Protein AF-D5EQY0-F1 (afdb_monomer_lite)

Structure (mmCIF, N/CA/C/O backbone):
data_AF-D5EQY0-F1
#
_entry.id   AF-D5EQY0-F1
#
loop_
_atom_site.group_PDB
_atom_site.id
_atom_site.type_symbol
_atom_site.label_atom_id
_atom_site.label_alt_id
_atom_site.label_comp_id
_atom_site.label_asym_id
_atom_site.label_entity_id
_atom_site.label_seq_id
_atom_site.pdbx_PDB_ins_code
_atom_site.Cartn_x
_atom_site.Cartn_y
_atom_site.Cartn_z
_atom_site.occupancy
_atom_site.B_iso_or_equiv
_atom_site.auth_seq_id
_atom_site.auth_comp_id
_atom_site.auth_asym_id
_atom_site.auth_atom_id
_atom_site.pdbx_PDB_model_num
ATOM 1 N N . MET A 1 1 ? 18.074 53.013 -49.176 1.00 40.59 1 MET A N 1
ATOM 2 C CA . MET A 1 1 ? 19.313 53.495 -48.526 1.00 40.59 1 MET A CA 1
ATOM 3 C C . MET A 1 1 ? 18.884 53.989 -47.156 1.00 40.59 1 MET A C 1
ATOM 5 O O . MET A 1 1 ? 18.117 54.931 -47.125 1.00 40.59 1 MET A O 1
ATOM 9 N N . SER A 1 2 ? 19.119 53.308 -46.041 1.00 28.89 2 SER A N 1
ATOM 10 C CA . SER A 1 2 ? 20.381 52.785 -45.508 1.00 28.89 2 SER A CA 1
ATOM 11 C C . SER A 1 2 ? 20.142 51.544 -44.627 1.00 28.89 2 SER A C 1
ATOM 13 O O . SER A 1 2 ? 19.093 51.401 -44.005 1.00 28.89 2 SER A O 1
ATOM 15 N N . CYS A 1 3 ? 21.124 50.639 -44.616 1.00 28.66 3 CYS A N 1
ATOM 16 C CA . CYS A 1 3 ? 21.174 49.418 -43.814 1.00 28.66 3 CYS A CA 1
ATOM 17 C C . CYS A 1 3 ? 21.201 49.708 -42.303 1.00 28.66 3 CYS A C 1
ATOM 19 O O . CYS A 1 3 ? 21.992 50.536 -41.858 1.00 28.66 3 CYS A O 1
ATOM 21 N N . LEU A 1 4 ? 20.426 48.950 -41.522 1.00 32.19 4 LEU A N 1
ATOM 22 C CA . LEU A 1 4 ? 20.643 48.755 -40.087 1.00 32.19 4 LEU A CA 1
ATOM 23 C C . LEU A 1 4 ? 21.190 47.336 -39.892 1.00 32.19 4 LEU A C 1
ATOM 25 O O . LEU A 1 4 ? 20.524 46.354 -40.213 1.00 32.19 4 LEU A O 1
ATOM 29 N N . LEU A 1 5 ? 22.446 47.266 -39.454 1.00 32.88 5 LEU A N 1
ATOM 30 C CA . LEU A 1 5 ? 23.193 46.046 -39.154 1.00 32.88 5 LEU A CA 1
ATOM 31 C C . LEU A 1 5 ? 22.580 45.315 -37.950 1.00 32.88 5 LEU A C 1
ATOM 33 O O . LEU A 1 5 ? 22.205 45.941 -36.959 1.00 32.88 5 LEU A O 1
ATOM 37 N N . ALA A 1 6 ? 22.497 43.989 -38.056 1.00 31.66 6 ALA A N 1
ATOM 38 C CA . ALA A 1 6 ? 22.135 43.087 -36.968 1.00 31.66 6 ALA A CA 1
ATOM 39 C C . ALA A 1 6 ? 23.234 43.056 -35.881 1.00 31.66 6 ALA A C 1
ATOM 41 O O . ALA A 1 6 ? 24.409 43.208 -36.220 1.00 31.66 6 ALA A O 1
ATOM 42 N N . PRO A 1 7 ? 22.888 42.845 -34.597 1.00 32.16 7 PRO A N 1
ATOM 43 C CA . PRO A 1 7 ? 23.879 42.693 -33.534 1.00 32.16 7 PRO A CA 1
ATOM 44 C C . PRO A 1 7 ? 24.601 41.337 -33.632 1.00 32.16 7 PRO A C 1
ATOM 46 O O . PRO A 1 7 ? 23.980 40.312 -33.916 1.00 32.16 7 PRO A O 1
ATOM 49 N N . GLU A 1 8 ? 25.917 41.346 -33.400 1.00 31.38 8 GLU A N 1
ATOM 50 C CA . GLU A 1 8 ? 26.787 40.163 -33.398 1.00 31.38 8 GLU A CA 1
ATOM 51 C C . GLU A 1 8 ? 26.448 39.165 -32.268 1.00 31.38 8 GLU A C 1
ATOM 53 O O . GLU A 1 8 ? 25.988 39.570 -31.195 1.00 31.38 8 GLU A O 1
ATOM 58 N N . PRO A 1 9 ? 26.697 37.856 -32.475 1.00 32.41 9 PRO A N 1
ATOM 59 C CA . PRO A 1 9 ? 26.474 36.833 -31.462 1.00 32.41 9 PRO A CA 1
ATOM 60 C C . PRO A 1 9 ? 27.502 36.945 -30.328 1.00 32.41 9 PRO A C 1
ATOM 62 O O . PRO A 1 9 ? 28.711 36.875 -30.541 1.00 32.41 9 PRO A O 1
ATOM 65 N N . VAL A 1 10 ? 27.006 37.073 -29.097 1.00 32.28 10 VAL A N 1
ATOM 66 C CA . VAL A 1 10 ? 27.815 37.028 -27.875 1.00 32.28 10 VAL A CA 1
ATOM 67 C C . VAL A 1 10 ? 28.421 35.631 -27.733 1.00 32.28 10 VAL A C 1
ATOM 69 O O . VAL A 1 10 ? 27.701 34.645 -27.578 1.00 32.28 10 VAL A O 1
ATOM 72 N N . ALA A 1 11 ? 29.750 35.545 -27.776 1.00 31.23 11 ALA A N 1
ATOM 73 C CA . ALA A 1 11 ? 30.480 34.329 -27.452 1.00 31.23 11 ALA A CA 1
ATOM 74 C C . ALA A 1 11 ? 30.251 33.975 -25.971 1.00 31.23 11 ALA A C 1
ATOM 76 O O . ALA A 1 11 ? 30.714 34.678 -25.073 1.00 31.23 11 ALA A O 1
ATOM 77 N N . LEU A 1 12 ? 29.522 32.885 -25.717 1.00 33.34 12 LEU A N 1
ATOM 78 C CA . LEU A 1 12 ? 29.434 32.251 -24.403 1.00 33.34 12 LEU A CA 1
ATOM 79 C C . LEU A 1 12 ? 30.827 31.732 -24.031 1.00 33.34 12 LEU A C 1
ATOM 81 O O . LEU A 1 12 ? 31.261 30.688 -24.515 1.00 33.34 12 LEU A O 1
ATOM 85 N N . ALA A 1 13 ? 31.538 32.478 -23.187 1.00 33.16 13 ALA A N 1
ATOM 86 C CA . ALA A 1 13 ? 32.728 31.978 -22.520 1.00 33.16 13 ALA A CA 1
ATOM 87 C C . ALA A 1 13 ? 32.331 30.741 -21.701 1.00 33.16 13 ALA A C 1
ATOM 89 O O . ALA A 1 13 ? 31.482 30.819 -20.812 1.00 33.16 13 ALA A O 1
ATOM 90 N N . SER A 1 14 ? 32.915 29.593 -22.038 1.00 37.41 14 SER A N 1
ATOM 91 C CA . SER A 1 14 ? 32.752 28.346 -21.300 1.00 37.41 14 SER A CA 1
ATOM 92 C C . SER A 1 14 ? 33.194 28.558 -19.853 1.00 37.41 14 SER A C 1
ATOM 94 O O . SER A 1 14 ? 34.383 28.758 -19.591 1.00 37.41 14 SER A O 1
ATOM 96 N N . LEU A 1 15 ? 32.238 28.522 -18.924 1.00 33.50 15 LEU A N 1
ATOM 97 C CA . LEU A 1 15 ? 32.527 28.382 -17.501 1.00 33.50 15 LEU A CA 1
ATOM 98 C C . LEU A 1 15 ? 33.394 27.124 -17.305 1.00 33.50 15 LEU A C 1
ATOM 100 O O . LEU A 1 15 ? 33.148 26.116 -17.977 1.00 33.50 15 LEU A O 1
ATOM 104 N N . PRO A 1 16 ? 34.418 27.163 -16.434 1.00 34.62 16 PRO A N 1
ATOM 105 C CA . PRO A 1 16 ? 35.178 25.964 -16.109 1.00 34.62 16 PRO A CA 1
ATOM 106 C C . PRO A 1 16 ? 34.216 24.895 -15.564 1.00 34.62 16 PRO A C 1
ATOM 108 O O . PRO A 1 16 ? 33.269 25.253 -14.859 1.00 34.62 16 PRO A O 1
ATOM 111 N N . PRO A 1 17 ? 34.416 23.604 -15.888 1.00 38.09 17 PRO A N 1
ATOM 112 C CA . PRO A 1 17 ? 33.574 22.549 -15.345 1.00 38.09 17 PRO A CA 1
ATOM 113 C C . PRO A 1 17 ? 33.668 22.594 -13.819 1.00 38.09 17 PRO A C 1
ATOM 115 O O . PRO A 1 17 ? 34.770 22.544 -13.266 1.00 38.09 17 PRO A O 1
ATOM 118 N N . GLU A 1 18 ? 32.523 22.724 -13.143 1.00 38.41 18 GLU A N 1
ATOM 119 C CA . GLU A 1 18 ? 32.460 22.515 -11.699 1.00 38.41 18 GLU A CA 1
ATOM 120 C C . GLU A 1 18 ? 33.086 21.147 -11.378 1.00 38.41 18 GLU A C 1
ATOM 122 O O . GLU A 1 18 ? 32.876 20.186 -12.131 1.00 38.41 18 GLU A O 1
ATOM 127 N N . PRO A 1 19 ? 33.896 21.033 -10.310 1.00 38.66 19 PRO A N 1
ATOM 128 C CA . PRO A 1 19 ? 34.456 19.749 -9.918 1.00 38.66 19 PRO A CA 1
ATOM 129 C C . PRO A 1 19 ? 33.297 18.781 -9.688 1.00 38.66 19 PRO A C 1
ATOM 131 O O . PRO A 1 19 ? 32.425 19.062 -8.871 1.00 38.66 19 PRO A O 1
ATOM 134 N N . ALA A 1 20 ? 33.270 17.674 -10.438 1.00 41.41 20 ALA A N 1
ATOM 135 C CA . ALA A 1 20 ? 32.198 16.689 -10.377 1.00 41.41 20 ALA A CA 1
ATOM 136 C C . ALA A 1 20 ? 31.990 16.245 -8.923 1.00 41.41 20 ALA A C 1
ATOM 138 O O . ALA A 1 20 ? 32.801 15.503 -8.363 1.00 41.41 20 ALA A O 1
ATOM 139 N N . THR A 1 21 ? 30.925 16.738 -8.295 1.00 55.56 21 THR A N 1
ATOM 140 C CA . THR A 1 21 ? 30.522 16.323 -6.959 1.00 55.56 21 THR A CA 1
ATOM 141 C C . THR A 1 21 ? 30.200 14.836 -7.035 1.00 55.56 21 THR A C 1
ATOM 143 O O . THR A 1 21 ? 29.352 14.396 -7.811 1.00 55.56 21 THR A O 1
ATOM 146 N N . ARG A 1 22 ? 30.953 14.023 -6.286 1.00 77.44 22 ARG A N 1
ATOM 147 C CA . ARG A 1 22 ? 30.711 12.582 -6.179 1.00 77.44 22 ARG A CA 1
ATOM 148 C C . ARG A 1 22 ? 29.250 12.376 -5.765 1.00 77.44 22 ARG A C 1
ATOM 150 O O . ARG A 1 22 ? 28.858 12.806 -4.686 1.00 77.44 22 ARG A O 1
ATOM 157 N N . THR A 1 23 ? 28.466 11.711 -6.611 1.00 85.69 23 THR A N 1
ATOM 158 C CA . THR A 1 23 ? 27.084 11.318 -6.308 1.00 85.69 23 THR A CA 1
ATOM 159 C C . THR A 1 23 ? 27.061 10.451 -5.052 1.00 85.69 23 THR A C 1
ATOM 161 O O . THR A 1 23 ? 27.621 9.351 -5.063 1.00 85.69 23 THR A O 1
ATOM 164 N N . LEU A 1 24 ? 26.404 10.932 -3.995 1.00 91.88 24 LEU A N 1
ATOM 165 C CA . LEU A 1 24 ? 26.219 10.167 -2.764 1.00 91.88 24 LEU A CA 1
ATOM 166 C C . LEU A 1 24 ? 25.312 8.960 -3.017 1.00 91.88 24 LEU A C 1
ATOM 168 O O . LEU A 1 24 ? 24.260 9.078 -3.651 1.00 91.88 24 LEU A O 1
ATOM 172 N N . ARG A 1 25 ? 25.712 7.799 -2.505 1.00 92.25 25 ARG A N 1
ATOM 173 C CA . ARG A 1 25 ? 24.954 6.548 -2.550 1.00 92.25 25 ARG A CA 1
ATOM 174 C C . ARG A 1 25 ? 24.531 6.169 -1.145 1.00 92.25 25 ARG A C 1
ATOM 176 O O . ARG A 1 25 ? 25.361 5.829 -0.310 1.00 92.25 25 ARG A O 1
ATOM 183 N N . LEU A 1 26 ? 23.233 6.195 -0.898 1.00 94.44 26 LEU A N 1
ATOM 184 C CA . LEU A 1 26 ? 22.644 5.957 0.410 1.00 94.44 26 LEU A CA 1
ATOM 185 C C . LEU A 1 26 ? 21.807 4.681 0.373 1.00 94.44 26 LEU A C 1
ATOM 187 O O . LEU A 1 26 ? 21.080 4.439 -0.591 1.00 94.44 26 LEU A O 1
ATOM 191 N N . GLY A 1 27 ? 21.893 3.866 1.420 1.00 92.56 27 GLY A N 1
ATOM 192 C CA . GLY A 1 27 ? 21.051 2.681 1.585 1.00 92.56 27 GLY A CA 1
ATOM 193 C C . GLY A 1 27 ? 19.903 2.933 2.559 1.00 92.56 27 GLY A C 1
ATOM 194 O O . GLY A 1 27 ? 20.075 3.629 3.558 1.00 92.56 27 GLY A O 1
ATOM 195 N N . ILE A 1 28 ? 18.737 2.337 2.314 1.00 91.94 28 ILE A N 1
ATOM 196 C CA . ILE A 1 28 ? 17.632 2.288 3.278 1.00 91.94 28 ILE A CA 1
ATOM 197 C C . ILE A 1 28 ? 17.135 0.859 3.476 1.00 91.94 28 ILE A C 1
ATOM 199 O O . ILE A 1 28 ? 16.751 0.183 2.524 1.00 91.94 28 ILE A O 1
ATOM 203 N N . ILE A 1 29 ? 17.096 0.410 4.731 1.00 89.50 29 ILE A N 1
ATOM 204 C CA . ILE A 1 29 ? 16.480 -0.860 5.132 1.00 89.50 29 ILE A CA 1
ATOM 205 C C . ILE A 1 29 ? 15.148 -0.530 5.795 1.00 89.50 29 ILE A C 1
ATOM 207 O O . ILE A 1 29 ? 15.117 0.003 6.900 1.00 89.50 29 ILE A O 1
ATOM 211 N N . ALA A 1 30 ? 14.033 -0.834 5.142 1.00 87.12 30 ALA A N 1
ATOM 212 C CA . ALA A 1 30 ? 12.701 -0.677 5.718 1.00 87.12 30 ALA A CA 1
ATOM 213 C C . ALA A 1 30 ? 11.754 -1.698 5.098 1.00 87.12 30 ALA A C 1
ATOM 215 O O . ALA A 1 30 ? 11.880 -2.013 3.920 1.00 87.12 30 ALA A O 1
ATOM 216 N N . ASN A 1 31 ? 10.790 -2.205 5.869 1.00 83.44 31 ASN A N 1
ATOM 217 C CA . ASN A 1 31 ? 9.829 -3.182 5.363 1.00 83.44 31 ASN A CA 1
ATOM 218 C C . ASN A 1 31 ? 8.755 -2.493 4.494 1.00 83.44 31 ASN A C 1
ATOM 220 O O . ASN A 1 31 ? 7.849 -1.865 5.056 1.00 83.44 31 ASN A O 1
ATOM 224 N N . PRO A 1 32 ? 8.777 -2.633 3.152 1.00 83.19 32 PRO A N 1
ATOM 225 C CA . PRO A 1 32 ? 7.819 -1.954 2.285 1.00 83.19 32 PRO A CA 1
ATOM 226 C C . PRO A 1 32 ? 6.428 -2.603 2.319 1.00 83.19 32 PRO A C 1
ATOM 228 O O . PRO A 1 32 ? 5.498 -2.076 1.717 1.00 83.19 32 PRO A O 1
ATOM 231 N N . GLN A 1 33 ? 6.262 -3.735 3.009 1.00 75.81 33 GLN A N 1
ATOM 232 C CA . GLN A 1 33 ? 4.962 -4.387 3.164 1.00 75.81 33 GLN A CA 1
ATOM 233 C C . GLN A 1 33 ? 4.114 -3.695 4.241 1.00 75.81 33 GLN A C 1
ATOM 235 O O . GLN A 1 33 ? 2.893 -3.644 4.148 1.00 75.81 33 GLN A O 1
ATOM 240 N N . LEU A 1 34 ? 4.745 -3.077 5.242 1.00 73.19 34 LEU A N 1
ATOM 241 C CA . LEU A 1 34 ? 4.036 -2.407 6.332 1.00 73.19 34 LEU A CA 1
ATOM 242 C C . LEU A 1 34 ? 3.856 -0.913 6.054 1.00 73.19 34 LEU A C 1
ATOM 244 O O . LEU A 1 34 ? 4.780 -0.245 5.592 1.00 73.19 34 LEU A O 1
ATOM 248 N N . ALA A 1 35 ? 2.696 -0.357 6.424 1.00 70.19 35 ALA A N 1
ATOM 249 C CA . ALA A 1 35 ? 2.397 1.071 6.269 1.00 70.19 35 ALA A CA 1
ATOM 250 C C . ALA A 1 35 ? 3.477 1.967 6.901 1.00 70.19 35 ALA A C 1
ATOM 252 O O . ALA A 1 35 ? 3.934 2.922 6.278 1.00 70.19 35 ALA A O 1
ATOM 253 N N . HIS A 1 36 ? 3.945 1.606 8.100 1.00 76.12 36 HIS A N 1
ATOM 254 C CA . HIS A 1 36 ? 5.040 2.300 8.771 1.00 76.12 36 HIS A CA 1
ATOM 255 C C . HIS A 1 36 ? 6.316 2.336 7.915 1.00 76.12 36 HIS A C 1
ATOM 257 O O . HIS A 1 36 ? 6.833 3.418 7.657 1.00 76.12 36 HIS A O 1
ATOM 263 N N . GLY A 1 37 ? 6.787 1.190 7.409 1.00 80.75 37 GLY A N 1
ATOM 264 C CA . GLY A 1 37 ? 8.001 1.131 6.587 1.00 80.75 37 GLY A CA 1
ATOM 265 C C . GLY A 1 37 ? 7.863 1.880 5.259 1.00 80.75 37 GLY A C 1
ATOM 266 O O . GLY A 1 37 ? 8.793 2.568 4.847 1.00 80.75 37 GLY A O 1
ATOM 267 N N . ARG A 1 38 ? 6.679 1.854 4.634 1.00 84.06 38 ARG A N 1
ATOM 268 C CA . ARG A 1 38 ? 6.392 2.662 3.434 1.00 84.06 38 ARG A CA 1
ATOM 269 C C . ARG A 1 38 ? 6.427 4.164 3.703 1.00 84.06 38 ARG A C 1
ATOM 271 O O . ARG A 1 38 ? 6.943 4.909 2.877 1.00 84.06 38 ARG A O 1
ATOM 278 N N . ASN A 1 39 ? 5.903 4.606 4.845 1.00 83.19 39 ASN A N 1
ATOM 279 C CA . ASN A 1 39 ? 5.957 6.011 5.246 1.00 83.19 39 ASN A CA 1
ATOM 280 C C . ASN A 1 39 ? 7.405 6.451 5.527 1.00 83.19 39 ASN A C 1
ATOM 282 O O . ASN A 1 39 ? 7.799 7.538 5.116 1.00 83.19 39 ASN A O 1
ATOM 286 N N . LEU A 1 40 ? 8.228 5.597 6.147 1.00 85.94 40 LEU A N 1
ATOM 287 C CA . LEU A 1 40 ? 9.656 5.889 6.327 1.00 85.94 40 LEU A CA 1
ATOM 288 C C . LEU A 1 40 ? 10.378 6.036 4.978 1.00 85.94 40 LEU A C 1
ATOM 290 O O . LEU A 1 40 ? 11.081 7.022 4.766 1.00 85.94 40 LEU A O 1
ATOM 294 N N . LEU A 1 41 ? 10.144 5.107 4.043 1.00 89.62 41 LEU A N 1
ATOM 295 C CA . LEU A 1 41 ? 10.703 5.174 2.688 1.00 89.62 41 LEU A CA 1
ATOM 296 C C . LEU A 1 41 ? 10.294 6.460 1.963 1.00 89.62 41 LEU A C 1
ATOM 298 O O . LEU A 1 41 ? 11.149 7.122 1.381 1.00 89.62 41 LEU A O 1
ATOM 302 N N . ARG A 1 42 ? 9.012 6.842 2.038 1.00 90.12 42 ARG A N 1
ATOM 303 C CA . ARG A 1 42 ? 8.507 8.086 1.439 1.00 90.12 42 ARG A CA 1
ATOM 304 C C . ARG A 1 42 ? 9.168 9.318 2.053 1.00 90.12 42 ARG A C 1
ATOM 306 O O . ARG A 1 42 ? 9.616 10.189 1.320 1.00 90.12 42 ARG A O 1
ATOM 313 N N . GLY A 1 43 ? 9.265 9.375 3.381 1.00 90.75 43 GLY A N 1
ATOM 314 C CA . GLY A 1 43 ? 9.900 10.490 4.086 1.00 90.75 43 GLY A CA 1
ATOM 315 C C . GLY A 1 43 ? 11.366 10.679 3.696 1.00 90.75 43 GLY A C 1
ATOM 316 O O . GLY A 1 43 ? 11.774 11.786 3.349 1.00 90.75 43 GLY A O 1
ATOM 317 N N . ALA A 1 44 ? 12.134 9.587 3.678 1.00 91.50 44 ALA A N 1
ATOM 318 C CA . ALA A 1 44 ? 13.535 9.591 3.264 1.00 91.50 44 ALA A CA 1
ATOM 319 C C . ALA A 1 44 ? 13.709 9.984 1.785 1.00 91.50 44 ALA A C 1
ATOM 321 O O . ALA A 1 44 ? 14.515 10.857 1.465 1.00 91.50 44 ALA A O 1
ATOM 322 N N . ALA A 1 45 ? 12.929 9.377 0.884 1.00 90.75 45 ALA A N 1
ATOM 323 C CA . ALA A 1 45 ? 12.998 9.652 -0.549 1.00 90.75 45 ALA A CA 1
ATOM 324 C C . ALA A 1 45 ? 12.629 11.102 -0.876 1.00 90.75 45 ALA A C 1
ATOM 326 O O . ALA A 1 45 ? 13.333 11.762 -1.638 1.00 90.75 45 ALA A O 1
ATOM 327 N N . ARG A 1 46 ? 11.549 11.608 -0.274 1.00 90.69 46 ARG A N 1
ATOM 328 C CA . ARG A 1 46 ? 11.080 12.979 -0.471 1.00 90.69 46 ARG A CA 1
ATOM 329 C C . ARG A 1 46 ? 12.092 14.002 0.034 1.00 90.69 46 ARG A C 1
ATOM 331 O O . ARG A 1 46 ? 12.361 14.969 -0.668 1.00 90.69 46 ARG A O 1
ATOM 338 N N . TYR A 1 47 ? 12.686 13.765 1.204 1.00 92.94 47 TYR A N 1
ATOM 339 C CA . TYR A 1 47 ? 13.725 14.642 1.738 1.00 92.94 47 TYR A CA 1
ATOM 340 C C . TYR A 1 47 ? 14.906 14.779 0.766 1.00 92.94 47 TYR A C 1
ATOM 342 O O . TYR A 1 47 ? 15.328 15.897 0.477 1.00 92.94 47 TYR A O 1
ATOM 350 N N . LEU A 1 48 ? 15.401 13.663 0.216 1.00 91.75 48 LEU A N 1
ATOM 351 C CA . LEU A 1 48 ? 16.478 13.699 -0.778 1.00 91.75 48 LEU A CA 1
ATOM 352 C C . LEU A 1 48 ? 16.039 14.387 -2.069 1.00 91.75 48 LEU A C 1
ATOM 354 O O . LEU A 1 48 ? 16.768 15.219 -2.580 1.00 91.75 48 LEU A O 1
ATOM 358 N N . GLN A 1 49 ? 14.838 14.117 -2.575 1.00 87.88 49 GLN A N 1
ATOM 359 C CA . GLN A 1 49 ? 14.347 14.796 -3.780 1.00 87.88 49 GLN A CA 1
ATOM 360 C C . GLN A 1 49 ? 14.264 16.321 -3.617 1.00 87.88 49 GLN A C 1
ATOM 362 O O . GLN A 1 49 ? 14.524 17.043 -4.576 1.00 87.88 49 GLN A O 1
ATOM 367 N N . GLU A 1 50 ? 13.895 16.802 -2.428 1.00 90.25 50 GLU A N 1
ATOM 368 C CA . GLU A 1 50 ? 13.742 18.231 -2.141 1.00 90.25 50 GLU A CA 1
ATOM 369 C C . GLU A 1 50 ? 15.081 18.932 -1.840 1.00 90.25 50 GLU A C 1
ATOM 371 O O . GLU A 1 50 ? 15.228 20.102 -2.188 1.00 90.25 50 GLU A O 1
ATOM 376 N N . ASN A 1 51 ? 16.049 18.246 -1.217 1.00 91.31 51 ASN A N 1
ATOM 377 C CA . ASN A 1 51 ? 17.278 18.874 -0.699 1.00 91.31 51 ASN A CA 1
ATOM 378 C C . ASN A 1 51 ? 18.574 18.403 -1.388 1.00 91.31 51 ASN A C 1
ATOM 380 O O . ASN A 1 51 ? 19.532 19.166 -1.444 1.00 91.31 51 ASN A O 1
ATOM 384 N N . HIS A 1 52 ? 18.602 17.170 -1.900 1.00 90.38 52 HIS A N 1
ATOM 385 C CA . HIS A 1 52 ? 19.770 16.493 -2.486 1.00 90.38 52 HIS A CA 1
ATOM 386 C C . HIS A 1 52 ? 19.376 15.639 -3.710 1.00 90.38 52 HIS A C 1
ATOM 388 O O . HIS A 1 52 ? 19.522 14.409 -3.686 1.00 90.38 52 HIS A O 1
ATOM 394 N N . PRO A 1 53 ? 18.807 16.241 -4.775 1.00 86.94 53 PRO A N 1
ATOM 395 C CA . PRO A 1 53 ? 18.305 15.507 -5.941 1.00 86.94 53 PRO A CA 1
ATOM 396 C C . PRO A 1 53 ? 19.389 14.714 -6.692 1.00 86.94 53 PRO A C 1
ATOM 398 O O . PRO A 1 53 ? 19.064 13.813 -7.467 1.00 86.94 53 PRO A O 1
ATOM 401 N N . GLU A 1 54 ? 20.660 15.046 -6.472 1.00 87.62 54 GLU A N 1
ATOM 402 C CA . GLU A 1 54 ? 21.839 14.352 -6.982 1.00 87.62 54 GLU A CA 1
ATOM 403 C C . GLU A 1 54 ? 22.163 13.044 -6.244 1.00 87.62 54 GLU A C 1
ATOM 405 O O . GLU A 1 54 ? 22.885 12.214 -6.793 1.00 87.62 54 GLU A O 1
ATOM 410 N N . ALA A 1 55 ? 21.657 12.840 -5.024 1.00 91.06 55 ALA A N 1
ATOM 411 C CA . ALA A 1 55 ? 21.912 11.634 -4.242 1.00 91.06 55 ALA A CA 1
ATOM 412 C C . ALA A 1 55 ? 21.036 10.455 -4.701 1.00 91.06 55 ALA A C 1
ATOM 414 O O . ALA A 1 55 ? 19.880 10.609 -5.104 1.00 91.06 55 ALA A O 1
ATOM 415 N N . LEU A 1 56 ? 21.576 9.240 -4.601 1.00 89.88 56 LEU A N 1
ATOM 416 C CA . LEU A 1 56 ? 20.861 7.997 -4.887 1.00 89.88 56 LEU A CA 1
ATOM 417 C C . LEU A 1 56 ? 20.461 7.303 -3.588 1.00 89.88 56 LEU A C 1
ATOM 419 O O . LEU A 1 56 ? 21.295 7.115 -2.708 1.00 89.88 56 LEU A O 1
ATOM 423 N N . LEU A 1 57 ? 19.200 6.876 -3.503 1.00 92.38 57 LEU A N 1
ATOM 424 C CA . LEU A 1 57 ? 18.670 6.096 -2.388 1.00 92.38 57 LEU A CA 1
ATOM 425 C C . LEU A 1 57 ? 18.297 4.690 -2.856 1.00 92.38 57 LEU A C 1
ATOM 427 O O . LEU A 1 57 ? 17.360 4.522 -3.636 1.00 92.38 57 LEU A O 1
ATOM 431 N N . ASP A 1 58 ? 18.997 3.687 -2.342 1.00 91.94 58 ASP A N 1
ATOM 432 C CA . ASP A 1 58 ? 18.763 2.286 -2.665 1.00 91.94 58 ASP A CA 1
ATOM 433 C C . ASP A 1 58 ? 17.981 1.578 -1.561 1.00 91.94 58 ASP A C 1
ATOM 435 O O . ASP A 1 58 ? 18.371 1.573 -0.393 1.00 91.94 58 ASP A O 1
ATOM 439 N N . LEU A 1 59 ? 16.889 0.919 -1.952 1.00 92.00 59 LEU A N 1
ATOM 440 C CA . LEU A 1 59 ? 16.147 0.026 -1.072 1.00 92.00 59 LEU A CA 1
ATOM 441 C C . LEU A 1 59 ? 16.906 -1.292 -0.893 1.00 92.00 59 LEU A C 1
ATOM 443 O O . LEU A 1 59 ? 16.984 -2.112 -1.810 1.00 92.00 59 LEU A O 1
ATOM 447 N N . LEU A 1 60 ? 17.393 -1.518 0.319 1.00 89.88 60 LEU A N 1
ATOM 448 C CA . LEU A 1 60 ? 17.975 -2.780 0.744 1.00 89.88 60 LEU A CA 1
ATOM 449 C C . LEU A 1 60 ? 16.862 -3.761 1.148 1.00 89.88 60 LEU A C 1
ATOM 451 O O . LEU A 1 60 ? 15.796 -3.378 1.635 1.00 89.88 60 LEU A O 1
ATOM 455 N N . ASP A 1 61 ? 17.093 -5.050 0.908 1.00 88.06 61 ASP A N 1
ATOM 456 C CA . ASP A 1 61 ? 16.102 -6.094 1.168 1.00 88.06 61 ASP A CA 1
ATOM 457 C C . ASP A 1 61 ? 15.957 -6.335 2.671 1.00 88.06 61 ASP A C 1
ATOM 459 O O . ASP A 1 61 ? 16.879 -6.820 3.327 1.00 88.06 61 ASP A O 1
ATOM 463 N N . PHE A 1 62 ? 14.778 -6.015 3.201 1.00 85.25 62 PHE A N 1
ATOM 464 C CA . PHE A 1 62 ? 14.440 -6.173 4.610 1.00 85.25 62 PHE A CA 1
ATOM 465 C C . PHE A 1 62 ? 14.478 -7.634 5.088 1.00 85.25 62 PHE A C 1
ATOM 467 O O . PHE A 1 62 ? 14.518 -7.872 6.287 1.00 85.25 62 PHE A O 1
ATOM 474 N N . ALA A 1 63 ? 14.424 -8.634 4.206 1.00 79.81 63 ALA A N 1
ATOM 475 C CA . ALA A 1 63 ? 14.463 -10.037 4.624 1.00 79.81 63 ALA A CA 1
ATOM 476 C C . ALA A 1 63 ? 15.886 -10.560 4.903 1.00 79.81 63 ALA A C 1
ATOM 478 O O . ALA A 1 63 ? 16.033 -11.659 5.442 1.00 79.81 63 ALA A O 1
ATOM 479 N N . LEU A 1 64 ? 16.926 -9.806 4.533 1.00 81.56 64 LEU A N 1
ATOM 480 C CA . LEU A 1 64 ? 18.318 -10.247 4.611 1.00 81.56 64 LEU A CA 1
ATOM 481 C C . LEU A 1 64 ? 19.052 -9.642 5.817 1.00 8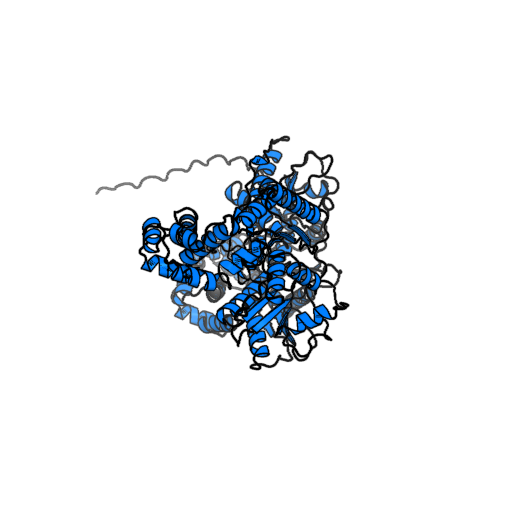1.56 64 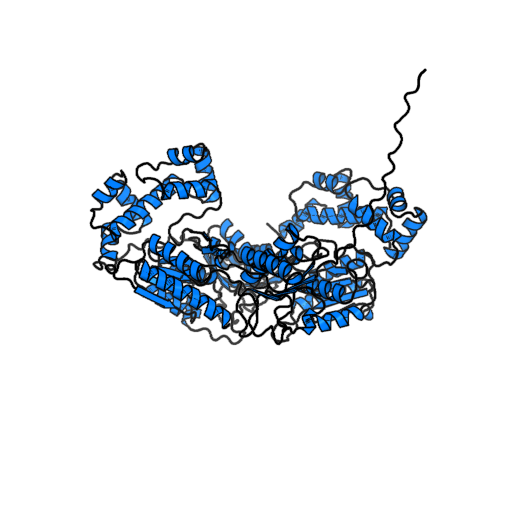LEU A C 1
ATOM 483 O O . LEU A 1 64 ? 18.748 -8.524 6.231 1.00 81.56 64 LEU A O 1
ATOM 487 N N . PRO A 1 65 ? 20.041 -10.358 6.379 1.00 84.25 65 PRO A N 1
ATOM 488 C CA . PRO A 1 65 ? 20.980 -9.777 7.325 1.00 84.25 65 PRO A CA 1
ATOM 489 C C . PRO A 1 65 ? 22.091 -8.995 6.604 1.00 84.25 65 PRO A C 1
ATOM 491 O O . PRO A 1 65 ? 22.520 -9.396 5.524 1.00 84.25 65 PRO A O 1
ATOM 494 N N . TYR A 1 66 ? 22.614 -7.959 7.261 1.00 84.38 66 TYR A N 1
ATOM 495 C CA . TYR A 1 66 ? 23.693 -7.092 6.786 1.00 84.38 66 TYR A CA 1
ATOM 496 C C . TYR A 1 66 ? 24.824 -6.970 7.822 1.00 84.38 66 TYR A C 1
ATOM 498 O O . TYR A 1 66 ? 24.586 -6.925 9.037 1.00 84.38 66 TYR A O 1
ATOM 506 N N . GLY A 1 67 ? 26.060 -6.905 7.332 1.00 83.88 67 GLY A N 1
ATOM 507 C CA . GLY A 1 67 ? 27.261 -6.484 8.061 1.00 83.88 67 GLY A CA 1
ATOM 508 C C . GLY A 1 67 ? 27.963 -5.310 7.365 1.00 83.88 67 GLY A C 1
ATOM 509 O O . GLY A 1 67 ? 27.542 -4.886 6.292 1.00 83.88 67 GLY A O 1
ATOM 510 N N . THR A 1 68 ? 29.057 -4.802 7.946 1.00 82.69 68 THR A N 1
ATOM 511 C CA . THR A 1 68 ? 29.828 -3.675 7.373 1.00 82.69 68 THR A CA 1
ATOM 512 C C . THR A 1 68 ? 30.214 -3.893 5.908 1.00 82.69 68 THR A C 1
ATOM 514 O O . THR A 1 68 ? 30.084 -2.985 5.091 1.00 82.69 68 THR A O 1
ATOM 517 N N . ASP A 1 69 ? 30.639 -5.107 5.547 1.00 84.25 69 ASP A N 1
ATOM 518 C CA . ASP A 1 69 ? 31.069 -5.432 4.180 1.00 84.25 69 ASP A CA 1
ATOM 519 C C . ASP A 1 69 ? 29.947 -5.295 3.142 1.00 84.25 69 ASP A C 1
ATOM 521 O O . ASP A 1 69 ? 30.222 -5.018 1.971 1.00 84.25 69 ASP A O 1
ATOM 525 N N . ASP A 1 70 ? 28.688 -5.468 3.555 1.00 84.50 70 ASP A N 1
ATOM 526 C CA . ASP A 1 70 ? 27.526 -5.294 2.680 1.00 84.50 70 ASP A CA 1
ATOM 527 C C . ASP A 1 70 ? 27.242 -3.807 2.400 1.00 84.50 70 ASP A C 1
ATOM 529 O O . ASP A 1 70 ? 26.553 -3.479 1.434 1.00 84.50 70 ASP A O 1
ATOM 533 N N . PHE A 1 71 ? 27.794 -2.900 3.216 1.00 88.19 71 PHE A N 1
ATOM 534 C CA . PHE A 1 71 ? 27.600 -1.453 3.111 1.00 88.19 71 PHE A CA 1
ATOM 535 C C . PHE A 1 71 ? 28.748 -0.707 2.422 1.00 88.19 71 PHE A C 1
ATOM 537 O O . PHE A 1 71 ? 28.655 0.499 2.219 1.00 88.19 71 PHE A O 1
ATOM 544 N N . LYS A 1 72 ? 29.806 -1.405 2.000 1.00 86.44 72 LYS A N 1
ATOM 545 C CA . LYS A 1 72 ? 31.011 -0.800 1.395 1.00 86.44 72 LYS A CA 1
ATOM 546 C C . LYS A 1 72 ? 30.753 0.083 0.163 1.00 86.44 72 LYS A C 1
ATOM 548 O O . LYS A 1 72 ? 31.559 0.955 -0.144 1.00 86.44 72 LYS A O 1
ATOM 553 N N . ASP A 1 73 ? 29.660 -0.171 -0.557 1.00 85.75 73 ASP A N 1
ATOM 554 C CA . ASP A 1 73 ? 29.282 0.554 -1.777 1.00 85.75 73 ASP A CA 1
ATOM 555 C C . ASP A 1 73 ? 28.374 1.769 -1.487 1.00 85.75 73 ASP A C 1
ATOM 557 O O . ASP A 1 73 ? 27.955 2.467 -2.418 1.00 85.75 73 ASP A O 1
ATOM 561 N N . TYR A 1 74 ? 28.079 2.018 -0.207 1.00 91.81 74 TYR A N 1
ATOM 562 C CA . TYR A 1 74 ? 27.223 3.088 0.293 1.00 91.81 74 TYR A CA 1
ATOM 563 C C . TYR A 1 74 ? 28.024 4.057 1.163 1.00 91.81 74 TYR A C 1
ATOM 565 O O . TYR A 1 74 ? 28.809 3.643 2.015 1.00 91.81 74 TYR A O 1
ATOM 573 N N . ASP A 1 75 ? 27.786 5.353 0.979 1.00 93.00 75 ASP A N 1
ATOM 574 C CA . ASP A 1 75 ? 28.364 6.413 1.810 1.00 93.00 75 ASP A CA 1
ATOM 575 C C . ASP A 1 75 ? 27.687 6.473 3.190 1.00 93.00 75 ASP A C 1
ATOM 577 O O . ASP A 1 75 ? 28.294 6.906 4.164 1.00 93.00 75 ASP A O 1
ATOM 581 N N . GLY A 1 76 ? 26.441 6.004 3.290 1.00 92.00 76 GLY A N 1
ATOM 582 C CA . GLY A 1 76 ? 25.732 5.872 4.554 1.00 92.00 76 GLY A CA 1
ATOM 583 C C . GLY A 1 76 ? 24.421 5.104 4.422 1.00 92.00 76 GLY A C 1
ATOM 584 O O . GLY A 1 76 ? 23.851 4.987 3.333 1.00 92.00 76 GLY A O 1
ATOM 585 N N . VAL A 1 77 ? 23.926 4.576 5.540 1.00 90.75 77 VAL A N 1
ATOM 586 C CA . VAL A 1 77 ? 22.708 3.758 5.578 1.00 90.75 77 VAL A CA 1
ATOM 587 C C . VAL A 1 77 ? 21.748 4.257 6.649 1.00 90.75 77 VAL A C 1
ATOM 589 O O . VAL A 1 77 ? 22.142 4.618 7.757 1.00 90.75 77 VAL A O 1
ATOM 592 N N . ILE A 1 78 ? 20.457 4.225 6.331 1.00 88.94 78 ILE A N 1
ATOM 593 C CA . ILE A 1 78 ? 19.380 4.368 7.303 1.00 88.94 78 ILE A CA 1
ATOM 594 C C . ILE A 1 78 ? 18.654 3.030 7.474 1.00 88.94 78 ILE A C 1
ATOM 596 O O . ILE A 1 78 ? 18.168 2.431 6.515 1.00 88.94 78 ILE A O 1
ATOM 600 N N . ALA A 1 79 ? 18.592 2.526 8.701 1.00 85.25 79 ALA A N 1
ATOM 601 C CA . ALA A 1 79 ? 18.059 1.203 8.993 1.00 85.25 79 ALA A CA 1
ATOM 602 C C . ALA A 1 79 ? 16.858 1.280 9.937 1.00 85.25 79 ALA A C 1
ATOM 604 O O . ALA A 1 79 ? 16.956 1.708 11.082 1.00 85.25 79 ALA A O 1
ATOM 605 N N . CYS A 1 80 ? 15.711 0.818 9.455 1.00 78.75 80 CYS A N 1
ATOM 606 C CA . CYS A 1 80 ? 14.441 0.767 10.168 1.00 78.75 80 CYS A CA 1
ATOM 607 C C . CYS A 1 80 ? 14.145 -0.692 10.529 1.00 78.75 80 CYS A C 1
ATOM 609 O O . CYS A 1 80 ? 13.233 -1.308 9.974 1.00 78.75 80 CYS A O 1
ATOM 611 N N . THR A 1 81 ? 14.984 -1.277 11.383 1.00 65.81 81 THR A N 1
ATOM 612 C CA . THR A 1 81 ? 15.074 -2.731 11.555 1.00 65.81 81 THR A CA 1
ATOM 613 C C . THR A 1 81 ? 14.992 -3.184 13.011 1.00 65.81 81 THR A C 1
ATOM 615 O O . THR A 1 81 ? 15.227 -2.426 13.949 1.00 65.81 81 THR A O 1
ATOM 618 N N . ASN A 1 82 ? 14.683 -4.467 13.173 1.00 59.81 82 ASN A N 1
ATOM 619 C CA . ASN A 1 82 ? 14.934 -5.252 14.370 1.00 59.81 82 ASN A CA 1
ATOM 620 C C . ASN A 1 82 ? 16.451 -5.485 14.507 1.00 59.81 82 ASN A C 1
ATOM 622 O O . ASN A 1 82 ? 17.152 -5.640 13.501 1.00 59.81 82 ASN A O 1
ATOM 626 N N . SER A 1 83 ? 16.970 -5.574 15.732 1.00 53.44 83 SER A N 1
ATOM 627 C CA . SER A 1 83 ? 18.410 -5.752 16.002 1.00 53.44 83 SER A CA 1
ATOM 628 C C . SER A 1 83 ? 19.013 -7.032 15.397 1.00 53.44 83 SER A C 1
ATOM 630 O O . SER A 1 83 ? 20.224 -7.174 15.361 1.00 53.44 83 SER A O 1
ATOM 632 N N . ALA A 1 84 ? 18.187 -7.966 14.911 1.00 50.47 84 ALA A N 1
ATOM 633 C CA . ALA A 1 84 ? 18.622 -9.224 14.304 1.00 50.47 84 ALA A CA 1
ATOM 634 C C . ALA A 1 84 ? 19.111 -9.109 12.843 1.00 50.47 84 ALA A C 1
ATOM 636 O O . ALA A 1 84 ? 19.770 -10.031 12.363 1.00 50.47 84 ALA A O 1
ATOM 637 N N . GLN A 1 85 ? 18.789 -8.026 12.119 1.00 67.06 85 GLN A N 1
ATOM 638 C CA . GLN A 1 85 ? 19.231 -7.863 10.720 1.00 67.06 85 GLN A CA 1
ATOM 639 C C . GLN A 1 85 ? 20.608 -7.211 10.611 1.00 67.06 85 GLN A C 1
ATOM 641 O O . GLN A 1 85 ? 21.302 -7.448 9.633 1.00 67.06 85 GLN A O 1
ATOM 646 N N . LEU A 1 86 ? 21.019 -6.420 11.602 1.00 74.69 86 LEU A N 1
ATOM 647 C CA . LEU A 1 86 ? 22.346 -5.810 11.645 1.00 74.69 86 LEU A CA 1
ATOM 648 C C . LEU A 1 86 ? 23.224 -6.646 12.568 1.00 74.69 86 LEU A C 1
ATOM 650 O O . LEU A 1 86 ? 22.914 -6.793 13.746 1.00 74.69 86 LEU A O 1
ATOM 654 N N . LYS A 1 87 ? 24.288 -7.235 12.022 1.00 73.62 87 LYS A N 1
ATOM 655 C CA . LYS A 1 87 ? 25.209 -8.079 12.792 1.00 73.62 87 LYS A CA 1
ATOM 656 C C . LYS A 1 87 ? 26.314 -7.230 13.424 1.00 73.62 87 LYS A C 1
ATOM 658 O O . LYS A 1 87 ? 26.139 -6.679 14.502 1.00 73.62 87 LYS A O 1
ATOM 663 N N . SER A 1 88 ? 27.450 -7.130 12.739 1.00 76.31 88 SER A N 1
ATOM 664 C CA . SER A 1 88 ? 28.619 -6.342 13.121 1.00 76.31 88 SER A CA 1
ATOM 665 C C . SER A 1 88 ? 28.745 -5.177 12.149 1.00 76.31 88 SER A C 1
ATOM 667 O O . SER A 1 88 ? 29.154 -5.385 11.002 1.00 76.31 88 SER A O 1
ATOM 669 N N . ILE A 1 89 ? 28.340 -3.989 12.592 1.00 78.75 89 ILE A N 1
ATOM 670 C CA . ILE A 1 89 ? 28.564 -2.739 11.868 1.00 78.75 89 ILE A CA 1
ATOM 671 C C . ILE A 1 89 ? 29.724 -2.011 12.541 1.00 78.75 89 ILE A C 1
ATOM 673 O O . ILE A 1 89 ? 29.815 -2.001 13.768 1.00 78.75 89 ILE A O 1
ATOM 677 N N . ASP A 1 90 ? 30.622 -1.450 11.738 1.00 80.81 90 ASP A N 1
ATOM 678 C CA . ASP A 1 90 ? 31.687 -0.575 12.219 1.00 80.81 90 ASP A CA 1
ATOM 679 C C . ASP A 1 90 ? 31.054 0.658 12.901 1.00 80.81 90 ASP A C 1
ATOM 681 O O . ASP A 1 90 ? 30.255 1.338 12.249 1.00 80.81 90 ASP A O 1
ATOM 685 N N . PRO A 1 91 ? 31.362 0.952 14.181 1.00 76.56 91 PRO A N 1
ATOM 686 C CA . PRO A 1 91 ? 30.804 2.102 14.898 1.00 76.56 91 PRO A CA 1
ATOM 687 C C . PRO A 1 91 ? 31.021 3.450 14.194 1.00 76.56 91 PRO A C 1
ATOM 689 O O . PRO A 1 91 ? 30.214 4.372 14.361 1.00 76.56 91 PRO A O 1
ATOM 692 N N . ASP A 1 92 ? 32.084 3.563 13.392 1.00 79.69 92 ASP A N 1
ATOM 693 C CA . ASP A 1 92 ? 32.422 4.784 12.658 1.00 79.69 92 ASP A CA 1
ATOM 694 C C . ASP A 1 92 ? 31.676 4.901 11.319 1.00 79.69 92 ASP A C 1
ATOM 696 O O . ASP A 1 92 ? 31.626 5.982 10.725 1.00 79.69 92 ASP A O 1
ATOM 700 N N . TYR A 1 93 ? 31.037 3.824 10.845 1.00 85.75 93 TYR A N 1
ATOM 701 C CA . TYR A 1 93 ? 30.253 3.863 9.614 1.00 85.75 93 TYR A CA 1
ATOM 702 C C . TYR A 1 93 ? 29.041 4.807 9.769 1.00 85.75 93 TYR A C 1
ATOM 704 O O . TYR A 1 93 ? 28.338 4.741 10.786 1.00 85.75 93 TYR A O 1
ATOM 712 N N . PRO A 1 94 ? 28.732 5.669 8.776 1.00 88.12 94 PRO A N 1
ATOM 713 C CA . PRO A 1 94 ? 27.546 6.524 8.808 1.00 88.12 94 PRO A CA 1
ATOM 714 C C . PRO A 1 94 ? 26.245 5.705 8.762 1.00 88.12 94 PRO A C 1
ATOM 716 O O . PRO A 1 94 ? 25.662 5.454 7.709 1.00 88.12 94 PRO A O 1
ATOM 719 N N . LEU A 1 95 ? 25.779 5.276 9.935 1.00 85.50 95 LEU A N 1
ATOM 720 C CA . LEU A 1 95 ? 24.536 4.536 10.131 1.00 85.50 95 LEU A CA 1
ATOM 721 C C . LEU A 1 95 ? 23.575 5.341 11.008 1.00 85.50 95 LEU A C 1
ATOM 723 O O . LEU A 1 95 ? 23.923 5.785 12.105 1.00 85.50 95 LEU A O 1
ATOM 727 N N . ILE A 1 96 ? 22.334 5.477 10.553 1.00 84.56 96 ILE A N 1
ATOM 728 C CA . ILE A 1 96 ? 21.226 5.982 11.364 1.00 84.56 96 ILE A CA 1
ATOM 729 C C . ILE A 1 96 ? 20.220 4.854 11.570 1.00 84.56 96 ILE A C 1
ATOM 731 O O . ILE A 1 96 ? 19.753 4.249 10.608 1.00 84.56 96 ILE A O 1
ATOM 735 N N . ILE A 1 97 ? 19.859 4.578 12.822 1.00 80.31 97 ILE A N 1
ATOM 736 C CA . ILE A 1 97 ? 18.851 3.571 13.153 1.00 80.31 97 ILE A CA 1
ATOM 737 C C . ILE A 1 97 ? 17.537 4.287 13.479 1.00 80.31 97 ILE A C 1
ATOM 739 O O . ILE A 1 97 ? 17.464 5.119 14.380 1.00 80.31 97 ILE A O 1
ATOM 743 N N . LEU A 1 98 ? 16.479 3.974 12.731 1.00 78.31 98 LEU A N 1
ATOM 744 C CA . LEU A 1 98 ? 15.124 4.435 13.026 1.00 78.31 98 LEU A CA 1
ATOM 745 C C . LEU A 1 98 ? 14.385 3.333 13.784 1.00 78.31 98 LEU A C 1
ATOM 747 O O . LEU A 1 98 ? 13.880 2.375 13.193 1.00 78.31 98 LEU A O 1
ATOM 751 N N . GLY A 1 99 ? 14.333 3.439 15.106 1.00 72.38 99 GLY A N 1
ATOM 752 C CA . GLY A 1 99 ? 13.877 2.350 15.968 1.00 72.38 99 GLY A CA 1
ATOM 753 C C . GLY A 1 99 ? 14.917 2.024 17.026 1.00 72.38 99 GLY A C 1
ATOM 754 O O . GLY A 1 99 ? 15.657 2.899 17.433 1.00 72.38 99 GLY A O 1
ATOM 755 N N . ARG A 1 100 ? 14.957 0.779 17.508 1.00 63.22 100 ARG A N 1
ATOM 756 C CA . ARG A 1 100 ? 15.723 0.406 18.707 1.00 63.22 100 ARG A CA 1
ATOM 757 C C . ARG A 1 100 ? 17.234 0.660 18.560 1.00 63.22 100 ARG A C 1
ATOM 759 O O . ARG A 1 100 ? 17.871 0.081 17.687 1.00 63.22 100 ARG A O 1
ATOM 766 N N . LYS A 1 101 ? 17.805 1.395 19.520 1.00 57.94 101 LYS A N 1
ATOM 767 C CA . LYS A 1 101 ? 19.253 1.516 19.757 1.00 57.94 101 LYS A CA 1
ATOM 768 C C . LYS A 1 101 ? 19.915 0.152 20.016 1.00 57.94 101 LYS A C 1
ATOM 770 O O . LYS A 1 101 ? 19.434 -0.612 20.858 1.00 57.94 101 LYS A O 1
ATOM 775 N N . ILE A 1 102 ? 21.022 -0.140 19.334 1.00 56.97 102 ILE A N 1
ATOM 776 C CA . ILE A 1 102 ? 21.862 -1.313 19.621 1.00 56.97 102 ILE A CA 1
ATOM 777 C C . ILE A 1 102 ? 22.704 -0.994 20.869 1.00 56.97 102 ILE A C 1
ATOM 779 O O . ILE A 1 102 ? 23.303 0.078 20.963 1.00 56.97 102 ILE A O 1
ATOM 783 N N . GLU A 1 103 ? 22.710 -1.879 21.871 1.00 49.62 103 GLU A N 1
ATOM 784 C CA . GLU A 1 103 ? 23.522 -1.683 23.081 1.00 49.62 103 GLU A CA 1
ATOM 785 C C . GLU A 1 103 ? 25.018 -1.658 22.733 1.00 49.62 103 GLU A C 1
ATOM 787 O O . GLU A 1 103 ? 25.511 -2.550 22.050 1.00 49.62 103 GLU A O 1
ATOM 792 N N . GLY A 1 104 ? 25.739 -0.641 23.222 1.00 45.97 104 GLY A N 1
ATOM 793 C CA . GLY A 1 104 ? 27.187 -0.495 23.025 1.00 45.97 104 GLY A CA 1
ATOM 794 C C . GLY A 1 104 ? 27.623 0.291 21.783 1.00 45.97 104 GLY A C 1
ATOM 795 O O . GLY A 1 104 ? 28.820 0.486 21.608 1.00 45.97 104 GLY A O 1
ATOM 796 N N . ASP A 1 105 ? 26.688 0.781 20.964 1.00 47.94 105 ASP A N 1
ATOM 797 C CA . ASP A 1 105 ? 26.980 1.529 19.734 1.00 47.94 105 ASP A CA 1
ATOM 798 C C . ASP A 1 105 ? 26.578 3.020 19.838 1.00 47.94 105 ASP A C 1
ATOM 800 O O . ASP A 1 105 ? 25.638 3.395 20.552 1.00 47.94 105 ASP A O 1
ATOM 804 N N . ALA A 1 106 ? 27.287 3.884 19.104 1.00 48.09 106 ALA A N 1
ATOM 805 C CA . ALA A 1 106 ? 27.047 5.325 18.978 1.00 48.09 106 ALA A CA 1
ATOM 806 C C . ALA A 1 106 ? 25.846 5.651 18.058 1.00 48.09 106 ALA A C 1
ATOM 808 O O . ALA A 1 106 ? 25.738 6.751 17.515 1.00 48.09 106 ALA A O 1
ATOM 809 N N . SER A 1 107 ? 24.933 4.698 17.857 1.00 52.09 107 SER A N 1
ATOM 810 C CA . SER A 1 107 ? 23.766 4.859 16.995 1.00 52.09 107 SER A CA 1
ATOM 811 C C . SER A 1 107 ? 22.696 5.775 17.607 1.00 52.09 107 SER A C 1
ATOM 813 O O . SER A 1 107 ? 22.407 5.766 18.810 1.00 52.09 107 SER A O 1
ATOM 815 N N . TYR A 1 108 ? 22.107 6.590 16.730 1.00 58.06 108 TYR A N 1
ATOM 816 C CA . TYR A 1 108 ? 21.011 7.514 17.006 1.00 58.06 108 TYR A CA 1
ATOM 817 C C . TYR A 1 108 ? 19.705 6.725 17.187 1.00 58.06 108 TYR A C 1
ATOM 819 O O . TYR A 1 108 ? 19.413 5.855 16.375 1.00 58.06 108 TYR A O 1
ATOM 827 N N . ASP A 1 109 ? 18.923 7.018 18.234 1.00 61.34 109 ASP A N 1
ATOM 828 C CA . ASP A 1 109 ? 17.644 6.352 18.545 1.00 61.34 109 ASP A CA 1
ATOM 829 C C . ASP A 1 109 ? 16.475 7.231 18.069 1.00 61.34 109 ASP A C 1
ATOM 831 O O . ASP A 1 109 ? 15.713 7.794 18.861 1.00 61.34 109 ASP A O 1
ATOM 835 N N . LEU A 1 110 ? 16.376 7.440 16.752 1.00 70.50 110 LEU A N 1
ATOM 836 C CA . LEU A 1 110 ? 15.321 8.266 16.164 1.00 70.50 110 LEU A CA 1
ATOM 837 C C . LEU A 1 110 ? 14.026 7.461 16.096 1.00 70.50 110 LEU A C 1
ATOM 839 O O . LEU A 1 110 ? 13.777 6.696 15.162 1.00 70.50 110 LEU A O 1
ATOM 843 N N . GLN A 1 111 ? 13.181 7.641 17.105 1.00 74.19 111 GLN A N 1
ATOM 844 C CA . GLN A 1 111 ? 11.876 6.997 17.168 1.00 74.19 111 GLN A CA 1
ATOM 845 C C . GLN A 1 111 ? 10.750 8.010 17.070 1.00 74.19 111 GLN A C 1
ATOM 847 O O . GLN A 1 111 ? 10.832 9.145 17.538 1.00 74.19 111 GLN A O 1
ATOM 852 N N . VAL A 1 112 ? 9.625 7.537 16.544 1.00 79.12 112 VAL A N 1
ATOM 853 C CA . VAL A 1 112 ? 8.341 8.186 16.786 1.00 79.12 112 VAL A CA 1
ATOM 854 C C . VAL A 1 112 ? 8.161 8.373 18.297 1.00 79.12 112 VAL A C 1
ATOM 856 O O . VAL A 1 112 ? 8.437 7.465 19.084 1.00 79.12 112 VAL A O 1
ATOM 859 N N . ARG A 1 113 ? 7.645 9.534 18.713 1.00 85.69 113 ARG A N 1
ATOM 860 C CA . ARG A 1 113 ? 7.440 9.879 20.128 1.00 85.69 113 ARG A CA 1
ATOM 861 C C . ARG A 1 113 ? 6.285 9.080 20.753 1.00 85.69 113 ARG A C 1
ATOM 863 O O . ARG A 1 113 ? 5.229 9.624 21.058 1.00 85.69 113 ARG A O 1
ATOM 870 N N . HIS A 1 114 ? 6.484 7.778 20.973 1.00 86.69 114 HIS A N 1
ATOM 871 C CA . HIS A 1 114 ? 5.480 6.844 21.502 1.00 86.69 114 HIS A CA 1
ATOM 872 C C . HIS A 1 114 ? 4.880 7.279 22.844 1.00 86.69 114 HIS A C 1
ATOM 874 O O . HIS A 1 114 ? 3.682 7.097 23.054 1.00 86.69 114 HIS A O 1
ATOM 880 N N . LYS A 1 115 ? 5.677 7.927 23.705 1.00 88.62 115 LYS A N 1
ATOM 881 C CA . LYS A 1 115 ? 5.186 8.528 24.951 1.00 88.62 115 LYS A CA 1
ATOM 882 C C . LYS A 1 115 ? 4.092 9.567 24.678 1.00 88.62 115 LYS A C 1
ATOM 884 O O . LYS A 1 115 ? 3.023 9.477 25.278 1.00 88.62 115 LYS A O 1
ATOM 889 N N . LEU A 1 116 ? 4.339 10.486 23.737 1.00 90.38 116 LEU A N 1
ATOM 890 C CA . LEU A 1 116 ? 3.372 11.512 23.340 1.00 90.38 116 LEU A CA 1
ATOM 891 C C . LEU A 1 116 ? 2.131 10.912 22.670 1.00 90.38 116 LEU A C 1
ATOM 893 O O . LEU A 1 116 ? 1.051 11.460 22.826 1.00 90.38 116 LEU A O 1
ATOM 897 N N . ILE A 1 117 ? 2.257 9.785 21.958 1.00 93.00 117 ILE A N 1
ATOM 898 C CA . ILE A 1 117 ? 1.095 9.082 21.386 1.00 93.00 117 ILE A CA 1
ATOM 899 C C . ILE A 1 117 ? 0.161 8.610 22.503 1.00 93.00 117 ILE A C 1
ATOM 901 O O . ILE A 1 117 ? -1.030 8.898 22.450 1.00 93.00 117 ILE A O 1
ATOM 905 N N . GLY A 1 118 ? 0.688 7.918 23.522 1.00 93.81 118 GLY A N 1
ATOM 906 C CA . GLY A 1 118 ? -0.136 7.467 24.648 1.00 93.81 118 GLY A CA 1
ATOM 907 C C . GLY A 1 118 ? -0.744 8.632 25.435 1.00 93.81 118 GLY A C 1
ATOM 908 O O . GLY A 1 118 ? -1.914 8.575 25.797 1.00 93.81 118 GLY A O 1
ATOM 909 N N . GLN A 1 119 ? 0.000 9.729 25.619 1.00 93.56 119 GLN A N 1
ATOM 910 C CA . GLN A 1 119 ? -0.526 10.943 26.257 1.00 93.56 119 GLN A CA 1
ATOM 911 C C . GLN A 1 119 ? -1.656 11.582 25.438 1.00 93.56 119 GLN A C 1
ATOM 913 O O . GLN A 1 119 ? -2.710 11.875 25.987 1.00 93.56 119 GLN A O 1
ATOM 918 N N . ALA A 1 120 ? -1.480 11.719 24.123 1.00 92.19 120 ALA A N 1
ATOM 919 C CA . ALA A 1 120 ? -2.495 12.285 23.240 1.00 92.19 120 ALA A CA 1
ATOM 920 C C . ALA A 1 120 ? -3.763 11.410 23.167 1.00 92.19 120 ALA A C 1
ATOM 922 O O . ALA A 1 120 ? -4.869 11.942 23.094 1.00 92.19 120 ALA A O 1
ATOM 923 N N . ALA A 1 121 ? -3.625 10.078 23.223 1.00 95.69 121 ALA A N 1
ATOM 924 C CA . ALA A 1 121 ? -4.765 9.164 23.322 1.00 95.69 121 ALA A CA 1
ATOM 925 C C . ALA A 1 121 ? -5.536 9.351 24.638 1.00 95.69 121 ALA A C 1
ATOM 927 O O . ALA A 1 121 ? -6.766 9.377 24.627 1.00 95.69 121 ALA A O 1
ATOM 928 N N . ALA A 1 122 ? -4.816 9.494 25.757 1.00 92.25 122 ALA A N 1
ATOM 929 C CA . ALA A 1 122 ? -5.407 9.750 27.068 1.00 92.25 122 ALA A CA 1
ATOM 930 C C . ALA A 1 122 ? -6.155 11.081 27.081 1.00 92.25 122 ALA A C 1
ATOM 932 O O . ALA A 1 122 ? -7.333 11.093 27.424 1.00 92.25 122 ALA A O 1
ATOM 933 N N . ASP A 1 123 ? -5.508 12.161 26.638 1.00 85.88 123 ASP A N 1
ATOM 934 C CA . ASP A 1 123 ? -6.107 13.497 26.572 1.00 85.88 123 ASP A CA 1
ATOM 935 C C . ASP A 1 123 ? -7.417 13.467 25.765 1.00 85.88 123 ASP A C 1
ATOM 937 O O . ASP A 1 123 ? -8.467 13.864 26.270 1.00 85.88 123 ASP A O 1
ATOM 941 N N . LEU A 1 124 ? -7.395 12.876 24.562 1.00 86.50 124 LEU A N 1
ATOM 942 C CA . LEU A 1 124 ? -8.588 12.758 23.720 1.00 86.50 124 LEU A CA 1
ATOM 943 C C . LEU A 1 124 ? -9.705 11.945 24.392 1.00 86.50 124 LEU A C 1
ATOM 945 O O . LEU A 1 124 ? -10.864 12.354 24.360 1.00 86.50 124 LEU A O 1
ATOM 949 N N . LEU A 1 125 ? -9.394 10.789 24.988 1.00 86.75 125 LEU A N 1
ATOM 950 C CA . LEU A 1 125 ? -10.410 9.947 25.627 1.00 86.75 125 LEU A CA 1
ATOM 951 C C . LEU A 1 125 ? -10.983 10.606 26.890 1.00 86.75 125 LEU A C 1
ATOM 953 O O . LEU A 1 125 ? -12.199 10.581 27.081 1.00 86.75 125 LEU A O 1
ATOM 957 N N . ILE A 1 126 ? -10.166 11.273 27.704 1.00 76.75 126 ILE A N 1
ATOM 958 C CA . ILE A 1 126 ? -10.633 12.038 28.871 1.00 76.75 126 ILE A CA 1
ATOM 959 C C . ILE A 1 126 ? -11.616 13.138 28.435 1.00 76.75 126 ILE A C 1
ATOM 961 O O . ILE A 1 126 ? -12.682 13.290 29.043 1.00 76.75 126 ILE A O 1
ATOM 965 N N . GLU A 1 127 ? -11.322 13.840 27.335 1.00 73.19 127 GLU A N 1
ATOM 966 C CA . GLU A 1 127 ? -12.205 14.854 26.737 1.00 73.19 127 GLU A CA 1
ATOM 967 C C . GLU A 1 127 ? -13.534 14.293 26.198 1.00 73.19 127 GLU A C 1
ATOM 969 O O . GLU A 1 127 ? -14.515 15.037 26.082 1.00 73.19 127 GLU A O 1
ATOM 974 N N . THR A 1 128 ? -13.603 13.004 25.838 1.00 70.12 128 THR A N 1
ATOM 975 C CA . THR A 1 128 ? -14.882 12.365 25.448 1.00 70.12 128 THR A CA 1
ATOM 976 C C . THR A 1 128 ? -15.793 12.110 26.640 1.00 70.12 128 THR A C 1
ATOM 978 O O . THR A 1 128 ? -17.016 12.074 26.510 1.00 70.12 128 THR A O 1
ATOM 981 N N . GLY A 1 129 ? -15.190 11.979 27.814 1.00 63.09 129 GLY A N 1
ATOM 982 C CA . GLY A 1 129 ? -15.891 11.861 29.066 1.00 63.09 129 GLY A CA 1
ATOM 983 C C . GLY A 1 129 ? -16.147 10.439 29.569 1.00 63.09 129 GLY A C 1
ATOM 984 O O . GLY A 1 129 ? -17.045 10.219 30.387 1.00 63.09 129 GLY A O 1
ATOM 985 N N . VAL A 1 130 ? -15.347 9.484 29.108 1.00 74.38 130 VAL A N 1
ATOM 986 C CA . VAL A 1 130 ? -15.350 8.105 29.607 1.00 74.38 130 VAL A CA 1
ATOM 987 C C . VAL A 1 130 ? -14.809 8.027 31.039 1.00 74.38 130 VAL A C 1
ATOM 989 O O . VAL A 1 130 ? -14.082 8.916 31.488 1.00 74.38 130 VAL A O 1
ATOM 992 N N . ILE A 1 131 ? -15.177 6.967 31.757 1.00 67.38 131 ILE A N 1
ATOM 993 C CA . ILE A 1 131 ? -14.716 6.689 33.134 1.00 67.38 131 ILE A CA 1
ATOM 994 C C . ILE A 1 131 ? -14.003 5.338 33.248 1.00 67.38 131 ILE A C 1
ATOM 996 O O . ILE A 1 131 ? -13.411 5.020 34.270 1.00 67.38 131 ILE A O 1
ATOM 1000 N N . SER A 1 132 ? -14.051 4.531 32.193 1.00 84.19 132 SER A N 1
ATOM 1001 C CA . SER A 1 132 ? -13.303 3.283 32.094 1.00 84.19 132 SER A CA 1
ATOM 1002 C C . SER A 1 132 ? -12.410 3.325 30.870 1.00 84.19 132 SER A C 1
ATOM 1004 O O . SER A 1 132 ? -12.805 3.834 29.821 1.00 84.19 132 SER A O 1
ATOM 1006 N N . PHE A 1 133 ? -11.202 2.798 30.995 1.00 93.12 133 PHE A N 1
ATOM 1007 C CA . PHE A 1 133 ? -10.190 2.877 29.954 1.00 93.12 133 PHE A CA 1
ATOM 1008 C C . PHE A 1 133 ? -9.709 1.477 29.598 1.00 93.12 133 PHE A C 1
ATOM 1010 O O . PHE A 1 133 ? -9.369 0.674 30.464 1.00 93.12 133 PHE A O 1
ATOM 1017 N N . GLY A 1 134 ? -9.695 1.184 28.305 1.00 95.06 134 GLY A N 1
ATOM 1018 C CA . GLY A 1 134 ? -9.184 -0.059 27.756 1.00 95.06 134 GLY A CA 1
ATOM 1019 C C . GLY A 1 134 ? -7.983 0.207 26.862 1.00 95.06 134 GLY A C 1
ATOM 1020 O O . GLY A 1 134 ? -8.017 1.124 26.044 1.00 95.06 134 GLY A O 1
ATOM 1021 N N . TYR A 1 135 ? -6.944 -0.613 26.970 1.00 95.50 135 TYR A N 1
ATOM 1022 C CA . TYR A 1 135 ? -5.893 -0.681 25.957 1.00 95.50 135 TYR A CA 1
ATOM 1023 C C . TYR A 1 135 ? -5.983 -2.005 25.201 1.00 95.50 135 TYR A C 1
ATOM 1025 O O . TYR A 1 135 ? -5.882 -3.075 25.806 1.00 95.50 135 TYR A O 1
ATOM 1033 N N . TYR A 1 136 ? -6.177 -1.931 23.885 1.00 92.12 136 TYR A N 1
ATOM 1034 C CA . TYR A 1 136 ? -6.208 -3.099 23.010 1.00 92.12 136 TYR A CA 1
ATOM 1035 C C . TYR A 1 136 ? -4.905 -3.186 22.218 1.00 92.12 136 TYR A C 1
ATOM 1037 O O . TYR A 1 136 ? -4.673 -2.395 21.301 1.00 92.12 136 TYR A O 1
ATOM 1045 N N . ASP A 1 137 ? -4.060 -4.154 22.568 1.00 80.12 137 ASP A N 1
ATOM 1046 C CA . ASP A 1 137 ? -2.750 -4.314 21.934 1.00 80.12 137 ASP A CA 1
ATOM 1047 C C . ASP A 1 137 ? -2.905 -4.739 20.468 1.00 80.12 137 ASP A C 1
ATOM 1049 O O . ASP A 1 137 ? -2.227 -4.217 19.602 1.00 80.12 137 ASP A O 1
ATOM 1053 N N . GLY A 1 138 ? -3.869 -5.603 20.125 1.00 67.25 138 GLY A N 1
ATOM 1054 C CA . GLY A 1 138 ? -4.253 -5.890 18.729 1.00 67.25 138 GLY A CA 1
ATOM 1055 C C . GLY A 1 138 ? -3.128 -6.350 17.778 1.00 67.25 138 GLY A C 1
ATOM 1056 O O . GLY A 1 138 ? -3.365 -6.520 16.578 1.00 67.25 138 GLY A O 1
ATOM 1057 N N . THR A 1 139 ? -1.908 -6.553 18.274 1.00 60.47 139 THR A N 1
ATOM 1058 C CA . THR A 1 139 ? -0.707 -6.869 17.510 1.00 60.47 139 THR A CA 1
ATOM 1059 C C . THR A 1 139 ? -0.668 -8.359 17.178 1.00 60.47 139 THR A C 1
ATOM 1061 O O . THR A 1 139 ? -0.511 -9.225 18.023 1.00 60.47 139 THR A O 1
ATOM 1064 N N . ARG A 1 140 ? -0.788 -8.694 15.889 1.00 51.75 140 ARG A N 1
ATOM 1065 C CA . ARG A 1 140 ? -0.610 -10.078 15.391 1.00 51.75 140 ARG A CA 1
ATOM 1066 C C . ARG A 1 140 ? 0.850 -10.470 15.161 1.00 51.75 140 ARG A C 1
ATOM 1068 O O . ARG A 1 140 ? 1.115 -11.561 14.663 1.00 51.75 140 ARG A O 1
ATOM 1075 N N . SER A 1 141 ? 1.779 -9.542 15.378 1.00 53.38 141 SER A N 1
ATOM 1076 C CA . SER A 1 141 ? 3.190 -9.705 15.035 1.00 53.38 141 SER A CA 1
ATOM 1077 C C . SER A 1 141 ? 3.990 -9.916 16.319 1.00 53.38 141 SER A C 1
ATOM 1079 O O . SER A 1 141 ? 4.229 -8.927 17.008 1.00 53.38 141 SER A O 1
ATOM 1081 N N . PRO A 1 142 ? 4.427 -11.151 16.628 1.00 53.66 142 PRO A N 1
ATOM 1082 C CA . PRO A 1 142 ? 5.181 -11.463 17.839 1.00 53.66 142 PRO A CA 1
ATOM 1083 C C . PRO A 1 142 ? 6.650 -11.059 17.653 1.00 53.66 142 PRO A C 1
ATOM 1085 O O . PRO A 1 142 ? 7.541 -11.905 17.584 1.00 53.66 142 PRO A O 1
ATOM 1088 N N . SER A 1 143 ? 6.903 -9.764 17.453 1.00 60.62 143 SER A N 1
ATOM 1089 C CA . SER A 1 143 ? 8.260 -9.223 17.398 1.00 60.62 143 SER A CA 1
ATOM 1090 C C . SER A 1 143 ? 8.526 -8.435 18.684 1.00 60.62 143 SER A C 1
ATOM 1092 O O . SER A 1 143 ? 7.706 -7.577 19.023 1.00 60.62 143 SER A O 1
ATOM 1094 N N . PRO A 1 144 ? 9.670 -8.646 19.366 1.00 62.62 144 PRO A N 1
ATOM 1095 C CA . PRO A 1 144 ? 10.002 -7.932 20.604 1.00 62.62 144 PRO A CA 1
ATOM 1096 C C . PRO A 1 144 ? 9.908 -6.401 20.488 1.00 62.62 144 PRO A C 1
ATOM 1098 O O . PRO A 1 144 ? 9.614 -5.693 21.444 1.00 62.62 144 PRO A O 1
ATOM 1101 N N . GLU A 1 145 ? 10.154 -5.853 19.301 1.00 63.69 145 GLU A N 1
ATOM 1102 C CA . GLU A 1 145 ? 10.083 -4.420 19.015 1.00 63.69 145 GLU A CA 1
ATOM 1103 C C . GLU A 1 145 ? 8.647 -3.898 19.003 1.00 63.69 145 GLU A C 1
ATOM 1105 O O . GLU A 1 145 ? 8.399 -2.758 19.398 1.00 63.69 145 GLU A O 1
ATOM 1110 N N . THR A 1 146 ? 7.704 -4.713 18.533 1.00 68.94 146 THR A N 1
ATOM 1111 C CA . THR A 1 146 ? 6.279 -4.378 18.545 1.00 68.94 146 THR A CA 1
ATOM 1112 C C . THR A 1 146 ? 5.777 -4.324 19.988 1.00 68.94 146 THR A C 1
ATOM 1114 O O . THR A 1 146 ? 5.137 -3.336 20.358 1.00 68.94 146 THR A O 1
ATOM 1117 N N . ASP A 1 147 ? 6.196 -5.283 20.816 1.00 71.62 147 ASP A N 1
ATOM 1118 C CA . ASP A 1 147 ? 5.873 -5.343 22.245 1.00 71.62 147 ASP A CA 1
ATOM 1119 C C . ASP A 1 147 ? 6.394 -4.105 22.986 1.00 71.62 147 ASP A C 1
ATOM 1121 O O . ASP A 1 147 ? 5.644 -3.436 23.692 1.00 71.62 147 ASP A O 1
ATOM 1125 N N . ILE A 1 148 ? 7.648 -3.703 22.742 1.00 74.81 148 ILE A N 1
ATOM 1126 C CA . ILE A 1 148 ? 8.237 -2.501 23.359 1.00 74.81 148 ILE A CA 1
ATOM 1127 C C . ILE A 1 148 ? 7.473 -1.229 22.957 1.00 74.81 148 ILE A C 1
ATOM 1129 O O . ILE A 1 148 ? 7.245 -0.342 23.787 1.00 74.81 148 ILE A O 1
ATOM 1133 N N . ARG A 1 149 ? 7.087 -1.094 21.679 1.00 80.81 149 ARG A N 1
ATOM 1134 C CA . ARG A 1 149 ? 6.296 0.060 21.209 1.00 80.81 149 ARG A CA 1
ATOM 1135 C C . ARG A 1 149 ? 4.941 0.105 21.902 1.00 80.81 149 ARG A C 1
ATOM 1137 O O . ARG A 1 149 ? 4.515 1.188 22.307 1.00 80.81 149 ARG A O 1
ATOM 1144 N N . SER A 1 150 ? 4.288 -1.050 22.018 1.00 84.50 150 SER A N 1
ATOM 1145 C CA . SER A 1 150 ? 3.002 -1.195 22.692 1.00 84.50 150 SER A CA 1
ATOM 1146 C C . SER A 1 150 ? 3.120 -0.830 24.170 1.00 84.50 150 SER A C 1
ATOM 1148 O O . SER A 1 150 ? 2.414 0.057 24.647 1.00 84.50 150 SER A O 1
ATOM 1150 N N . GLU A 1 151 ? 4.112 -1.386 24.866 1.00 85.88 151 GLU A N 1
ATOM 1151 C CA . GLU A 1 151 ? 4.361 -1.130 26.281 1.00 85.88 151 GLU A CA 1
ATOM 1152 C C . GLU A 1 151 ? 4.621 0.358 26.562 1.00 85.88 151 GLU A C 1
ATOM 1154 O O . GLU A 1 151 ? 4.059 0.927 27.499 1.00 85.88 151 GLU A O 1
ATOM 1159 N N . ARG A 1 152 ? 5.425 1.032 25.724 1.00 87.06 152 ARG A N 1
ATOM 1160 C CA . ARG A 1 152 ? 5.701 2.474 25.860 1.00 87.06 152 ARG A CA 1
ATOM 1161 C C . ARG A 1 152 ? 4.430 3.319 25.738 1.00 87.06 152 ARG A C 1
ATOM 1163 O O . ARG A 1 152 ? 4.270 4.267 26.507 1.00 87.06 152 ARG A O 1
ATOM 1170 N N . ARG A 1 153 ? 3.551 2.990 24.783 1.00 91.81 153 ARG A N 1
ATOM 1171 C CA . ARG A 1 153 ? 2.267 3.682 24.565 1.00 91.81 153 ARG A CA 1
ATOM 1172 C C . ARG A 1 153 ? 1.296 3.412 25.711 1.00 91.81 153 ARG A C 1
ATOM 1174 O O . ARG A 1 153 ? 0.720 4.356 26.240 1.00 91.81 153 ARG A O 1
ATOM 1181 N N . LEU A 1 154 ? 1.159 2.150 26.116 1.00 92.88 154 LEU A N 1
ATOM 1182 C CA . LEU A 1 154 ? 0.324 1.718 27.234 1.00 92.88 154 LEU A CA 1
ATOM 1183 C C . LEU A 1 154 ? 0.723 2.423 28.534 1.00 92.88 154 LEU A C 1
ATOM 1185 O O . LEU A 1 154 ? -0.125 2.986 29.224 1.00 92.88 154 LEU A O 1
ATOM 1189 N N . ARG A 1 155 ? 2.021 2.423 28.858 1.00 93.25 155 ARG A N 1
ATOM 1190 C CA . ARG A 1 155 ? 2.533 3.020 30.093 1.00 93.25 155 ARG A CA 1
ATOM 1191 C C . ARG A 1 155 ? 2.249 4.518 30.150 1.00 93.25 155 ARG A C 1
ATOM 1193 O O . ARG A 1 155 ? 1.755 4.992 31.167 1.00 93.25 155 ARG A O 1
ATOM 1200 N N . SER A 1 156 ? 2.526 5.258 29.072 1.00 93.75 156 SER A N 1
ATOM 1201 C CA . SER A 1 156 ? 2.280 6.705 29.054 1.00 93.75 156 SER A CA 1
ATOM 1202 C C . SER A 1 156 ? 0.796 7.062 28.983 1.00 93.75 156 SER A C 1
ATOM 1204 O O . SER A 1 156 ? 0.403 8.073 29.555 1.00 93.75 156 SER A O 1
ATOM 1206 N N . PHE A 1 157 ? -0.024 6.230 28.336 1.00 96.25 157 PHE A N 1
ATOM 1207 C CA . PHE A 1 157 ? -1.481 6.346 28.339 1.00 96.25 157 PHE A CA 1
ATOM 1208 C C . PHE A 1 157 ? -2.042 6.218 29.758 1.00 96.25 157 PHE A C 1
ATOM 1210 O O . PHE A 1 157 ? -2.721 7.125 30.233 1.00 96.25 157 PHE A O 1
ATOM 1217 N N . LYS A 1 158 ? -1.685 5.142 30.471 1.00 94.50 158 LYS A N 1
ATOM 1218 C CA . LYS A 1 158 ? -2.126 4.912 31.851 1.00 94.50 158 LYS A CA 1
ATOM 1219 C C . LYS A 1 158 ? -1.640 6.008 32.803 1.00 94.50 158 LYS A C 1
ATOM 1221 O O . LYS A 1 158 ? -2.448 6.574 33.529 1.00 94.50 158 LYS A O 1
ATOM 1226 N N . GLN A 1 159 ? -0.353 6.358 32.738 1.00 94.25 159 GLN A N 1
ATOM 1227 C CA . GLN A 1 159 ? 0.221 7.422 33.566 1.00 94.25 159 GLN A CA 1
ATOM 1228 C C . GLN A 1 159 ? -0.509 8.758 33.357 1.00 94.25 159 GLN A C 1
ATOM 1230 O O . GLN A 1 159 ? -0.833 9.451 34.315 1.00 94.25 159 GLN A O 1
ATOM 1235 N N . ARG A 1 160 ? -0.802 9.125 32.103 1.00 93.69 160 ARG A N 1
ATOM 1236 C CA . ARG A 1 160 ? -1.488 10.384 31.801 1.00 93.69 160 ARG A CA 1
ATOM 1237 C C . ARG A 1 160 ? -2.919 10.416 32.339 1.00 93.69 160 ARG A C 1
ATOM 1239 O O . ARG A 1 160 ? -3.368 11.474 32.773 1.00 93.69 160 ARG A O 1
ATOM 1246 N N . ILE A 1 161 ? -3.616 9.279 32.329 1.00 87.56 161 ILE A N 1
ATOM 1247 C CA . ILE A 1 161 ? -4.945 9.132 32.940 1.00 87.56 161 ILE A CA 1
ATOM 1248 C C . ILE A 1 161 ? -4.862 9.353 34.454 1.00 87.56 161 ILE A C 1
ATOM 1250 O O . ILE A 1 161 ? -5.606 10.175 34.983 1.00 87.56 161 ILE A O 1
ATOM 1254 N N . GLU A 1 162 ? -3.921 8.685 35.125 1.00 88.94 162 GLU A N 1
ATOM 1255 C CA . GLU A 1 162 ? -3.686 8.813 36.572 1.00 88.94 162 GLU A CA 1
ATOM 1256 C C . GLU A 1 162 ? -3.356 10.256 36.990 1.00 88.94 162 GLU A C 1
ATOM 1258 O O . GLU A 1 162 ? -3.817 10.717 38.029 1.00 88.94 162 GLU A O 1
ATOM 1263 N N . GLU A 1 163 ? -2.593 10.985 36.170 1.00 87.44 163 GLU A N 1
ATOM 1264 C CA . GLU A 1 163 ? -2.230 12.388 36.418 1.00 87.44 163 GLU A CA 1
ATOM 1265 C C . GLU A 1 163 ? -3.392 13.373 36.198 1.00 87.44 163 GLU A C 1
ATOM 1267 O O . GLU A 1 163 ? -3.383 14.465 36.766 1.00 87.44 163 GLU A O 1
ATOM 1272 N N . SER A 1 164 ? -4.367 13.022 35.352 1.00 75.50 164 SER A N 1
ATOM 1273 C CA . SER A 1 164 ? -5.381 13.965 34.853 1.00 75.50 164 SER A CA 1
ATOM 1274 C C . SER A 1 164 ? -6.772 13.757 35.454 1.00 75.50 164 SER A C 1
ATOM 1276 O O . SER A 1 164 ? -7.561 14.702 35.510 1.00 75.50 164 SER A O 1
ATOM 1278 N N . ILE A 1 165 ? -7.111 12.535 35.874 1.00 68.31 165 ILE A N 1
ATOM 1279 C CA . ILE A 1 165 ? -8.415 12.229 36.471 1.00 68.31 165 ILE A CA 1
ATOM 1280 C C . ILE A 1 165 ? -8.409 12.580 37.958 1.00 68.31 165 ILE A C 1
ATOM 1282 O O . ILE A 1 165 ? -7.486 12.249 38.697 1.00 68.31 165 ILE A O 1
ATOM 1286 N N . SER A 1 166 ? -9.476 13.247 38.408 1.00 55.22 166 SER A N 1
ATOM 1287 C CA . SER A 1 166 ? -9.666 13.566 39.823 1.00 55.22 166 SER A CA 1
ATOM 1288 C C . SER A 1 166 ? -9.674 12.288 40.677 1.00 55.22 166 SER A C 1
ATOM 1290 O O . SER A 1 166 ? -10.422 11.367 40.345 1.00 55.22 166 SER A O 1
ATOM 1292 N N . PRO A 1 167 ? -8.971 12.251 41.827 1.00 60.66 167 PRO A N 1
ATOM 1293 C CA . PRO A 1 167 ? -9.012 11.122 42.765 1.00 60.66 167 PRO A CA 1
ATOM 1294 C C . PRO A 1 167 ? -10.414 10.788 43.302 1.00 60.66 167 PRO A C 1
ATOM 1296 O O . PRO A 1 167 ? -10.602 9.749 43.924 1.00 60.66 167 PRO A O 1
ATOM 1299 N N . LEU A 1 168 ? -11.386 11.687 43.110 1.00 44.44 168 LEU A N 1
ATOM 1300 C CA . LEU A 1 168 ? -12.780 11.517 43.525 1.00 44.44 168 LEU A CA 1
ATOM 1301 C C . LEU A 1 168 ? -13.635 10.747 42.502 1.00 44.44 168 LEU A C 1
ATOM 1303 O O . LEU A 1 168 ? -14.774 10.406 42.811 1.00 44.44 168 LEU A O 1
ATOM 1307 N N . ILE A 1 169 ? -13.129 10.520 41.286 1.00 54.97 169 ILE A N 1
ATOM 1308 C CA . ILE A 1 169 ? -13.822 9.760 40.241 1.00 54.97 169 ILE A CA 1
ATOM 1309 C C . ILE A 1 169 ? -13.371 8.306 40.349 1.00 54.97 169 ILE A C 1
ATOM 1311 O O . ILE A 1 169 ? -12.187 8.020 40.187 1.00 54.97 169 ILE A O 1
ATOM 1315 N N . ASP A 1 170 ? -14.309 7.393 40.593 1.00 64.75 170 ASP A N 1
ATOM 1316 C CA . ASP A 1 170 ? -14.036 5.957 40.525 1.00 64.75 170 ASP A CA 1
ATOM 1317 C C . ASP A 1 170 ? -13.900 5.549 39.051 1.00 64.75 170 ASP A C 1
ATOM 1319 O O . ASP A 1 170 ? -14.862 5.617 38.280 1.00 64.75 170 ASP A O 1
ATOM 1323 N N . TRP A 1 171 ? -12.678 5.217 38.633 1.00 77.62 171 TRP A N 1
ATOM 1324 C CA . TRP A 1 171 ? -12.341 4.885 37.250 1.00 77.62 171 TRP A CA 1
ATOM 1325 C C . TRP A 1 171 ? -11.676 3.513 37.171 1.00 77.62 171 TRP A C 1
ATOM 1327 O O . TRP A 1 171 ? -11.013 3.065 38.105 1.00 77.62 171 TRP A O 1
ATOM 1337 N N . SER A 1 172 ? -11.837 2.837 36.031 1.00 84.69 172 SER A N 1
ATOM 1338 C CA . SER A 1 172 ? -11.268 1.503 35.811 1.00 84.69 172 SER A CA 1
ATOM 1339 C C . SER A 1 172 ? -10.306 1.468 34.626 1.00 84.69 172 SER A C 1
ATOM 1341 O O . SER A 1 172 ? -10.424 2.253 33.680 1.00 84.69 172 SER A O 1
ATOM 1343 N N . PHE A 1 173 ? -9.350 0.539 34.670 1.00 91.00 173 PHE A N 1
ATOM 1344 C CA . PHE A 1 173 ? -8.396 0.300 33.591 1.00 91.00 173 PHE A CA 1
ATOM 1345 C C . PHE A 1 173 ? -8.288 -1.189 33.286 1.00 91.00 173 PHE A C 1
ATOM 1347 O O . PHE A 1 173 ? -8.068 -1.989 34.195 1.00 91.00 173 PHE A O 1
ATOM 1354 N N . ALA A 1 174 ? -8.358 -1.554 32.010 1.00 92.38 174 ALA A N 1
ATOM 1355 C CA . ALA A 1 174 ? -8.131 -2.920 31.561 1.00 92.38 174 ALA A CA 1
ATOM 1356 C C . ALA A 1 174 ? -7.251 -2.964 30.309 1.00 92.38 174 ALA A C 1
ATOM 1358 O O . ALA A 1 174 ? -7.222 -2.039 29.497 1.00 92.38 174 ALA A O 1
ATOM 1359 N N . THR A 1 175 ? -6.553 -4.077 30.126 1.00 90.31 175 THR A N 1
ATOM 1360 C CA . THR A 1 175 ? -5.770 -4.369 28.921 1.00 90.31 175 THR A CA 1
ATOM 1361 C C . THR A 1 175 ? -6.261 -5.661 28.302 1.00 90.31 175 THR A C 1
ATOM 1363 O O . THR A 1 175 ? -6.555 -6.602 29.037 1.00 90.31 175 THR A O 1
ATOM 1366 N N . HIS A 1 176 ? -6.281 -5.737 26.976 1.00 86.19 176 HIS A N 1
ATOM 1367 C CA . HIS A 1 176 ? -6.633 -6.958 26.262 1.00 86.19 176 HIS A CA 1
ATOM 1368 C C . HIS A 1 176 ? -5.614 -7.251 25.162 1.00 86.19 176 HIS A C 1
ATOM 1370 O O . HIS A 1 176 ? -5.298 -6.386 24.338 1.00 86.19 176 HIS A O 1
ATOM 1376 N N . GLN A 1 177 ? -5.115 -8.485 25.155 1.00 78.06 177 GLN A N 1
ATOM 1377 C CA . GLN A 1 177 ? -4.179 -9.006 24.161 1.00 78.06 177 GLN A CA 1
ATOM 1378 C C . GLN A 1 177 ? -4.942 -9.764 23.063 1.00 78.06 177 GLN A C 1
ATOM 1380 O O . GLN A 1 177 ? -6.065 -10.206 23.290 1.00 78.06 177 GLN A O 1
ATOM 1385 N N . PRO A 1 178 ? -4.419 -9.862 21.835 1.00 66.19 178 PRO A N 1
ATOM 1386 C CA . PRO A 1 178 ? -5.129 -10.513 20.742 1.00 66.19 178 PRO A CA 1
ATOM 1387 C C . PRO A 1 178 ? -5.068 -12.047 20.863 1.00 66.19 178 PRO A C 1
ATOM 1389 O O . PRO A 1 178 ? -4.244 -12.672 20.202 1.00 66.19 178 PRO A O 1
ATOM 1392 N N . ASP A 1 179 ? -5.965 -12.638 21.657 1.00 62.47 179 ASP A N 1
ATOM 1393 C CA . ASP A 1 179 ? -6.157 -14.096 21.725 1.00 62.47 179 ASP A CA 1
ATOM 1394 C C . ASP A 1 179 ? -7.158 -14.564 20.659 1.00 62.47 179 ASP A C 1
ATOM 1396 O O . ASP A 1 179 ? -6.759 -14.990 19.571 1.00 62.47 179 ASP A O 1
ATOM 1400 N N . ASP A 1 180 ? -8.461 -14.420 20.906 1.00 68.19 180 ASP A N 1
ATOM 1401 C CA . ASP A 1 180 ? -9.489 -14.636 19.893 1.00 68.19 180 ASP A CA 1
ATOM 1402 C C . ASP A 1 180 ? -10.520 -13.492 19.827 1.00 68.19 180 ASP A C 1
ATOM 1404 O O . ASP A 1 180 ? -10.536 -12.557 20.634 1.00 68.19 180 ASP A O 1
ATOM 1408 N N . PHE A 1 181 ? -11.335 -13.488 18.768 1.00 73.44 181 PHE A N 1
ATOM 1409 C CA . PHE A 1 181 ? -12.327 -12.428 18.571 1.00 73.44 181 PHE A CA 1
ATOM 1410 C C . PHE A 1 181 ? -13.502 -12.540 19.558 1.00 73.44 181 PHE A C 1
ATOM 1412 O O . PHE A 1 181 ? -14.145 -11.533 19.838 1.00 73.44 181 PHE A O 1
ATOM 1419 N N . GLU A 1 182 ? -13.786 -13.733 20.090 1.00 73.19 182 GLU A N 1
ATOM 1420 C CA . GLU A 1 182 ? -14.828 -13.946 21.101 1.00 73.19 182 GLU A CA 1
ATOM 1421 C C . GLU A 1 182 ? -14.431 -13.326 22.441 1.00 73.19 182 GLU A C 1
ATOM 1423 O O . GLU A 1 182 ? -15.242 -12.662 23.089 1.00 73.19 182 GLU A O 1
ATOM 1428 N N . ASP A 1 183 ? -13.167 -13.491 22.816 1.00 79.12 183 ASP A N 1
ATOM 1429 C CA . ASP A 1 183 ? -12.565 -12.912 24.007 1.00 79.12 183 ASP A CA 1
ATOM 1430 C C . ASP A 1 183 ? -12.612 -11.383 23.926 1.00 79.12 183 ASP A C 1
ATOM 1432 O O . ASP A 1 183 ? -13.054 -10.730 24.871 1.00 79.12 183 ASP A O 1
ATOM 1436 N N . LEU A 1 184 ? -12.306 -10.807 22.753 1.00 84.50 184 LEU A N 1
ATOM 1437 C CA . LEU A 1 184 ? -12.454 -9.366 22.518 1.00 84.50 184 LEU A CA 1
ATOM 1438 C C . LEU A 1 184 ? -13.905 -8.896 22.719 1.00 84.50 184 LEU A C 1
ATOM 1440 O O . LEU A 1 184 ? -14.130 -7.858 23.344 1.00 84.50 184 LEU A O 1
ATOM 1444 N N . ARG A 1 185 ? -14.897 -9.638 22.206 1.00 83.94 185 ARG A N 1
ATOM 1445 C CA . ARG A 1 185 ? -16.322 -9.314 22.408 1.00 83.94 185 ARG A CA 1
ATOM 1446 C C . ARG A 1 185 ? -16.710 -9.374 23.881 1.00 83.94 185 ARG A C 1
ATOM 1448 O O . ARG A 1 185 ? -17.337 -8.444 24.383 1.00 83.94 185 ARG A O 1
ATOM 1455 N N . THR A 1 186 ? -16.300 -10.435 24.571 1.00 84.56 186 THR A N 1
ATOM 1456 C CA . THR A 1 186 ? -16.582 -10.646 25.996 1.00 84.56 186 THR A CA 1
ATOM 1457 C C . THR A 1 186 ? -15.958 -9.538 26.839 1.00 84.56 186 THR A C 1
ATOM 1459 O O . THR A 1 186 ? -16.649 -8.894 27.623 1.00 84.56 186 THR A O 1
ATOM 1462 N N . TRP A 1 187 ? -14.689 -9.212 26.592 1.00 90.06 187 TRP A N 1
ATOM 1463 C CA . TRP A 1 187 ? -14.004 -8.109 27.257 1.00 90.06 187 TRP A CA 1
ATOM 1464 C C . TRP A 1 187 ? -14.704 -6.766 27.035 1.00 90.06 187 TRP A C 1
ATOM 1466 O O . TRP A 1 187 ? -14.892 -6.001 27.980 1.00 90.06 187 TRP A O 1
ATOM 1476 N N . LEU A 1 188 ? -15.139 -6.474 25.805 1.00 89.69 188 LEU A N 1
ATOM 1477 C CA . LEU A 1 188 ? -15.869 -5.239 25.516 1.00 89.69 188 LEU A CA 1
ATOM 1478 C C . LEU A 1 188 ? -17.249 -5.204 26.172 1.00 89.69 188 LEU A C 1
ATOM 1480 O O . LEU A 1 188 ? -17.669 -4.118 26.572 1.00 89.69 188 LEU A O 1
ATOM 1484 N N . ARG A 1 189 ? -17.940 -6.340 26.293 1.00 86.38 189 ARG A N 1
ATOM 1485 C CA . ARG A 1 189 ? -19.225 -6.448 26.995 1.00 86.38 189 ARG A CA 1
ATOM 1486 C C . ARG A 1 189 ? -19.067 -6.179 28.493 1.00 86.38 189 ARG A C 1
ATOM 1488 O O . ARG A 1 189 ? -19.859 -5.429 29.058 1.00 86.38 189 ARG A O 1
ATOM 1495 N N . ASP A 1 190 ? -18.029 -6.745 29.103 1.00 86.88 190 ASP A N 1
ATOM 1496 C CA . ASP A 1 190 ? -17.816 -6.708 30.553 1.00 86.88 190 ASP A CA 1
ATOM 1497 C C . ASP A 1 190 ? -17.135 -5.417 31.035 1.00 86.88 190 ASP A C 1
ATOM 1499 O O . ASP A 1 190 ? -17.253 -5.043 32.204 1.00 86.88 190 ASP A O 1
ATOM 1503 N N . LEU A 1 191 ? -16.433 -4.705 30.147 1.00 85.12 191 LEU A N 1
ATOM 1504 C CA . LEU A 1 191 ? -15.777 -3.444 30.484 1.00 85.12 191 LEU A CA 1
ATOM 1505 C C . LEU A 1 191 ? -16.819 -2.368 30.855 1.00 85.12 191 LEU A C 1
ATOM 1507 O O . LEU A 1 191 ? -17.660 -2.051 30.002 1.00 85.12 191 LEU A O 1
ATOM 1511 N N . PRO A 1 192 ? -16.744 -1.737 32.049 1.00 80.31 192 PRO A N 1
ATOM 1512 C CA . PRO A 1 192 ? -17.766 -0.797 32.505 1.00 80.31 192 PRO A CA 1
ATOM 1513 C C . PRO A 1 192 ? -17.938 0.382 31.543 1.00 80.31 192 PRO A C 1
ATOM 1515 O O . PRO A 1 192 ? -16.965 0.909 31.004 1.00 80.31 192 PRO A O 1
ATOM 1518 N N . LYS A 1 193 ? -19.187 0.791 31.298 1.00 75.06 193 LYS A N 1
ATOM 1519 C CA . LYS A 1 193 ? -19.519 1.856 30.340 1.00 75.06 193 LYS A CA 1
ATOM 1520 C C . LYS A 1 193 ? -19.851 3.175 31.048 1.00 75.06 193 LYS A C 1
ATOM 1522 O O . LYS A 1 193 ? -20.425 3.135 32.133 1.00 75.06 193 LYS A O 1
ATOM 1527 N N . PRO A 1 194 ? -19.541 4.329 30.424 1.00 75.75 194 PRO A N 1
ATOM 1528 C CA . PRO A 1 194 ? -18.864 4.466 29.131 1.00 75.75 194 PRO A CA 1
ATOM 1529 C C . PRO A 1 194 ? -17.354 4.213 29.215 1.00 75.75 194 PRO A C 1
ATOM 1531 O O . PRO A 1 194 ? -16.684 4.637 30.165 1.00 75.75 194 PRO A O 1
ATOM 1534 N N . ALA A 1 195 ? -16.821 3.561 28.182 1.00 86.25 195 ALA A N 1
ATOM 1535 C CA . ALA A 1 195 ? -15.411 3.206 28.094 1.00 86.25 195 ALA A CA 1
ATOM 1536 C C . ALA A 1 195 ? -14.702 3.889 26.920 1.00 86.25 195 ALA A C 1
ATOM 1538 O O . ALA A 1 195 ? -15.278 4.068 25.851 1.00 86.25 195 ALA A O 1
ATOM 1539 N N . GLY A 1 196 ? -13.429 4.229 27.098 1.00 93.50 196 GLY A N 1
ATOM 1540 C CA . GLY A 1 196 ? -12.538 4.667 26.027 1.00 93.50 196 GLY A CA 1
ATOM 1541 C C . GLY A 1 196 ? -11.510 3.592 25.721 1.00 93.50 196 GLY A C 1
ATOM 1542 O O . GLY A 1 196 ? -10.766 3.191 26.612 1.00 93.50 196 GLY A O 1
ATOM 1543 N N . ILE A 1 197 ? -11.452 3.136 24.475 1.00 97.31 197 ILE A N 1
ATOM 1544 C CA . ILE A 1 197 ? -10.498 2.129 24.019 1.00 97.31 197 ILE A CA 1
ATOM 1545 C C . ILE A 1 197 ? -9.408 2.802 23.197 1.00 97.31 197 ILE A C 1
ATOM 1547 O O . ILE A 1 197 ? -9.670 3.378 22.139 1.00 97.31 197 ILE A O 1
ATOM 1551 N N . PHE A 1 198 ? -8.172 2.683 23.668 1.00 97.44 198 PHE A N 1
ATOM 1552 C CA . PHE A 1 198 ? -6.984 3.005 22.900 1.00 97.44 198 PHE A CA 1
ATOM 1553 C C . PHE A 1 198 ? -6.430 1.723 22.275 1.00 97.44 198 PHE A C 1
ATOM 1555 O O . PHE A 1 198 ? -5.958 0.829 22.976 1.00 97.44 198 PHE A O 1
ATOM 1562 N N . ALA A 1 199 ? -6.516 1.611 20.953 1.00 93.62 199 ALA A N 1
ATOM 1563 C CA . ALA A 1 199 ? -5.963 0.489 20.213 1.00 93.62 199 ALA A CA 1
ATOM 1564 C C . ALA A 1 199 ? -4.546 0.803 19.720 1.00 93.62 199 ALA A C 1
ATOM 1566 O O . ALA A 1 199 ? -4.255 1.926 19.307 1.00 93.62 199 ALA A O 1
ATOM 1567 N N . PHE A 1 200 ? -3.676 -0.208 19.693 1.00 88.94 200 PHE A N 1
ATOM 1568 C CA . PHE A 1 200 ? -2.289 -0.062 19.247 1.00 88.94 200 PHE A CA 1
ATOM 1569 C C . PHE A 1 200 ? -2.154 0.537 17.843 1.00 88.94 200 PHE A C 1
ATOM 1571 O O . PHE A 1 200 ? -1.204 1.271 17.589 1.00 88.94 200 PHE A O 1
ATOM 1578 N N . ASN A 1 201 ? -3.061 0.222 16.918 1.00 85.44 201 ASN A N 1
ATOM 1579 C CA . ASN A 1 201 ? -3.102 0.789 15.572 1.00 85.44 201 ASN A CA 1
ATOM 1580 C C . ASN A 1 201 ? -4.539 0.838 15.031 1.00 85.44 201 ASN A C 1
ATOM 1582 O O . ASN A 1 201 ? -5.472 0.322 15.650 1.00 85.44 201 ASN A O 1
ATOM 1586 N N . ASP A 1 202 ? -4.723 1.449 13.860 1.00 87.19 202 ASP A N 1
ATOM 1587 C CA . ASP A 1 202 ? -6.044 1.597 13.231 1.00 87.19 202 ASP A CA 1
ATOM 1588 C C . ASP A 1 202 ? -6.706 0.264 12.862 1.00 87.19 202 ASP A C 1
ATOM 1590 O O . ASP A 1 202 ? -7.931 0.152 12.880 1.00 87.19 202 ASP A O 1
ATOM 1594 N N . PHE A 1 203 ? -5.914 -0.773 12.574 1.00 82.06 203 PHE A N 1
ATOM 1595 C CA . PHE A 1 203 ? -6.446 -2.116 12.346 1.00 82.06 203 PHE A CA 1
ATOM 1596 C C . PHE A 1 203 ? -7.037 -2.711 13.632 1.00 82.06 203 PHE A C 1
ATOM 1598 O O . PHE A 1 203 ? -8.135 -3.262 13.613 1.00 82.06 203 PHE A O 1
ATOM 1605 N N . GLY A 1 204 ? -6.349 -2.555 14.765 1.00 84.44 204 GLY A N 1
ATOM 1606 C CA . GLY A 1 204 ? -6.864 -2.952 16.071 1.00 84.44 204 GLY A CA 1
ATOM 1607 C C . GLY A 1 204 ? -8.116 -2.164 16.457 1.00 84.44 204 GLY A C 1
ATOM 1608 O O . GLY A 1 204 ? -9.093 -2.756 16.906 1.00 84.44 204 GLY A O 1
ATOM 1609 N N . ALA A 1 205 ? -8.136 -0.852 16.201 1.00 89.75 205 ALA A N 1
ATOM 1610 C CA . ALA A 1 205 ? -9.312 -0.010 16.427 1.00 89.75 205 ALA A CA 1
ATOM 1611 C C . ALA A 1 205 ? -10.525 -0.478 15.606 1.00 89.75 205 ALA A C 1
ATOM 1613 O O . ALA A 1 205 ? -11.656 -0.478 16.092 1.00 89.75 205 ALA A O 1
ATOM 1614 N N . LEU A 1 206 ? -10.291 -0.939 14.377 1.00 84.25 206 LEU A N 1
ATOM 1615 C CA . LEU A 1 206 ? -11.333 -1.511 13.538 1.00 84.25 206 LEU A CA 1
ATOM 1616 C C . LEU A 1 206 ? -11.861 -2.853 14.071 1.00 84.25 206 LEU A C 1
ATOM 1618 O O . LEU A 1 206 ? -13.070 -3.087 14.033 1.00 84.25 206 LEU A O 1
ATOM 1622 N N . LEU A 1 207 ? -10.987 -3.729 14.584 1.00 82.06 207 LEU A N 1
ATOM 1623 C CA . LEU A 1 207 ? -11.413 -4.978 15.228 1.00 82.06 207 LEU A CA 1
ATOM 1624 C C . LEU A 1 207 ? -12.285 -4.696 16.455 1.00 82.06 207 LEU A C 1
ATOM 1626 O O . LEU A 1 207 ? -13.343 -5.307 16.593 1.00 82.06 207 LEU A O 1
ATOM 1630 N N . VAL A 1 208 ? -11.890 -3.724 17.287 1.00 88.50 208 VAL A N 1
ATOM 1631 C CA . VAL A 1 208 ? -12.696 -3.246 18.422 1.00 88.50 208 VAL A CA 1
ATOM 1632 C C . VAL A 1 208 ? -14.055 -2.750 17.934 1.00 88.50 208 VAL A C 1
ATOM 1634 O O . VAL A 1 208 ? -15.080 -3.172 18.460 1.00 88.50 208 VAL A O 1
ATOM 1637 N N . SER A 1 209 ? -14.093 -1.924 16.883 1.00 86.88 209 SER A N 1
ATOM 1638 C CA . SER A 1 209 ? -15.366 -1.432 16.354 1.00 86.88 209 SER A CA 1
ATOM 1639 C C . SER A 1 209 ? -16.258 -2.545 15.808 1.00 86.88 209 SER A C 1
ATOM 1641 O O . SER A 1 209 ? -17.476 -2.492 15.977 1.00 86.88 209 SER A O 1
ATOM 1643 N N . THR A 1 210 ? -15.671 -3.542 15.148 1.00 80.00 210 THR A N 1
ATOM 1644 C CA . THR A 1 210 ? -16.413 -4.693 14.624 1.00 80.00 210 THR A CA 1
ATOM 1645 C C . THR A 1 210 ? -17.009 -5.495 15.780 1.00 80.00 210 THR A C 1
ATOM 1647 O O . THR A 1 210 ? -18.182 -5.856 15.736 1.00 80.00 210 THR A O 1
ATOM 1650 N N . ALA A 1 211 ? -16.234 -5.728 16.843 1.00 80.94 211 ALA A N 1
ATOM 1651 C CA . ALA A 1 211 ? -16.693 -6.428 18.037 1.00 80.94 211 ALA A CA 1
ATOM 1652 C C . ALA A 1 211 ? -17.815 -5.663 18.762 1.00 80.94 211 ALA A C 1
ATOM 1654 O O . ALA A 1 211 ? -18.822 -6.271 19.117 1.00 80.94 211 ALA A O 1
ATOM 1655 N N . CYS A 1 212 ? -17.711 -4.334 18.884 1.00 83.00 212 CYS A N 1
ATOM 1656 C CA . CYS A 1 212 ? -18.799 -3.496 19.394 1.00 83.00 212 CYS A CA 1
ATOM 1657 C C . CYS A 1 212 ? -20.093 -3.670 18.586 1.00 83.00 212 CYS A C 1
ATOM 1659 O O . CYS A 1 212 ? -21.155 -3.836 19.177 1.00 83.00 212 CYS A O 1
ATOM 1661 N N . GLY A 1 213 ? -20.007 -3.691 17.250 1.00 76.00 213 GLY A N 1
ATOM 1662 C CA . GLY A 1 213 ? -21.168 -3.898 16.381 1.00 76.00 213 GLY A CA 1
ATOM 1663 C C . GLY A 1 213 ? -21.867 -5.244 16.603 1.00 76.00 213 GLY A C 1
ATOM 1664 O O . GLY A 1 213 ? -23.094 -5.290 16.643 1.00 76.00 213 GLY A O 1
ATOM 1665 N N . HIS A 1 214 ? -21.103 -6.324 16.809 1.00 72.88 214 HIS A N 1
ATOM 1666 C CA . HIS A 1 214 ? -21.645 -7.657 17.128 1.00 72.88 214 HIS A CA 1
ATOM 1667 C C . HIS A 1 214 ? -22.338 -7.716 18.491 1.00 72.88 214 HIS A C 1
ATOM 1669 O O . HIS A 1 214 ? -23.322 -8.431 18.644 1.00 72.88 214 HIS A O 1
ATOM 1675 N N . GLU A 1 215 ? -21.842 -6.951 19.459 1.00 77.19 215 GLU A N 1
ATOM 1676 C CA . GLU A 1 215 ? -22.401 -6.872 20.813 1.00 77.19 215 GLU A CA 1
ATOM 1677 C C . GLU A 1 215 ? -23.498 -5.802 20.955 1.00 77.19 215 GLU A C 1
ATOM 1679 O O . GLU A 1 215 ? -24.039 -5.603 22.039 1.00 77.19 215 GLU A O 1
ATOM 1684 N N . GLY A 1 216 ? -23.826 -5.082 19.875 1.00 71.75 216 GLY A N 1
ATOM 1685 C CA . GLY A 1 216 ? -24.786 -3.976 19.908 1.00 71.75 216 GLY A CA 1
ATOM 1686 C C . GLY A 1 216 ? -24.316 -2.757 20.714 1.00 71.75 216 GLY A C 1
ATOM 1687 O O . GLY A 1 216 ? -25.133 -1.904 21.059 1.00 71.75 216 GLY A O 1
ATOM 1688 N N . ILE A 1 217 ? -23.015 -2.657 21.002 1.00 77.56 217 ILE A N 1
ATOM 1689 C CA . ILE A 1 217 ? -22.400 -1.561 21.757 1.00 77.56 217 ILE A CA 1
ATOM 1690 C C . ILE A 1 217 ? -22.286 -0.331 20.852 1.00 77.56 217 ILE A C 1
ATOM 1692 O O . ILE A 1 217 ? -21.647 -0.380 19.797 1.00 77.56 217 ILE A O 1
ATOM 1696 N N . ARG A 1 218 ? -22.867 0.799 21.271 1.00 73.00 218 ARG A N 1
ATOM 1697 C CA . ARG A 1 218 ? -22.832 2.041 20.486 1.00 73.00 218 ARG A CA 1
ATOM 1698 C C . ARG A 1 218 ? -21.483 2.746 20.566 1.00 73.00 218 ARG A C 1
ATOM 1700 O O . ARG A 1 218 ? -20.904 2.923 21.640 1.00 73.00 218 ARG A O 1
ATOM 1707 N N . ILE A 1 219 ? -21.040 3.228 19.412 1.00 80.19 219 ILE A N 1
ATOM 1708 C CA . ILE A 1 219 ? -19.851 4.058 19.254 1.00 80.19 219 ILE A CA 1
ATOM 1709 C C . ILE A 1 219 ? -20.318 5.421 18.729 1.00 80.19 219 ILE A C 1
ATOM 1711 O O . ILE A 1 219 ? -20.993 5.445 17.698 1.00 80.19 219 ILE A O 1
ATOM 1715 N N . PRO A 1 220 ? -19.931 6.543 19.357 1.00 75.94 220 PRO A N 1
ATOM 1716 C CA . PRO A 1 220 ? -19.044 6.679 20.520 1.00 75.94 220 PRO A CA 1
ATOM 1717 C C . PRO A 1 220 ? -19.753 6.600 21.887 1.00 75.94 220 PRO A C 1
ATOM 1719 O O . PRO A 1 220 ? -19.098 6.764 22.912 1.00 75.94 220 PRO A O 1
ATOM 1722 N N . GLU A 1 221 ? -21.083 6.446 21.935 1.00 68.88 221 GLU A N 1
ATOM 1723 C CA . GLU A 1 221 ? -21.879 6.708 23.149 1.00 68.88 221 GLU A CA 1
ATOM 1724 C C . GLU A 1 221 ? -21.548 5.799 24.332 1.00 68.88 221 GLU A C 1
ATOM 1726 O O . GLU A 1 221 ? -21.582 6.258 25.473 1.00 68.88 221 GLU A O 1
ATOM 1731 N N . GLU A 1 222 ? -21.288 4.521 24.071 1.00 74.25 222 GLU A N 1
ATOM 1732 C CA . GLU A 1 222 ? -20.934 3.539 25.098 1.00 74.25 222 GLU A CA 1
ATOM 1733 C C . GLU A 1 222 ? -19.440 3.244 25.064 1.00 74.25 222 GLU A C 1
ATOM 1735 O O . GLU A 1 222 ? -18.811 3.116 26.116 1.00 74.25 222 GLU A O 1
ATOM 1740 N N . VAL A 1 223 ? -18.868 3.159 23.862 1.00 88.19 223 VAL A N 1
ATOM 1741 C CA . VAL A 1 223 ? -17.438 2.953 23.661 1.00 88.19 223 VAL A CA 1
ATOM 1742 C C . VAL A 1 223 ? -16.879 3.976 22.681 1.00 88.19 223 VAL A C 1
ATOM 1744 O O . VAL A 1 223 ? -17.224 3.963 21.503 1.00 88.19 223 VAL A O 1
ATOM 1747 N N . ALA A 1 224 ? -15.965 4.820 23.156 1.00 91.06 224 ALA A N 1
ATOM 1748 C CA . ALA A 1 224 ? -15.138 5.668 22.307 1.00 91.06 224 ALA A CA 1
ATOM 1749 C C . ALA A 1 224 ? -13.874 4.905 21.876 1.00 91.06 224 ALA A C 1
ATOM 1751 O O . ALA A 1 224 ? -13.282 4.196 22.686 1.00 91.06 224 ALA A O 1
ATOM 1752 N N . ILE A 1 225 ? -13.440 5.043 20.621 1.00 95.88 225 ILE A N 1
ATOM 1753 C CA . ILE A 1 225 ? -12.309 4.276 20.064 1.00 95.88 225 ILE A CA 1
ATOM 1754 C C . ILE A 1 225 ? -11.279 5.217 19.444 1.00 95.88 225 ILE A C 1
ATOM 1756 O O . ILE A 1 225 ? -11.641 6.074 18.636 1.00 95.88 225 ILE A O 1
ATOM 1760 N N . VAL A 1 226 ? -10.000 5.015 19.766 1.00 96.44 226 VAL A N 1
ATOM 1761 C CA . VAL A 1 226 ? -8.856 5.715 19.162 1.00 96.44 226 VAL A CA 1
ATOM 1762 C C . VAL A 1 226 ? -7.833 4.699 18.651 1.00 96.44 226 VAL A C 1
ATOM 1764 O O . VAL A 1 226 ? -7.407 3.823 19.400 1.00 96.44 226 VAL A O 1
ATOM 1767 N N . GLY A 1 227 ? -7.434 4.822 17.386 1.00 93.88 227 GLY A N 1
ATOM 1768 C CA . GLY A 1 227 ? -6.339 4.074 16.762 1.00 93.88 227 GLY A CA 1
ATOM 1769 C C . GLY A 1 227 ? -5.043 4.883 16.628 1.00 93.88 227 GLY A C 1
ATOM 1770 O O . GLY A 1 227 ? -4.920 6.009 17.115 1.00 93.88 227 GLY A O 1
ATOM 1771 N N . VAL A 1 228 ? -4.061 4.311 15.933 1.00 90.06 228 VAL A N 1
ATOM 1772 C CA . VAL A 1 228 ? -2.755 4.927 15.644 1.00 90.06 228 VAL A CA 1
ATOM 1773 C C . VAL A 1 228 ? -2.382 4.641 14.196 1.00 90.06 228 VAL A C 1
ATOM 1775 O O . VAL A 1 228 ? -2.675 3.554 13.702 1.00 90.06 228 VAL A O 1
ATOM 1778 N N . ASP A 1 229 ? -1.658 5.590 13.598 1.00 85.44 229 ASP A N 1
ATOM 1779 C CA . ASP A 1 229 ? -1.083 5.633 12.243 1.00 85.44 229 ASP A CA 1
ATOM 1780 C C . ASP A 1 229 ? -1.873 6.471 11.229 1.00 85.44 229 ASP A C 1
ATOM 1782 O O . ASP A 1 229 ? -1.306 6.883 10.215 1.00 85.44 229 ASP A O 1
ATOM 1786 N N . ASN A 1 230 ? -3.118 6.839 11.538 1.00 85.94 230 ASN A N 1
ATOM 1787 C CA . ASN A 1 230 ? -4.006 7.614 10.672 1.00 85.94 230 ASN A CA 1
ATOM 1788 C C . ASN A 1 230 ? -4.129 7.028 9.252 1.00 85.94 230 ASN A C 1
ATOM 1790 O O . ASN A 1 230 ? -4.171 7.754 8.249 1.00 85.94 230 ASN A O 1
ATOM 1794 N N . ASP A 1 231 ? -4.200 5.703 9.168 1.00 81.38 231 ASP A N 1
ATOM 1795 C CA . ASP A 1 231 ? -4.470 4.951 7.957 1.00 81.38 231 ASP A CA 1
ATOM 1796 C C . ASP A 1 231 ? -5.831 5.378 7.393 1.00 81.38 231 ASP A C 1
ATOM 1798 O O . ASP A 1 231 ? -6.896 4.985 7.872 1.00 81.38 231 ASP A O 1
ATOM 1802 N N . GLN A 1 232 ? -5.791 6.219 6.357 1.00 78.62 232 GLN A N 1
ATOM 1803 C CA . GLN A 1 232 ? -6.981 6.824 5.762 1.00 78.62 232 GLN A CA 1
ATOM 1804 C C . GLN A 1 232 ? -7.979 5.793 5.242 1.00 78.62 232 GLN A C 1
ATOM 1806 O O . GLN A 1 232 ? -9.176 6.071 5.262 1.00 78.62 232 GLN A O 1
ATOM 1811 N N . LEU A 1 233 ? -7.504 4.638 4.765 1.00 78.38 233 LEU A N 1
ATOM 1812 C CA . LEU A 1 233 ? -8.375 3.574 4.287 1.00 78.38 233 LEU A CA 1
ATOM 1813 C C . LEU A 1 233 ? -9.112 2.967 5.482 1.00 78.38 233 LEU A C 1
ATOM 1815 O O . LEU A 1 233 ? -10.334 3.044 5.540 1.00 78.38 233 LEU A O 1
ATOM 1819 N N . LEU A 1 234 ? -8.377 2.449 6.469 1.00 79.94 234 LEU A N 1
ATOM 1820 C CA . LEU A 1 234 ? -8.965 1.783 7.639 1.00 79.94 234 LEU A CA 1
ATOM 1821 C C . LEU A 1 234 ? -9.865 2.718 8.453 1.00 79.94 234 LEU A C 1
ATOM 1823 O O . LEU A 1 234 ? -10.963 2.328 8.843 1.00 79.94 234 LEU A O 1
ATOM 1827 N N . CYS A 1 235 ? -9.454 3.975 8.632 1.00 84.25 235 CYS A N 1
ATOM 1828 C CA . CYS A 1 235 ? -10.226 4.945 9.402 1.00 84.25 235 CYS A CA 1
ATOM 1829 C C . CYS A 1 235 ? -11.559 5.327 8.741 1.00 84.25 235 CYS A C 1
ATOM 1831 O O . CYS A 1 235 ? -12.514 5.641 9.451 1.00 84.25 235 CYS A O 1
ATOM 1833 N N . LYS A 1 236 ? -11.623 5.342 7.401 1.00 79.31 236 LYS A N 1
ATOM 1834 C CA . LYS A 1 236 ? -12.820 5.743 6.636 1.00 79.31 236 LYS A CA 1
ATOM 1835 C C . LYS A 1 236 ? -13.714 4.570 6.237 1.00 79.31 236 LYS A C 1
ATOM 1837 O O . LYS A 1 236 ? -14.862 4.796 5.871 1.00 79.31 236 LYS A O 1
ATOM 1842 N N . LEU A 1 237 ? -13.193 3.343 6.276 1.00 71.69 237 LEU A N 1
ATOM 1843 C CA . LEU A 1 237 ? -13.960 2.126 5.999 1.00 71.69 237 LEU A CA 1
ATOM 1844 C C . LEU A 1 237 ? -15.060 1.884 7.033 1.00 71.69 237 LEU A C 1
ATOM 1846 O O . LEU A 1 237 ? -16.109 1.340 6.701 1.00 71.69 237 LEU A O 1
ATOM 1850 N N . ASN A 1 238 ? -14.805 2.272 8.279 1.00 70.38 238 ASN A N 1
ATOM 1851 C CA . ASN A 1 238 ? -15.715 2.015 9.377 1.00 70.38 238 ASN A CA 1
ATOM 1852 C C . ASN A 1 238 ? -16.840 3.052 9.447 1.00 70.38 238 ASN A C 1
ATOM 1854 O O . ASN A 1 238 ? -16.625 4.234 9.179 1.00 70.38 238 ASN A O 1
ATOM 1858 N N . GLN A 1 239 ? -18.016 2.611 9.882 1.00 70.62 239 GLN A N 1
ATOM 1859 C CA . GLN A 1 239 ? -19.092 3.494 10.317 1.00 70.62 239 GLN A CA 1
ATOM 1860 C C . GLN A 1 239 ? -19.436 3.151 11.769 1.00 70.62 239 GLN A C 1
ATOM 1862 O O . GLN A 1 239 ? -19.914 2.041 12.012 1.00 70.62 239 GLN A O 1
ATOM 1867 N N . PRO A 1 240 ? -19.187 4.058 12.732 1.00 76.25 240 PRO A N 1
ATOM 1868 C CA . PRO A 1 240 ? -18.610 5.407 12.584 1.00 76.25 240 PRO A CA 1
ATOM 1869 C C . PRO A 1 240 ? -17.116 5.418 12.203 1.00 76.25 240 PRO A C 1
ATOM 1871 O O . PRO A 1 240 ? -16.370 4.504 12.542 1.00 76.25 240 PRO A O 1
ATOM 1874 N N . THR A 1 241 ? -16.645 6.470 11.537 1.00 85.88 241 THR A N 1
ATOM 1875 C CA . THR A 1 241 ? -15.223 6.633 11.173 1.00 85.88 241 THR A CA 1
ATOM 1876 C C . THR A 1 241 ? -14.296 6.674 12.399 1.00 85.88 241 THR A C 1
ATOM 1878 O O . THR A 1 241 ? -14.627 7.269 13.424 1.00 85.88 241 THR A O 1
ATOM 1881 N N . ILE A 1 242 ? -13.108 6.059 12.301 1.00 89.94 242 ILE A N 1
ATOM 1882 C CA . ILE A 1 242 ? -12.200 5.835 13.446 1.00 89.94 242 ILE A CA 1
ATOM 1883 C C . ILE A 1 242 ? -11.258 7.021 13.691 1.00 89.94 242 ILE A C 1
ATOM 1885 O O . ILE A 1 242 ? -10.469 7.393 12.821 1.00 89.94 242 ILE A O 1
ATOM 1889 N N . SER A 1 243 ? -11.291 7.598 14.889 1.00 93.38 243 SER A N 1
ATOM 1890 C CA . SER A 1 243 ? -10.316 8.569 15.394 1.00 93.38 243 SER A CA 1
ATOM 1891 C C . SER A 1 243 ? -8.933 7.943 15.480 1.00 93.38 243 SER A C 1
ATOM 1893 O O . SER A 1 243 ? -8.803 6.807 15.922 1.00 93.38 243 SER A O 1
ATOM 1895 N N . SER A 1 244 ? -7.891 8.673 15.087 1.00 93.12 244 SER A N 1
ATOM 1896 C CA . SER A 1 244 ? -6.535 8.116 15.046 1.00 93.12 244 SER A CA 1
ATOM 1897 C C . SER A 1 244 ? -5.453 9.142 15.364 1.00 93.12 244 SER A C 1
ATOM 1899 O O . SER A 1 244 ? -5.665 10.347 15.230 1.00 93.12 244 SER A O 1
ATOM 1901 N N . ILE A 1 245 ? -4.280 8.662 15.772 1.00 93.19 245 ILE A N 1
ATOM 1902 C CA . ILE A 1 245 ? -3.090 9.474 16.036 1.00 93.19 245 ILE A CA 1
ATOM 1903 C C . ILE A 1 245 ? -2.086 9.296 14.898 1.00 93.19 245 ILE A C 1
ATOM 1905 O O . ILE A 1 245 ? -1.509 8.224 14.716 1.00 93.19 245 ILE A O 1
ATOM 1909 N N . GLU A 1 246 ? -1.830 10.365 14.148 1.00 89.25 246 GLU A N 1
ATOM 1910 C CA . GLU A 1 246 ? -0.788 10.395 13.129 1.00 89.25 246 GLU A CA 1
ATOM 1911 C C . GLU A 1 246 ? 0.592 10.473 13.792 1.00 89.25 246 GLU A C 1
ATOM 1913 O O . GLU A 1 246 ? 0.921 11.433 14.489 1.00 89.25 246 GLU A O 1
ATOM 1918 N N . THR A 1 247 ? 1.424 9.468 13.536 1.00 86.81 247 THR A N 1
ATOM 1919 C CA . THR A 1 247 ? 2.727 9.281 14.190 1.00 86.81 247 THR A CA 1
ATOM 1920 C C . THR A 1 247 ? 3.841 10.195 13.681 1.00 86.81 247 THR A C 1
ATOM 1922 O O . THR A 1 247 ? 4.897 10.252 14.304 1.00 86.81 247 THR A O 1
ATOM 1925 N N . LYS A 1 248 ? 3.638 10.882 12.548 1.00 87.38 248 LYS A N 1
ATOM 1926 C CA . LYS A 1 248 ? 4.672 11.654 11.828 1.00 87.38 248 LYS A CA 1
ATOM 1927 C C . LYS A 1 248 ? 5.908 10.834 11.430 1.00 87.38 248 LYS A C 1
ATOM 1929 O O . LYS A 1 248 ? 7.009 11.369 11.341 1.00 87.38 248 LYS A O 1
ATOM 1934 N N . ALA A 1 249 ? 5.719 9.548 11.121 1.00 85.06 249 ALA A N 1
ATOM 1935 C CA . ALA A 1 249 ? 6.800 8.655 10.695 1.00 85.06 249 ALA A CA 1
ATOM 1936 C C . ALA A 1 249 ? 7.601 9.190 9.488 1.00 85.06 249 ALA A C 1
ATOM 1938 O O . ALA A 1 249 ? 8.824 9.114 9.504 1.00 85.06 249 ALA A O 1
ATOM 1939 N N . GLU A 1 250 ? 6.946 9.784 8.480 1.00 88.38 250 GLU A N 1
ATOM 1940 C CA . GLU A 1 250 ? 7.647 10.364 7.317 1.00 88.38 250 GLU A CA 1
ATOM 1941 C C . GLU A 1 250 ? 8.624 11.470 7.734 1.00 88.38 250 GLU A C 1
ATOM 1943 O O . GLU A 1 250 ? 9.761 11.518 7.275 1.00 88.38 250 GLU A O 1
ATOM 1948 N N . SER A 1 251 ? 8.197 12.339 8.650 1.00 88.38 251 SER A N 1
ATOM 1949 C CA . SER A 1 251 ? 9.015 13.445 9.138 1.00 88.38 251 SER A CA 1
ATOM 1950 C C . SER A 1 251 ? 10.179 12.961 10.010 1.00 88.38 251 SER A C 1
ATOM 1952 O O . SER A 1 251 ? 11.259 13.537 9.945 1.00 88.38 251 SER A O 1
ATOM 1954 N N . VAL A 1 252 ? 9.997 11.877 10.776 1.00 87.31 252 VAL A N 1
ATOM 1955 C CA . VAL A 1 252 ? 11.099 11.216 11.501 1.00 87.31 252 VAL A CA 1
ATOM 1956 C C . VAL A 1 252 ? 12.130 10.645 10.522 1.00 87.31 252 VAL A C 1
ATOM 1958 O O . VAL A 1 252 ? 13.327 10.790 10.749 1.00 87.31 252 VAL A O 1
ATOM 1961 N N . ALA A 1 253 ? 11.691 10.039 9.414 1.00 88.81 253 ALA A N 1
ATOM 1962 C CA . ALA A 1 253 ? 12.606 9.529 8.394 1.00 88.81 253 ALA A CA 1
ATOM 1963 C C . ALA A 1 253 ? 13.351 10.637 7.642 1.00 88.81 253 ALA A C 1
ATOM 1965 O O . ALA A 1 253 ? 14.541 10.488 7.377 1.00 88.81 253 ALA A O 1
ATOM 1966 N N . ALA A 1 254 ? 12.680 11.751 7.340 1.00 90.38 254 ALA A N 1
ATOM 1967 C CA . ALA A 1 254 ? 13.314 12.928 6.751 1.00 90.38 254 ALA A CA 1
ATOM 1968 C C . ALA A 1 254 ? 14.415 13.491 7.666 1.00 90.38 254 ALA A C 1
ATOM 1970 O O . ALA A 1 254 ? 15.526 13.750 7.212 1.00 90.38 254 ALA A O 1
ATOM 1971 N N . GLU A 1 255 ? 14.142 13.596 8.968 1.00 88.81 255 GLU A N 1
ATOM 1972 C CA . GLU A 1 255 ? 15.139 14.033 9.949 1.00 88.81 255 GLU A CA 1
ATOM 1973 C C . GLU A 1 255 ? 16.295 13.032 10.088 1.00 88.81 255 GLU A C 1
ATOM 1975 O O . GLU A 1 255 ? 17.457 13.428 10.158 1.00 88.81 255 GLU A O 1
ATOM 1980 N N . GLY A 1 256 ? 16.006 11.727 10.057 1.00 88.56 256 GLY A N 1
ATOM 1981 C CA . GLY A 1 256 ? 17.045 10.698 10.020 1.00 88.56 256 GLY A CA 1
ATOM 1982 C C . GLY A 1 256 ? 17.932 10.782 8.783 1.00 88.56 256 GLY A C 1
ATOM 1983 O O . GLY A 1 256 ? 19.137 10.575 8.888 1.00 88.56 256 GLY A O 1
ATOM 1984 N N . MET A 1 257 ? 17.366 11.146 7.632 1.00 91.25 257 MET A N 1
ATOM 1985 C CA . MET A 1 257 ? 18.131 11.366 6.408 1.00 91.25 257 MET A CA 1
ATOM 1986 C C . MET A 1 257 ? 19.009 12.621 6.495 1.00 91.25 257 MET A C 1
ATOM 1988 O O . MET A 1 257 ? 20.182 12.567 6.133 1.00 91.25 257 MET A O 1
ATOM 1992 N N . ARG A 1 258 ? 18.485 13.726 7.042 1.00 91.06 258 ARG A N 1
ATOM 1993 C CA . ARG A 1 258 ? 19.272 14.938 7.321 1.00 91.06 258 ARG A CA 1
ATOM 1994 C C . ARG A 1 258 ? 20.484 14.623 8.205 1.00 91.06 258 ARG A C 1
ATOM 1996 O O . ARG A 1 258 ? 21.605 14.993 7.871 1.00 91.06 258 ARG A O 1
ATOM 2003 N N . LEU A 1 259 ? 20.260 13.904 9.307 1.00 87.94 259 LEU A N 1
ATOM 2004 C CA . LEU A 1 259 ? 21.315 13.507 10.246 1.00 87.94 259 LEU A CA 1
ATOM 2005 C C . LEU A 1 259 ? 22.334 12.557 9.612 1.00 87.94 259 LEU A C 1
ATOM 2007 O O . LEU A 1 259 ? 23.527 12.680 9.883 1.00 87.94 259 LEU A O 1
ATOM 2011 N N . LEU A 1 260 ? 21.886 11.635 8.753 1.00 89.75 260 LEU A N 1
ATOM 2012 C CA . LEU A 1 260 ? 22.780 10.750 8.010 1.00 89.75 260 LEU A CA 1
ATOM 2013 C C . LEU A 1 260 ? 23.745 11.553 7.131 1.00 89.75 260 LEU A C 1
ATOM 2015 O O . LEU A 1 260 ? 24.947 11.313 7.175 1.00 89.75 260 LEU A O 1
ATOM 2019 N N . LEU A 1 261 ? 23.233 12.526 6.375 1.00 90.38 261 LEU A N 1
ATOM 2020 C CA . LEU A 1 261 ? 24.049 13.366 5.495 1.00 90.38 261 LEU A CA 1
ATOM 2021 C C . LEU A 1 261 ? 25.061 14.218 6.267 1.00 90.38 261 LEU A C 1
ATOM 2023 O O . LEU A 1 261 ? 26.213 14.321 5.851 1.00 90.38 261 LEU A O 1
ATOM 2027 N N . GLU A 1 262 ? 24.674 14.774 7.417 1.00 87.81 262 GLU A N 1
ATOM 2028 C CA . GLU A 1 262 ? 25.617 15.481 8.294 1.00 87.81 262 GLU A CA 1
ATOM 2029 C C . GLU A 1 262 ? 26.695 14.534 8.841 1.00 87.81 262 GLU A C 1
ATOM 2031 O O . GLU A 1 262 ? 27.867 14.910 8.909 1.00 87.81 262 GLU A O 1
ATOM 2036 N N . ARG A 1 263 ? 26.326 13.285 9.166 1.00 85.75 263 ARG A N 1
ATOM 2037 C CA . ARG A 1 263 ? 27.256 12.271 9.684 1.00 85.75 263 ARG A CA 1
ATOM 2038 C C . ARG A 1 263 ? 28.277 11.811 8.641 1.00 85.75 263 ARG A C 1
ATOM 2040 O O . ARG A 1 263 ? 29.412 11.516 9.001 1.00 85.75 263 ARG A O 1
ATOM 2047 N N . ILE A 1 264 ? 27.911 11.799 7.357 1.00 88.19 264 ILE A N 1
ATOM 2048 C CA . ILE A 1 264 ? 28.838 11.490 6.252 1.00 88.19 264 ILE A CA 1
ATOM 2049 C C . ILE A 1 264 ? 29.990 12.514 6.186 1.00 88.19 264 ILE A C 1
ATOM 2051 O O . ILE A 1 264 ? 31.098 12.162 5.789 1.00 88.19 264 ILE A O 1
ATOM 2055 N N . GLY A 1 265 ? 29.763 13.763 6.615 1.00 76.06 265 GLY A N 1
ATOM 2056 C CA . GLY A 1 265 ? 30.797 14.806 6.690 1.00 76.06 265 GLY A CA 1
ATOM 2057 C C . GLY A 1 265 ? 31.456 14.977 8.066 1.00 76.06 265 GLY A C 1
ATOM 2058 O O . GLY A 1 265 ? 32.577 15.484 8.150 1.00 76.06 265 GLY A O 1
ATOM 2059 N N . HIS A 1 266 ? 30.784 14.573 9.150 1.00 76.19 266 HIS A N 1
ATOM 2060 C CA . HIS A 1 266 ? 31.203 14.843 10.527 1.00 76.19 266 HIS A CA 1
ATOM 2061 C C . HIS A 1 266 ? 30.918 13.661 11.467 1.00 76.19 266 HIS A C 1
ATOM 2063 O O . HIS A 1 266 ? 29.777 13.249 11.634 1.00 76.19 266 HIS A O 1
ATOM 2069 N N . ALA A 1 267 ? 31.941 13.173 12.178 1.00 65.19 267 ALA A N 1
ATOM 2070 C CA . ALA A 1 267 ? 31.822 11.990 13.043 1.00 65.19 267 ALA A CA 1
ATOM 2071 C C . ALA A 1 267 ? 30.841 12.148 14.227 1.00 65.19 267 ALA A C 1
ATOM 2073 O O . ALA A 1 267 ? 30.290 11.157 14.694 1.00 65.19 267 ALA A O 1
ATOM 2074 N N . ASN A 1 268 ? 30.599 13.376 14.706 1.00 66.81 268 ASN A N 1
ATOM 2075 C CA . ASN A 1 268 ? 29.679 13.658 15.811 1.00 66.81 268 ASN A CA 1
ATOM 2076 C C . ASN A 1 268 ? 28.697 14.767 15.434 1.00 66.81 268 ASN A C 1
ATOM 2078 O O . ASN A 1 268 ? 29.048 15.948 15.437 1.00 66.81 268 ASN A O 1
ATOM 2082 N N . VAL A 1 269 ? 27.449 14.384 15.173 1.00 68.69 269 VAL A N 1
ATOM 2083 C CA . VAL A 1 269 ? 26.349 15.319 14.915 1.00 68.69 269 VAL A CA 1
ATOM 2084 C C . VAL A 1 269 ? 25.432 15.335 16.141 1.00 68.69 269 VAL A C 1
ATOM 2086 O O . VAL A 1 269 ? 24.772 14.330 16.408 1.00 68.69 269 VAL A O 1
ATOM 2089 N N . PRO A 1 270 ? 25.380 16.409 16.946 1.00 66.19 270 PRO A N 1
ATOM 2090 C CA . PRO A 1 270 ? 24.420 16.485 18.039 1.00 66.19 270 PRO A CA 1
ATOM 2091 C C . PRO A 1 270 ? 22.996 16.533 17.474 1.00 66.19 270 PRO A C 1
ATOM 2093 O O . PRO A 1 270 ? 22.710 17.284 16.545 1.00 66.19 270 PRO A O 1
ATOM 2096 N N . TYR A 1 271 ? 22.087 15.760 18.064 1.00 68.56 271 TYR A N 1
ATOM 2097 C CA . TYR A 1 271 ? 20.667 15.792 17.721 1.00 68.56 271 TYR A CA 1
ATOM 2098 C C . TYR A 1 271 ? 19.823 15.930 18.984 1.00 68.56 271 TYR A C 1
ATOM 2100 O O . TYR A 1 271 ? 20.203 15.467 20.059 1.00 68.56 271 TYR A O 1
ATOM 21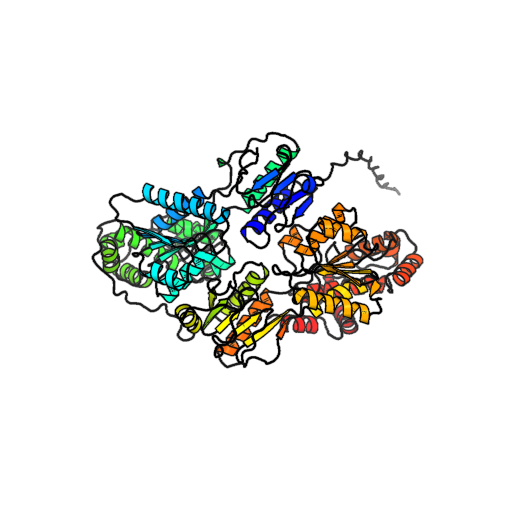08 N N . ASP A 1 272 ? 18.678 16.587 18.843 1.00 70.12 272 ASP A N 1
ATOM 2109 C CA . ASP A 1 272 ? 17.770 16.880 19.944 1.00 70.12 272 ASP A CA 1
ATOM 2110 C C . ASP A 1 272 ? 16.444 16.146 19.721 1.00 70.12 272 ASP A C 1
ATOM 2112 O O . ASP A 1 272 ? 15.687 16.469 18.803 1.00 70.12 272 ASP A O 1
ATOM 2116 N N . LEU A 1 273 ? 16.163 15.155 20.572 1.00 65.81 273 LEU A N 1
ATOM 2117 C CA . LEU A 1 273 ? 14.919 14.382 20.539 1.00 65.81 273 LEU A CA 1
ATOM 2118 C C . LEU A 1 273 ? 13.674 15.261 20.737 1.00 65.81 273 LEU A C 1
ATOM 2120 O O . LEU A 1 273 ? 12.599 14.899 20.255 1.00 65.81 273 LEU A O 1
ATOM 2124 N N . GLU A 1 274 ? 13.794 16.412 21.405 1.00 69.31 274 GLU A N 1
ATOM 2125 C CA . GLU A 1 274 ? 12.671 17.335 21.596 1.00 69.31 274 GLU A CA 1
ATOM 2126 C C . GLU A 1 274 ? 12.298 18.088 20.315 1.00 69.31 274 GLU A C 1
ATOM 2128 O O . GLU A 1 274 ? 11.158 18.540 20.185 1.00 69.31 274 GLU A O 1
ATOM 2133 N N . LYS A 1 275 ? 13.202 18.155 19.327 1.00 74.19 275 LYS A N 1
ATOM 2134 C CA . LYS A 1 275 ? 12.916 18.737 18.006 1.00 74.19 275 LYS A CA 1
ATOM 2135 C C . LYS A 1 275 ? 12.179 17.780 17.072 1.00 74.19 275 LYS A C 1
ATOM 2137 O O . LYS A 1 275 ? 11.745 18.206 16.001 1.00 74.19 275 LYS A O 1
ATOM 2142 N N . LEU A 1 276 ? 12.006 16.509 17.455 1.00 75.94 276 LEU A N 1
ATOM 2143 C CA . LEU A 1 276 ? 11.235 15.575 16.642 1.00 75.94 276 LEU A CA 1
ATOM 2144 C C . LEU A 1 276 ? 9.754 15.988 16.577 1.00 75.94 276 LEU A C 1
ATOM 2146 O O . LEU A 1 276 ? 9.169 16.363 17.600 1.00 75.94 276 LEU A O 1
ATOM 2150 N N . PRO A 1 277 ? 9.121 15.858 15.396 1.00 80.69 277 PRO A N 1
ATOM 2151 C CA . PRO A 1 277 ? 7.719 16.191 15.190 1.00 80.69 277 PRO A CA 1
ATOM 2152 C C . PRO A 1 277 ? 6.797 15.539 16.220 1.00 80.69 277 PRO A C 1
ATOM 2154 O O . PRO A 1 277 ? 6.913 14.352 16.541 1.00 80.69 277 PRO A O 1
ATOM 2157 N N . THR A 1 278 ? 5.844 16.320 16.718 1.00 86.62 278 THR A N 1
ATOM 2158 C CA . THR A 1 278 ? 4.833 15.825 17.647 1.00 86.62 278 THR A CA 1
ATOM 2159 C C . THR A 1 278 ? 3.741 15.050 16.897 1.00 86.62 278 THR A C 1
ATOM 2161 O O . THR A 1 278 ? 3.347 15.444 15.791 1.00 86.62 278 THR A O 1
ATOM 2164 N N . PRO A 1 279 ? 3.234 13.941 17.470 1.00 89.00 279 PRO A N 1
ATOM 2165 C CA . PRO A 1 279 ? 2.089 13.234 16.910 1.00 89.00 279 PRO A CA 1
ATOM 2166 C C . PRO A 1 279 ? 0.872 14.156 16.785 1.00 89.00 279 PRO A C 1
ATOM 2168 O O . PRO A 1 279 ? 0.668 15.037 17.619 1.00 89.00 279 PRO A O 1
ATOM 2171 N N . GLN A 1 280 ? 0.048 13.944 15.759 1.00 87.88 280 GLN A N 1
ATOM 2172 C CA . GLN A 1 280 ? -1.146 14.759 15.515 1.00 87.88 280 GLN A CA 1
ATOM 2173 C C . GLN A 1 280 ? -2.422 13.942 15.693 1.00 87.88 280 GLN A C 1
ATOM 2175 O O . GLN A 1 280 ? -2.601 12.904 15.058 1.00 87.88 280 GLN A O 1
ATOM 2180 N N . LEU A 1 281 ? -3.332 14.441 16.530 1.00 88.94 281 LEU A N 1
ATOM 2181 C CA . LEU A 1 281 ? -4.659 13.860 16.705 1.00 88.94 281 LEU A CA 1
ATOM 2182 C C . LEU A 1 281 ? -5.538 14.129 15.482 1.00 88.94 281 LEU A C 1
ATOM 2184 O O . LEU A 1 281 ? -5.615 15.250 14.979 1.00 88.94 281 LEU A O 1
ATOM 2188 N N . GLN A 1 282 ? -6.229 13.087 15.033 1.00 88.25 282 GLN A N 1
ATOM 2189 C CA . GLN A 1 282 ? -7.210 13.122 13.953 1.00 88.25 282 GLN A CA 1
ATOM 2190 C C . GLN A 1 282 ? -8.543 12.608 14.511 1.00 88.25 282 GLN A C 1
ATOM 2192 O O . GLN A 1 282 ? -8.882 11.437 14.311 1.00 88.25 282 GLN A O 1
ATOM 2197 N N . PRO A 1 283 ? -9.272 13.442 15.275 1.00 84.06 283 PRO A N 1
ATOM 2198 C CA . PRO A 1 283 ? -10.533 13.042 15.881 1.00 84.06 283 PRO A CA 1
ATOM 2199 C C . PRO A 1 283 ? -11.619 12.856 14.809 1.00 84.06 283 PRO A C 1
ATOM 2201 O O . PRO A 1 283 ? -11.703 13.610 13.837 1.00 84.06 283 PRO A O 1
ATOM 2204 N N . ARG A 1 284 ? -12.439 11.820 14.988 1.00 84.19 284 ARG A N 1
ATOM 2205 C CA . ARG A 1 284 ? -13.528 11.377 14.113 1.00 84.19 284 ARG A CA 1
ATOM 2206 C C . ARG A 1 284 ? -14.729 10.881 14.928 1.00 84.19 284 ARG A C 1
ATOM 2208 O O . ARG A 1 284 ? -14.793 11.060 16.149 1.00 84.19 284 ARG A O 1
ATOM 2215 N N . GLU A 1 285 ? -15.696 10.284 14.236 1.00 81.06 285 GLU A N 1
ATOM 2216 C CA . GLU A 1 285 ? -16.999 9.915 14.793 1.00 81.06 285 GLU A CA 1
ATOM 2217 C C . GLU A 1 285 ? -16.865 8.909 15.940 1.00 81.06 285 GLU A C 1
ATOM 2219 O O . GLU A 1 285 ? -17.627 8.984 16.901 1.00 81.06 285 GLU A O 1
ATOM 2224 N N . SER A 1 286 ? -15.844 8.043 15.923 1.00 88.81 286 SER A N 1
ATOM 2225 C CA . SER A 1 286 ? -15.601 7.079 17.000 1.00 88.81 286 SER A CA 1
ATOM 2226 C C . SER A 1 286 ? -15.224 7.694 18.350 1.00 88.81 286 SER A C 1
ATOM 2228 O O . SER A 1 286 ? -15.189 6.980 19.347 1.00 88.81 286 SER A O 1
ATOM 2230 N N . THR A 1 287 ? -14.963 9.001 18.413 1.00 85.88 287 THR A N 1
ATOM 2231 C CA . THR A 1 287 ? -14.820 9.769 19.665 1.00 85.88 287 THR A CA 1
ATOM 2232 C C . THR A 1 287 ? -15.809 10.936 19.738 1.00 85.88 287 THR A C 1
ATOM 2234 O O . THR A 1 287 ? -15.572 11.915 20.446 1.00 85.88 287 THR A O 1
ATOM 2237 N N . GLY A 1 288 ? -16.892 10.888 18.958 1.00 69.31 288 GLY A N 1
ATOM 2238 C CA . GLY A 1 288 ? -17.922 11.931 18.920 1.00 69.31 288 GLY A CA 1
ATOM 2239 C C . GLY A 1 288 ? -17.482 13.241 18.279 1.00 69.31 288 GLY A C 1
ATOM 2240 O O . GLY A 1 288 ? -18.113 14.272 18.507 1.00 69.31 288 GLY A O 1
ATOM 2241 N N . ALA A 1 289 ? -16.399 13.229 17.500 1.00 64.56 289 ALA A N 1
ATOM 2242 C CA . ALA A 1 289 ? -16.005 14.355 16.667 1.00 64.56 289 ALA A CA 1
ATOM 2243 C C . ALA A 1 289 ? -16.497 14.140 15.233 1.00 64.56 289 ALA A C 1
ATOM 2245 O O . ALA A 1 289 ? -16.575 13.021 14.747 1.00 64.56 289 ALA A O 1
ATOM 2246 N N . ASN A 1 290 ? -16.789 15.212 14.510 1.00 59.09 290 ASN A N 1
ATOM 2247 C CA . ASN A 1 290 ? -17.087 15.095 13.088 1.00 59.09 290 ASN A CA 1
ATOM 2248 C C . ASN A 1 290 ? -15.775 15.127 12.287 1.00 59.09 290 ASN A C 1
ATOM 2250 O O . ASN A 1 290 ? -14.941 16.011 12.485 1.00 59.09 290 ASN A O 1
ATOM 2254 N N . ALA A 1 291 ? -15.585 14.170 11.377 1.00 50.34 291 ALA A N 1
ATOM 2255 C CA . ALA A 1 291 ? -14.344 14.017 10.620 1.00 50.34 291 ALA A CA 1
ATOM 2256 C C . ALA A 1 291 ? -14.417 14.722 9.256 1.00 50.34 291 ALA A C 1
ATOM 2258 O O . ALA A 1 291 ? -15.141 14.284 8.367 1.00 50.34 291 ALA A O 1
ATOM 2259 N N . CYS A 1 292 ? -13.624 15.776 9.035 1.00 56.00 292 CYS A N 1
ATOM 2260 C CA . CYS A 1 292 ? -13.432 16.343 7.696 1.00 56.00 292 CYS A CA 1
ATOM 2261 C C . CYS A 1 292 ? -12.026 16.918 7.508 1.00 56.00 292 CYS A C 1
ATOM 2263 O O . CYS A 1 292 ? -11.531 17.645 8.366 1.00 56.00 292 CYS A O 1
ATOM 2265 N N . GLN A 1 293 ? -11.401 16.647 6.356 1.00 50.12 293 GLN A N 1
ATOM 2266 C CA . GLN A 1 293 ? -10.116 17.256 5.981 1.00 50.12 293 GLN A CA 1
ATOM 2267 C C . GLN A 1 293 ? -10.268 18.594 5.252 1.00 50.12 293 GLN A C 1
ATOM 2269 O O . GLN A 1 293 ? -9.276 19.293 5.051 1.00 50.12 293 GLN A O 1
ATOM 2274 N N . HIS A 1 294 ? -11.488 18.972 4.864 1.00 62.00 294 HIS A N 1
ATOM 2275 C CA . HIS A 1 294 ? -11.721 20.241 4.193 1.00 62.00 294 HIS A CA 1
ATOM 2276 C C . HIS A 1 294 ? -11.393 21.399 5.158 1.00 62.00 294 HIS A C 1
ATOM 2278 O O . HIS A 1 294 ? -12.063 21.516 6.190 1.00 62.00 294 HIS A O 1
ATOM 2284 N N . PRO A 1 295 ? -10.421 22.285 4.850 1.00 66.19 295 PRO A N 1
ATOM 2285 C CA . PRO A 1 295 ? -9.915 23.289 5.797 1.00 66.19 295 PRO A CA 1
ATOM 2286 C C . PRO A 1 295 ? -11.011 24.175 6.397 1.00 66.19 295 PRO A C 1
ATOM 2288 O O . PRO A 1 295 ? -11.010 24.452 7.592 1.00 66.19 295 PRO A O 1
ATOM 2291 N N . VAL A 1 296 ? -11.996 24.556 5.578 1.00 78.12 296 VAL A N 1
ATOM 2292 C CA . VAL A 1 296 ? -13.151 25.363 6.009 1.00 78.12 296 VAL A CA 1
ATOM 2293 C C . VAL A 1 296 ? -14.051 24.603 6.990 1.00 78.12 296 VAL A C 1
ATOM 2295 O O . VAL A 1 296 ? -14.505 25.174 7.975 1.00 78.12 296 VAL A O 1
ATOM 2298 N N . ILE A 1 297 ? -14.297 23.308 6.761 1.00 72.69 297 ILE A N 1
ATOM 2299 C CA . ILE A 1 297 ? -15.134 22.493 7.653 1.00 72.69 297 ILE A CA 1
ATOM 2300 C C . ILE A 1 297 ? -14.390 22.234 8.965 1.00 72.69 297 ILE A C 1
ATOM 2302 O O . ILE A 1 297 ? -14.975 22.370 10.036 1.00 72.69 297 ILE A O 1
ATOM 2306 N N . ARG A 1 298 ? -13.085 21.946 8.897 1.00 66.50 298 ARG A N 1
ATOM 2307 C CA . ARG A 1 298 ? -12.229 21.830 10.084 1.00 66.50 298 ARG A CA 1
ATOM 2308 C C . ARG A 1 298 ? -12.286 23.103 10.924 1.00 66.50 298 ARG A C 1
ATOM 2310 O O . ARG A 1 298 ? -12.531 23.028 12.123 1.00 66.50 298 ARG A O 1
ATOM 2317 N N . ARG A 1 299 ? -12.162 24.268 10.282 1.00 75.12 299 ARG A N 1
ATOM 2318 C CA . ARG A 1 299 ? -12.293 25.554 10.965 1.00 75.12 299 ARG A CA 1
ATOM 2319 C C . ARG A 1 299 ? -13.681 25.747 11.577 1.00 75.12 299 ARG A C 1
ATOM 2321 O O . ARG A 1 299 ? -13.783 26.264 12.682 1.00 75.12 299 ARG A O 1
ATOM 2328 N N . CYS A 1 300 ? -14.748 25.300 10.911 1.00 80.56 300 CYS A N 1
ATOM 2329 C CA . CYS A 1 300 ? -16.089 25.301 11.501 1.00 80.56 300 CYS A CA 1
ATOM 2330 C C . CYS A 1 300 ? -16.157 24.446 12.774 1.00 80.56 300 CYS A C 1
ATOM 2332 O O . CYS A 1 300 ? -16.737 24.899 13.753 1.00 80.56 300 CYS A O 1
ATOM 2334 N N . PHE A 1 301 ? -15.557 23.252 12.793 1.00 73.31 301 PHE A N 1
ATOM 2335 C CA . PHE A 1 301 ? -15.527 22.418 14.000 1.00 73.31 301 PHE A CA 1
ATOM 2336 C C . PHE A 1 301 ? -14.696 23.030 15.126 1.00 73.31 301 PHE A C 1
ATOM 2338 O O . PHE A 1 301 ? -15.151 23.024 16.265 1.00 73.31 301 PHE A O 1
ATOM 2345 N N . GLU A 1 302 ? -13.546 23.631 14.815 1.00 70.44 302 GLU A N 1
ATOM 2346 C CA . GLU A 1 302 ? -12.756 24.388 15.797 1.00 70.44 302 GLU A CA 1
ATOM 2347 C C . GLU A 1 302 ? -13.587 25.513 16.424 1.00 70.44 302 GLU A C 1
ATOM 2349 O O . GLU A 1 302 ? -13.612 25.662 17.643 1.00 70.44 302 GLU A O 1
ATOM 2354 N N . LEU A 1 303 ? -14.325 26.269 15.603 1.00 80.75 303 LEU A N 1
ATOM 2355 C CA . LEU A 1 303 ? -15.201 27.330 16.094 1.00 80.75 303 LEU A CA 1
ATOM 2356 C C . LEU A 1 303 ? -16.345 26.770 16.951 1.00 80.75 303 LEU A C 1
ATOM 2358 O O . LEU A 1 303 ? -16.637 27.317 18.009 1.00 80.75 303 LEU A O 1
ATOM 2362 N N . ILE A 1 304 ? -16.966 25.663 16.535 1.00 81.69 304 ILE A N 1
ATOM 2363 C CA . ILE A 1 304 ? -18.021 24.990 17.309 1.00 81.69 304 ILE A CA 1
ATOM 2364 C C . ILE A 1 304 ? -17.505 24.546 18.688 1.00 81.69 304 ILE A C 1
ATOM 2366 O O . ILE A 1 304 ? -18.230 24.632 19.675 1.00 81.69 304 ILE A O 1
ATOM 2370 N N . GLN A 1 305 ? -16.256 24.097 18.783 1.00 72.56 305 GLN A N 1
ATOM 2371 C CA . GLN A 1 305 ? -15.669 23.638 20.044 1.00 72.56 305 GLN A CA 1
ATOM 2372 C C . GLN A 1 305 ? -15.215 24.793 20.945 1.00 72.56 305 GLN A C 1
ATOM 2374 O O . GLN A 1 305 ? -15.379 24.717 22.159 1.00 72.56 305 GLN A O 1
ATOM 2379 N N . GLN A 1 306 ? -14.665 25.866 20.371 1.00 77.75 306 GLN A N 1
ATOM 2380 C CA . GLN A 1 306 ? -14.029 26.948 21.134 1.00 77.75 306 GLN A CA 1
ATOM 2381 C C . GLN A 1 306 ? -14.977 28.092 21.509 1.00 77.75 306 GLN A C 1
ATOM 2383 O O . GLN A 1 306 ? -14.681 28.840 22.439 1.00 77.75 306 GLN A O 1
ATOM 2388 N N . HIS A 1 307 ? -16.104 28.251 20.811 1.00 85.00 307 HIS A N 1
ATOM 2389 C CA . HIS A 1 307 ? -17.040 29.341 21.089 1.00 85.00 307 HIS A CA 1
ATOM 2390 C C . HIS A 1 307 ? -18.095 28.990 22.156 1.00 85.00 307 HIS A C 1
ATOM 2392 O O . HIS A 1 307 ? -18.415 27.808 22.367 1.00 85.00 307 HIS A O 1
ATOM 2398 N N . PRO A 1 308 ? -18.670 30.013 22.820 1.00 85.38 308 PRO A N 1
ATOM 2399 C CA . PRO A 1 308 ? -19.858 29.860 23.656 1.00 85.38 308 PRO A CA 1
ATOM 2400 C C . PRO A 1 308 ? -21.011 29.210 22.875 1.00 85.38 308 PRO A C 1
ATOM 2402 O O . PRO A 1 308 ? -21.319 29.584 21.743 1.00 85.38 308 PRO A O 1
ATOM 2405 N N . ILE A 1 309 ? -21.621 28.172 23.452 1.00 84.12 309 ILE A N 1
ATOM 2406 C CA . ILE A 1 309 ? -22.590 27.301 22.757 1.00 84.12 309 ILE A CA 1
ATOM 2407 C C . ILE A 1 309 ? -23.940 27.978 22.480 1.00 84.12 309 ILE A C 1
ATOM 2409 O O . ILE A 1 309 ? -24.677 27.581 21.571 1.00 84.12 309 ILE A O 1
ATOM 2413 N N . ASP A 1 310 ? -24.251 28.997 23.268 1.00 82.56 310 ASP A N 1
ATOM 2414 C CA . ASP A 1 310 ? -25.409 29.875 23.181 1.00 82.56 310 ASP A CA 1
ATOM 2415 C C . ASP A 1 310 ? -25.314 30.870 22.013 1.00 82.56 310 ASP A C 1
ATOM 2417 O O . ASP A 1 310 ? -26.344 31.244 21.451 1.00 82.56 310 ASP A O 1
ATOM 2421 N N . GLU A 1 311 ? -24.100 31.218 21.578 1.00 85.12 311 GLU A N 1
ATOM 2422 C CA . GLU A 1 311 ? -23.849 32.095 20.424 1.00 85.12 311 GLU A CA 1
ATOM 2423 C C . GLU A 1 311 ? -23.735 31.329 19.091 1.00 85.12 311 GLU A C 1
ATOM 2425 O O . GLU A 1 311 ? -23.819 31.910 18.002 1.00 85.12 311 GLU A O 1
ATOM 2430 N N . LEU A 1 312 ? -23.566 30.004 19.146 1.00 89.06 312 LEU A N 1
ATOM 2431 C CA . LEU A 1 312 ? -23.359 29.181 17.957 1.00 89.06 312 LEU A CA 1
ATOM 2432 C C . LEU A 1 312 ? -24.632 29.044 17.112 1.00 89.06 312 LEU A C 1
ATOM 2434 O O . LEU A 1 312 ? -25.614 28.398 17.491 1.00 89.06 312 LEU A O 1
ATOM 2438 N N . THR A 1 313 ? -24.568 29.592 15.897 1.00 91.31 313 THR A N 1
ATOM 2439 C CA . THR A 1 313 ? -25.587 29.448 14.850 1.00 91.31 313 THR A CA 1
ATOM 2440 C C . THR A 1 313 ? -24.943 29.118 13.498 1.00 91.31 313 THR A C 1
ATOM 2442 O O . THR A 1 313 ? -23.784 29.474 13.262 1.00 91.31 313 THR A O 1
ATOM 2445 N N . PRO A 1 314 ? -25.674 28.488 12.556 1.00 92.31 314 PRO A N 1
ATOM 2446 C CA . PRO A 1 314 ? -25.163 28.279 11.200 1.00 92.31 314 PRO A CA 1
ATOM 2447 C C . PRO A 1 314 ? -24.752 29.589 10.510 1.00 92.31 314 PRO A C 1
ATOM 2449 O O . PRO A 1 314 ? -23.761 29.621 9.783 1.00 92.31 314 PRO A O 1
ATOM 2452 N N . GLY A 1 315 ? -25.480 30.683 10.774 1.00 92.56 315 GLY A N 1
ATOM 2453 C CA . GLY A 1 315 ? -25.168 32.015 10.250 1.00 92.56 315 GLY A CA 1
ATOM 2454 C C . GLY A 1 315 ? -23.838 32.564 10.770 1.00 92.56 315 GLY A C 1
ATOM 2455 O O . GLY A 1 315 ? -23.028 33.037 9.975 1.00 92.56 315 GLY A O 1
ATOM 2456 N N . PHE A 1 316 ? -23.577 32.424 12.074 1.00 93.19 316 PHE A N 1
ATOM 2457 C CA . PHE A 1 316 ? -22.295 32.791 12.679 1.00 93.19 316 PHE A CA 1
ATOM 2458 C C . PHE A 1 316 ? -21.126 32.036 12.030 1.00 93.19 316 PHE A C 1
ATOM 2460 O O . PHE A 1 316 ? -20.150 32.649 11.601 1.00 93.19 316 PHE A O 1
ATOM 2467 N N . LEU A 1 317 ? -21.247 30.712 11.883 1.00 92.12 317 LEU A N 1
ATOM 2468 C CA . LEU A 1 317 ? -20.196 29.887 11.278 1.00 92.12 317 LEU A CA 1
ATOM 2469 C C . LEU A 1 317 ? -19.948 30.256 9.810 1.00 92.12 317 LEU A C 1
ATOM 2471 O O . LEU A 1 317 ? -18.796 30.305 9.377 1.00 92.12 317 LEU A O 1
ATOM 2475 N N . ALA A 1 318 ? -21.007 30.564 9.057 1.00 93.62 318 ALA A N 1
ATOM 2476 C CA . ALA A 1 318 ? -20.898 31.046 7.683 1.00 93.62 318 ALA A CA 1
ATOM 2477 C C . ALA A 1 318 ? -20.126 32.372 7.606 1.00 93.62 318 ALA A C 1
ATOM 2479 O O . ALA A 1 318 ? -19.154 32.483 6.852 1.00 93.62 318 ALA A O 1
ATOM 2480 N N . GLN A 1 319 ? -20.488 33.340 8.451 1.00 92.69 319 GLN A N 1
ATOM 2481 C CA . GLN A 1 319 ? -19.832 34.644 8.513 1.00 92.69 319 GLN A CA 1
ATOM 2482 C C . GLN A 1 319 ? -18.357 34.533 8.929 1.00 92.69 319 GLN A C 1
ATOM 2484 O O . GLN A 1 319 ? -17.492 35.103 8.263 1.00 92.69 319 GLN A O 1
ATOM 2489 N N . ALA A 1 320 ? -18.053 33.757 9.973 1.00 89.81 320 ALA A N 1
ATOM 2490 C CA . ALA A 1 320 ? -16.696 33.569 10.491 1.00 89.81 320 ALA A CA 1
ATOM 2491 C C . ALA A 1 320 ? -15.745 32.921 9.469 1.00 89.81 320 ALA A C 1
ATOM 2493 O O . ALA A 1 320 ? -14.547 33.202 9.464 1.00 89.81 320 ALA A O 1
ATOM 2494 N N . ASN A 1 321 ? -16.278 32.091 8.568 1.00 89.56 321 ASN A N 1
ATOM 2495 C CA . ASN A 1 321 ? -15.507 31.445 7.507 1.00 89.56 321 ASN A CA 1
ATOM 2496 C C . ASN A 1 321 ? -15.517 32.216 6.179 1.00 89.56 321 ASN A C 1
ATOM 2498 O O . ASN A 1 321 ? -14.861 31.783 5.235 1.00 89.56 321 ASN A O 1
ATOM 2502 N N . LYS A 1 322 ? -16.218 33.358 6.095 1.00 94.00 322 LYS A N 1
ATOM 2503 C CA . LYS A 1 322 ? -16.404 34.155 4.867 1.00 94.00 322 LYS A CA 1
ATOM 2504 C C . LYS A 1 322 ? -17.121 33.391 3.739 1.00 94.00 322 LYS A C 1
ATOM 2506 O O . LYS A 1 322 ? -16.804 33.571 2.566 1.00 94.00 322 LYS A O 1
ATOM 2511 N N . TYR A 1 323 ? -18.102 32.556 4.088 1.00 94.75 323 TYR A N 1
ATOM 2512 C CA . TYR A 1 323 ? -18.984 31.857 3.145 1.00 94.75 323 TYR A CA 1
ATOM 2513 C C . TYR A 1 323 ? -20.428 32.342 3.296 1.00 94.75 323 TYR A C 1
ATOM 2515 O O . TYR A 1 323 ? -20.856 32.726 4.383 1.00 94.75 323 TYR A O 1
ATOM 2523 N N . SER A 1 324 ? -21.225 32.267 2.226 1.00 95.06 324 SER A N 1
ATOM 2524 C CA . SER A 1 324 ? -22.682 32.329 2.402 1.00 95.06 324 SER A CA 1
ATOM 2525 C C . SER A 1 324 ? -23.184 31.046 3.074 1.00 95.06 324 SER A C 1
ATOM 2527 O O . SER A 1 324 ? -22.638 29.964 2.837 1.00 95.06 324 SER A O 1
ATOM 2529 N N . LEU A 1 325 ? -24.261 31.139 3.863 1.00 94.25 325 LEU A N 1
ATOM 2530 C CA . LEU A 1 325 ? -24.848 29.973 4.536 1.00 94.25 325 LEU A CA 1
ATOM 2531 C C . LEU A 1 325 ? -25.175 28.848 3.542 1.00 94.25 325 LEU A C 1
ATOM 2533 O O . LEU A 1 325 ? -24.830 27.696 3.776 1.00 94.25 325 LEU A O 1
ATOM 2537 N N . ARG A 1 326 ? -25.745 29.192 2.380 1.00 93.62 326 ARG A N 1
ATOM 2538 C CA . ARG A 1 326 ? -26.086 28.225 1.327 1.00 93.62 326 ARG A CA 1
ATOM 2539 C C . ARG A 1 326 ? -24.860 27.485 0.782 1.00 93.62 326 ARG A C 1
ATOM 2541 O O . ARG A 1 326 ? -24.937 26.283 0.549 1.00 93.62 326 ARG A O 1
ATOM 2548 N N . GLN A 1 327 ? -23.746 28.185 0.558 1.00 91.81 327 GLN A N 1
ATOM 2549 C CA . GLN A 1 327 ? -22.509 27.557 0.079 1.00 91.81 327 GLN A CA 1
ATOM 2550 C C . GLN A 1 327 ? -21.902 26.648 1.145 1.00 91.81 327 GLN A C 1
ATOM 2552 O O . GLN A 1 327 ? -21.479 25.539 0.826 1.00 91.81 327 GLN A O 1
ATOM 2557 N N . LEU A 1 328 ? -21.885 27.098 2.401 1.00 89.31 328 LEU A N 1
ATOM 2558 C CA . LEU A 1 328 ? -21.318 26.318 3.494 1.00 89.31 328 LEU A CA 1
ATOM 2559 C C . LEU A 1 328 ? -22.168 25.075 3.798 1.00 89.31 328 LEU A C 1
ATOM 2561 O O . LEU A 1 328 ? -21.620 23.997 3.996 1.00 89.31 328 LEU A O 1
ATOM 2565 N N . GLU A 1 329 ? -23.498 25.175 3.734 1.00 89.31 329 GLU A N 1
ATOM 2566 C CA . GLU A 1 329 ? -24.393 24.019 3.856 1.00 89.31 329 GLU A CA 1
ATOM 2567 C C . GLU A 1 329 ? -24.248 23.030 2.697 1.00 89.31 329 GLU A C 1
ATOM 2569 O O . GLU A 1 329 ? -24.229 21.820 2.927 1.00 89.31 329 GLU A O 1
ATOM 2574 N N . ALA A 1 330 ? -24.123 23.515 1.457 1.00 82.00 330 ALA A N 1
ATOM 2575 C CA . ALA A 1 330 ? -23.867 22.651 0.307 1.00 82.00 330 ALA A CA 1
ATOM 2576 C C . ALA A 1 330 ? -22.531 21.908 0.454 1.00 82.00 330 ALA A C 1
ATOM 2578 O O . ALA A 1 330 ? -22.451 20.717 0.154 1.00 82.00 330 ALA A O 1
ATOM 2579 N N . LEU A 1 331 ? -21.506 22.593 0.969 1.00 80.38 331 LEU A N 1
ATOM 2580 C CA . LEU A 1 331 ? -20.199 22.012 1.249 1.00 80.38 331 LEU A CA 1
ATOM 2581 C C . LEU A 1 331 ? -20.270 20.948 2.356 1.00 80.38 331 LEU A C 1
ATOM 2583 O O . LEU A 1 331 ? -19.744 19.856 2.175 1.00 80.38 331 LEU A O 1
ATOM 2587 N N . PHE A 1 332 ? -20.978 21.215 3.458 1.00 78.62 332 PHE A N 1
ATOM 2588 C CA . PHE A 1 332 ? -21.202 20.236 4.531 1.00 78.62 332 PHE A CA 1
ATOM 2589 C C . PHE A 1 332 ? -21.933 18.985 4.024 1.00 78.62 332 PHE A C 1
ATOM 2591 O O . PHE A 1 332 ? -21.499 17.864 4.289 1.00 78.62 332 PHE A O 1
ATOM 2598 N N . ARG A 1 333 ? -22.995 19.151 3.225 1.00 76.81 333 ARG A N 1
ATOM 2599 C CA . ARG A 1 333 ? -23.719 18.007 2.645 1.00 76.81 333 ARG A CA 1
ATOM 2600 C C . ARG A 1 333 ? -22.840 17.184 1.710 1.00 76.81 333 ARG A C 1
ATOM 2602 O O . ARG A 1 333 ? -22.940 15.964 1.711 1.00 76.81 333 ARG A O 1
ATOM 2609 N N . LYS A 1 334 ? -21.997 17.846 0.917 1.00 68.69 334 LYS A N 1
ATOM 2610 C CA . LYS A 1 334 ? -21.121 17.187 -0.053 1.00 68.69 334 LYS A CA 1
ATOM 2611 C C . LYS A 1 334 ? -19.978 16.421 0.616 1.00 68.69 334 LYS A C 1
ATOM 2613 O O . LYS A 1 334 ? -19.689 15.306 0.206 1.00 68.69 334 LYS A O 1
ATOM 2618 N N . GLU A 1 335 ? -19.316 17.025 1.599 1.00 64.19 335 GLU A N 1
ATOM 2619 C CA . GLU A 1 335 ? -18.053 16.502 2.137 1.00 64.19 335 GLU A CA 1
ATOM 2620 C C . GLU A 1 335 ? -18.237 15.603 3.372 1.00 64.19 335 GLU A C 1
ATOM 2622 O O . GLU A 1 335 ? -17.389 14.751 3.621 1.00 64.19 335 GLU A O 1
ATOM 2627 N N . ILE A 1 336 ? -19.316 15.773 4.150 1.00 59.94 336 ILE A N 1
ATOM 2628 C CA . ILE A 1 336 ? -19.561 15.004 5.389 1.00 59.94 336 ILE A CA 1
ATOM 2629 C C . ILE A 1 336 ? -21.000 14.491 5.544 1.00 59.94 336 ILE A C 1
ATOM 2631 O O . ILE A 1 336 ? -21.375 14.044 6.623 1.00 59.94 336 ILE A O 1
ATOM 2635 N N . ALA A 1 337 ? -21.826 14.576 4.495 1.00 61.59 337 ALA A N 1
ATOM 2636 C CA . ALA A 1 337 ? -23.203 14.060 4.472 1.00 61.59 337 ALA A CA 1
ATOM 2637 C C . ALA A 1 337 ? -24.112 14.528 5.637 1.00 61.59 337 ALA A C 1
ATOM 2639 O O . ALA A 1 337 ? -25.117 13.890 5.944 1.00 61.59 337 ALA A O 1
ATOM 2640 N N . THR A 1 338 ? -23.804 15.669 6.263 1.00 72.56 338 THR A N 1
ATOM 2641 C CA . THR A 1 338 ? -24.588 16.255 7.366 1.00 72.56 338 THR A CA 1
ATOM 2642 C C . THR A 1 338 ? -24.829 17.755 7.150 1.00 72.56 338 THR A C 1
ATOM 2644 O O . THR A 1 338 ? -24.483 18.317 6.109 1.00 72.56 338 THR A O 1
ATOM 2647 N N . THR A 1 339 ? -25.479 18.422 8.106 1.00 81.88 339 THR A N 1
ATOM 2648 C CA . THR A 1 339 ? -25.752 19.868 8.079 1.00 81.88 339 THR A CA 1
ATOM 2649 C C . THR A 1 339 ? -24.982 20.602 9.179 1.00 81.88 339 THR A C 1
ATOM 2651 O O . THR A 1 339 ? -24.584 20.005 10.185 1.00 81.88 339 THR A O 1
ATOM 2654 N N . LEU A 1 340 ? -24.797 21.920 9.020 1.00 84.19 340 LEU A N 1
ATOM 2655 C CA . LEU A 1 340 ? -24.206 22.749 10.079 1.00 84.19 340 LEU A CA 1
ATOM 2656 C C . LEU A 1 340 ? -25.048 22.713 11.353 1.00 84.19 340 LEU A C 1
ATOM 2658 O O . LEU A 1 340 ? -24.509 22.598 12.449 1.00 84.19 340 LEU A O 1
ATOM 2662 N N . GLN A 1 341 ? -26.371 22.780 11.202 1.00 88.12 341 GLN A N 1
ATOM 2663 C CA . GLN A 1 341 ? -27.289 22.749 12.333 1.00 88.12 341 GLN A CA 1
ATOM 2664 C C . GLN A 1 341 ? -27.149 21.450 13.131 1.00 88.12 341 GLN A C 1
ATOM 2666 O O . GLN A 1 341 ? -27.107 21.483 14.358 1.00 88.12 341 GLN A O 1
ATOM 2671 N N . GLU A 1 342 ? -27.036 20.316 12.442 1.00 81.25 342 GLU A N 1
ATOM 2672 C CA . GLU A 1 342 ? -26.874 19.016 13.091 1.00 81.25 342 GLU A CA 1
ATOM 2673 C C . GLU A 1 342 ? -25.537 18.916 13.839 1.00 81.25 342 GLU A C 1
ATOM 2675 O O . GLU A 1 342 ? -25.499 18.446 14.973 1.00 81.25 342 GLU A O 1
ATOM 2680 N N . SER A 1 343 ? -24.461 19.464 13.267 1.00 78.38 343 SER A N 1
ATOM 2681 C CA . SER A 1 343 ? -23.153 19.562 13.934 1.00 78.38 343 SER A CA 1
ATOM 2682 C C . SER A 1 343 ? -23.201 20.372 15.236 1.00 78.38 343 SER A C 1
ATOM 2684 O O . SER A 1 343 ? -22.611 19.966 16.235 1.00 78.38 343 SER A O 1
ATOM 2686 N N . ILE A 1 344 ? -23.928 21.495 15.251 1.00 86.25 344 ILE A N 1
ATOM 2687 C CA . ILE A 1 344 ? -24.116 22.316 16.461 1.00 86.25 344 ILE A CA 1
ATOM 2688 C C . ILE A 1 344 ? -24.940 21.553 17.507 1.00 86.25 344 ILE A C 1
ATOM 2690 O O . ILE A 1 344 ? -24.640 21.611 18.698 1.00 86.25 344 ILE A O 1
ATOM 2694 N N . ILE A 1 345 ? -25.975 20.823 17.079 1.00 85.19 345 ILE A N 1
ATOM 2695 C CA . ILE A 1 345 ? -26.803 20.008 17.978 1.00 85.19 345 ILE A CA 1
ATOM 2696 C C . ILE A 1 345 ? -25.965 18.910 18.644 1.00 85.19 345 ILE A C 1
ATOM 2698 O O . ILE A 1 345 ? -26.090 18.708 19.851 1.00 85.19 345 ILE A O 1
ATOM 2702 N N . LEU A 1 346 ? -25.106 18.223 17.887 1.00 75.31 346 LEU A N 1
ATOM 2703 C CA . LEU A 1 346 ? -24.206 17.207 18.439 1.00 75.31 346 LEU A CA 1
ATOM 2704 C C . LEU A 1 346 ? -23.289 17.797 19.517 1.00 75.31 346 LEU A C 1
ATOM 2706 O O . LEU A 1 346 ? -23.171 17.218 20.596 1.00 75.31 346 LEU A O 1
ATOM 2710 N N . GLU A 1 347 ? -22.727 18.984 19.280 1.00 79.88 347 GLU A N 1
ATOM 2711 C CA . GLU A 1 347 ? -21.904 19.677 20.276 1.00 79.88 347 GLU A CA 1
ATOM 2712 C C . GLU A 1 347 ? -22.709 20.094 21.521 1.00 79.88 347 GLU A C 1
ATOM 2714 O O . GLU A 1 347 ? -22.248 19.912 22.648 1.00 79.88 347 GLU A O 1
ATOM 2719 N N . ARG A 1 348 ? -23.948 20.579 21.361 1.00 87.19 348 ARG A N 1
ATOM 2720 C CA . ARG A 1 348 ? -24.851 20.886 22.492 1.00 87.19 348 ARG A CA 1
ATOM 2721 C C . ARG A 1 348 ? -25.097 19.665 23.365 1.00 87.19 348 ARG A C 1
ATOM 2723 O O . ARG A 1 348 ? -24.957 19.720 24.589 1.00 87.19 348 ARG A O 1
ATOM 2730 N N . VAL A 1 349 ? -25.422 18.540 22.729 1.00 83.50 349 VAL A N 1
ATOM 2731 C CA . VAL A 1 349 ? -25.623 17.267 23.425 1.00 83.50 349 VAL A CA 1
ATOM 2732 C C . VAL A 1 349 ? -24.329 16.819 24.104 1.00 83.50 349 VAL A C 1
ATOM 2734 O O . VAL A 1 349 ? -24.382 16.407 25.261 1.00 83.50 349 VAL A O 1
ATOM 2737 N N . ARG A 1 350 ? -23.167 16.958 23.453 1.00 76.94 350 ARG A N 1
ATOM 2738 C CA . ARG A 1 350 ? -21.857 16.654 24.048 1.00 76.94 350 ARG A CA 1
ATOM 2739 C C . ARG A 1 350 ? -21.597 17.483 25.311 1.00 76.94 350 ARG A C 1
ATOM 2741 O O . ARG A 1 350 ? -21.282 16.911 26.352 1.00 76.94 350 ARG A O 1
ATOM 2748 N N . ARG A 1 351 ? -21.796 18.804 25.273 1.00 83.06 351 ARG A N 1
ATOM 2749 C CA . ARG A 1 351 ? -21.635 19.677 26.454 1.00 83.06 351 ARG A CA 1
ATOM 2750 C C . ARG A 1 351 ? -22.646 19.366 27.553 1.00 83.06 351 ARG A C 1
ATOM 2752 O O . ARG A 1 351 ? -22.283 19.346 28.726 1.00 83.06 351 ARG A O 1
ATOM 2759 N N . ALA A 1 352 ? -23.887 19.042 27.187 1.00 86.31 352 ALA A N 1
ATOM 2760 C CA . ALA A 1 352 ? -24.903 18.625 28.150 1.00 86.31 352 ALA A CA 1
ATOM 2761 C C . ALA A 1 352 ? -24.514 17.312 28.846 1.00 86.31 352 ALA A C 1
ATOM 2763 O O . ALA A 1 352 ? -24.641 17.209 30.060 1.00 86.31 352 ALA A O 1
ATOM 2764 N N . LYS A 1 353 ? -23.985 16.331 28.100 1.00 77.81 353 LYS A N 1
ATOM 2765 C CA . LYS A 1 353 ? -23.432 15.085 28.654 1.00 77.81 353 LYS A CA 1
ATOM 2766 C C . LYS A 1 353 ? -22.293 15.364 29.640 1.00 77.81 353 LYS A C 1
ATOM 2768 O O . LYS A 1 353 ? -22.271 14.770 30.714 1.00 77.81 353 LYS A O 1
ATOM 2773 N N . MET A 1 354 ? -21.378 16.280 29.307 1.00 71.44 354 MET A N 1
ATOM 2774 C CA . MET A 1 354 ? -20.278 16.661 30.203 1.00 71.44 354 MET A CA 1
ATOM 2775 C C . MET A 1 354 ? -20.781 17.275 31.511 1.00 71.44 354 MET A C 1
ATOM 2777 O O . MET A 1 354 ? -20.331 16.858 32.573 1.00 71.44 354 MET A O 1
ATOM 2781 N N . LEU A 1 355 ? -21.732 18.212 31.450 1.00 81.56 355 LEU A N 1
ATOM 2782 C CA . LEU A 1 355 ? -22.321 18.830 32.643 1.00 81.56 355 LEU A CA 1
ATOM 2783 C C . LEU A 1 355 ? -23.109 17.810 33.475 1.00 81.56 355 LEU A C 1
ATOM 2785 O O . LEU A 1 355 ? -22.922 17.729 34.681 1.00 81.56 355 LEU A O 1
ATOM 2789 N N . LEU A 1 356 ? -23.905 16.948 32.833 1.00 83.00 356 LEU A N 1
ATOM 2790 C CA . LEU A 1 356 ? -24.649 15.889 33.524 1.00 83.00 356 LEU A CA 1
ATOM 2791 C C . LEU A 1 356 ? -23.753 14.928 34.310 1.00 83.00 356 LEU A C 1
ATOM 2793 O O . LEU A 1 356 ? -24.200 14.394 35.325 1.00 83.00 356 LEU A O 1
ATOM 2797 N N . ARG A 1 357 ? -22.534 14.701 33.810 1.00 68.75 357 ARG A N 1
ATOM 2798 C CA . ARG A 1 357 ? -21.519 13.829 34.404 1.00 68.75 357 ARG A CA 1
ATOM 2799 C C . ARG A 1 357 ? -20.715 14.527 35.499 1.00 68.75 357 ARG A C 1
ATOM 2801 O O . ARG A 1 357 ? -20.428 13.915 36.519 1.00 68.75 357 ARG A O 1
ATOM 2808 N N . ASN A 1 358 ? -20.312 15.771 35.258 1.00 65.69 358 ASN A N 1
ATOM 2809 C CA . ASN A 1 358 ? -19.315 16.458 36.079 1.00 65.69 358 ASN A CA 1
ATOM 2810 C C . ASN A 1 358 ? -19.934 17.363 37.151 1.00 65.69 358 ASN A C 1
ATOM 2812 O O . ASN A 1 358 ? -19.205 17.869 38.001 1.00 65.69 358 ASN A O 1
ATOM 2816 N N . THR A 1 359 ? -21.244 17.616 37.093 1.00 78.88 359 THR A N 1
ATOM 2817 C CA . THR A 1 359 ? -21.941 18.511 38.019 1.00 78.88 359 THR A CA 1
ATOM 2818 C C . THR A 1 359 ? -23.292 17.935 38.448 1.00 78.88 359 THR A C 1
ATOM 2820 O O . THR A 1 359 ? -23.888 17.092 37.769 1.00 78.88 359 THR A O 1
ATOM 2823 N N . ASP A 1 360 ? -23.810 18.444 39.568 1.00 79.25 360 ASP A N 1
ATOM 2824 C CA . ASP A 1 360 ? -25.156 18.135 40.068 1.00 79.25 360 ASP A CA 1
ATOM 2825 C C . ASP A 1 360 ? -26.250 19.040 39.468 1.00 79.25 360 ASP A C 1
ATOM 2827 O O . ASP A 1 360 ? -27.418 18.931 39.842 1.00 79.25 360 ASP A O 1
ATOM 2831 N N . GLU A 1 361 ? -25.914 19.905 38.501 1.00 87.06 361 GLU A N 1
ATOM 2832 C CA . GLU A 1 361 ? -26.863 20.844 37.880 1.00 87.06 361 GLU A CA 1
ATOM 2833 C C . GLU A 1 361 ? -28.091 20.122 37.318 1.00 87.06 361 GLU A C 1
ATOM 2835 O O . GLU A 1 361 ? -27.967 19.082 36.674 1.00 87.06 361 GLU A O 1
ATOM 2840 N N . SER A 1 362 ? -29.297 20.648 37.518 1.00 90.38 362 SER A N 1
ATOM 2841 C CA . SER A 1 362 ? -30.491 20.069 36.901 1.00 90.38 362 SER A CA 1
ATOM 2842 C C . SER A 1 362 ? -30.429 20.185 35.375 1.00 90.38 362 SER A C 1
ATOM 2844 O O . SER A 1 362 ? -29.772 21.065 34.815 1.00 90.38 362 SER A O 1
ATOM 2846 N N . PHE A 1 363 ? -31.146 19.317 34.659 1.00 92.62 363 PHE A N 1
ATOM 2847 C CA . PHE A 1 363 ? -31.165 19.399 33.196 1.00 92.62 363 PHE A CA 1
ATOM 2848 C C . PHE A 1 363 ? -31.766 20.725 32.694 1.00 92.62 363 PHE A C 1
ATOM 2850 O O . PHE A 1 363 ? -31.426 21.196 31.613 1.00 92.62 363 PHE A O 1
ATOM 2857 N N . GLU A 1 364 ? -32.632 21.351 33.488 1.00 92.19 364 GLU A N 1
ATOM 2858 C CA . GLU A 1 364 ? -33.169 22.688 33.260 1.00 92.19 364 GLU A CA 1
ATOM 2859 C C . GLU A 1 364 ? -32.072 23.761 33.349 1.00 92.19 364 GLU A C 1
ATOM 2861 O O . GLU A 1 364 ? -32.023 24.639 32.488 1.00 92.19 364 GLU A O 1
ATOM 2866 N N . GLN A 1 365 ? -31.165 23.664 34.329 1.00 90.12 365 GLN A N 1
ATOM 2867 C CA . GLN A 1 365 ? -29.998 24.550 34.453 1.00 90.12 365 GLN A CA 1
ATOM 2868 C C . GLN A 1 365 ? -29.029 24.362 33.281 1.00 90.12 365 GLN A C 1
ATOM 2870 O O . GLN A 1 365 ? -28.603 25.341 32.671 1.00 90.12 365 GLN A O 1
ATOM 2875 N N . ILE A 1 366 ? -28.778 23.111 32.890 1.00 91.81 366 ILE A N 1
ATOM 2876 C CA . ILE A 1 366 ? -27.939 22.772 31.733 1.00 91.81 366 ILE A CA 1
ATOM 2877 C C . ILE A 1 366 ? -28.551 23.300 30.429 1.00 91.81 366 ILE A C 1
ATOM 2879 O O . ILE A 1 366 ? -27.847 23.806 29.562 1.00 91.81 366 ILE A O 1
ATOM 2883 N N . ALA A 1 367 ? -29.868 23.201 30.255 1.00 91.62 367 ALA A N 1
ATOM 2884 C CA . ALA A 1 367 ? -30.531 23.760 29.082 1.00 91.62 367 ALA A CA 1
ATOM 2885 C C . ALA A 1 367 ? -30.456 25.296 29.064 1.00 91.62 367 ALA A C 1
ATOM 2887 O O . ALA A 1 367 ? -30.211 25.880 28.006 1.00 91.62 367 ALA A O 1
ATOM 2888 N N . ALA A 1 368 ? -30.619 25.939 30.225 1.00 88.19 368 ALA A N 1
ATOM 2889 C CA . ALA A 1 368 ? -30.511 27.386 30.369 1.00 88.19 368 ALA A CA 1
ATOM 2890 C C . ALA A 1 368 ? -29.094 27.897 30.055 1.00 88.19 368 ALA A C 1
ATOM 2892 O O . ALA A 1 368 ? -28.963 28.881 29.331 1.00 88.19 368 ALA A O 1
ATOM 2893 N N . SER A 1 369 ? -28.043 27.199 30.502 1.00 87.69 369 SER A N 1
ATOM 2894 C CA . SER A 1 369 ? -26.646 27.569 30.213 1.00 87.69 369 SER A CA 1
ATOM 2895 C C . SER A 1 369 ? -26.271 27.443 28.732 1.00 87.69 369 SER A C 1
ATOM 2897 O O . SER A 1 369 ? -25.305 28.053 28.285 1.00 87.69 369 SER A O 1
ATOM 2899 N N . GLN A 1 370 ? -27.059 26.700 27.948 1.00 89.94 370 GLN A N 1
ATOM 2900 C CA . GLN A 1 370 ? -26.913 26.595 26.493 1.00 89.94 370 GLN A CA 1
ATOM 2901 C C . GLN A 1 370 ? -27.936 27.434 25.709 1.00 89.94 370 GLN A C 1
ATOM 2903 O O . GLN A 1 370 ? -28.080 27.263 24.491 1.00 89.94 370 GLN A O 1
ATOM 2908 N N . ASN A 1 371 ? -28.695 28.294 26.398 1.00 87.75 371 ASN A N 1
ATOM 2909 C CA . ASN A 1 371 ? -29.796 29.080 25.839 1.00 87.75 371 ASN A CA 1
ATOM 2910 C C . ASN A 1 371 ? -30.783 28.223 25.013 1.00 87.75 371 ASN A C 1
ATOM 2912 O O . ASN A 1 371 ? -31.214 28.592 23.918 1.00 87.75 371 ASN A O 1
ATOM 2916 N N . GLN A 1 372 ? -31.083 27.011 25.495 1.00 89.69 372 GLN A N 1
ATOM 2917 C CA . GLN A 1 372 ? -31.983 26.068 24.836 1.00 89.69 372 GLN A CA 1
ATOM 2918 C C . GLN A 1 372 ? -33.302 25.923 25.588 1.00 89.69 372 GLN A C 1
ATOM 2920 O O . GLN A 1 372 ? -33.355 25.817 26.811 1.00 89.69 372 GLN A O 1
ATOM 2925 N N . VAL A 1 373 ? -34.389 25.784 24.827 1.00 91.44 373 VAL A N 1
ATOM 2926 C CA . VAL A 1 373 ? -35.669 25.337 25.381 1.00 91.44 373 VAL A CA 1
ATOM 2927 C C . VAL A 1 373 ? -35.513 23.895 25.863 1.00 91.44 373 VAL A C 1
ATOM 2929 O O . VAL A 1 373 ? -35.213 23.004 25.062 1.00 91.44 373 VAL A O 1
ATOM 2932 N N . VAL A 1 374 ? -35.776 23.657 27.153 1.00 91.19 374 VAL A N 1
ATOM 2933 C CA . VAL A 1 374 ? -35.594 22.357 27.828 1.00 91.19 374 VAL A CA 1
ATOM 2934 C C . VAL A 1 374 ? -36.198 21.206 27.023 1.00 91.19 374 VAL A C 1
ATOM 2936 O O . VAL A 1 374 ? -35.533 20.204 26.777 1.00 91.19 374 VAL A O 1
ATOM 2939 N N . GLY A 1 375 ? -37.440 21.351 26.548 1.00 88.50 375 GLY A N 1
ATOM 2940 C CA . GLY A 1 375 ? -38.118 20.311 25.768 1.00 88.50 375 GLY A CA 1
ATOM 2941 C C . GLY A 1 375 ? -37.428 19.975 24.439 1.00 88.50 375 GLY A C 1
ATOM 2942 O O . GLY A 1 375 ? -37.437 18.816 24.021 1.00 88.50 375 GLY A O 1
ATOM 2943 N N . ASN A 1 376 ? -36.797 20.958 23.790 1.00 90.06 376 ASN A N 1
ATOM 2944 C CA . ASN A 1 376 ? -36.062 20.755 22.542 1.00 90.06 376 ASN A CA 1
ATOM 2945 C C . ASN A 1 376 ? -34.727 20.049 22.806 1.00 90.06 376 ASN A C 1
ATOM 2947 O O . ASN A 1 376 ? -34.463 19.008 22.206 1.00 90.06 376 ASN A O 1
ATOM 2951 N N . LEU A 1 377 ? -33.937 20.541 23.770 1.00 90.38 377 LEU A N 1
ATOM 2952 C CA . LEU A 1 377 ? -32.668 19.907 24.137 1.00 90.38 377 LEU A CA 1
ATOM 2953 C C . LEU A 1 377 ? -32.887 18.487 24.666 1.00 90.38 377 LEU A C 1
ATOM 2955 O O . LEU A 1 377 ? -32.140 17.588 24.309 1.00 90.38 377 LEU A O 1
ATOM 2959 N N . ARG A 1 378 ? -33.958 18.237 25.431 1.00 91.62 378 ARG A N 1
ATOM 2960 C CA . ARG A 1 378 ? -34.312 16.892 25.915 1.00 91.62 378 ARG A CA 1
ATOM 2961 C C . ARG A 1 378 ? -34.618 15.933 24.760 1.00 91.62 378 ARG A C 1
ATOM 2963 O O . ARG A 1 378 ? -34.204 14.777 24.796 1.00 91.62 378 ARG A O 1
ATOM 2970 N N . ARG A 1 379 ? -35.307 16.410 23.715 1.00 85.94 379 ARG A N 1
ATOM 2971 C CA . ARG A 1 379 ? -35.603 15.628 22.503 1.00 85.94 379 ARG A CA 1
ATOM 2972 C C . ARG A 1 379 ? -34.340 15.354 21.683 1.00 85.94 379 ARG A C 1
ATOM 2974 O O . ARG A 1 379 ? -34.141 14.222 21.255 1.00 85.94 379 ARG A O 1
ATOM 2981 N N . GLN A 1 380 ? -33.487 16.363 21.502 1.00 88.94 380 GLN A N 1
ATOM 2982 C CA . GLN A 1 380 ? -32.188 16.232 20.830 1.00 88.94 380 GLN A CA 1
ATOM 2983 C C . GLN A 1 380 ? -31.261 15.274 21.587 1.00 88.94 380 GLN A C 1
ATOM 2985 O O . GLN A 1 380 ? -30.669 14.388 20.979 1.00 88.94 380 GLN A O 1
ATOM 2990 N N . PHE A 1 381 ? -31.205 15.395 22.916 1.00 87.31 381 PHE A N 1
ATOM 2991 C CA . PHE A 1 381 ? -30.441 14.513 23.790 1.00 87.31 381 PHE A CA 1
ATOM 2992 C C . PHE A 1 381 ? -30.928 13.074 23.663 1.00 87.31 381 PHE A C 1
ATOM 2994 O O . PHE A 1 381 ? -30.122 12.198 23.389 1.00 87.31 381 PHE A O 1
ATOM 3001 N N . ARG A 1 382 ? -32.240 12.816 23.768 1.00 83.12 382 ARG A N 1
ATOM 3002 C CA . ARG A 1 382 ? -32.777 11.452 23.621 1.00 83.12 382 ARG A CA 1
ATOM 3003 C C . ARG A 1 382 ? -32.498 10.865 22.238 1.00 83.12 382 ARG A C 1
ATOM 3005 O O . ARG A 1 382 ? -32.156 9.693 22.144 1.00 83.12 382 ARG A O 1
ATOM 3012 N N . ARG A 1 383 ? -32.608 11.676 21.181 1.00 77.88 383 ARG A N 1
ATOM 3013 C CA . ARG A 1 383 ? -32.312 11.259 19.803 1.00 77.88 383 ARG A CA 1
ATOM 3014 C C . ARG A 1 383 ? -30.858 10.809 19.629 1.00 77.88 383 ARG A C 1
ATOM 3016 O O . ARG A 1 383 ? -30.630 9.830 18.935 1.00 77.88 383 ARG A O 1
ATOM 3023 N N . HIS A 1 384 ? -29.912 11.514 20.248 1.00 69.88 384 HIS A N 1
ATOM 3024 C CA . HIS A 1 384 ? -28.471 11.316 20.029 1.00 69.88 384 HIS A CA 1
ATOM 3025 C C . HIS A 1 384 ? -27.768 10.481 21.097 1.00 69.88 384 HIS A C 1
ATOM 3027 O O . HIS A 1 384 ? -26.768 9.839 20.823 1.00 69.88 384 HIS A O 1
ATOM 3033 N N . ALA A 1 385 ? -28.264 10.478 22.330 1.00 68.69 385 ALA A N 1
ATOM 3034 C CA . ALA A 1 385 ? -27.729 9.657 23.414 1.00 68.69 385 ALA A CA 1
ATOM 3035 C C . ALA A 1 385 ? -28.423 8.289 23.519 1.00 68.69 385 ALA A C 1
ATOM 3037 O O . ALA A 1 385 ? -27.930 7.416 24.229 1.00 68.69 385 ALA A O 1
ATOM 3038 N N . GLY A 1 386 ? -29.581 8.112 22.868 1.00 65.69 386 GLY A N 1
ATOM 3039 C CA . GLY A 1 386 ? -30.409 6.905 22.975 1.00 65.69 386 GLY A CA 1
ATOM 3040 C C . GLY A 1 386 ? -31.135 6.750 24.319 1.00 65.69 386 GLY A C 1
ATOM 3041 O O . GLY A 1 386 ? -31.834 5.770 24.532 1.00 65.69 386 GLY A O 1
ATOM 3042 N N . MET A 1 387 ? -31.000 7.713 25.234 1.00 76.06 387 MET A N 1
ATOM 3043 C CA . MET A 1 387 ? -31.571 7.666 26.583 1.00 76.06 387 MET A CA 1
ATOM 3044 C C . MET A 1 387 ? -31.951 9.062 27.078 1.00 76.06 387 MET A C 1
ATOM 3046 O O . MET A 1 387 ? -31.589 10.078 26.481 1.00 76.06 387 MET A O 1
ATOM 3050 N N . THR A 1 388 ? -32.706 9.135 28.171 1.00 84.62 388 THR A N 1
ATOM 3051 C CA . THR A 1 388 ? -33.039 10.417 28.803 1.00 84.62 388 THR A CA 1
ATOM 3052 C C . THR A 1 388 ? -31.838 10.998 29.563 1.00 84.62 388 THR A C 1
ATOM 3054 O O . THR A 1 388 ? -30.977 10.247 30.017 1.00 84.62 388 THR A O 1
ATOM 3057 N N . PRO A 1 389 ? -31.783 12.328 29.769 1.00 88.25 389 PRO A N 1
ATOM 3058 C CA . PRO A 1 389 ? -30.736 12.957 30.579 1.00 88.25 389 PRO A CA 1
ATOM 3059 C C . PRO A 1 389 ? -30.595 12.385 31.994 1.00 88.25 389 PRO A C 1
ATOM 3061 O O . PRO A 1 389 ? -29.482 12.265 32.492 1.00 88.25 389 PRO A O 1
ATOM 3064 N N . GLN A 1 390 ? -31.716 12.011 32.623 1.00 84.44 390 GLN A N 1
ATOM 3065 C CA . GLN A 1 390 ? -31.707 11.423 33.962 1.00 84.44 390 GLN A CA 1
ATOM 3066 C C . GLN A 1 390 ? -31.111 10.013 33.938 1.00 84.44 390 GLN A C 1
ATOM 3068 O O . GLN A 1 390 ? -30.195 9.749 34.700 1.00 84.44 390 GLN A O 1
ATOM 3073 N N . GLN A 1 391 ? -31.538 9.157 32.999 1.00 77.06 391 GLN A N 1
ATOM 3074 C CA . GLN A 1 391 ? -30.932 7.831 32.803 1.00 77.06 391 GLN A CA 1
ATOM 3075 C C . GLN A 1 391 ? -29.430 7.929 32.519 1.00 77.06 391 GLN A C 1
ATOM 3077 O O . GLN A 1 391 ? -28.654 7.138 33.045 1.00 77.06 391 GLN A O 1
ATOM 3082 N N . TYR A 1 392 ? -29.021 8.919 31.716 1.00 77.31 392 TYR A N 1
ATOM 3083 C CA . TYR A 1 392 ? -27.611 9.188 31.459 1.00 77.31 392 TYR A CA 1
ATOM 3084 C C . TYR A 1 392 ? -26.883 9.535 32.758 1.00 77.31 392 TYR A C 1
ATOM 3086 O O . TYR A 1 392 ? -25.890 8.899 33.062 1.00 77.31 392 TYR A O 1
ATOM 3094 N N . ARG A 1 393 ? -27.388 10.474 33.567 1.00 81.75 393 ARG A N 1
ATOM 3095 C CA . ARG A 1 393 ? -26.787 10.819 34.867 1.00 81.75 393 ARG A CA 1
ATOM 3096 C C . ARG A 1 393 ? -26.736 9.632 35.833 1.00 81.75 393 ARG A C 1
ATOM 3098 O O . ARG A 1 393 ? -25.709 9.416 36.468 1.00 81.75 393 ARG A O 1
ATOM 3105 N N . ASP A 1 394 ? -27.811 8.859 35.927 1.00 73.88 394 ASP A N 1
ATOM 3106 C CA . ASP A 1 394 ? -27.908 7.709 36.830 1.00 73.88 394 ASP A CA 1
ATOM 3107 C C . ASP A 1 394 ? -26.876 6.623 36.492 1.00 73.88 394 ASP A C 1
ATOM 3109 O O . ASP A 1 394 ? -26.380 5.953 37.401 1.00 73.88 394 ASP A O 1
ATOM 3113 N N . LEU A 1 395 ? -26.503 6.495 35.211 1.00 63.38 395 LEU A N 1
ATOM 3114 C CA . LEU A 1 395 ? -25.427 5.614 34.751 1.00 63.38 395 LEU A CA 1
ATOM 3115 C C . LEU A 1 395 ? -24.064 6.010 35.345 1.00 63.38 395 LEU A C 1
ATOM 3117 O O . LEU A 1 395 ? -23.324 5.136 35.783 1.00 63.38 395 LEU A O 1
ATOM 3121 N N . PHE A 1 396 ? -23.757 7.308 35.448 1.00 61.81 396 PHE A N 1
ATOM 3122 C CA . PHE A 1 396 ? -22.504 7.791 36.062 1.00 61.81 396 PHE A CA 1
ATOM 3123 C C . PHE A 1 396 ? -22.555 7.863 37.588 1.00 61.81 396 PHE A C 1
ATOM 3125 O O . PHE A 1 396 ? -21.512 7.887 38.229 1.00 61.81 396 PHE A O 1
ATOM 3132 N N . GLN A 1 397 ? -23.748 7.885 38.185 1.00 66.56 397 GLN A N 1
ATOM 3133 C CA . GLN A 1 397 ? -23.918 7.829 39.640 1.00 66.56 397 GLN A CA 1
ATOM 3134 C C . GLN A 1 397 ? -24.050 6.391 40.176 1.00 66.56 397 GLN A C 1
ATOM 3136 O O . GLN A 1 397 ? -24.327 6.210 41.360 1.00 66.56 397 GLN A O 1
ATOM 3141 N N . GLY A 1 398 ? -23.907 5.370 39.320 1.00 52.94 398 GLY A N 1
ATOM 3142 C CA . GLY A 1 398 ? -24.007 3.956 39.701 1.00 52.94 398 GLY A CA 1
ATOM 3143 C C . GLY A 1 398 ? -25.417 3.499 40.101 1.00 52.94 398 GLY A C 1
ATOM 3144 O O . GLY A 1 398 ? -25.572 2.451 40.725 1.00 52.94 398 GLY A O 1
ATOM 3145 N N . LYS A 1 399 ? -26.456 4.277 39.768 1.00 50.44 399 LYS A N 1
ATOM 3146 C CA . LYS A 1 399 ? -27.851 4.043 40.186 1.00 50.44 399 LYS A CA 1
ATOM 3147 C C . LYS A 1 399 ? -28.670 3.239 39.177 1.00 50.44 399 LYS A C 1
ATOM 3149 O O . LYS A 1 399 ? -29.730 2.732 39.534 1.00 50.44 399 LYS A O 1
ATOM 3154 N N . ALA A 1 400 ? -28.203 3.114 37.934 1.00 47.78 400 ALA A N 1
ATOM 3155 C CA . ALA A 1 400 ? -28.935 2.440 36.868 1.00 47.78 400 ALA A CA 1
ATOM 3156 C C . ALA A 1 400 ? -28.032 1.516 36.038 1.00 47.78 400 ALA A C 1
ATOM 3158 O O . ALA A 1 400 ? -27.007 1.942 35.511 1.00 47.78 400 ALA A O 1
ATOM 3159 N N . ARG A 1 401 ? -28.470 0.265 35.845 1.00 44.56 401 ARG A N 1
ATOM 3160 C CA . ARG A 1 401 ? -28.147 -0.507 34.637 1.00 44.56 401 ARG A CA 1
ATOM 3161 C C . ARG A 1 401 ? -29.243 -0.175 33.634 1.00 44.56 401 ARG A C 1
ATOM 3163 O O . ARG A 1 401 ? -30.394 -0.513 33.911 1.00 44.56 401 ARG A O 1
ATOM 3170 N N . PRO A 1 402 ? -28.966 0.541 32.541 1.00 46.69 402 PRO A N 1
ATOM 3171 C CA . PRO A 1 402 ? -30.045 0.894 31.644 1.00 46.69 402 PRO A CA 1
ATOM 3172 C C . PRO A 1 402 ? -30.514 -0.366 30.902 1.00 46.69 402 PRO A C 1
ATOM 3174 O O . PRO A 1 402 ? -29.728 -1.023 30.226 1.00 46.69 402 PRO A O 1
ATOM 3177 N N . GLU A 1 403 ? -31.816 -0.651 30.951 1.00 42.97 403 GLU A N 1
ATOM 3178 C CA . GLU A 1 403 ? -32.499 -1.070 29.728 1.00 42.97 403 GLU A CA 1
ATOM 3179 C C . GLU A 1 403 ? -32.449 0.150 28.814 1.00 42.97 403 GLU A C 1
ATOM 3181 O O . GLU A 1 403 ? -33.256 1.079 28.904 1.00 42.97 403 GLU A O 1
ATOM 3186 N N . ILE A 1 404 ? -31.388 0.225 28.018 1.00 42.75 404 ILE A N 1
ATOM 3187 C CA . ILE A 1 404 ? -31.358 1.172 26.919 1.00 42.75 404 ILE A CA 1
ATOM 3188 C C . ILE A 1 404 ? -32.490 0.713 26.011 1.00 42.75 404 ILE A C 1
ATOM 3190 O O . ILE A 1 404 ? -32.547 -0.471 25.678 1.00 42.75 404 ILE A O 1
ATOM 3194 N N . ASP A 1 405 ? -33.386 1.624 25.621 1.00 39.00 405 ASP A N 1
ATOM 3195 C CA . ASP A 1 405 ? -34.179 1.415 24.413 1.00 39.00 405 ASP A CA 1
ATOM 3196 C C . ASP A 1 405 ? -33.136 1.219 23.315 1.00 39.00 405 ASP A C 1
ATOM 3198 O O . ASP A 1 405 ? -32.595 2.186 22.766 1.00 39.00 405 ASP A O 1
ATOM 3202 N N . VAL A 1 406 ? -32.781 -0.040 23.060 1.00 37.88 406 VAL A N 1
ATOM 3203 C CA . VAL A 1 406 ? -32.038 -0.437 21.887 1.00 37.88 406 VAL A CA 1
ATOM 3204 C C . VAL A 1 406 ? -33.017 -0.111 20.779 1.00 37.88 406 VAL A C 1
ATOM 3206 O O . VAL A 1 406 ? -33.814 -0.938 20.351 1.00 37.88 406 VAL A O 1
ATOM 3209 N N . LEU A 1 407 ? -32.988 1.139 20.313 1.00 35.97 407 LEU A N 1
ATOM 3210 C CA . LEU A 1 407 ? -33.131 1.349 18.897 1.00 35.97 407 LEU A CA 1
ATOM 3211 C C . LEU A 1 407 ? -32.034 0.445 18.356 1.00 35.97 407 LEU A C 1
ATOM 3213 O O . LEU A 1 407 ? -30.862 0.765 18.597 1.00 35.97 407 LEU A O 1
ATOM 3217 N N . PRO A 1 408 ? -32.367 -0.713 17.746 1.00 33.66 408 PRO A N 1
ATOM 3218 C CA . PRO A 1 408 ? -31.343 -1.459 17.048 1.00 33.66 408 PRO A CA 1
ATOM 3219 C C . PRO A 1 408 ? -30.614 -0.415 16.220 1.00 33.66 408 PRO A C 1
ATOM 3221 O O . PRO A 1 408 ? -31.274 0.484 15.670 1.00 33.66 408 PRO A O 1
ATOM 3224 N N . ALA A 1 409 ? -29.276 -0.477 16.180 1.00 38.31 409 ALA A N 1
ATOM 3225 C CA . ALA A 1 409 ? -28.573 0.117 15.056 1.00 38.31 409 ALA A CA 1
ATOM 3226 C C . ALA A 1 409 ? -29.444 -0.265 13.867 1.00 38.31 409 ALA A C 1
ATOM 3228 O O . ALA A 1 409 ? -29.698 -1.459 13.681 1.00 38.31 409 ALA A O 1
ATOM 3229 N N . ARG A 1 410 ? -30.121 0.718 13.254 1.00 36.88 410 ARG A N 1
ATOM 3230 C CA . ARG A 1 410 ? -31.088 0.430 12.203 1.00 36.88 410 ARG A CA 1
ATOM 3231 C C . ARG A 1 410 ? -30.200 -0.002 11.060 1.00 36.88 410 ARG A C 1
ATOM 3233 O O . ARG A 1 410 ? -29.873 0.822 10.222 1.00 36.88 410 ARG A O 1
ATOM 3240 N N . ILE A 1 411 ? -29.774 -1.262 11.093 1.00 40.69 411 ILE A N 1
ATOM 3241 C CA . ILE A 1 411 ? -29.391 -2.045 9.949 1.00 40.69 411 ILE A CA 1
ATOM 3242 C C . ILE A 1 411 ? -30.628 -1.872 9.084 1.00 40.69 411 ILE A C 1
ATOM 3244 O O . ILE A 1 411 ? -31.716 -2.307 9.493 1.00 40.69 411 ILE A O 1
ATOM 3248 N N . PRO A 1 412 ? -30.550 -1.090 7.994 1.00 46.69 412 PRO A N 1
ATOM 3249 C CA . PRO A 1 412 ? -31.657 -1.008 7.068 1.00 46.69 412 PRO A CA 1
ATOM 3250 C C . PRO A 1 412 ? -32.128 -2.442 6.813 1.00 46.69 412 PRO A C 1
ATOM 3252 O O . PRO A 1 412 ? -31.275 -3.314 6.661 1.00 46.69 412 PRO A O 1
ATOM 3255 N N . PRO A 1 413 ? -33.435 -2.729 6.781 1.00 46.38 413 PRO A N 1
ATOM 3256 C CA . PRO A 1 413 ? -33.945 -4.101 6.685 1.00 46.38 413 PRO A CA 1
ATOM 3257 C C . PRO A 1 413 ? -33.420 -4.910 5.475 1.00 46.38 413 PRO A C 1
ATOM 3259 O O . PRO A 1 413 ? -33.650 -6.111 5.413 1.00 46.38 413 PRO A O 1
ATOM 3262 N N . ASN A 1 414 ? -32.670 -4.275 4.562 1.00 65.38 414 ASN A N 1
ATOM 3263 C CA . ASN A 1 414 ? -32.000 -4.862 3.402 1.00 65.38 414 ASN A CA 1
ATOM 3264 C C . ASN A 1 414 ? -30.453 -4.758 3.428 1.00 65.38 414 ASN A C 1
ATOM 3266 O O . ASN A 1 414 ? -29.833 -4.864 2.372 1.00 65.38 414 ASN A O 1
ATOM 3270 N N . GLN A 1 415 ? -29.807 -4.490 4.568 1.00 78.06 415 GLN A N 1
ATOM 3271 C CA . GLN A 1 415 ? -28.348 -4.329 4.609 1.00 78.06 415 GLN A CA 1
ATOM 3272 C C . GLN A 1 415 ? -27.629 -5.687 4.622 1.00 78.06 415 GLN A C 1
ATOM 3274 O O . GLN A 1 415 ? -27.865 -6.524 5.491 1.00 78.06 415 GLN A O 1
ATOM 3279 N N . LEU A 1 416 ? -26.728 -5.899 3.664 1.00 86.44 416 LEU A N 1
ATOM 3280 C CA . LEU A 1 416 ? -25.922 -7.108 3.529 1.00 86.44 416 LEU A CA 1
ATOM 3281 C C . LEU A 1 416 ? -24.616 -6.965 4.313 1.00 86.44 416 LEU A C 1
ATOM 3283 O O . LEU A 1 416 ? -23.839 -6.043 4.074 1.00 86.44 416 LEU A O 1
ATOM 3287 N N . SER A 1 417 ? -24.337 -7.912 5.204 1.00 86.31 417 SER A N 1
ATOM 3288 C CA . SER A 1 417 ? -23.052 -8.010 5.904 1.00 86.31 417 SER A CA 1
ATOM 3289 C C . SER A 1 417 ? -22.095 -8.944 5.157 1.00 86.31 417 SER A C 1
ATOM 3291 O O . SER A 1 417 ? -22.365 -10.134 4.983 1.00 86.31 417 SER A O 1
ATOM 3293 N N . VAL A 1 418 ? -20.957 -8.413 4.717 1.00 90.50 418 VAL A N 1
ATOM 3294 C CA . VAL A 1 418 ? -19.902 -9.166 4.027 1.00 90.50 418 VAL A CA 1
ATOM 3295 C C . VAL A 1 418 ? -18.641 -9.169 4.875 1.00 90.50 418 VAL A C 1
ATOM 3297 O O . VAL A 1 418 ? -18.227 -8.131 5.384 1.00 90.50 418 VAL A O 1
ATOM 3300 N N . CYS A 1 419 ? -17.994 -10.325 4.996 1.00 87.94 419 CYS A N 1
ATOM 3301 C CA . CYS A 1 419 ? -16.719 -10.439 5.693 1.00 87.94 419 CYS A CA 1
ATOM 3302 C C . CYS A 1 419 ? -15.548 -10.457 4.701 1.00 87.94 419 CYS A C 1
ATOM 3304 O O . CYS A 1 419 ? -15.503 -11.281 3.788 1.00 87.94 419 CYS A O 1
ATOM 3306 N N . PHE A 1 420 ? -14.586 -9.555 4.885 1.00 88.00 420 PHE A N 1
ATOM 3307 C CA . PHE A 1 420 ? -13.338 -9.517 4.130 1.00 88.00 420 PHE A CA 1
ATOM 3308 C C . PHE A 1 420 ? -12.215 -10.152 4.956 1.00 88.00 420 PHE A C 1
ATOM 3310 O O . PHE A 1 420 ? -11.818 -9.649 6.012 1.00 88.00 420 PHE A O 1
ATOM 3317 N N . LEU A 1 421 ? -11.704 -11.271 4.458 1.00 84.88 421 LEU A N 1
ATOM 3318 C CA . LEU A 1 421 ? -10.698 -12.108 5.094 1.00 84.88 421 LEU A CA 1
ATOM 3319 C C . LEU A 1 421 ? -9.334 -11.818 4.470 1.00 84.88 421 LEU A C 1
ATOM 3321 O O . LEU A 1 421 ? -9.033 -12.265 3.362 1.00 84.88 421 LEU A O 1
ATOM 3325 N N . SER A 1 422 ? -8.522 -11.044 5.187 1.00 81.50 422 SER A N 1
ATOM 3326 C CA . SER A 1 422 ? -7.123 -10.761 4.857 1.00 81.50 422 SER A CA 1
ATOM 3327 C C . SER A 1 422 ? -6.424 -10.118 6.050 1.00 81.50 422 SER A C 1
ATOM 3329 O O . SER A 1 422 ? -7.050 -9.414 6.844 1.00 81.50 422 SER A O 1
ATOM 3331 N N . GLY A 1 423 ? -5.110 -10.310 6.155 1.00 71.88 423 GLY A N 1
ATOM 3332 C CA . GLY A 1 423 ? -4.281 -9.574 7.105 1.00 71.88 423 GLY A CA 1
ATOM 3333 C C . GLY A 1 423 ? -3.933 -8.156 6.642 1.00 71.88 423 GLY A C 1
ATOM 3334 O O . GLY A 1 423 ? -3.283 -7.438 7.395 1.00 71.88 423 GLY A O 1
ATOM 3335 N N . LEU A 1 424 ? -4.305 -7.770 5.410 1.00 77.38 424 LEU A N 1
ATOM 3336 C CA . LEU A 1 424 ? -4.024 -6.461 4.795 1.00 77.38 424 LEU A CA 1
ATOM 3337 C C . LEU A 1 424 ? -2.541 -6.063 4.844 1.00 77.38 424 LEU A C 1
ATOM 3339 O O . LEU A 1 424 ? -2.193 -4.884 4.897 1.00 77.38 424 LEU A O 1
ATOM 3343 N N . ARG A 1 425 ? -1.659 -7.069 4.800 1.00 71.50 425 ARG A N 1
ATOM 3344 C CA . ARG A 1 425 ? -0.203 -6.917 4.942 1.00 71.50 425 ARG A CA 1
ATOM 3345 C C . ARG A 1 425 ? 0.489 -6.369 3.699 1.00 71.50 425 ARG A C 1
ATOM 3347 O O . ARG A 1 425 ? 1.671 -6.079 3.762 1.00 71.50 425 ARG A O 1
ATOM 3354 N N . HIS A 1 426 ? -0.211 -6.295 2.573 1.00 75.06 426 HIS A N 1
ATOM 3355 C CA . HIS A 1 426 ? 0.350 -5.907 1.283 1.00 75.06 426 HIS A CA 1
ATOM 3356 C C . HIS A 1 426 ? -0.494 -4.796 0.668 1.00 75.06 426 HIS A C 1
ATOM 3358 O O . HIS A 1 426 ? -1.715 -4.769 0.842 1.00 75.06 426 HIS A O 1
ATOM 3364 N N . GLN A 1 427 ? 0.135 -3.909 -0.103 1.00 78.06 427 GLN A N 1
ATOM 3365 C CA . GLN A 1 427 ? -0.584 -2.817 -0.760 1.00 78.06 427 GLN A CA 1
ATOM 3366 C C . GLN A 1 427 ? -1.687 -3.327 -1.697 1.00 78.06 427 GLN A C 1
ATOM 3368 O O . GLN A 1 427 ? -2.799 -2.813 -1.638 1.00 78.06 427 GLN A O 1
ATOM 3373 N N . ALA A 1 428 ? -1.422 -4.393 -2.458 1.00 83.19 428 ALA A N 1
ATOM 3374 C CA . ALA A 1 428 ? -2.417 -5.039 -3.313 1.00 83.19 428 ALA A CA 1
ATOM 3375 C C . ALA A 1 428 ? -3.691 -5.434 -2.541 1.00 83.19 428 ALA A C 1
ATOM 3377 O O . ALA A 1 428 ? -4.799 -5.159 -2.990 1.00 83.19 428 ALA A O 1
ATOM 3378 N N . ALA A 1 429 ? -3.551 -6.002 -1.336 1.00 84.94 429 ALA A N 1
ATOM 3379 C CA . ALA A 1 429 ? -4.690 -6.372 -0.492 1.00 84.94 429 ALA A CA 1
ATOM 3380 C C . ALA A 1 429 ? -5.521 -5.151 -0.062 1.00 84.94 429 ALA A C 1
ATOM 3382 O O . ALA A 1 429 ? -6.751 -5.200 -0.028 1.00 84.94 429 ALA A O 1
ATOM 3383 N N . ARG A 1 430 ? -4.845 -4.035 0.238 1.00 84.69 430 ARG A N 1
ATOM 3384 C CA . ARG A 1 430 ? -5.481 -2.762 0.605 1.00 84.69 430 ARG A CA 1
ATOM 3385 C C . ARG A 1 430 ? -6.189 -2.122 -0.591 1.00 84.69 430 ARG A C 1
ATOM 3387 O O . ARG A 1 430 ? -7.284 -1.595 -0.424 1.00 84.69 430 ARG A O 1
ATOM 3394 N N . ASP A 1 431 ? -5.613 -2.212 -1.787 1.00 87.50 431 ASP A N 1
ATOM 3395 C CA . ASP A 1 431 ? -6.239 -1.731 -3.023 1.00 87.50 431 ASP A CA 1
ATOM 3396 C C . ASP A 1 431 ? -7.472 -2.564 -3.408 1.00 87.50 431 ASP A C 1
ATOM 3398 O O . ASP A 1 431 ? -8.502 -1.990 -3.760 1.00 87.50 431 ASP A O 1
ATOM 3402 N N . VAL A 1 432 ? -7.427 -3.889 -3.228 1.00 91.62 432 VAL A N 1
ATOM 3403 C CA . VAL A 1 432 ? -8.608 -4.761 -3.351 1.00 91.62 432 VAL A CA 1
ATOM 3404 C C . VAL A 1 432 ? -9.710 -4.336 -2.379 1.00 91.62 432 VAL A C 1
ATOM 3406 O O . VAL A 1 432 ? -10.863 -4.174 -2.778 1.00 91.62 432 VAL A O 1
ATOM 3409 N N . LEU A 1 433 ? -9.381 -4.111 -1.106 1.00 90.31 433 LEU A N 1
ATOM 3410 C CA . LEU A 1 433 ? -10.365 -3.649 -0.128 1.00 90.31 433 LEU A CA 1
ATOM 3411 C C . LEU A 1 433 ? -10.944 -2.272 -0.493 1.00 90.31 433 LEU A C 1
ATOM 3413 O O . LEU A 1 433 ? -12.149 -2.064 -0.378 1.00 90.31 433 LEU A O 1
ATOM 3417 N N . PHE A 1 434 ? -10.111 -1.344 -0.971 1.00 88.31 434 PHE A N 1
ATOM 3418 C CA . PHE A 1 434 ? -10.567 -0.036 -1.446 1.00 88.31 434 PHE A CA 1
ATOM 3419 C C . PHE A 1 434 ? -11.576 -0.176 -2.594 1.00 88.31 434 PHE A C 1
ATOM 3421 O O . PHE A 1 434 ? -12.627 0.463 -2.575 1.00 88.31 434 PHE A O 1
ATOM 3428 N N . GLY A 1 435 ? -11.284 -1.041 -3.567 1.00 89.94 435 GLY A N 1
ATOM 3429 C CA . GLY A 1 435 ? -12.192 -1.362 -4.665 1.00 89.94 435 GLY A CA 1
ATOM 3430 C C . GLY A 1 435 ? -13.525 -1.941 -4.198 1.00 89.94 435 GLY A C 1
ATOM 3431 O O . GLY A 1 435 ? -14.592 -1.469 -4.592 1.00 89.94 435 GLY A O 1
ATOM 3432 N N . ALA A 1 436 ? -13.461 -2.926 -3.301 1.00 92.31 436 ALA A N 1
ATOM 3433 C CA . ALA A 1 436 ? -14.637 -3.553 -2.712 1.00 92.31 436 ALA A CA 1
ATOM 3434 C C . ALA A 1 436 ? -15.508 -2.535 -1.957 1.00 92.31 436 ALA A C 1
ATOM 3436 O O . ALA A 1 436 ? -16.731 -2.528 -2.105 1.00 92.31 436 ALA A O 1
ATOM 3437 N N . GLN A 1 437 ? -14.880 -1.629 -1.204 1.00 87.25 437 GLN A N 1
ATOM 3438 C CA . GLN A 1 437 ? -15.578 -0.552 -0.508 1.00 87.25 437 GLN A CA 1
ATOM 3439 C C . GLN A 1 437 ? -16.211 0.448 -1.472 1.00 87.25 437 GLN A C 1
ATOM 3441 O O . GLN A 1 437 ? -17.315 0.923 -1.216 1.00 87.25 437 GLN A O 1
ATOM 3446 N N . HIS A 1 438 ? -15.534 0.782 -2.571 1.00 85.44 438 HIS A N 1
ATOM 3447 C CA . HIS A 1 438 ? -16.077 1.698 -3.569 1.00 85.44 438 HIS A CA 1
ATOM 3448 C C . HIS A 1 438 ? -17.407 1.183 -4.139 1.00 85.44 438 HIS A C 1
ATOM 3450 O O . HIS A 1 438 ? -18.376 1.942 -4.238 1.00 85.44 438 HIS A O 1
ATOM 3456 N N . TYR A 1 439 ? -17.477 -0.120 -4.430 1.00 88.50 439 TYR A N 1
ATOM 3457 C CA . TYR A 1 439 ? -18.726 -0.777 -4.809 1.00 88.50 439 TYR A CA 1
ATOM 3458 C C . TYR A 1 439 ? -19.754 -0.732 -3.674 1.00 88.50 439 TYR A C 1
ATOM 3460 O O . TYR A 1 439 ? -20.862 -0.244 -3.878 1.00 88.50 439 TYR A O 1
ATOM 3468 N N . ALA A 1 440 ? -19.383 -1.191 -2.472 1.00 85.75 440 ALA A N 1
ATOM 3469 C CA . ALA A 1 440 ? -20.290 -1.258 -1.323 1.00 85.75 440 ALA A CA 1
ATOM 3470 C C . ALA A 1 440 ? -20.919 0.106 -0.986 1.00 85.75 440 ALA A C 1
ATOM 3472 O O . ALA A 1 440 ? -22.111 0.189 -0.694 1.00 85.75 440 ALA A O 1
ATOM 3473 N N . HIS A 1 441 ? -20.139 1.183 -1.096 1.00 80.19 441 HIS A N 1
ATOM 3474 C CA . HIS A 1 441 ? -20.606 2.548 -0.879 1.00 80.19 441 HIS A CA 1
ATOM 3475 C C . HIS A 1 441 ? -21.589 3.019 -1.958 1.00 80.19 441 HIS A C 1
ATOM 3477 O O . HIS A 1 441 ? -22.563 3.695 -1.643 1.00 80.19 441 HIS A O 1
ATOM 3483 N N . THR A 1 442 ? -21.342 2.656 -3.220 1.00 78.94 442 THR A N 1
ATOM 3484 C CA . THR A 1 442 ? -22.209 3.011 -4.354 1.00 78.94 442 THR A CA 1
ATOM 3485 C C . THR A 1 442 ? -23.526 2.236 -4.308 1.00 78.94 442 THR A C 1
ATOM 3487 O O . THR A 1 442 ? -24.579 2.782 -4.622 1.00 78.94 442 THR A O 1
ATOM 3490 N N . ASP A 1 443 ? -23.468 0.973 -3.893 1.00 85.19 443 ASP A N 1
ATOM 3491 C CA . ASP A 1 443 ? -24.634 0.123 -3.669 1.00 85.19 443 ASP A CA 1
ATOM 3492 C C . ASP A 1 443 ? -25.477 0.608 -2.473 1.00 85.19 443 ASP A C 1
ATOM 3494 O O . ASP A 1 443 ? -26.705 0.567 -2.510 1.00 85.19 443 ASP A O 1
ATOM 3498 N N . GLY A 1 444 ? -24.828 1.107 -1.415 1.00 78.50 444 GLY A N 1
ATOM 3499 C CA . GLY A 1 444 ? -25.481 1.715 -0.252 1.00 78.50 444 GLY A CA 1
ATOM 3500 C C . GLY A 1 444 ? -26.143 0.725 0.712 1.00 78.50 444 GLY A C 1
ATOM 3501 O O . GLY A 1 444 ? -26.588 1.137 1.783 1.00 78.50 444 GLY A O 1
ATOM 3502 N N . THR A 1 445 ? -26.192 -0.570 0.378 1.00 83.94 445 THR A N 1
ATOM 3503 C CA . THR A 1 445 ? -26.765 -1.619 1.242 1.00 83.94 445 THR A CA 1
ATOM 3504 C C . THR A 1 445 ? -25.726 -2.573 1.817 1.00 83.94 445 THR A C 1
ATOM 3506 O O . THR A 1 445 ? -26.059 -3.385 2.669 1.00 83.94 445 THR A O 1
ATOM 3509 N N . ILE A 1 446 ? -24.465 -2.506 1.394 1.00 86.94 446 ILE A N 1
ATOM 3510 C CA . ILE A 1 446 ? -23.440 -3.471 1.810 1.00 86.94 446 ILE A CA 1
ATOM 3511 C C . ILE A 1 446 ? -22.565 -2.874 2.911 1.00 86.94 446 ILE A C 1
ATOM 3513 O O . ILE A 1 446 ? -22.027 -1.778 2.771 1.00 86.94 446 ILE A O 1
ATOM 3517 N N . GLN A 1 447 ? -22.368 -3.634 3.986 1.00 83.88 447 GLN A N 1
ATOM 3518 C CA . GLN A 1 447 ? -21.395 -3.352 5.035 1.00 83.88 447 GLN A CA 1
ATOM 3519 C C . GLN A 1 447 ? -20.262 -4.378 4.983 1.00 83.88 447 GLN A C 1
ATOM 3521 O O . GLN A 1 447 ? -20.505 -5.586 5.007 1.00 83.88 447 GLN A O 1
ATOM 3526 N N . ILE A 1 448 ? -19.021 -3.892 4.941 1.00 85.19 448 ILE A N 1
ATOM 3527 C CA . ILE A 1 448 ? -17.824 -4.735 4.970 1.00 85.19 448 ILE A CA 1
ATOM 3528 C C . ILE A 1 448 ? -17.292 -4.800 6.401 1.00 85.19 448 ILE A C 1
ATOM 3530 O O . ILE A 1 448 ? -16.944 -3.777 6.984 1.00 85.19 448 ILE A O 1
ATOM 3534 N N . ALA A 1 449 ? -17.183 -6.007 6.948 1.00 79.38 449 ALA A N 1
ATOM 3535 C CA . ALA A 1 449 ? -16.467 -6.283 8.188 1.00 79.38 449 ALA A CA 1
ATOM 3536 C C . ALA A 1 449 ? -15.095 -6.884 7.867 1.00 79.38 449 ALA A C 1
ATOM 3538 O O . ALA A 1 449 ? -14.996 -7.818 7.066 1.00 79.38 449 ALA A O 1
ATOM 3539 N N . LEU A 1 450 ? -14.032 -6.379 8.495 1.00 77.38 450 LEU A N 1
ATOM 3540 C CA . LEU A 1 450 ? -12.694 -6.951 8.343 1.00 77.38 450 LEU A CA 1
ATOM 3541 C C . LEU A 1 450 ? -12.458 -8.019 9.401 1.00 77.38 450 LEU A C 1
ATOM 3543 O O . LEU A 1 450 ? -12.690 -7.806 10.588 1.00 77.38 450 LEU A O 1
ATOM 3547 N N . ASN A 1 451 ? -11.932 -9.158 8.972 1.00 71.62 451 ASN A N 1
ATOM 3548 C CA . ASN A 1 451 ? -11.527 -10.221 9.872 1.00 71.62 451 ASN A CA 1
ATOM 3549 C C . ASN A 1 451 ? -10.134 -10.712 9.473 1.00 71.62 451 ASN A C 1
ATOM 3551 O O . ASN A 1 451 ? -9.969 -11.705 8.768 1.00 71.62 451 ASN A O 1
ATOM 3555 N N . GLY A 1 452 ? -9.109 -9.985 9.927 1.00 56.62 452 GLY A N 1
ATOM 3556 C CA . GLY A 1 452 ? -7.731 -10.486 9.862 1.00 56.62 452 GLY A CA 1
ATOM 3557 C C . GLY A 1 452 ? -7.446 -11.528 10.940 1.00 56.62 452 GLY A C 1
ATOM 3558 O O . GLY A 1 452 ? -6.480 -12.266 10.790 1.00 56.62 452 GLY A O 1
ATOM 3559 N N . GLY A 1 453 ? -8.324 -11.572 11.956 1.00 52.09 453 GLY A N 1
ATOM 3560 C CA . GLY A 1 453 ? -8.504 -12.457 13.111 1.00 52.09 453 GLY A CA 1
ATOM 3561 C C . GLY A 1 453 ? -8.132 -13.929 12.957 1.00 52.09 453 GLY A C 1
ATOM 3562 O O . GLY A 1 453 ? -7.212 -14.466 13.578 1.00 52.09 453 GLY A O 1
ATOM 3563 N N . MET A 1 454 ? -8.930 -14.580 12.129 1.00 50.88 454 MET A N 1
ATOM 3564 C CA . MET A 1 454 ? -9.173 -16.013 12.263 1.00 50.88 454 MET A CA 1
ATOM 3565 C C . MET A 1 454 ? -8.471 -16.849 11.190 1.00 50.88 454 MET A C 1
ATOM 3567 O O . MET A 1 454 ? -8.634 -18.057 11.165 1.00 50.88 454 MET A O 1
ATOM 3571 N N . ALA A 1 455 ? -7.703 -16.243 10.278 1.00 46.31 455 ALA A N 1
ATOM 3572 C CA . ALA A 1 455 ? -7.267 -16.920 9.049 1.00 46.31 455 ALA A CA 1
ATOM 3573 C C . ALA A 1 455 ? -5.751 -16.880 8.775 1.00 46.31 455 ALA A C 1
ATOM 3575 O O . ALA A 1 455 ? -5.333 -17.087 7.640 1.00 46.31 455 ALA A O 1
ATOM 3576 N N . THR A 1 456 ? -4.903 -16.646 9.783 1.00 43.50 456 THR A N 1
ATOM 3577 C CA . THR A 1 456 ? -3.436 -16.583 9.589 1.00 43.50 456 THR A CA 1
ATOM 3578 C C . THR A 1 456 ? -2.686 -17.903 9.810 1.00 43.50 456 THR A C 1
ATOM 3580 O O . THR A 1 456 ? -1.462 -17.877 9.884 1.00 43.50 456 THR A O 1
ATOM 3583 N N . ALA A 1 457 ? -3.352 -19.062 9.886 1.00 41.56 457 ALA A N 1
ATOM 3584 C CA . ALA A 1 457 ? -2.668 -20.338 10.147 1.00 41.56 457 ALA A CA 1
ATOM 3585 C C . ALA A 1 457 ? -3.081 -21.486 9.204 1.00 41.56 457 ALA A C 1
ATOM 3587 O O . ALA A 1 457 ? -3.624 -22.500 9.623 1.00 41.56 457 ALA A O 1
ATOM 3588 N N . GLY A 1 458 ? -2.738 -21.349 7.919 1.00 42.59 458 GLY A N 1
ATOM 3589 C CA . GLY A 1 458 ? -2.525 -22.485 7.011 1.00 42.59 458 GLY A CA 1
ATOM 3590 C C . GLY A 1 458 ? -3.725 -23.415 6.718 1.00 42.59 458 GLY A C 1
ATOM 3591 O O . GLY A 1 458 ? -4.841 -23.212 7.184 1.00 42.59 458 GLY A O 1
ATOM 3592 N N . PRO A 1 459 ? -3.513 -24.458 5.893 1.00 40.53 459 PRO A N 1
ATOM 3593 C CA . PRO A 1 459 ? -4.568 -25.378 5.441 1.00 40.53 459 PRO A CA 1
ATOM 3594 C C . PRO A 1 459 ? -5.125 -26.319 6.531 1.00 40.53 459 PRO A C 1
ATOM 3596 O O . PRO A 1 459 ? -6.167 -26.933 6.314 1.00 40.53 459 PRO A O 1
ATOM 3599 N N . ASN A 1 460 ? -4.481 -26.406 7.702 1.00 44.84 460 ASN A N 1
ATOM 3600 C CA . ASN A 1 460 ? -4.862 -27.297 8.810 1.00 44.84 460 ASN A CA 1
ATOM 3601 C C . ASN A 1 460 ? -5.648 -26.592 9.931 1.00 44.84 460 ASN A C 1
ATOM 3603 O O . ASN A 1 460 ? -5.724 -27.102 11.047 1.00 44.84 460 ASN A O 1
ATOM 3607 N N . LEU A 1 461 ? -6.224 -25.421 9.653 1.00 56.28 461 LEU A N 1
ATOM 3608 C CA . LEU A 1 461 ? -6.929 -24.623 10.649 1.00 56.28 461 LEU A CA 1
ATOM 3609 C C . LEU A 1 461 ? -8.127 -25.389 11.254 1.00 56.28 461 LEU A C 1
ATOM 3611 O O . LEU A 1 461 ? -9.097 -25.720 10.560 1.00 56.28 461 LEU A O 1
ATOM 3615 N N . GLY A 1 462 ? -8.064 -25.666 12.557 1.00 55.56 462 GLY A N 1
ATOM 3616 C CA . GLY A 1 462 ? -9.216 -26.064 13.360 1.00 55.56 462 GLY A CA 1
ATOM 3617 C C . GLY A 1 462 ? -9.889 -24.814 13.910 1.00 55.56 462 GLY A C 1
ATOM 3618 O O . GLY A 1 462 ? -9.419 -24.273 14.903 1.00 55.56 462 GLY A O 1
ATOM 3619 N N . LEU A 1 463 ? -10.953 -24.346 13.253 1.00 63.38 463 LEU A N 1
ATOM 3620 C CA . LEU A 1 463 ? -11.759 -23.237 13.772 1.00 63.38 463 LEU A CA 1
ATOM 3621 C C . LEU A 1 463 ? -12.543 -23.702 15.005 1.00 63.38 463 LEU A C 1
ATOM 3623 O O . LEU A 1 463 ? -13.153 -24.778 14.977 1.00 63.38 463 LEU A O 1
ATOM 3627 N N . LYS A 1 464 ? -12.554 -22.889 16.065 1.00 64.81 464 LYS A N 1
ATOM 3628 C CA . LYS A 1 464 ? -13.420 -23.098 17.232 1.00 64.81 464 LYS A CA 1
ATOM 3629 C C . LYS A 1 464 ? -14.891 -22.948 16.815 1.00 64.81 464 LYS A C 1
ATOM 3631 O O . LYS A 1 464 ? -15.226 -22.246 15.860 1.00 64.81 464 LYS A O 1
ATOM 3636 N N . THR A 1 465 ? -15.804 -23.573 17.559 1.00 62.91 465 THR A N 1
ATOM 3637 C CA . THR A 1 465 ? -17.254 -23.494 17.291 1.00 62.91 465 THR A CA 1
ATOM 3638 C C . THR A 1 465 ? -17.780 -22.053 17.306 1.00 62.91 465 THR A C 1
ATOM 3640 O O . THR A 1 465 ? -18.625 -21.705 16.483 1.00 62.91 465 THR A O 1
ATOM 3643 N N . SER A 1 466 ? -17.255 -21.202 18.193 1.00 61.06 466 SER A N 1
ATOM 3644 C CA . SER A 1 466 ? -17.590 -19.773 18.273 1.00 61.06 466 SER A CA 1
ATOM 3645 C C . SER A 1 466 ? -17.181 -19.003 17.012 1.00 61.06 466 SER A C 1
ATOM 3647 O O . SER A 1 466 ? -17.978 -18.241 16.469 1.00 61.06 466 SER A O 1
ATOM 3649 N N . GLU A 1 467 ? -15.984 -19.261 16.481 1.00 69.69 467 GLU A N 1
ATOM 3650 C CA . GLU A 1 467 ? -15.491 -18.645 15.241 1.00 69.69 467 GLU A CA 1
ATOM 3651 C C . GLU A 1 467 ? -16.350 -19.045 14.036 1.00 69.69 467 GLU A C 1
ATOM 3653 O O . GLU A 1 467 ? -16.682 -18.210 13.196 1.00 69.69 467 GLU A O 1
ATOM 3658 N N . LEU A 1 468 ? -16.770 -20.312 13.968 1.00 70.69 468 LEU A N 1
ATOM 3659 C CA . LEU A 1 468 ? -17.673 -20.793 12.919 1.00 70.69 468 LEU A CA 1
ATOM 3660 C C . LEU A 1 468 ? -19.061 -20.163 13.009 1.00 70.69 468 LEU A C 1
ATOM 3662 O O . LEU A 1 468 ? -19.617 -19.789 11.977 1.00 70.69 468 LEU A O 1
ATOM 3666 N N . ALA A 1 469 ? -19.608 -20.027 14.218 1.00 69.50 469 ALA A N 1
ATOM 3667 C CA . ALA A 1 469 ? -20.894 -19.370 14.436 1.00 69.50 469 ALA A CA 1
ATOM 3668 C C . ALA A 1 469 ? -20.842 -17.895 14.007 1.00 69.50 469 ALA A C 1
ATOM 3670 O O . ALA A 1 469 ? -21.721 -17.422 13.286 1.00 69.50 469 ALA A O 1
ATOM 3671 N N . LEU A 1 470 ? -19.767 -17.194 14.375 1.00 71.56 470 LEU A N 1
ATOM 3672 C CA . LEU A 1 470 ? -19.530 -15.812 13.979 1.00 71.56 470 LEU A CA 1
ATOM 3673 C C . LEU A 1 470 ? -19.386 -15.668 12.465 1.00 71.56 470 LEU A C 1
ATOM 3675 O O . LEU A 1 470 ? -20.045 -14.818 11.869 1.00 71.56 470 LEU A O 1
ATOM 3679 N N . LEU A 1 471 ? -18.566 -16.499 11.819 1.00 78.50 471 LEU A N 1
ATOM 3680 C CA . LEU A 1 471 ? -18.457 -16.479 10.364 1.00 78.50 471 LEU A CA 1
ATOM 3681 C C . LEU A 1 471 ? -19.826 -16.765 9.723 1.00 78.50 471 LEU A C 1
ATOM 3683 O O . LEU A 1 471 ? -20.247 -16.033 8.835 1.00 78.50 471 LEU A O 1
ATOM 3687 N N . GLY A 1 472 ? -20.581 -17.741 10.232 1.00 79.38 472 GLY A N 1
ATOM 3688 C CA . GLY A 1 472 ? -21.921 -18.081 9.743 1.00 79.38 472 GLY A CA 1
ATOM 3689 C C . GLY A 1 472 ? -22.934 -16.926 9.753 1.00 79.38 472 GLY A C 1
ATOM 3690 O O . GLY A 1 472 ? -23.877 -16.953 8.955 1.00 79.38 472 GLY A O 1
ATOM 3691 N N . SER A 1 473 ? -22.722 -15.902 10.589 1.00 81.19 473 SER A N 1
ATOM 3692 C CA . SER A 1 473 ? -23.576 -14.706 10.660 1.00 81.19 473 SER A CA 1
ATOM 3693 C C . SER A 1 473 ? -23.467 -13.781 9.438 1.00 81.19 473 SER A C 1
ATOM 3695 O O . SER A 1 473 ? -24.389 -13.010 9.170 1.00 81.19 473 SER A O 1
ATOM 3697 N N . TYR A 1 474 ? -22.379 -13.863 8.664 1.00 86.94 474 TYR A N 1
ATOM 3698 C CA . TYR A 1 474 ? -22.202 -13.051 7.459 1.00 86.94 474 TYR A CA 1
ATOM 3699 C C . TYR A 1 474 ? -22.961 -13.635 6.258 1.00 86.94 474 TYR A C 1
ATOM 3701 O O . TYR A 1 474 ? -23.166 -14.850 6.131 1.00 86.94 474 TYR A O 1
ATOM 3709 N N . HIS A 1 475 ? -23.374 -12.757 5.345 1.00 91.19 475 HIS A N 1
ATOM 3710 C CA . HIS A 1 475 ? -24.086 -13.133 4.122 1.00 91.19 475 HIS A CA 1
ATOM 3711 C C . HIS A 1 475 ? -23.144 -13.683 3.049 1.00 91.19 475 HIS A C 1
ATOM 3713 O O . HIS A 1 475 ? -23.547 -14.535 2.263 1.00 91.19 475 HIS A O 1
ATOM 3719 N N . GLY A 1 476 ? -21.887 -13.238 3.033 1.00 92.12 476 GLY A N 1
ATOM 3720 C CA . GLY A 1 476 ? -20.874 -13.737 2.113 1.00 92.12 476 GLY A CA 1
ATOM 3721 C C . GLY A 1 476 ? -19.470 -13.252 2.456 1.00 92.12 476 GLY A C 1
ATOM 3722 O O . GLY A 1 476 ? -19.282 -12.465 3.388 1.00 92.12 476 GLY A O 1
ATOM 3723 N N . PHE A 1 477 ? -18.483 -13.743 1.705 1.00 92.00 477 PHE A N 1
ATOM 3724 C CA . PHE A 1 477 ? -17.071 -13.547 2.031 1.00 92.00 477 PHE A CA 1
ATOM 3725 C C . PHE A 1 477 ? -16.231 -13.151 0.823 1.00 92.00 477 PHE A C 1
ATOM 3727 O O . PHE A 1 477 ? -16.357 -13.731 -0.255 1.00 92.00 477 PHE A O 1
ATOM 3734 N N . LEU A 1 478 ? -15.307 -12.223 1.050 1.00 92.38 478 LEU A N 1
ATOM 3735 C CA . LEU A 1 478 ? -14.157 -11.972 0.189 1.00 92.38 478 LEU A CA 1
ATOM 3736 C C . LEU A 1 478 ? -12.916 -12.518 0.880 1.00 92.38 478 LEU A C 1
ATOM 3738 O O . LEU A 1 478 ? -12.705 -12.248 2.058 1.00 92.38 478 LEU A O 1
ATOM 3742 N N . THR A 1 479 ? -12.089 -13.273 0.170 1.00 89.31 479 THR A N 1
ATOM 3743 C CA . THR A 1 479 ? -10.850 -13.830 0.726 1.00 89.31 479 THR A CA 1
ATOM 3744 C C . THR A 1 479 ? -9.677 -13.569 -0.209 1.00 89.31 479 THR A C 1
ATOM 3746 O O . THR A 1 479 ? -9.813 -13.632 -1.436 1.00 89.31 479 THR A O 1
ATOM 3749 N N . LEU A 1 480 ? -8.518 -13.283 0.385 1.00 86.56 480 LEU A N 1
ATOM 3750 C CA . LEU A 1 480 ? -7.227 -13.160 -0.286 1.00 86.56 480 LEU A CA 1
ATOM 3751 C C . LEU A 1 480 ? -6.311 -14.355 0.040 1.00 86.56 480 LEU A C 1
ATOM 3753 O O . LEU A 1 480 ? -6.569 -15.092 0.995 1.00 86.56 480 LEU A O 1
ATOM 3757 N N . PRO A 1 481 ? -5.222 -14.578 -0.726 1.00 80.69 481 PRO A N 1
ATOM 3758 C CA . PRO A 1 481 ? -4.370 -15.759 -0.558 1.00 80.69 481 PRO A CA 1
ATOM 3759 C C . PRO A 1 481 ? -3.706 -15.880 0.822 1.00 80.69 481 PRO A C 1
ATOM 3761 O O . PRO A 1 481 ? -3.290 -16.979 1.196 1.00 80.69 481 PRO A O 1
ATOM 3764 N N . ASP A 1 482 ? -3.604 -14.772 1.562 1.00 73.88 482 ASP A N 1
ATOM 3765 C CA . ASP A 1 482 ? -3.059 -14.700 2.919 1.00 73.88 482 ASP A CA 1
ATOM 3766 C C . ASP A 1 482 ? -4.054 -15.140 4.009 1.00 73.88 482 ASP A C 1
ATOM 3768 O O . ASP A 1 482 ? -3.669 -15.247 5.172 1.00 73.88 482 ASP A O 1
ATOM 3772 N N . ALA A 1 483 ? -5.306 -15.429 3.639 1.00 73.00 483 ALA A N 1
ATOM 3773 C CA . ALA A 1 483 ? -6.376 -15.833 4.543 1.00 73.00 483 ALA A CA 1
ATOM 3774 C C . ALA A 1 483 ? -7.266 -16.917 3.907 1.00 73.00 483 ALA A C 1
ATOM 3776 O O . ALA A 1 483 ? -8.319 -16.621 3.343 1.00 73.00 483 ALA A O 1
ATOM 3777 N N . LYS A 1 484 ? -6.863 -18.192 4.000 1.00 66.69 484 LYS A N 1
ATOM 3778 C CA . LYS A 1 484 ? -7.581 -19.317 3.368 1.00 66.69 484 LYS A CA 1
ATOM 3779 C C . LYS A 1 484 ? -8.629 -19.935 4.299 1.00 66.69 484 LYS A C 1
ATOM 3781 O O . LYS A 1 484 ? -8.309 -20.334 5.414 1.00 66.69 484 LYS A O 1
ATOM 3786 N N . LEU A 1 485 ? -9.857 -20.097 3.803 1.00 72.06 485 LEU A N 1
ATOM 3787 C CA . LEU A 1 485 ? -10.919 -20.866 4.465 1.00 72.06 485 LEU A CA 1
ATOM 3788 C C . LEU A 1 485 ? -10.918 -22.328 3.981 1.00 72.06 485 LEU A C 1
ATOM 3790 O O . LEU A 1 485 ? -11.054 -22.552 2.774 1.00 72.06 485 LEU A O 1
ATOM 3794 N N . PRO A 1 486 ? -10.835 -23.328 4.880 1.00 73.94 486 PRO A N 1
ATOM 3795 C CA . PRO A 1 486 ? -10.977 -24.733 4.504 1.00 73.94 486 PRO A CA 1
ATOM 3796 C C . PRO A 1 486 ? -12.323 -25.033 3.828 1.00 73.94 486 PRO A C 1
ATOM 3798 O O . PRO A 1 486 ? -13.371 -24.544 4.253 1.00 73.94 486 PRO A O 1
ATOM 3801 N N . THR A 1 487 ? -12.313 -25.910 2.820 1.00 76.69 487 THR A N 1
ATOM 3802 C CA . THR A 1 487 ? -13.483 -26.228 1.977 1.00 76.69 487 THR A CA 1
ATOM 3803 C C . THR A 1 487 ? -14.703 -26.716 2.766 1.00 76.69 487 THR A C 1
ATOM 3805 O O . THR A 1 487 ? -15.835 -26.449 2.366 1.00 76.69 487 THR A O 1
ATOM 3808 N N . LYS A 1 488 ? -14.473 -27.379 3.907 1.00 76.44 488 LYS A N 1
ATOM 3809 C CA . LYS A 1 488 ? -15.507 -27.942 4.792 1.00 76.44 488 LYS A CA 1
ATOM 3810 C C . LYS A 1 488 ? -16.373 -26.905 5.527 1.00 76.44 488 LYS A C 1
ATOM 3812 O O . LYS A 1 488 ? -17.409 -27.280 6.060 1.00 76.44 488 LYS A O 1
ATOM 3817 N N . TYR A 1 489 ? -15.975 -25.632 5.584 1.00 78.31 489 TYR A N 1
ATOM 3818 C CA . TYR A 1 489 ? -16.679 -24.599 6.358 1.00 78.31 489 TYR A CA 1
ATOM 3819 C C . TYR A 1 489 ? -17.407 -23.606 5.456 1.00 78.31 489 TYR A C 1
ATOM 3821 O O . TYR A 1 489 ? -16.783 -23.068 4.550 1.00 78.31 489 TYR A O 1
ATOM 3829 N N . LEU A 1 490 ? -18.676 -23.278 5.725 1.00 80.62 490 LEU A N 1
ATOM 3830 C CA . LEU A 1 490 ? -19.444 -22.267 4.965 1.00 80.62 490 LEU A CA 1
ATOM 3831 C C . LEU A 1 490 ? -19.637 -22.642 3.479 1.00 80.62 490 LEU A C 1
ATOM 3833 O O . LEU A 1 490 ? -19.549 -21.789 2.601 1.00 80.62 490 LEU A O 1
ATOM 3837 N N . ALA A 1 491 ? -19.809 -23.932 3.170 1.00 81.44 491 ALA A N 1
ATOM 3838 C CA . ALA A 1 491 ? -19.961 -24.411 1.788 1.00 81.44 491 ALA A CA 1
ATOM 3839 C C . ALA A 1 491 ? -21.267 -23.935 1.113 1.00 81.44 491 ALA A C 1
ATOM 3841 O O . ALA A 1 491 ? -21.364 -23.927 -0.113 1.00 81.44 491 ALA A O 1
ATOM 3842 N N . ASP A 1 492 ? -22.244 -23.537 1.922 1.00 85.00 492 ASP A N 1
ATOM 3843 C CA . ASP A 1 492 ? -23.553 -22.991 1.568 1.00 85.00 492 ASP A CA 1
ATOM 3844 C C . ASP A 1 492 ? -23.550 -21.464 1.376 1.00 85.00 492 ASP A C 1
ATOM 3846 O O . ASP A 1 492 ? -24.532 -20.898 0.897 1.00 85.00 492 ASP A O 1
ATOM 3850 N N . LYS A 1 493 ? -22.452 -20.782 1.722 1.00 89.25 493 LYS A N 1
ATOM 3851 C CA . LYS A 1 493 ? -22.350 -19.321 1.652 1.00 89.25 493 LYS A CA 1
ATOM 3852 C C . LYS A 1 493 ? -21.645 -18.864 0.369 1.00 89.25 493 LYS A C 1
ATOM 3854 O O . LYS A 1 493 ? -20.661 -19.487 -0.027 1.00 89.25 493 LYS A O 1
ATOM 3859 N N . PRO A 1 494 ? -22.079 -17.750 -0.251 1.00 93.19 494 PRO A N 1
ATOM 3860 C CA . PRO A 1 494 ? -21.336 -17.069 -1.310 1.00 93.19 494 PRO A CA 1
ATOM 3861 C C . PRO A 1 494 ? -19.922 -16.661 -0.874 1.00 93.19 494 PRO A C 1
ATOM 3863 O O . PRO A 1 494 ? -19.749 -15.929 0.104 1.00 93.19 494 PRO A O 1
ATOM 3866 N N . ILE A 1 495 ? -18.905 -17.106 -1.612 1.00 91.88 495 ILE A N 1
ATOM 3867 C CA . ILE A 1 495 ? -17.498 -16.787 -1.339 1.00 91.88 495 ILE A CA 1
ATOM 3868 C C . ILE A 1 495 ? -16.796 -16.410 -2.636 1.00 91.88 495 ILE A C 1
ATOM 3870 O O . ILE A 1 495 ? -16.770 -17.192 -3.582 1.00 91.88 495 ILE A O 1
ATOM 3874 N N . VAL A 1 496 ? -16.157 -15.245 -2.662 1.00 93.38 496 VAL A N 1
ATOM 3875 C CA . VAL A 1 496 ? -15.290 -14.828 -3.764 1.00 93.38 496 VAL A CA 1
ATOM 3876 C C . VAL A 1 496 ? -13.828 -14.889 -3.314 1.00 93.38 496 VAL A C 1
ATOM 3878 O O . VAL A 1 496 ? -13.403 -14.182 -2.399 1.00 93.38 496 VAL A O 1
ATOM 3881 N N . CYS A 1 497 ? -13.059 -15.764 -3.961 1.00 91.06 497 CYS A N 1
ATOM 3882 C CA . CYS A 1 497 ? -11.629 -15.966 -3.754 1.00 91.06 497 CYS A CA 1
ATOM 3883 C C . CYS A 1 497 ? -10.820 -15.163 -4.770 1.00 91.06 497 CYS A C 1
ATOM 3885 O O . CYS A 1 497 ? -10.955 -15.376 -5.974 1.00 91.06 497 CYS A O 1
ATOM 3887 N N . ILE A 1 498 ? -9.936 -14.290 -4.289 1.00 90.81 498 ILE A N 1
ATOM 3888 C CA . ILE A 1 498 ? -9.089 -13.448 -5.138 1.00 90.81 498 ILE A CA 1
ATOM 3889 C C . ILE A 1 498 ? -7.685 -14.053 -5.221 1.00 90.81 498 ILE A C 1
ATOM 3891 O O . ILE A 1 498 ? -7.079 -14.356 -4.193 1.00 90.81 498 ILE A O 1
ATOM 3895 N N . ASP A 1 499 ? -7.182 -14.275 -6.438 1.00 86.56 499 ASP A N 1
ATOM 3896 C CA . ASP A 1 499 ? -5.873 -14.887 -6.743 1.00 86.56 499 ASP A CA 1
ATOM 3897 C C . ASP A 1 499 ? -5.623 -16.269 -6.105 1.00 86.56 499 ASP A C 1
ATOM 3899 O O . ASP A 1 499 ? -4.497 -16.761 -6.017 1.00 86.56 499 ASP A O 1
ATOM 3903 N N . HIS A 1 500 ? -6.692 -16.946 -5.696 1.00 85.06 500 HIS A N 1
ATOM 3904 C CA . HIS A 1 500 ? -6.683 -18.343 -5.282 1.00 85.06 500 HIS A CA 1
ATOM 3905 C C . HIS A 1 500 ? -8.052 -18.974 -5.561 1.00 85.06 500 HIS A C 1
ATOM 3907 O O . HIS A 1 500 ? -8.987 -18.298 -5.992 1.00 85.06 500 HIS A O 1
ATOM 3913 N N . ALA A 1 501 ? -8.172 -20.283 -5.357 1.00 82.94 501 ALA A N 1
ATOM 3914 C CA . ALA A 1 501 ? -9.445 -20.985 -5.466 1.00 82.94 501 ALA A CA 1
ATOM 3915 C C . ALA A 1 501 ? -9.744 -21.806 -4.226 1.00 82.94 501 ALA A C 1
ATOM 3917 O O . ALA A 1 501 ? -8.846 -22.216 -3.487 1.00 82.94 501 ALA A O 1
ATOM 3918 N N . ARG A 1 502 ? -11.037 -22.073 -4.084 1.00 82.56 502 ARG A N 1
ATOM 3919 C CA . ARG A 1 502 ? -11.617 -22.988 -3.127 1.00 82.56 502 ARG A CA 1
ATOM 3920 C C . ARG A 1 502 ? -12.603 -23.880 -3.879 1.00 82.56 502 ARG A C 1
ATOM 3922 O O . ARG A 1 502 ? -13.481 -23.386 -4.577 1.00 82.56 502 ARG A O 1
ATOM 3929 N N . GLU A 1 503 ? -12.459 -25.189 -3.733 1.00 81.88 503 GLU A N 1
ATOM 3930 C CA . GLU A 1 503 ? -13.289 -26.183 -4.426 1.00 81.88 503 GLU A CA 1
ATOM 3931 C C . GLU A 1 503 ? -14.643 -26.362 -3.717 1.00 81.88 503 GLU A C 1
ATOM 3933 O O . GLU A 1 503 ? -14.898 -27.382 -3.086 1.00 81.88 503 GLU A O 1
ATOM 3938 N N . ALA A 1 504 ? -15.507 -25.342 -3.756 1.00 81.19 504 ALA A N 1
ATOM 3939 C CA . ALA A 1 504 ? -16.837 -25.379 -3.141 1.00 81.19 504 ALA A CA 1
ATOM 3940 C C . ALA A 1 504 ? -17.925 -24.823 -4.084 1.00 81.19 504 ALA A C 1
ATOM 3942 O O . ALA A 1 504 ? -17.637 -23.884 -4.826 1.00 81.19 504 ALA A O 1
ATOM 3943 N N . PRO A 1 505 ? -19.178 -25.328 -4.034 1.00 80.19 505 PRO A N 1
ATOM 3944 C CA . PRO A 1 505 ? -20.231 -24.967 -4.995 1.00 80.19 505 PRO A CA 1
ATOM 3945 C C . PRO A 1 505 ? -20.596 -23.478 -5.030 1.00 80.19 505 PRO A C 1
ATOM 3947 O O . PRO A 1 505 ? -20.955 -22.952 -6.077 1.00 80.19 505 PRO A O 1
ATOM 3950 N N . MET A 1 506 ? -20.503 -22.796 -3.886 1.00 87.06 506 MET A N 1
ATOM 3951 C CA . MET A 1 506 ? -20.803 -21.367 -3.747 1.00 87.06 506 MET A CA 1
ATOM 3952 C C . MET A 1 506 ? -19.539 -20.494 -3.790 1.00 87.06 506 MET A C 1
ATOM 3954 O O . MET A 1 506 ? -19.549 -19.364 -3.301 1.00 87.06 506 MET A O 1
ATOM 3958 N N . SER A 1 507 ? -18.443 -21.010 -4.360 1.00 89.50 507 SER A N 1
ATOM 3959 C CA . SER A 1 507 ? -17.178 -20.289 -4.473 1.00 89.50 507 SER A CA 1
ATOM 3960 C C . SER A 1 507 ? -16.895 -19.839 -5.904 1.00 89.50 507 SER A C 1
ATOM 3962 O O . SER A 1 507 ? -16.895 -20.641 -6.831 1.00 89.50 507 SER A O 1
ATOM 3964 N N . LEU A 1 508 ? -16.610 -18.550 -6.068 1.00 91.31 508 LEU A N 1
ATOM 3965 C CA . LEU A 1 508 ? -16.144 -17.939 -7.308 1.00 91.31 508 LEU A CA 1
ATOM 3966 C C . LEU A 1 508 ? -14.670 -17.554 -7.160 1.00 91.31 508 LEU A C 1
ATOM 3968 O O . LEU A 1 508 ? -14.278 -16.968 -6.155 1.00 91.31 508 LEU A O 1
ATOM 3972 N N . SER A 1 509 ? -13.849 -17.852 -8.165 1.00 90.19 509 SER A N 1
ATOM 3973 C CA . SER A 1 509 ? -12.441 -17.445 -8.198 1.00 90.19 509 SER A CA 1
ATOM 3974 C C . SER A 1 509 ? -12.259 -16.291 -9.178 1.00 90.19 509 SER A C 1
ATOM 3976 O O . SER A 1 509 ? -12.597 -16.426 -10.350 1.00 90.19 509 SER A O 1
ATOM 3978 N N . ILE A 1 510 ? -11.715 -15.170 -8.711 1.00 91.12 510 ILE A N 1
ATOM 3979 C CA . ILE A 1 510 ? -11.303 -14.039 -9.549 1.00 91.12 510 ILE A CA 1
ATOM 3980 C C . ILE A 1 510 ? -9.784 -13.952 -9.481 1.00 91.12 510 ILE A C 1
ATOM 3982 O O . ILE A 1 510 ? -9.210 -13.911 -8.395 1.00 91.12 510 ILE A O 1
ATOM 3986 N N . ARG A 1 511 ? -9.111 -13.978 -10.628 1.00 87.94 511 ARG A N 1
ATOM 3987 C CA . ARG A 1 511 ? -7.647 -14.054 -10.696 1.00 87.94 511 ARG A CA 1
ATOM 3988 C C . ARG A 1 511 ? -7.091 -13.036 -11.664 1.00 87.94 511 ARG A C 1
ATOM 3990 O O . ARG A 1 511 ? -7.734 -12.702 -12.653 1.00 87.94 511 ARG A O 1
ATOM 3997 N N . VAL A 1 512 ? -5.866 -12.602 -11.423 1.00 89.12 512 VAL A N 1
ATOM 3998 C CA . VAL A 1 512 ? -5.074 -11.915 -12.441 1.00 89.12 512 VAL A CA 1
ATOM 3999 C C . VAL A 1 512 ? -4.707 -12.914 -13.541 1.00 89.12 512 VAL A C 1
ATOM 4001 O O . VAL A 1 512 ? -4.232 -14.017 -13.248 1.00 89.12 512 VAL A O 1
ATOM 4004 N N . ASP A 1 513 ? -4.868 -12.521 -14.807 1.00 90.69 513 ASP A N 1
ATOM 4005 C CA . ASP A 1 513 ? -4.324 -13.258 -15.957 1.00 90.69 513 ASP A CA 1
ATOM 4006 C C . ASP A 1 513 ? -2.791 -13.124 -15.985 1.00 90.69 513 ASP A C 1
ATOM 4008 O O . ASP A 1 513 ? -2.199 -12.325 -16.714 1.00 90.69 513 ASP A O 1
ATOM 4012 N N . ASN A 1 514 ? -2.138 -13.882 -15.105 1.00 91.81 514 ASN A N 1
ATOM 4013 C CA . ASN A 1 514 ? -0.689 -13.891 -14.936 1.00 91.81 514 ASN A CA 1
ATOM 4014 C C . ASN A 1 514 ? 0.057 -14.261 -16.234 1.00 91.81 514 ASN A C 1
ATOM 4016 O O . ASN A 1 514 ? 1.035 -13.580 -16.548 1.00 91.81 514 ASN A O 1
ATOM 4020 N N . PRO A 1 515 ? -0.395 -15.238 -17.046 1.00 93.88 515 PRO A N 1
ATOM 4021 C CA . PRO A 1 515 ? 0.189 -15.464 -18.364 1.00 93.88 515 PRO A CA 1
ATOM 4022 C C . PRO A 1 515 ? 0.100 -14.233 -19.278 1.00 93.88 515 PRO A C 1
ATOM 4024 O O . PRO A 1 515 ? 1.087 -13.898 -19.930 1.00 93.88 515 PRO A O 1
ATOM 4027 N N . ALA A 1 516 ? -1.029 -13.510 -19.306 1.00 92.44 516 ALA A N 1
ATOM 4028 C CA . ALA A 1 516 ? -1.140 -12.282 -20.102 1.00 92.44 516 ALA A CA 1
ATOM 4029 C C . ALA A 1 516 ? -0.175 -11.179 -19.650 1.00 92.44 516 ALA A C 1
ATOM 4031 O O . ALA A 1 516 ? 0.353 -10.465 -20.501 1.00 92.44 516 ALA A O 1
ATOM 4032 N N . VAL A 1 517 ? 0.096 -11.058 -18.345 1.00 94.06 517 VAL A N 1
ATOM 4033 C CA . VAL A 1 517 ? 1.124 -10.139 -17.817 1.00 94.06 517 VAL A CA 1
ATOM 4034 C C . VAL A 1 517 ? 2.495 -10.461 -18.421 1.00 94.06 517 VAL A C 1
ATOM 4036 O O . VAL A 1 517 ? 3.172 -9.563 -18.921 1.00 94.06 517 VAL A O 1
ATOM 4039 N N . GLY A 1 518 ? 2.879 -11.743 -18.428 1.00 95.62 518 GLY A N 1
ATOM 4040 C CA . GLY A 1 518 ? 4.128 -12.205 -19.038 1.00 95.62 518 GLY A CA 1
ATOM 4041 C C . GLY A 1 518 ? 4.190 -11.936 -20.543 1.00 95.62 518 GLY A C 1
ATOM 4042 O O . GLY A 1 518 ? 5.162 -11.349 -21.020 1.00 95.62 518 GLY A O 1
ATOM 4043 N N . ARG A 1 519 ? 3.126 -12.286 -21.282 1.00 95.56 519 ARG A N 1
ATOM 4044 C CA . ARG A 1 519 ? 3.023 -12.026 -22.731 1.00 95.56 519 ARG A CA 1
ATOM 4045 C C . ARG A 1 519 ? 3.176 -10.543 -23.055 1.00 95.56 519 ARG A C 1
ATOM 4047 O O . ARG A 1 519 ? 3.901 -10.178 -23.973 1.00 95.56 519 ARG A O 1
ATOM 4054 N N . LEU A 1 520 ? 2.536 -9.669 -22.278 1.00 93.19 520 LEU A N 1
ATOM 4055 C CA . LEU A 1 520 ? 2.592 -8.224 -22.493 1.00 93.19 520 LEU A CA 1
ATOM 4056 C C . LEU A 1 520 ? 4.018 -7.667 -22.327 1.00 93.19 520 LEU A C 1
ATOM 4058 O O . LEU A 1 520 ? 4.443 -6.816 -23.116 1.00 93.19 520 LEU A O 1
ATOM 4062 N N . ALA A 1 521 ? 4.771 -8.157 -21.336 1.00 95.50 521 ALA A N 1
ATOM 4063 C CA . ALA A 1 521 ? 6.179 -7.800 -21.165 1.00 95.50 521 ALA A CA 1
ATOM 4064 C C . ALA A 1 521 ? 7.035 -8.290 -22.348 1.00 95.50 521 ALA A C 1
ATOM 4066 O O . ALA A 1 521 ? 7.786 -7.498 -22.922 1.00 95.50 521 ALA A O 1
ATOM 4067 N N . ALA A 1 522 ? 6.864 -9.547 -22.775 1.00 96.12 522 ALA A N 1
ATOM 4068 C CA . ALA A 1 522 ? 7.568 -10.120 -23.926 1.00 96.12 522 ALA A CA 1
ATOM 4069 C C . ALA A 1 522 ? 7.287 -9.348 -25.228 1.00 96.12 522 ALA A C 1
ATOM 4071 O O . ALA A 1 522 ? 8.222 -8.902 -25.893 1.00 96.12 522 ALA A O 1
ATOM 4072 N N . GLN A 1 523 ? 6.015 -9.084 -25.545 1.00 91.50 523 GLN A N 1
ATOM 4073 C CA . GLN A 1 523 ? 5.601 -8.290 -26.711 1.00 91.50 523 GLN A CA 1
ATOM 4074 C C . GLN A 1 523 ? 6.231 -6.896 -26.716 1.00 91.50 523 GLN A C 1
ATOM 4076 O O . GLN A 1 523 ? 6.629 -6.383 -27.765 1.00 91.50 523 GLN A O 1
ATOM 4081 N N . THR A 1 524 ? 6.347 -6.278 -25.539 1.00 89.69 524 THR A N 1
ATOM 4082 C CA . THR A 1 524 ? 6.960 -4.954 -25.404 1.00 89.69 524 THR A CA 1
ATOM 4083 C C . THR A 1 524 ? 8.441 -4.998 -25.759 1.00 89.69 524 THR A C 1
ATOM 4085 O O . THR A 1 524 ? 8.907 -4.142 -26.513 1.00 89.69 524 THR A O 1
ATOM 4088 N N . PHE A 1 525 ? 9.172 -6.000 -25.277 1.00 93.38 525 PHE A N 1
ATOM 4089 C CA . PHE A 1 525 ? 10.587 -6.171 -25.599 1.00 93.38 525 PHE A CA 1
ATOM 4090 C C . PHE A 1 525 ? 10.821 -6.555 -27.065 1.00 93.38 525 PHE A C 1
ATOM 4092 O O . PHE A 1 525 ? 11.640 -5.919 -27.727 1.00 93.38 525 PHE A O 1
ATOM 4099 N N . LEU A 1 526 ? 10.045 -7.493 -27.613 1.00 89.81 526 LEU A N 1
ATOM 4100 C CA . LEU A 1 526 ? 10.105 -7.867 -29.032 1.00 89.81 526 LEU A CA 1
ATOM 4101 C C . LEU A 1 526 ? 9.897 -6.651 -29.943 1.00 89.81 526 LEU A C 1
ATOM 4103 O O . LEU A 1 526 ? 10.639 -6.438 -30.899 1.00 89.81 526 LEU A O 1
ATOM 4107 N N . SER A 1 527 ? 8.942 -5.779 -29.602 1.00 82.12 527 SER A N 1
ATOM 4108 C CA . SER A 1 527 ? 8.668 -4.561 -30.377 1.00 82.12 527 SER A CA 1
ATOM 4109 C C . SER A 1 527 ? 9.819 -3.543 -30.399 1.00 82.12 527 SER A C 1
ATOM 4111 O O . SER A 1 527 ? 9.787 -2.608 -31.201 1.00 82.12 527 SER A O 1
ATOM 4113 N N . LYS A 1 528 ? 10.818 -3.715 -29.524 1.00 83.06 528 LYS A N 1
ATOM 4114 C CA . LYS A 1 528 ? 12.017 -2.873 -29.390 1.00 83.06 528 LYS A CA 1
ATOM 4115 C C . LYS A 1 528 ? 13.290 -3.548 -29.922 1.00 83.06 528 LYS A C 1
ATOM 4117 O O . LYS A 1 528 ? 14.369 -2.978 -29.772 1.00 83.06 528 LYS A O 1
ATOM 4122 N N . GLY A 1 529 ? 13.156 -4.721 -30.547 1.00 85.88 529 GLY A N 1
ATOM 4123 C CA . GLY A 1 529 ? 14.251 -5.443 -31.201 1.00 85.88 529 GLY A CA 1
ATOM 4124 C C . GLY A 1 529 ? 15.153 -6.241 -30.258 1.00 85.88 529 GLY A C 1
ATOM 4125 O O . GLY A 1 529 ? 16.258 -6.588 -30.647 1.00 85.88 529 GLY A O 1
ATOM 4126 N N . TYR A 1 530 ? 14.723 -6.504 -29.021 1.00 92.12 530 TYR A N 1
ATOM 4127 C CA . TYR A 1 530 ? 15.484 -7.358 -28.105 1.00 92.12 530 TYR A CA 1
ATOM 4128 C C . TYR A 1 530 ? 15.490 -8.812 -28.590 1.00 92.12 530 TYR A C 1
ATOM 4130 O O . TYR A 1 530 ? 14.466 -9.309 -29.053 1.00 92.12 530 TYR A O 1
ATOM 4138 N N . GLU A 1 531 ? 16.633 -9.484 -28.448 1.00 92.81 531 GLU A N 1
ATOM 4139 C CA . GLU A 1 531 ? 16.822 -10.903 -28.804 1.00 92.81 531 GLU A CA 1
ATOM 4140 C C . GLU A 1 531 ? 17.290 -11.755 -27.613 1.00 92.81 531 GLU A C 1
ATOM 4142 O O . GLU A 1 531 ? 17.208 -12.982 -27.654 1.00 92.81 531 GLU A O 1
ATOM 4147 N N . GLU A 1 532 ? 17.738 -11.097 -26.541 1.00 96.25 532 GLU A N 1
ATOM 4148 C CA . GLU A 1 532 ? 18.186 -11.697 -25.287 1.00 96.25 532 GLU A CA 1
ATOM 4149 C C . GLU A 1 532 ? 17.205 -11.323 -24.177 1.00 96.25 532 GLU A C 1
ATOM 4151 O O . GLU A 1 532 ? 16.904 -10.146 -23.952 1.00 96.25 532 GLU A O 1
ATOM 4156 N N . PHE A 1 533 ? 16.703 -12.324 -23.460 1.00 98.25 533 PHE A N 1
ATOM 4157 C CA . PHE A 1 533 ? 15.625 -12.145 -22.498 1.00 98.25 533 PHE A CA 1
ATOM 4158 C C . PHE A 1 533 ? 15.944 -12.811 -21.173 1.00 98.25 533 PHE A C 1
ATOM 4160 O O . PHE A 1 533 ? 16.609 -13.848 -21.091 1.00 98.25 533 PHE A O 1
ATOM 4167 N N . ALA A 1 534 ? 15.407 -12.232 -20.107 1.00 98.00 534 ALA A N 1
ATOM 4168 C CA . ALA A 1 534 ? 15.438 -12.853 -18.805 1.00 98.00 534 ALA A CA 1
ATOM 4169 C C . ALA A 1 534 ? 14.148 -12.618 -18.021 1.00 98.00 534 ALA A C 1
ATOM 4171 O O . ALA A 1 534 ? 13.511 -11.570 -18.114 1.00 98.00 534 ALA A O 1
ATOM 4172 N N . TYR A 1 535 ? 13.794 -13.592 -17.191 1.00 98.06 535 TYR A N 1
ATOM 4173 C CA . TYR A 1 535 ? 12.756 -13.460 -16.182 1.00 98.06 535 TYR A CA 1
ATOM 4174 C C . TYR A 1 535 ? 13.368 -13.633 -14.793 1.00 98.06 535 TYR A C 1
ATOM 4176 O O . TYR A 1 535 ? 14.051 -14.627 -14.525 1.00 98.06 535 TYR A O 1
ATOM 4184 N N . CYS A 1 536 ? 13.117 -12.675 -13.903 1.00 96.75 536 CYS A N 1
ATOM 4185 C CA . CYS A 1 536 ? 13.501 -12.766 -12.500 1.00 96.75 536 CYS A CA 1
ATOM 4186 C C . CYS A 1 536 ? 12.249 -13.004 -11.650 1.00 96.75 536 CYS A C 1
ATOM 4188 O O . CYS A 1 536 ? 11.412 -12.115 -11.491 1.00 96.75 536 CYS A O 1
ATOM 4190 N N . GLY A 1 537 ? 12.110 -14.228 -11.153 1.00 91.88 537 GLY A N 1
ATOM 4191 C CA . GLY A 1 537 ? 10.996 -14.713 -10.356 1.00 91.88 537 GLY A CA 1
ATOM 4192 C C . GLY A 1 537 ? 11.228 -14.637 -8.850 1.00 91.88 537 GLY A C 1
ATOM 4193 O O . GLY A 1 537 ? 12.301 -14.274 -8.365 1.00 91.88 537 GLY A O 1
ATOM 4194 N N . PHE A 1 538 ? 10.206 -15.051 -8.109 1.00 83.38 538 PHE A N 1
ATOM 4195 C CA . PHE A 1 538 ? 10.201 -15.086 -6.649 1.00 83.38 538 PHE A CA 1
ATOM 4196 C C . PHE A 1 538 ? 9.641 -16.424 -6.140 1.00 83.38 538 PHE A C 1
ATOM 4198 O O . PHE A 1 538 ? 8.733 -17.001 -6.743 1.00 83.38 538 PHE A O 1
ATOM 4205 N N . THR A 1 539 ? 10.172 -16.918 -5.022 1.00 73.12 539 THR A N 1
ATOM 4206 C CA . THR A 1 539 ? 9.625 -18.059 -4.266 1.00 73.12 539 THR A CA 1
ATOM 4207 C C . THR A 1 539 ? 8.940 -17.562 -3.012 1.00 73.12 539 THR A C 1
ATOM 4209 O O . THR A 1 539 ? 9.401 -16.606 -2.398 1.00 73.12 539 THR A O 1
ATOM 4212 N N . ASN A 1 540 ? 7.857 -18.216 -2.598 1.00 62.19 540 ASN A N 1
ATOM 4213 C CA . ASN A 1 540 ? 7.190 -17.824 -1.364 1.00 62.19 540 ASN A CA 1
ATOM 4214 C C . ASN A 1 540 ? 8.065 -18.124 -0.126 1.00 62.19 540 ASN A C 1
ATOM 4216 O O . ASN A 1 540 ? 9.088 -18.802 -0.206 1.00 62.19 540 ASN A O 1
ATOM 4220 N N . VAL A 1 541 ? 7.638 -17.628 1.039 1.00 47.19 541 VAL A N 1
ATOM 4221 C CA . VAL A 1 541 ? 8.361 -17.769 2.322 1.00 47.19 541 VAL A CA 1
ATOM 4222 C C . VAL A 1 541 ? 8.568 -19.238 2.734 1.00 47.19 541 VAL A C 1
ATOM 4224 O O . VAL A 1 541 ? 9.468 -19.535 3.511 1.00 47.19 541 VAL A O 1
ATOM 4227 N N . PHE A 1 542 ? 7.773 -20.165 2.192 1.00 42.78 542 PHE A N 1
ATOM 4228 C CA . PHE A 1 542 ? 7.879 -21.604 2.451 1.00 42.78 542 PHE A CA 1
ATOM 4229 C C . PHE A 1 542 ? 8.807 -22.330 1.465 1.00 42.78 542 PHE A C 1
ATOM 4231 O O . PHE A 1 542 ? 8.960 -23.544 1.554 1.00 42.78 542 PHE A O 1
ATOM 4238 N N . GLY A 1 543 ? 9.436 -21.604 0.535 1.00 50.09 543 GLY A N 1
ATOM 4239 C CA . GLY A 1 543 ? 10.311 -22.173 -0.488 1.00 50.09 543 GLY A CA 1
ATOM 4240 C C . GLY A 1 543 ? 9.570 -22.803 -1.671 1.00 50.09 543 GLY A C 1
ATOM 4241 O O . GLY A 1 543 ? 10.221 -23.263 -2.610 1.00 50.09 543 GLY A O 1
ATOM 4242 N N . ASP A 1 544 ? 8.234 -22.783 -1.686 1.00 50.84 544 ASP A N 1
ATOM 4243 C CA . ASP A 1 544 ? 7.461 -23.236 -2.840 1.00 50.84 544 ASP A CA 1
ATOM 4244 C C . ASP A 1 544 ? 7.491 -22.176 -3.950 1.00 50.84 544 ASP A C 1
ATOM 4246 O O . ASP A 1 544 ? 7.525 -20.959 -3.710 1.00 50.84 544 ASP A O 1
ATOM 4250 N N . ARG A 1 545 ? 7.428 -22.634 -5.207 1.00 60.12 545 ARG A N 1
ATOM 4251 C CA . ARG A 1 545 ? 7.278 -21.730 -6.354 1.00 60.12 545 ARG A CA 1
ATOM 4252 C C . ARG A 1 545 ? 5.966 -20.963 -6.216 1.00 60.12 545 ARG A C 1
ATOM 4254 O O . ARG A 1 545 ? 4.893 -21.565 -6.158 1.00 60.12 545 ARG A O 1
ATOM 4261 N N . ASP A 1 546 ? 6.043 -19.634 -6.205 1.00 75.06 546 ASP A N 1
ATOM 4262 C CA . ASP A 1 546 ? 4.848 -18.801 -6.277 1.00 75.06 546 ASP A CA 1
ATOM 4263 C C . ASP A 1 546 ? 4.161 -19.064 -7.623 1.00 75.06 546 ASP A C 1
ATOM 4265 O O . ASP A 1 546 ? 4.733 -18.807 -8.687 1.00 75.06 546 ASP A O 1
ATOM 4269 N N . ARG A 1 547 ? 2.936 -19.604 -7.583 1.00 82.25 547 ARG A N 1
ATOM 4270 C CA . ARG A 1 547 ? 2.175 -19.955 -8.789 1.00 82.25 547 ARG A CA 1
ATOM 4271 C C . ARG A 1 547 ? 2.033 -18.765 -9.738 1.00 82.25 547 ARG A C 1
ATOM 4273 O O . ARG A 1 547 ? 2.136 -18.949 -10.942 1.00 82.25 547 ARG A O 1
ATOM 4280 N N . ARG A 1 548 ? 1.868 -17.546 -9.216 1.00 87.38 548 ARG A N 1
ATOM 4281 C CA . ARG A 1 548 ? 1.746 -16.334 -10.038 1.00 87.38 548 ARG A CA 1
ATOM 4282 C C . ARG A 1 548 ? 3.051 -16.057 -10.776 1.00 87.38 548 ARG A C 1
ATOM 4284 O O . ARG A 1 548 ? 3.014 -15.703 -11.948 1.00 87.38 548 ARG A O 1
ATOM 4291 N N . SER A 1 549 ? 4.199 -16.246 -10.118 1.00 90.31 549 SER A N 1
ATOM 4292 C CA . SER A 1 549 ? 5.511 -16.093 -10.761 1.00 90.31 549 SER A CA 1
ATOM 4293 C C . SER A 1 549 ? 5.727 -17.146 -11.849 1.00 90.31 549 SER A C 1
ATOM 4295 O O . SER A 1 549 ? 6.163 -16.802 -12.945 1.00 90.31 549 SER A O 1
ATOM 4297 N N . ALA A 1 550 ? 5.349 -18.400 -11.588 1.00 89.88 550 ALA A N 1
ATOM 4298 C CA . ALA A 1 550 ? 5.416 -19.467 -12.585 1.00 89.88 550 ALA A CA 1
ATOM 4299 C C . ALA A 1 550 ? 4.504 -19.194 -13.797 1.00 89.88 550 ALA A C 1
ATOM 4301 O O . ALA A 1 550 ? 4.957 -19.314 -14.932 1.00 89.88 550 ALA A O 1
ATOM 4302 N N . ASP A 1 551 ? 3.259 -18.769 -13.564 1.00 92.12 551 ASP A N 1
ATOM 4303 C CA . ASP A 1 551 ? 2.283 -18.469 -14.617 1.00 92.12 551 ASP A CA 1
ATOM 4304 C C . ASP A 1 551 ? 2.711 -17.244 -15.457 1.00 92.12 551 ASP A C 1
ATOM 4306 O O . ASP A 1 551 ? 2.595 -17.262 -16.684 1.00 92.12 551 ASP A O 1
ATOM 4310 N N . ARG A 1 552 ? 3.275 -16.198 -14.823 1.00 94.88 552 ARG A N 1
ATOM 4311 C CA . ARG A 1 552 ? 3.880 -15.041 -15.519 1.00 94.88 552 ARG A CA 1
ATOM 4312 C C . ARG A 1 552 ? 5.069 -15.463 -16.379 1.00 94.88 552 ARG A C 1
ATOM 4314 O O . ARG A 1 552 ? 5.156 -15.047 -17.531 1.00 94.88 552 ARG A O 1
ATOM 4321 N N . TYR A 1 553 ? 5.967 -16.292 -15.844 1.00 96.12 553 TYR A N 1
ATOM 4322 C CA . TYR A 1 553 ? 7.112 -16.799 -16.603 1.00 96.12 553 TYR A CA 1
ATOM 4323 C C . TYR A 1 553 ? 6.676 -17.653 -17.796 1.00 96.12 553 TYR A C 1
ATOM 4325 O O . TYR A 1 553 ? 7.224 -17.482 -18.881 1.00 96.12 553 TYR A O 1
ATOM 4333 N N . ALA A 1 554 ? 5.680 -18.527 -17.621 1.00 95.50 554 ALA A N 1
ATOM 4334 C CA . ALA A 1 554 ? 5.141 -19.338 -18.709 1.00 95.50 554 ALA A CA 1
ATOM 4335 C C . ALA A 1 554 ? 4.625 -18.449 -19.848 1.00 95.50 554 ALA A C 1
ATOM 4337 O O . ALA A 1 554 ? 5.093 -18.576 -20.972 1.00 95.50 554 ALA A O 1
ATOM 4338 N N . GLY A 1 555 ? 3.770 -17.464 -19.544 1.00 96.75 555 GLY A N 1
ATOM 4339 C CA . GLY A 1 555 ? 3.283 -16.523 -20.556 1.00 96.75 555 GLY A CA 1
ATOM 4340 C C . GLY A 1 555 ? 4.390 -15.700 -21.224 1.00 96.75 555 GLY A C 1
ATOM 4341 O O . GLY A 1 555 ? 4.333 -15.471 -22.426 1.00 96.75 555 GLY A O 1
ATOM 4342 N N . PHE A 1 556 ? 5.412 -15.282 -20.470 1.00 97.81 556 PHE A N 1
ATOM 4343 C CA . PHE A 1 556 ? 6.574 -14.573 -21.014 1.00 97.81 556 PHE A CA 1
ATOM 4344 C C . PHE A 1 556 ? 7.380 -15.451 -21.976 1.00 97.81 556 PHE A C 1
ATOM 4346 O O . PHE A 1 556 ? 7.665 -15.042 -23.095 1.00 97.81 556 PHE A O 1
ATOM 4353 N N . ARG A 1 557 ? 7.731 -16.668 -21.554 1.00 97.88 557 ARG A N 1
ATOM 4354 C CA . ARG A 1 557 ? 8.527 -17.610 -22.342 1.00 97.88 557 ARG A CA 1
ATOM 4355 C C . ARG A 1 557 ? 7.780 -18.065 -23.592 1.00 97.88 557 ARG A C 1
ATOM 4357 O O . ARG A 1 557 ? 8.371 -18.061 -24.664 1.00 97.88 557 ARG A O 1
ATOM 4364 N N . ASP A 1 558 ? 6.519 -18.459 -23.452 1.00 98.00 558 ASP A N 1
ATOM 4365 C CA . ASP A 1 558 ? 5.743 -19.028 -24.554 1.00 98.00 558 ASP A CA 1
ATOM 4366 C C . ASP A 1 558 ? 5.549 -17.980 -25.670 1.00 98.00 558 ASP A C 1
ATOM 4368 O O . ASP A 1 558 ? 5.795 -18.286 -26.830 1.00 98.00 558 ASP A O 1
ATOM 4372 N N . GLU A 1 559 ? 5.286 -16.708 -25.331 1.00 98.00 559 GLU A N 1
ATOM 4373 C CA . GLU A 1 559 ? 5.235 -15.613 -26.320 1.00 98.00 559 GLU A CA 1
ATOM 4374 C C . GLU A 1 559 ? 6.557 -15.425 -27.079 1.00 98.00 559 GLU A C 1
ATOM 4376 O O . GLU A 1 559 ? 6.552 -15.153 -28.279 1.00 98.00 559 GLU A O 1
ATOM 4381 N N . LEU A 1 560 ? 7.698 -15.542 -26.395 1.00 98.00 560 LEU A N 1
ATOM 4382 C CA . LEU A 1 560 ? 9.012 -15.403 -27.027 1.00 98.00 560 LEU A CA 1
ATOM 4383 C C . LEU A 1 560 ? 9.301 -16.571 -27.977 1.00 98.00 560 LEU A C 1
ATOM 4385 O O . LEU A 1 560 ? 9.751 -16.343 -29.100 1.00 98.00 560 LEU A O 1
ATOM 4389 N N . LEU A 1 561 ? 9.006 -17.802 -27.549 1.00 97.62 561 LEU A N 1
ATOM 4390 C CA . LEU A 1 561 ? 9.163 -19.004 -28.373 1.00 97.62 561 LEU A CA 1
ATOM 4391 C C . LEU A 1 561 ? 8.269 -18.944 -29.620 1.00 97.62 561 LEU A C 1
ATOM 4393 O O . LEU A 1 561 ? 8.744 -19.205 -30.726 1.00 97.62 561 LEU A O 1
ATOM 4397 N N . ASP A 1 562 ? 7.012 -18.525 -29.461 1.00 97.12 562 ASP A N 1
ATOM 4398 C CA . ASP A 1 562 ? 6.050 -18.374 -30.560 1.00 97.12 562 ASP A CA 1
ATOM 4399 C C . ASP A 1 562 ? 6.492 -17.315 -31.590 1.00 97.12 562 ASP A C 1
ATOM 4401 O O . ASP A 1 562 ? 6.132 -17.395 -32.765 1.00 97.12 562 ASP A O 1
ATOM 4405 N N . ASN A 1 563 ? 7.318 -16.345 -31.177 1.00 96.06 563 ASN A N 1
ATOM 4406 C CA . ASN A 1 563 ? 7.915 -15.327 -32.047 1.00 96.06 563 ASN A CA 1
ATOM 4407 C C . ASN A 1 563 ? 9.337 -15.687 -32.531 1.00 96.06 563 ASN A C 1
ATOM 4409 O O . ASN A 1 563 ? 10.034 -14.835 -33.082 1.00 96.06 563 ASN A O 1
ATOM 4413 N N . GLY A 1 564 ? 9.762 -16.945 -32.374 1.00 95.31 564 GLY A N 1
ATOM 4414 C CA . GLY A 1 564 ? 11.001 -17.471 -32.957 1.00 95.31 564 GLY A CA 1
ATOM 4415 C C . GLY A 1 564 ? 12.274 -17.215 -32.146 1.00 95.31 564 GLY A C 1
ATOM 4416 O O . GLY A 1 564 ? 13.367 -17.443 -32.662 1.00 95.31 564 GLY A O 1
ATOM 4417 N N . ILE A 1 565 ? 12.163 -16.767 -30.892 1.00 96.81 565 ILE A N 1
ATOM 4418 C CA . ILE A 1 565 ? 13.314 -16.648 -29.991 1.00 96.81 565 ILE A CA 1
ATOM 4419 C C . ILE A 1 565 ? 13.739 -18.043 -29.525 1.00 96.81 565 ILE A C 1
ATOM 4421 O O . ILE A 1 565 ? 12.916 -18.838 -29.075 1.00 96.81 565 ILE A O 1
ATOM 4425 N N . ALA A 1 566 ? 15.035 -18.347 -29.609 1.00 96.00 566 ALA A N 1
ATOM 4426 C CA . ALA A 1 566 ? 15.572 -19.616 -29.127 1.00 96.00 566 ALA A CA 1
ATOM 4427 C C . ALA A 1 566 ? 15.460 -19.721 -27.597 1.00 96.00 566 ALA A C 1
ATOM 4429 O O . ALA A 1 566 ? 15.704 -18.751 -26.882 1.00 96.00 566 ALA A O 1
ATOM 4430 N N . ALA A 1 567 ? 15.153 -20.915 -27.077 1.00 93.88 567 ALA A N 1
ATOM 4431 C CA . ALA A 1 567 ? 15.021 -21.139 -25.634 1.00 93.88 567 ALA A CA 1
ATOM 4432 C C . ALA A 1 567 ? 16.289 -20.755 -24.842 1.00 93.88 567 ALA A C 1
ATOM 4434 O O . ALA A 1 567 ? 16.177 -20.253 -23.725 1.00 93.88 567 ALA A O 1
ATOM 4435 N N . ASP A 1 568 ? 17.474 -20.921 -25.439 1.00 94.75 568 ASP A N 1
ATOM 4436 C CA . ASP A 1 568 ? 18.769 -20.568 -24.834 1.00 94.75 568 ASP A CA 1
ATOM 4437 C C . ASP A 1 568 ? 18.943 -19.054 -24.615 1.00 94.75 568 ASP A C 1
ATOM 4439 O O . ASP A 1 568 ? 19.696 -18.633 -23.732 1.00 94.75 568 ASP A O 1
ATOM 4443 N N . ASN A 1 569 ? 18.188 -18.231 -25.348 1.00 96.19 569 ASN A N 1
ATOM 4444 C CA . ASN A 1 569 ? 18.165 -16.778 -25.185 1.00 96.19 569 ASN A CA 1
ATOM 4445 C C . ASN A 1 569 ? 17.187 -16.329 -24.084 1.00 96.19 569 ASN A C 1
ATOM 4447 O O . ASN A 1 569 ? 17.052 -15.131 -23.834 1.00 96.19 569 ASN A O 1
ATOM 4451 N N . ILE A 1 570 ? 16.486 -17.258 -23.418 1.00 97.31 570 ILE A N 1
ATOM 4452 C CA . ILE A 1 570 ? 15.487 -16.966 -22.382 1.00 97.31 570 ILE A CA 1
ATOM 4453 C C . ILE A 1 570 ? 15.988 -17.478 -21.029 1.00 97.31 570 ILE A C 1
ATOM 4455 O O . ILE A 1 570 ? 15.784 -18.629 -20.642 1.00 97.31 570 ILE A O 1
ATOM 4459 N N . ARG A 1 571 ? 16.613 -16.594 -20.251 1.00 96.81 571 ARG A N 1
ATOM 4460 C CA . ARG A 1 571 ? 17.164 -16.935 -18.930 1.00 96.81 571 ARG A CA 1
ATOM 4461 C C . ARG A 1 571 ? 16.103 -16.811 -17.839 1.00 96.81 571 ARG A C 1
ATOM 4463 O O . ARG A 1 571 ? 15.244 -15.935 -17.876 1.00 96.81 571 ARG A O 1
ATOM 4470 N N . HIS A 1 572 ? 16.175 -17.665 -16.825 1.00 94.94 572 HIS A N 1
ATOM 4471 C CA . HIS A 1 572 ? 15.268 -17.624 -15.678 1.00 94.94 572 HIS A CA 1
ATOM 4472 C C . HIS A 1 572 ? 16.062 -17.683 -14.375 1.00 94.94 572 HIS A C 1
ATOM 4474 O O . HIS A 1 572 ? 16.904 -18.559 -14.188 1.00 94.94 572 HIS A O 1
ATOM 4480 N N . LYS A 1 573 ? 15.777 -16.751 -13.467 1.00 93.75 573 LYS A N 1
ATOM 4481 C CA . LYS A 1 573 ? 16.381 -16.673 -12.138 1.00 93.75 573 LYS A CA 1
ATOM 4482 C C . LYS A 1 573 ? 15.292 -16.557 -11.087 1.00 93.75 573 LYS A C 1
ATOM 4484 O O . LYS A 1 573 ? 14.380 -15.761 -11.244 1.00 93.75 573 LYS A O 1
ATOM 4489 N N . VAL A 1 574 ? 15.425 -17.288 -9.988 1.00 92.25 574 VAL A N 1
ATOM 4490 C CA . VAL A 1 574 ? 14.679 -17.004 -8.755 1.00 92.25 574 VAL A CA 1
ATOM 4491 C C . VAL A 1 574 ? 15.547 -16.111 -7.877 1.00 92.25 574 VAL A C 1
ATOM 4493 O O . VAL A 1 574 ? 16.723 -16.421 -7.666 1.00 92.25 574 VAL A O 1
ATOM 4496 N N . TYR A 1 575 ? 14.996 -15.002 -7.393 1.00 91.50 575 TYR A N 1
ATOM 4497 C CA . TYR A 1 575 ? 15.703 -14.107 -6.483 1.00 91.50 575 TYR A CA 1
ATOM 4498 C C . TYR A 1 575 ? 15.943 -14.765 -5.117 1.00 91.50 575 TYR A C 1
ATOM 4500 O O . TYR A 1 575 ? 15.019 -15.284 -4.497 1.00 91.50 575 TYR A O 1
ATOM 4508 N N . THR A 1 576 ? 17.190 -14.716 -4.652 1.00 87.94 576 THR A N 1
ATOM 4509 C CA . THR A 1 576 ? 17.647 -15.277 -3.366 1.00 87.94 576 THR A CA 1
ATOM 4510 C C . THR A 1 576 ? 18.479 -14.278 -2.552 1.00 87.94 576 THR A C 1
ATOM 4512 O O . THR A 1 576 ? 18.911 -14.597 -1.447 1.00 87.94 576 THR A O 1
ATOM 4515 N N . GLY A 1 577 ? 18.711 -13.075 -3.088 1.00 85.88 577 GLY A N 1
ATOM 4516 C CA . GLY A 1 577 ? 19.454 -12.000 -2.437 1.00 85.88 577 GLY A CA 1
ATOM 4517 C C . GLY A 1 577 ? 20.282 -11.154 -3.406 1.00 85.88 577 GLY A C 1
ATOM 4518 O O . GLY A 1 577 ? 20.610 -11.587 -4.514 1.00 85.88 577 GLY A O 1
ATOM 4519 N N . HIS A 1 578 ? 20.655 -9.948 -2.970 1.00 84.81 578 HIS A N 1
ATOM 4520 C CA . HIS A 1 578 ? 21.360 -8.946 -3.786 1.00 84.81 578 HIS A CA 1
ATOM 4521 C C . HIS A 1 578 ? 22.679 -9.440 -4.388 1.00 84.81 578 HIS A C 1
ATOM 4523 O O . HIS A 1 578 ? 22.934 -9.234 -5.572 1.00 84.81 578 HIS A O 1
ATOM 4529 N N . ARG A 1 579 ? 23.506 -10.149 -3.611 1.00 84.88 579 ARG A N 1
ATOM 4530 C CA . ARG A 1 579 ? 24.817 -10.633 -4.079 1.00 84.88 579 ARG A CA 1
ATOM 4531 C C . ARG A 1 579 ? 24.699 -11.672 -5.194 1.00 84.88 579 ARG A C 1
ATOM 4533 O O . ARG A 1 579 ? 25.445 -11.624 -6.170 1.00 84.88 579 ARG A O 1
ATOM 4540 N N . ASP A 1 580 ? 23.773 -12.612 -5.043 1.00 90.12 580 ASP A N 1
ATOM 4541 C CA . ASP A 1 580 ? 23.526 -13.646 -6.047 1.00 90.12 580 ASP A CA 1
ATOM 4542 C C . ASP A 1 580 ? 22.867 -13.056 -7.303 1.00 90.12 580 ASP A C 1
ATOM 4544 O O . ASP A 1 580 ? 23.241 -13.399 -8.426 1.00 90.12 580 ASP A O 1
ATOM 4548 N N . LEU A 1 581 ? 21.968 -12.082 -7.122 1.00 93.19 581 LEU A N 1
ATOM 4549 C CA . LEU A 1 581 ? 21.391 -11.306 -8.218 1.00 93.19 581 LEU A CA 1
ATOM 4550 C C . LEU A 1 581 ? 22.474 -10.560 -9.014 1.00 93.19 581 LEU A C 1
ATOM 4552 O O . LEU A 1 581 ? 22.519 -10.679 -10.235 1.00 93.19 581 LEU A O 1
ATOM 4556 N N . ALA A 1 582 ? 23.386 -9.859 -8.337 1.00 92.62 582 ALA A N 1
ATOM 4557 C CA . ALA A 1 582 ? 24.508 -9.156 -8.957 1.00 92.62 582 ALA A CA 1
ATOM 4558 C C . ALA A 1 582 ? 25.424 -10.102 -9.755 1.00 92.62 582 ALA A C 1
ATOM 4560 O O . ALA A 1 582 ? 25.832 -9.786 -10.872 1.00 92.62 582 ALA A O 1
ATOM 4561 N N . ASN A 1 583 ? 25.727 -11.287 -9.215 1.00 93.69 583 ASN A N 1
ATOM 4562 C CA . ASN A 1 583 ? 26.523 -12.293 -9.920 1.00 93.69 583 ASN A CA 1
ATOM 4563 C C . ASN A 1 583 ? 25.828 -12.807 -11.184 1.00 93.69 583 ASN A C 1
ATOM 4565 O O . ASN A 1 583 ? 26.487 -12.961 -12.210 1.00 93.69 583 ASN A O 1
ATOM 4569 N N . TRP A 1 584 ? 24.518 -13.047 -11.118 1.00 96.62 584 TRP A N 1
ATOM 4570 C CA . TRP A 1 584 ? 23.730 -13.462 -12.274 1.00 96.62 584 TRP A CA 1
ATOM 4571 C C . TRP A 1 584 ? 23.673 -12.375 -13.352 1.00 96.62 584 TRP A C 1
ATOM 4573 O O . TRP A 1 584 ? 23.872 -12.680 -14.524 1.00 96.62 584 TRP A O 1
ATOM 4583 N N . LEU A 1 585 ? 23.497 -11.106 -12.968 1.00 96.81 585 LEU A N 1
ATOM 4584 C CA . LEU A 1 585 ? 23.475 -9.981 -13.909 1.00 96.81 585 LEU A CA 1
ATOM 4585 C C . LEU A 1 585 ? 24.784 -9.853 -14.705 1.00 96.81 585 LEU A C 1
ATOM 4587 O O . LEU A 1 585 ? 24.727 -9.598 -15.902 1.00 96.81 585 LEU A O 1
ATOM 4591 N N . ARG A 1 586 ? 25.951 -10.115 -14.093 1.00 95.50 586 ARG A N 1
ATOM 4592 C CA . ARG A 1 586 ? 27.249 -10.122 -14.808 1.00 95.50 586 ARG A CA 1
ATOM 4593 C C . ARG A 1 586 ? 27.359 -11.203 -15.889 1.00 95.50 586 ARG A C 1
ATOM 4595 O O . ARG A 1 586 ? 28.222 -11.101 -16.752 1.00 95.50 586 ARG A O 1
ATOM 4602 N N . GLN A 1 587 ? 26.547 -12.255 -15.806 1.00 95.50 587 GLN A N 1
ATOM 4603 C CA . GLN A 1 587 ? 26.548 -13.370 -16.759 1.00 95.50 587 GLN A CA 1
ATOM 4604 C C . GLN A 1 587 ? 25.567 -13.147 -17.915 1.00 95.50 587 GLN A C 1
ATOM 4606 O O . GLN A 1 587 ? 25.575 -13.918 -18.875 1.00 95.50 587 GLN A O 1
ATOM 4611 N N . LEU A 1 588 ? 24.699 -12.135 -17.821 1.00 95.31 588 LEU A N 1
ATOM 4612 C CA . LEU A 1 588 ? 23.758 -11.819 -18.885 1.00 95.31 588 LEU A CA 1
ATOM 4613 C C . LEU A 1 588 ? 24.489 -11.147 -20.056 1.00 95.31 588 LEU A C 1
ATOM 4615 O O . LEU A 1 588 ? 25.337 -10.282 -19.831 1.00 95.31 588 LEU A O 1
ATOM 4619 N N . PRO A 1 589 ? 24.150 -11.494 -21.308 1.00 93.00 589 PRO A N 1
ATOM 4620 C CA . PRO A 1 589 ? 24.604 -10.740 -22.466 1.00 93.00 589 PRO A CA 1
ATOM 4621 C C . PRO A 1 589 ? 24.173 -9.273 -22.391 1.00 93.00 589 PRO A C 1
ATOM 4623 O O . PRO A 1 589 ? 23.138 -8.934 -21.801 1.00 93.00 589 PRO A O 1
ATOM 4626 N N . ARG A 1 590 ? 24.937 -8.401 -23.056 1.00 88.81 590 ARG A N 1
ATOM 4627 C CA . ARG A 1 590 ? 24.506 -7.020 -23.305 1.00 88.81 590 ARG A CA 1
ATOM 4628 C C . ARG A 1 590 ? 23.180 -7.017 -24.056 1.00 88.81 590 ARG A C 1
ATOM 4630 O O . ARG A 1 590 ? 22.899 -7.917 -24.841 1.00 88.81 590 ARG A O 1
ATOM 4637 N N . HIS A 1 591 ? 22.398 -5.970 -23.830 1.00 90.50 591 HIS A N 1
ATOM 4638 C CA . HIS A 1 591 ? 21.065 -5.792 -24.394 1.00 90.50 591 HIS A CA 1
ATOM 4639 C C . HIS A 1 591 ? 20.094 -6.903 -23.983 1.00 90.50 591 HIS A C 1
ATOM 4641 O O . HIS A 1 591 ? 19.219 -7.260 -24.758 1.00 90.50 591 HIS A O 1
ATOM 4647 N N . THR A 1 592 ? 20.213 -7.445 -22.767 1.00 96.00 592 THR A N 1
ATOM 4648 C CA . THR A 1 592 ? 19.189 -8.350 -22.220 1.00 96.00 592 THR A CA 1
ATOM 4649 C C . THR A 1 592 ? 17.983 -7.555 -21.704 1.00 96.00 592 THR A C 1
ATOM 4651 O O . THR A 1 592 ? 18.118 -6.577 -20.962 1.00 96.00 592 THR A O 1
ATOM 4654 N N . ALA A 1 593 ? 16.780 -7.997 -22.066 1.00 97.56 593 ALA A N 1
ATOM 4655 C CA . ALA A 1 593 ? 15.528 -7.464 -21.550 1.00 97.56 593 ALA A CA 1
ATOM 4656 C C . ALA A 1 593 ? 14.980 -8.310 -20.395 1.00 97.56 593 ALA A C 1
ATOM 4658 O O . ALA A 1 593 ? 14.711 -9.502 -20.556 1.00 97.56 593 ALA A O 1
ATOM 4659 N N . ILE A 1 594 ? 14.795 -7.693 -19.226 1.00 98.25 594 ILE A N 1
ATOM 4660 C CA . ILE A 1 594 ? 14.439 -8.389 -17.987 1.00 98.25 594 ILE A CA 1
ATOM 4661 C C . ILE A 1 594 ? 12.995 -8.085 -17.575 1.00 98.25 594 ILE A C 1
ATOM 4663 O O . ILE A 1 594 ? 12.641 -6.943 -17.283 1.00 98.25 594 ILE A O 1
ATOM 4667 N N . CYS A 1 595 ? 12.160 -9.119 -17.478 1.00 98.19 595 CYS A N 1
ATOM 4668 C CA . CYS A 1 595 ? 10.868 -9.046 -16.798 1.00 98.19 595 CYS A CA 1
ATOM 4669 C C . CYS A 1 595 ? 11.041 -9.472 -15.334 1.00 98.19 595 CYS A C 1
ATOM 4671 O O . CYS A 1 595 ? 11.400 -10.616 -15.047 1.00 98.19 595 CYS A O 1
ATOM 4673 N N . ALA A 1 596 ? 10.778 -8.567 -14.396 1.00 97.44 596 ALA A N 1
ATOM 4674 C CA . ALA A 1 596 ? 10.761 -8.873 -12.972 1.00 97.44 596 ALA A CA 1
ATOM 4675 C C . ALA A 1 596 ? 9.373 -9.362 -12.540 1.00 97.44 596 ALA A C 1
ATOM 4677 O O . ALA A 1 596 ? 8.356 -8.956 -13.099 1.00 97.44 596 ALA A O 1
ATOM 4678 N N . PHE A 1 597 ? 9.317 -10.212 -11.515 1.00 94.38 597 PHE A N 1
ATOM 4679 C CA . PHE A 1 597 ? 8.052 -10.661 -10.936 1.00 94.38 597 PHE A CA 1
ATOM 4680 C C . PHE A 1 597 ? 7.205 -9.505 -10.391 1.00 94.38 597 PHE A C 1
ATOM 4682 O O . PHE A 1 597 ? 5.990 -9.560 -10.534 1.00 94.38 597 PHE A O 1
ATOM 4689 N N . SER A 1 598 ? 7.821 -8.489 -9.783 1.00 92.94 598 SER A N 1
ATOM 4690 C CA . SER A 1 598 ? 7.157 -7.325 -9.183 1.00 92.94 598 SER A CA 1
ATOM 4691 C C . SER A 1 598 ? 8.030 -6.074 -9.293 1.00 92.94 598 SER A C 1
ATOM 4693 O O . SER A 1 598 ? 9.233 -6.171 -9.550 1.00 92.94 598 SER A O 1
ATOM 4695 N N . ASP A 1 599 ? 7.451 -4.898 -9.053 1.00 94.31 599 ASP A N 1
ATOM 4696 C CA . ASP A 1 599 ? 8.186 -3.626 -9.025 1.00 94.31 599 ASP A CA 1
ATOM 4697 C C . ASP A 1 599 ? 9.288 -3.602 -7.964 1.00 94.31 599 ASP A C 1
ATOM 4699 O O . ASP A 1 599 ? 10.374 -3.089 -8.218 1.00 94.31 599 ASP A O 1
ATOM 4703 N N . GLN A 1 600 ? 9.056 -4.217 -6.800 1.00 93.06 600 GLN A N 1
ATOM 4704 C CA . GLN A 1 600 ? 10.085 -4.345 -5.765 1.00 93.06 600 GLN A CA 1
ATOM 4705 C C . GLN A 1 600 ? 11.309 -5.106 -6.294 1.00 93.06 600 GLN A C 1
ATOM 4707 O O . GLN A 1 600 ? 12.446 -4.677 -6.103 1.00 93.06 600 GLN A O 1
ATOM 4712 N N . LEU A 1 601 ? 11.083 -6.227 -6.984 1.00 93.75 601 LEU A N 1
ATOM 4713 C CA . LEU A 1 601 ? 12.173 -7.013 -7.549 1.00 93.75 601 LEU A CA 1
ATOM 4714 C C . LEU A 1 601 ? 12.847 -6.280 -8.718 1.00 93.75 601 LEU A C 1
ATOM 4716 O O . LEU A 1 601 ? 14.061 -6.376 -8.878 1.00 93.75 601 LEU A O 1
ATOM 4720 N N . ALA A 1 602 ? 12.092 -5.498 -9.493 1.00 96.50 602 ALA A N 1
ATOM 4721 C CA . ALA A 1 602 ? 12.662 -4.622 -10.511 1.00 96.50 602 ALA A CA 1
ATOM 4722 C C . ALA A 1 602 ? 13.604 -3.572 -9.899 1.00 96.50 602 ALA A C 1
ATOM 4724 O O . ALA A 1 602 ? 14.700 -3.376 -10.419 1.00 96.50 602 ALA A O 1
ATOM 4725 N N . ILE A 1 603 ? 13.239 -2.966 -8.762 1.00 94.94 603 ILE A N 1
ATOM 4726 C CA . ILE A 1 603 ? 14.130 -2.069 -8.010 1.00 94.94 603 ILE A CA 1
ATOM 4727 C C . ILE A 1 603 ? 15.412 -2.794 -7.591 1.00 94.94 603 ILE A C 1
ATOM 4729 O O . ILE A 1 603 ? 16.500 -2.268 -7.809 1.00 94.94 603 ILE A O 1
ATOM 4733 N N . PHE A 1 604 ? 15.316 -4.017 -7.064 1.00 94.81 604 PHE A N 1
ATOM 4734 C CA . PHE A 1 604 ? 16.501 -4.797 -6.688 1.00 94.81 604 PHE A CA 1
ATOM 4735 C C . PHE A 1 604 ? 17.404 -5.109 -7.888 1.00 94.81 604 PHE A C 1
ATOM 4737 O O . PHE A 1 604 ? 18.622 -4.987 -7.784 1.00 94.81 604 PHE A O 1
ATOM 4744 N N . ILE A 1 605 ? 16.826 -5.426 -9.051 1.00 96.50 605 ILE A N 1
ATOM 4745 C CA . ILE A 1 605 ? 17.575 -5.604 -10.305 1.00 96.50 605 ILE A CA 1
ATOM 4746 C C . ILE A 1 605 ? 18.292 -4.314 -10.700 1.00 96.50 605 ILE A C 1
ATOM 4748 O O . ILE A 1 605 ? 19.458 -4.364 -11.083 1.00 96.50 605 ILE A O 1
ATOM 4752 N N . MET A 1 606 ? 17.633 -3.161 -10.591 1.00 95.19 606 MET A N 1
ATOM 4753 C CA . MET A 1 606 ? 18.236 -1.870 -10.929 1.00 95.19 606 MET A CA 1
ATOM 4754 C C . MET A 1 606 ? 19.395 -1.507 -9.998 1.00 95.19 606 MET A C 1
ATOM 4756 O O . MET A 1 606 ? 20.443 -1.065 -10.470 1.00 95.19 606 MET A O 1
ATOM 4760 N N . ILE A 1 607 ? 19.226 -1.729 -8.693 1.00 92.56 607 ILE A N 1
ATOM 4761 C CA . ILE A 1 607 ? 20.266 -1.513 -7.680 1.00 92.56 607 ILE A CA 1
ATOM 4762 C C . ILE A 1 607 ? 21.468 -2.417 -7.967 1.00 92.56 607 ILE A C 1
ATOM 4764 O O . ILE A 1 607 ? 22.588 -1.928 -8.120 1.00 92.56 607 ILE A O 1
ATOM 4768 N N . ALA A 1 608 ? 21.231 -3.722 -8.125 1.00 93.31 608 ALA A N 1
ATOM 4769 C CA . ALA A 1 608 ? 22.285 -4.694 -8.395 1.00 93.31 608 ALA A CA 1
ATOM 4770 C C . ALA A 1 608 ? 22.996 -4.422 -9.731 1.00 93.31 608 ALA A C 1
ATOM 4772 O O . ALA A 1 608 ? 24.219 -4.526 -9.794 1.00 93.31 608 ALA A O 1
ATOM 4773 N N . SER A 1 609 ? 22.268 -4.004 -10.776 1.00 93.94 609 SER A N 1
ATOM 4774 C CA . SER A 1 609 ? 22.852 -3.611 -12.071 1.00 93.94 609 SER A CA 1
ATOM 4775 C C . SER A 1 609 ? 23.844 -2.463 -11.894 1.00 93.94 609 SER A C 1
ATOM 4777 O O . SER A 1 609 ? 24.981 -2.550 -12.352 1.00 93.94 609 SER A O 1
ATOM 4779 N N . ARG A 1 610 ? 23.464 -1.431 -11.132 1.00 90.25 610 ARG A N 1
ATOM 4780 C CA . ARG A 1 610 ? 24.329 -0.279 -10.851 1.00 90.25 610 ARG A CA 1
ATOM 4781 C C . ARG A 1 610 ? 25.569 -0.652 -10.041 1.00 90.25 610 ARG A C 1
ATOM 4783 O O . ARG A 1 610 ? 26.648 -0.128 -10.311 1.00 90.25 610 ARG A O 1
ATOM 4790 N N . GLN A 1 611 ? 25.432 -1.553 -9.067 1.00 87.06 611 GLN A N 1
ATOM 4791 C CA . GLN A 1 611 ? 26.556 -2.056 -8.265 1.00 87.06 611 GLN A CA 1
ATOM 4792 C C . GLN A 1 611 ? 27.587 -2.802 -9.117 1.00 87.06 611 GLN A C 1
ATOM 4794 O O . GLN A 1 611 ? 28.783 -2.724 -8.847 1.00 87.06 611 GLN A O 1
ATOM 4799 N N . VAL A 1 612 ? 27.145 -3.505 -10.164 1.00 91.88 612 VAL A N 1
ATOM 4800 C CA . VAL A 1 612 ? 28.046 -4.212 -11.087 1.00 91.88 612 VAL A CA 1
ATOM 4801 C C . VAL A 1 612 ? 28.432 -3.396 -12.322 1.00 91.88 612 VAL A C 1
ATOM 4803 O O . VAL A 1 612 ? 29.124 -3.920 -13.189 1.00 91.88 612 VAL A O 1
ATOM 4806 N N . GLY A 1 613 ? 28.032 -2.121 -12.381 1.00 91.12 613 GLY A N 1
ATOM 4807 C CA . GLY A 1 613 ? 28.397 -1.189 -13.447 1.00 91.12 613 GLY A CA 1
ATOM 4808 C C . GLY A 1 613 ? 27.607 -1.345 -14.748 1.00 91.12 613 GLY A C 1
ATOM 4809 O O . GLY A 1 613 ? 28.065 -0.843 -15.764 1.00 91.12 613 GLY A O 1
ATOM 4810 N N . ILE A 1 614 ? 26.454 -2.021 -14.727 1.00 93.25 614 ILE A N 1
ATOM 4811 C CA . ILE A 1 614 ? 25.587 -2.181 -15.899 1.00 93.25 614 ILE A CA 1
ATOM 4812 C C . ILE A 1 614 ? 24.575 -1.035 -15.968 1.00 93.25 614 ILE A C 1
ATOM 4814 O O . ILE A 1 614 ? 23.832 -0.782 -15.013 1.00 93.25 614 ILE A O 1
ATOM 4818 N N . GLU A 1 615 ? 24.516 -0.363 -17.116 1.00 91.25 615 GLU A N 1
ATOM 4819 C CA . GLU A 1 615 ? 23.643 0.790 -17.317 1.00 91.25 615 GLU A CA 1
ATOM 4820 C C . GLU A 1 615 ? 22.222 0.398 -17.767 1.00 91.25 615 GLU A C 1
ATOM 4822 O O . GLU A 1 615 ? 22.016 -0.315 -18.751 1.00 91.25 615 GLU A O 1
ATOM 4827 N N . ILE A 1 616 ? 21.210 0.950 -17.092 1.00 93.25 616 ILE A N 1
ATOM 4828 C CA . ILE A 1 616 ? 19.804 0.878 -17.507 1.00 93.25 616 ILE A CA 1
ATOM 4829 C C . ILE A 1 616 ? 19.373 2.281 -17.964 1.00 93.25 616 ILE A C 1
ATOM 4831 O O . ILE A 1 616 ? 19.532 3.225 -17.190 1.00 93.25 616 ILE A O 1
ATOM 4835 N N . PRO A 1 617 ? 18.782 2.455 -19.162 1.00 91.62 617 PRO A N 1
ATOM 4836 C CA . PRO A 1 617 ? 18.303 1.408 -20.065 1.00 91.62 617 PRO A CA 1
ATOM 4837 C C . PRO A 1 617 ? 19.285 1.002 -21.189 1.00 91.62 617 PRO A C 1
ATOM 4839 O O . PRO A 1 617 ? 18.880 0.327 -22.135 1.00 91.62 617 PRO A O 1
ATOM 4842 N N . ASN A 1 618 ? 20.531 1.484 -21.162 1.00 84.62 618 ASN A N 1
ATOM 4843 C CA . ASN A 1 618 ? 21.435 1.444 -22.319 1.00 84.62 618 ASN A CA 1
ATOM 4844 C C . ASN A 1 618 ? 22.086 0.087 -22.601 1.00 84.62 618 ASN A C 1
ATOM 4846 O O . ASN A 1 618 ? 22.365 -0.196 -23.769 1.00 84.62 618 ASN A O 1
ATOM 4850 N N . GLU A 1 619 ? 22.339 -0.710 -21.565 1.00 88.94 619 GLU A N 1
ATOM 4851 C CA . GLU A 1 619 ? 22.909 -2.058 -21.658 1.00 88.94 619 GLU A CA 1
ATOM 4852 C C . GLU A 1 619 ? 21.910 -3.136 -21.233 1.00 88.94 619 GLU A C 1
ATOM 4854 O O . GLU A 1 619 ? 21.982 -4.260 -21.720 1.00 88.94 619 GLU A O 1
ATOM 4859 N N . LEU A 1 620 ? 20.964 -2.804 -20.354 1.00 93.38 620 LEU A N 1
ATOM 4860 C CA . LEU A 1 620 ? 19.857 -3.668 -19.950 1.00 93.38 620 LEU A CA 1
ATOM 4861 C C . LEU A 1 620 ? 18.573 -2.859 -19.843 1.00 93.38 620 LEU A C 1
ATOM 4863 O O . LEU A 1 620 ? 18.600 -1.681 -19.498 1.00 93.38 620 LEU A O 1
ATOM 4867 N N . VAL A 1 621 ? 17.434 -3.513 -20.045 1.00 96.38 621 VAL A N 1
ATOM 4868 C CA . VAL A 1 621 ? 16.126 -2.933 -19.715 1.00 96.38 621 VAL A CA 1
ATOM 4869 C C . VAL A 1 621 ? 15.384 -3.797 -18.720 1.00 96.38 621 VAL A C 1
ATOM 4871 O O . VAL A 1 621 ? 15.533 -5.016 -18.709 1.00 96.38 621 VAL A O 1
ATOM 4874 N N . VAL A 1 622 ? 14.558 -3.161 -17.892 1.00 97.44 622 VAL A N 1
ATOM 4875 C CA . VAL A 1 622 ? 13.780 -3.854 -16.863 1.00 97.44 622 VAL A CA 1
ATOM 4876 C C . VAL A 1 622 ? 12.333 -3.377 -16.832 1.00 97.44 622 VAL A C 1
ATOM 4878 O O . VAL A 1 622 ? 12.059 -2.173 -16.853 1.00 97.44 622 VAL A O 1
ATOM 4881 N N . ILE A 1 623 ? 11.409 -4.336 -16.771 1.00 97.31 623 ILE A N 1
ATOM 4882 C CA . ILE A 1 623 ? 9.975 -4.132 -16.531 1.00 97.31 623 ILE A CA 1
ATOM 4883 C C . ILE A 1 623 ? 9.611 -4.760 -15.191 1.00 97.31 623 ILE A C 1
ATOM 4885 O O . ILE A 1 623 ? 9.915 -5.929 -14.957 1.00 97.31 623 ILE A O 1
ATOM 4889 N N . GLY A 1 624 ? 8.953 -3.985 -14.334 1.00 96.62 624 GLY A N 1
ATOM 4890 C CA . GLY A 1 624 ? 8.284 -4.470 -13.132 1.00 96.62 624 GLY A CA 1
ATOM 4891 C C . GLY A 1 624 ? 6.814 -4.822 -13.373 1.00 96.62 624 GLY A C 1
ATOM 4892 O O . GLY A 1 624 ? 6.287 -4.716 -14.484 1.00 96.62 624 GLY A O 1
ATOM 4893 N N . VAL A 1 625 ? 6.142 -5.246 -12.311 1.00 93.50 625 VAL A N 1
ATOM 4894 C CA . VAL A 1 625 ? 4.704 -5.530 -12.294 1.00 93.50 625 VAL A CA 1
ATOM 4895 C C . VAL A 1 625 ? 4.125 -4.938 -11.013 1.00 93.50 625 VAL A C 1
ATOM 4897 O O . VAL A 1 625 ? 4.788 -4.999 -9.980 1.00 93.50 625 VAL A O 1
ATOM 4900 N N . ASP A 1 626 ? 2.891 -4.437 -11.105 1.00 89.38 626 ASP A N 1
ATOM 4901 C CA . ASP A 1 626 ? 2.002 -3.891 -10.064 1.00 89.38 626 ASP A CA 1
ATOM 4902 C C . ASP A 1 626 ? 1.796 -2.358 -10.142 1.00 89.38 626 ASP A C 1
ATOM 4904 O O . ASP A 1 626 ? 0.752 -1.876 -9.706 1.00 89.38 626 ASP A O 1
ATOM 4908 N N . ASN A 1 627 ? 2.700 -1.596 -10.773 1.00 88.50 627 ASN A N 1
ATOM 4909 C CA . ASN A 1 627 ? 2.700 -0.119 -10.838 1.00 88.50 627 ASN A CA 1
ATOM 4910 C C . ASN A 1 627 ? 2.580 0.537 -9.441 1.00 88.50 627 ASN A C 1
ATOM 4912 O O . ASN A 1 627 ? 1.805 1.476 -9.226 1.00 88.50 627 ASN A O 1
ATOM 4916 N N . ASP A 1 628 ? 3.342 0.031 -8.469 1.00 88.31 628 ASP A N 1
ATOM 4917 C CA 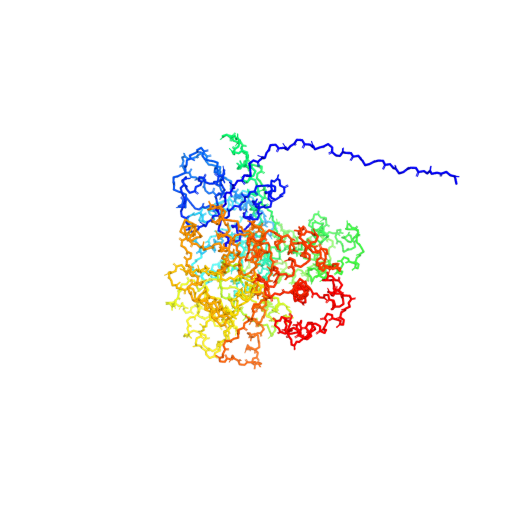. ASP A 1 628 ? 3.334 0.513 -7.089 1.00 88.31 628 ASP A CA 1
ATOM 4918 C C . ASP A 1 628 ? 4.007 1.890 -6.982 1.00 88.31 628 ASP A C 1
ATOM 4920 O O . ASP A 1 628 ? 5.211 2.060 -7.191 1.00 88.31 628 ASP A O 1
ATOM 4924 N N . HIS A 1 629 ? 3.220 2.889 -6.586 1.00 84.88 629 HIS A N 1
ATOM 4925 C CA . HIS A 1 629 ? 3.660 4.281 -6.523 1.00 84.88 629 HIS A CA 1
ATOM 4926 C C . HIS A 1 629 ? 4.964 4.493 -5.735 1.00 84.88 629 HIS A C 1
ATOM 4928 O O . HIS A 1 629 ? 5.791 5.305 -6.145 1.00 84.88 629 HIS A O 1
ATOM 4934 N N . LEU A 1 630 ? 5.163 3.786 -4.617 1.00 86.62 630 LEU A N 1
ATOM 4935 C CA . LEU A 1 630 ? 6.347 3.973 -3.776 1.00 86.62 630 LEU A CA 1
ATOM 4936 C C . LEU A 1 630 ? 7.614 3.507 -4.497 1.00 86.62 630 LEU A C 1
ATOM 4938 O O . LEU A 1 630 ? 8.624 4.206 -4.481 1.00 86.62 630 LEU A O 1
ATOM 4942 N N . PHE A 1 631 ? 7.573 2.342 -5.146 1.00 90.75 631 PHE A N 1
ATOM 4943 C CA . PHE A 1 631 ? 8.739 1.839 -5.873 1.00 90.75 631 PHE A CA 1
ATOM 4944 C C . PHE A 1 631 ? 9.056 2.710 -7.089 1.00 90.75 631 PHE A C 1
ATOM 4946 O O . PHE A 1 631 ? 10.223 2.973 -7.360 1.00 90.75 631 PHE A O 1
ATOM 4953 N N . HIS A 1 632 ? 8.043 3.251 -7.767 1.00 86.88 632 HIS A N 1
ATOM 4954 C CA . HIS A 1 632 ? 8.255 4.226 -8.838 1.00 86.88 632 HIS A CA 1
ATOM 4955 C C . HIS A 1 632 ? 8.885 5.543 -8.347 1.00 86.88 632 HIS A C 1
ATOM 4957 O O . HIS A 1 632 ? 9.682 6.136 -9.073 1.00 86.88 632 HIS A O 1
ATOM 4963 N N . GLU A 1 633 ? 8.560 5.993 -7.132 1.00 84.12 633 GLU A N 1
ATOM 4964 C CA . GLU A 1 633 ? 9.153 7.184 -6.507 1.00 84.12 633 GLU A CA 1
ATOM 4965 C C . GLU A 1 633 ? 10.643 6.976 -6.175 1.00 84.12 633 GLU A C 1
ATOM 4967 O O . GLU A 1 633 ? 11.458 7.877 -6.400 1.00 84.12 633 GLU A O 1
ATOM 4972 N N . LEU A 1 634 ? 11.004 5.767 -5.728 1.00 86.62 634 LEU A N 1
ATOM 4973 C CA . LEU A 1 634 ? 12.380 5.349 -5.427 1.00 86.62 634 LEU A CA 1
ATOM 4974 C C . LEU A 1 634 ? 13.215 5.036 -6.684 1.00 86.62 634 LEU A C 1
ATOM 4976 O O . LEU A 1 634 ? 14.434 5.176 -6.671 1.00 86.62 634 LEU A O 1
ATOM 4980 N N . ALA A 1 635 ? 12.581 4.617 -7.780 1.00 88.38 635 ALA A N 1
ATOM 4981 C CA . ALA A 1 635 ? 13.268 4.137 -8.976 1.00 88.38 635 ALA A CA 1
ATOM 4982 C C . ALA A 1 635 ? 14.134 5.215 -9.650 1.00 88.38 635 ALA A C 1
ATOM 4984 O O . ALA A 1 635 ? 13.639 6.269 -10.065 1.00 88.38 635 ALA A O 1
ATOM 4985 N N . ARG A 1 636 ? 15.426 4.922 -9.834 1.00 86.94 636 ARG A N 1
ATOM 4986 C CA . ARG A 1 636 ? 16.356 5.708 -10.659 1.00 86.94 636 ARG A CA 1
ATOM 4987 C C . ARG A 1 636 ? 17.154 4.763 -11.573 1.00 86.94 636 ARG A C 1
ATOM 4989 O O . ARG A 1 636 ? 17.942 3.975 -11.044 1.00 86.94 636 ARG A O 1
ATOM 4996 N N . PRO A 1 637 ? 16.958 4.802 -12.911 1.00 90.50 637 PRO A N 1
ATOM 4997 C CA . PRO A 1 637 ? 15.985 5.616 -13.671 1.00 90.50 637 PRO A CA 1
ATOM 4998 C C . PRO A 1 637 ? 14.513 5.255 -13.370 1.00 90.50 637 PRO A C 1
ATOM 5000 O O . PRO A 1 637 ? 14.248 4.268 -12.702 1.00 90.50 637 PRO A O 1
ATOM 5003 N N . SER A 1 638 ? 13.525 6.018 -13.856 1.00 91.94 638 SER A N 1
ATOM 5004 C CA . SER A 1 638 ? 12.107 5.709 -13.582 1.00 91.94 638 SER A CA 1
ATOM 5005 C C . SER A 1 638 ? 11.687 4.324 -14.108 1.00 91.94 638 SER A C 1
ATOM 5007 O O . SER A 1 638 ? 11.969 3.971 -15.256 1.00 91.94 638 SER A O 1
ATOM 5009 N N . LEU A 1 639 ? 11.000 3.542 -13.269 1.00 95.12 639 LEU A N 1
ATOM 5010 C CA . LEU A 1 639 ? 10.642 2.145 -13.540 1.00 95.12 639 LEU A CA 1
ATOM 5011 C C . LEU A 1 639 ? 9.437 2.025 -14.479 1.00 95.12 639 LEU A C 1
ATOM 5013 O O . LEU A 1 639 ? 8.415 2.668 -14.263 1.00 95.12 639 LEU A O 1
ATOM 5017 N N . SER A 1 640 ? 9.533 1.193 -15.513 1.00 95.19 640 SER A N 1
ATOM 5018 C CA . SER A 1 640 ? 8.400 0.767 -16.346 1.00 95.19 640 SER A CA 1
ATOM 5019 C C . SER A 1 640 ? 7.704 -0.412 -15.685 1.00 95.19 640 SER A C 1
ATOM 5021 O O . SER A 1 640 ? 8.392 -1.313 -15.209 1.00 95.19 640 SER A O 1
ATOM 5023 N N . SER A 1 641 ? 6.372 -0.442 -15.688 1.00 94.69 641 SER A N 1
ATOM 5024 C CA . SER A 1 641 ? 5.626 -1.490 -14.984 1.00 94.69 641 SER A CA 1
ATOM 5025 C C . SER A 1 641 ? 4.346 -1.907 -15.702 1.00 94.69 641 SER A C 1
ATOM 5027 O O . SER A 1 641 ? 3.691 -1.087 -16.355 1.00 94.69 641 SER A O 1
ATOM 5029 N N . VAL A 1 642 ? 3.991 -3.187 -15.588 1.00 92.75 642 VAL A N 1
ATOM 5030 C CA . VAL A 1 642 ? 2.667 -3.707 -15.952 1.00 92.75 642 VAL A CA 1
ATOM 5031 C C . VAL A 1 642 ? 1.693 -3.416 -14.809 1.00 92.75 642 VAL A C 1
ATOM 5033 O O . VAL A 1 642 ? 1.878 -3.909 -13.701 1.00 92.75 642 VAL A O 1
ATOM 5036 N N . GLU A 1 643 ? 0.632 -2.651 -15.066 1.00 88.81 643 GLU A N 1
ATOM 5037 C CA . GLU A 1 643 ? -0.351 -2.313 -14.030 1.00 88.81 643 GLU A CA 1
ATOM 5038 C C . GLU A 1 643 ? -1.396 -3.426 -13.866 1.00 88.81 643 GLU A C 1
ATOM 5040 O O . GLU A 1 643 ? -2.159 -3.741 -14.785 1.00 88.81 643 GLU A O 1
ATOM 5045 N N . VAL A 1 644 ? -1.450 -3.990 -12.660 1.00 88.38 644 VAL A N 1
ATOM 5046 C CA . VAL A 1 644 ? -2.533 -4.866 -12.207 1.00 88.38 644 VAL A CA 1
ATOM 5047 C C . VAL A 1 644 ? -3.511 -4.008 -11.411 1.00 88.38 644 VAL A C 1
ATOM 5049 O O . VAL A 1 644 ? -3.163 -3.485 -10.354 1.00 88.38 644 VAL A O 1
ATOM 5052 N N . ASP A 1 645 ? -4.736 -3.834 -11.912 1.00 87.00 645 ASP A N 1
ATOM 5053 C CA . ASP A 1 645 ? -5.723 -2.982 -11.244 1.00 87.00 645 ASP A CA 1
ATOM 5054 C C . ASP A 1 645 ? -6.408 -3.717 -10.084 1.00 87.00 645 ASP A C 1
ATOM 5056 O O . ASP A 1 645 ? -7.532 -4.208 -10.183 1.00 87.00 645 ASP A O 1
ATOM 5060 N N . PHE A 1 646 ? -5.707 -3.793 -8.953 1.00 89.62 646 PHE A N 1
ATOM 5061 C CA . PHE A 1 646 ? -6.227 -4.403 -7.731 1.00 89.62 646 PHE A CA 1
ATOM 5062 C C . PHE A 1 646 ? -7.517 -3.737 -7.229 1.00 89.62 646 PHE A C 1
ATOM 5064 O O . PHE A 1 646 ? -8.347 -4.412 -6.620 1.00 89.62 646 PHE A O 1
ATOM 5071 N N . LYS A 1 647 ? -7.729 -2.444 -7.514 1.00 88.75 647 LYS A N 1
ATOM 5072 C CA . LYS A 1 647 ? -8.959 -1.735 -7.132 1.00 88.75 647 LYS A CA 1
ATOM 5073 C C . LYS A 1 647 ? -10.137 -2.216 -7.967 1.00 88.75 647 LYS A C 1
ATOM 5075 O O . LYS A 1 647 ? -11.188 -2.516 -7.410 1.00 88.75 647 LYS A O 1
ATOM 5080 N N . ASP A 1 648 ? -9.961 -2.358 -9.274 1.00 86.69 648 ASP A N 1
ATOM 5081 C CA . ASP A 1 648 ? -10.989 -2.953 -10.131 1.00 86.69 648 ASP A CA 1
ATOM 5082 C C . ASP A 1 648 ? -11.290 -4.407 -9.740 1.00 86.69 648 ASP A C 1
ATOM 5084 O O . ASP A 1 648 ? -12.455 -4.777 -9.597 1.00 86.69 648 ASP A O 1
ATOM 5088 N N . ILE A 1 649 ? -10.257 -5.211 -9.453 1.00 91.62 649 ILE A N 1
ATOM 5089 C CA . ILE A 1 649 ? -10.436 -6.583 -8.950 1.00 91.62 649 ILE A CA 1
ATOM 5090 C C . ILE A 1 649 ? -11.318 -6.573 -7.700 1.00 91.62 649 ILE A C 1
ATOM 5092 O O . ILE A 1 649 ? -12.283 -7.333 -7.624 1.00 91.62 649 ILE A O 1
ATOM 5096 N N . GLY A 1 650 ? -11.034 -5.696 -6.736 1.00 92.81 650 GLY A N 1
ATOM 5097 C CA . GLY A 1 650 ? -11.845 -5.532 -5.532 1.00 92.81 650 GLY A CA 1
ATOM 5098 C C . GLY A 1 650 ? -13.294 -5.139 -5.813 1.00 92.81 650 GLY A C 1
ATOM 5099 O O . GLY A 1 650 ? -14.217 -5.747 -5.266 1.00 92.81 650 GLY A O 1
ATOM 5100 N N . TYR A 1 651 ? -13.495 -4.162 -6.698 1.00 91.19 651 TYR A N 1
ATOM 5101 C CA . TYR A 1 651 ? -14.815 -3.682 -7.104 1.00 91.19 651 TYR A CA 1
ATOM 5102 C C . TYR A 1 651 ? -15.650 -4.802 -7.738 1.00 91.19 651 TYR A C 1
ATOM 5104 O O . TYR A 1 651 ? -16.749 -5.104 -7.272 1.00 91.19 651 TYR A O 1
ATOM 5112 N N . ARG A 1 652 ? -15.091 -5.493 -8.740 1.00 89.38 652 ARG A N 1
ATOM 5113 C CA . ARG A 1 652 ? -15.718 -6.637 -9.426 1.00 89.38 652 ARG A CA 1
ATOM 5114 C C . ARG A 1 652 ? -15.983 -7.809 -8.493 1.00 89.38 652 ARG A C 1
ATOM 5116 O O . ARG A 1 652 ? -16.990 -8.503 -8.642 1.00 89.38 652 ARG A O 1
ATOM 5123 N N . SER A 1 653 ? -15.087 -8.036 -7.535 1.00 94.06 653 SER A N 1
ATOM 5124 C CA . SER A 1 653 ? -15.244 -9.101 -6.545 1.00 94.06 653 SER A CA 1
ATOM 5125 C C . SER A 1 653 ? -16.435 -8.835 -5.639 1.00 94.06 653 SER A C 1
ATOM 5127 O O . SER A 1 653 ? -17.258 -9.728 -5.447 1.00 94.06 653 SER A O 1
ATOM 5129 N N . MET A 1 654 ? -16.581 -7.603 -5.142 1.00 94.50 654 MET A N 1
ATOM 5130 C CA . MET A 1 654 ? -17.750 -7.231 -4.348 1.00 94.50 654 MET A CA 1
ATOM 5131 C C . MET A 1 654 ? -19.034 -7.236 -5.185 1.00 94.50 654 MET A C 1
ATOM 5133 O O . MET A 1 654 ? -20.055 -7.732 -4.717 1.00 94.50 654 MET A O 1
ATOM 5137 N N . GLN A 1 655 ? -18.982 -6.762 -6.433 1.00 92.62 655 GLN A N 1
ATOM 5138 C CA . GLN A 1 655 ? -20.114 -6.819 -7.360 1.00 92.62 655 GLN A CA 1
ATOM 5139 C C . GLN A 1 655 ? -20.614 -8.252 -7.567 1.00 92.62 655 GLN A C 1
ATOM 5141 O O . GLN A 1 655 ? -21.805 -8.529 -7.423 1.00 92.62 655 GLN A O 1
ATOM 5146 N N . SER A 1 656 ? -19.696 -9.173 -7.865 1.00 92.38 656 SER A N 1
ATOM 5147 C CA . SER A 1 656 ? -20.024 -10.583 -8.086 1.00 92.38 656 SER A CA 1
ATOM 5148 C C . SER A 1 656 ? -20.567 -11.227 -6.814 1.00 92.38 656 SER A C 1
ATOM 5150 O O . SER A 1 656 ? -21.562 -11.948 -6.860 1.00 92.38 656 SER A O 1
ATOM 5152 N N . LEU A 1 657 ? -19.958 -10.923 -5.664 1.00 94.50 657 LEU A N 1
ATOM 5153 C CA . LEU A 1 657 ? -20.423 -11.419 -4.376 1.00 94.50 657 LEU A CA 1
ATOM 5154 C C . LEU A 1 657 ? -21.836 -10.918 -4.050 1.00 94.50 657 LEU A C 1
ATOM 5156 O O . LEU A 1 657 ? -22.675 -11.709 -3.629 1.00 94.50 657 LEU A O 1
ATOM 5160 N N . ALA A 1 658 ? -22.123 -9.636 -4.276 1.00 92.81 658 ALA A N 1
ATOM 5161 C CA . ALA A 1 658 ? -23.442 -9.058 -4.049 1.00 92.81 658 ALA A CA 1
ATOM 5162 C C . ALA A 1 658 ? -24.514 -9.729 -4.923 1.00 92.81 658 ALA A C 1
ATOM 5164 O O . ALA A 1 658 ? -25.561 -10.118 -4.407 1.00 92.81 658 ALA A O 1
ATOM 5165 N N . ALA A 1 659 ? -24.227 -9.946 -6.212 1.00 91.12 659 ALA A N 1
ATOM 5166 C CA . ALA A 1 659 ? -25.120 -10.665 -7.121 1.00 91.12 659 ALA A CA 1
ATOM 5167 C C . ALA A 1 659 ? -25.359 -12.120 -6.672 1.00 91.12 659 ALA A C 1
ATOM 5169 O O . ALA A 1 659 ? -26.483 -12.620 -6.744 1.00 91.12 659 ALA A O 1
ATOM 5170 N N . MET A 1 660 ? -24.325 -12.797 -6.157 1.00 92.12 660 MET A N 1
ATOM 5171 C CA . MET A 1 660 ? -24.451 -14.148 -5.597 1.00 92.12 660 MET A CA 1
ATOM 5172 C C . MET A 1 660 ? -25.301 -14.173 -4.322 1.00 92.12 660 MET A C 1
ATOM 5174 O O . MET A 1 660 ? -26.155 -15.045 -4.180 1.00 92.12 660 MET A O 1
ATOM 5178 N N . ILE A 1 661 ? -25.108 -13.215 -3.409 1.00 92.31 661 ILE A N 1
ATOM 5179 C CA . ILE A 1 661 ? -25.902 -13.093 -2.175 1.00 92.31 661 ILE A CA 1
ATOM 5180 C C . ILE A 1 661 ? -27.378 -12.830 -2.496 1.00 92.31 661 ILE A C 1
ATOM 5182 O O . ILE A 1 661 ? -28.257 -13.396 -1.852 1.00 92.31 661 ILE A O 1
ATOM 5186 N N . ARG A 1 662 ? -27.659 -12.008 -3.513 1.00 91.31 662 ARG A N 1
ATOM 5187 C CA . ARG A 1 662 ? -29.024 -11.672 -3.958 1.00 91.31 662 ARG A CA 1
ATOM 5188 C C . ARG A 1 662 ? -29.687 -12.765 -4.802 1.00 91.31 662 ARG A C 1
ATOM 5190 O O . ARG A 1 662 ? -30.859 -12.640 -5.138 1.00 91.31 662 ARG A O 1
ATOM 5197 N N . GLY A 1 663 ? -28.961 -13.829 -5.152 1.00 88.81 663 GLY A N 1
ATOM 5198 C CA . GLY A 1 663 ? -29.456 -14.894 -6.029 1.00 88.81 663 GLY A CA 1
ATOM 5199 C C . GLY A 1 663 ? -29.606 -14.477 -7.498 1.00 88.81 663 GLY A C 1
ATOM 5200 O O . GLY A 1 663 ? -30.218 -15.202 -8.278 1.00 88.81 663 GLY A O 1
ATOM 5201 N N . GLU A 1 664 ? -29.041 -13.333 -7.884 1.00 86.75 664 GLU A N 1
ATOM 5202 C CA . GLU A 1 664 ? -29.057 -12.794 -9.251 1.00 86.75 664 GLU A CA 1
ATOM 5203 C C . GLU A 1 664 ? -28.075 -13.540 -10.168 1.00 86.75 664 GLU A C 1
ATOM 5205 O O . GLU A 1 664 ? -28.269 -13.595 -11.381 1.00 86.75 664 GLU A O 1
ATOM 5210 N N . SER A 1 665 ? -27.030 -14.143 -9.591 1.00 80.44 665 SER A N 1
ATOM 5211 C CA . SER A 1 665 ? -26.040 -14.946 -10.310 1.00 80.44 665 SER A CA 1
ATOM 5212 C C . SER A 1 665 ? -25.627 -16.175 -9.506 1.00 80.44 665 SER A C 1
ATOM 5214 O O . SER A 1 665 ? -25.432 -16.108 -8.294 1.00 80.44 665 SER A O 1
ATOM 5216 N N . LYS A 1 666 ? -25.412 -17.301 -10.192 1.00 77.06 666 LYS A N 1
ATOM 5217 C CA . LYS A 1 666 ? -24.698 -18.451 -9.616 1.00 77.06 666 LYS A CA 1
ATOM 5218 C C . LYS A 1 666 ? -23.189 -18.239 -9.750 1.00 77.06 666 LYS A C 1
ATOM 5220 O O . LYS A 1 666 ? -22.752 -17.506 -10.638 1.00 77.06 666 LYS A O 1
ATOM 5225 N N . ALA A 1 667 ? -22.401 -18.882 -8.887 1.00 70.88 667 ALA A N 1
ATOM 5226 C CA . ALA A 1 667 ? -20.953 -18.929 -9.068 1.00 70.88 667 ALA A CA 1
ATOM 5227 C C . ALA A 1 667 ? -20.642 -19.648 -10.397 1.00 70.88 667 ALA A C 1
ATOM 5229 O O . ALA A 1 667 ? -21.136 -20.763 -10.600 1.00 70.88 667 ALA A O 1
ATOM 5230 N N . PRO A 1 668 ? -19.885 -19.039 -11.326 1.00 69.50 668 PRO A N 1
ATOM 5231 C CA . PRO A 1 668 ? -19.438 -19.752 -12.512 1.00 69.50 668 PRO A CA 1
ATOM 5232 C C . PRO A 1 668 ? -18.470 -20.872 -12.111 1.00 69.50 668 PRO A C 1
ATOM 5234 O O . PRO A 1 668 ? -17.714 -20.739 -11.149 1.00 69.50 668 PRO A O 1
ATOM 5237 N N . PHE A 1 669 ? -18.486 -21.975 -12.865 1.00 67.62 669 PHE A N 1
ATOM 5238 C CA . PHE A 1 669 ? -17.551 -23.089 -12.661 1.00 67.62 669 PHE A CA 1
ATOM 5239 C C . PHE A 1 669 ? -16.099 -22.691 -12.972 1.00 67.62 669 PHE A C 1
ATOM 5241 O O . PHE A 1 669 ? -15.170 -23.226 -12.369 1.00 67.62 669 PHE A O 1
ATOM 5248 N N . GLU A 1 670 ? -15.899 -21.759 -13.908 1.00 78.25 670 GLU A N 1
ATOM 5249 C CA . GLU A 1 670 ? -14.574 -21.297 -14.319 1.00 78.25 670 GLU A CA 1
ATOM 5250 C C . GLU A 1 670 ? -14.155 -20.009 -13.589 1.00 78.25 670 GLU A C 1
ATOM 5252 O O . GLU A 1 670 ? -14.992 -19.131 -13.353 1.00 78.25 670 GLU A O 1
ATOM 5257 N N . PRO A 1 671 ? -12.858 -19.856 -13.254 1.00 83.12 671 PRO A N 1
ATOM 5258 C CA . PRO A 1 671 ? -12.335 -18.608 -12.715 1.00 83.12 671 PRO A CA 1
ATOM 5259 C C . PRO A 1 671 ? -12.511 -17.435 -13.686 1.00 83.12 671 PRO A C 1
ATOM 5261 O O . PRO A 1 671 ? -12.231 -17.554 -14.878 1.00 83.12 671 PRO A O 1
ATOM 5264 N N . ILE A 1 672 ? -12.882 -16.269 -13.161 1.00 86.38 672 ILE A N 1
ATOM 5265 C CA . ILE A 1 672 ? -12.872 -15.014 -13.916 1.00 86.38 672 ILE A CA 1
ATOM 5266 C C . ILE A 1 672 ? -11.439 -14.480 -13.927 1.00 86.38 672 ILE A C 1
ATOM 5268 O O . ILE A 1 672 ? -10.897 -14.122 -12.880 1.00 86.38 672 ILE A O 1
ATOM 5272 N N . ASN A 1 673 ? -10.831 -14.399 -15.109 1.00 85.75 673 ASN A N 1
ATOM 5273 C CA . ASN A 1 673 ? -9.505 -13.811 -15.278 1.00 85.75 673 ASN A CA 1
ATOM 5274 C C . ASN A 1 673 ? -9.620 -12.317 -15.612 1.00 85.75 673 ASN A C 1
ATOM 5276 O O . ASN A 1 673 ? -10.224 -11.935 -16.615 1.00 85.75 673 ASN A O 1
ATOM 5280 N N . VAL A 1 674 ? -9.025 -11.472 -14.774 1.00 85.06 674 VAL A N 1
ATOM 5281 C CA . VAL A 1 674 ? -8.909 -10.026 -14.975 1.00 85.06 674 VAL A CA 1
ATOM 5282 C C . VAL A 1 674 ? -7.598 -9.746 -15.700 1.00 85.06 674 VAL A C 1
ATOM 5284 O O . VAL A 1 674 ? -6.516 -10.109 -15.229 1.00 85.06 674 VAL A O 1
ATOM 5287 N N . SER A 1 675 ? -7.691 -9.124 -16.874 1.00 81.62 675 SER A N 1
ATOM 5288 C CA . SER A 1 675 ? -6.518 -8.740 -17.658 1.00 81.62 675 SER A CA 1
ATOM 5289 C C . SER A 1 675 ? -5.795 -7.551 -17.027 1.00 81.62 675 SER A C 1
ATOM 5291 O O . SER A 1 675 ? -6.425 -6.618 -16.532 1.00 81.62 675 SER A O 1
ATOM 5293 N N . ALA A 1 676 ? -4.465 -7.558 -17.095 1.00 83.50 676 ALA A N 1
ATOM 5294 C CA . ALA A 1 676 ? -3.668 -6.396 -16.730 1.00 83.50 676 ALA A CA 1
ATOM 5295 C C . ALA A 1 676 ? -3.861 -5.244 -17.727 1.00 83.50 676 ALA A C 1
ATOM 5297 O O . ALA A 1 676 ? -4.181 -5.447 -18.905 1.00 83.50 676 ALA A O 1
ATOM 5298 N N . LYS A 1 677 ? -3.630 -4.021 -17.253 1.00 83.19 677 LYS A N 1
ATOM 5299 C CA . LYS A 1 677 ? -3.622 -2.826 -18.096 1.00 83.19 677 LYS A CA 1
ATOM 5300 C C . LYS A 1 677 ? -2.349 -2.774 -18.956 1.00 83.19 677 LYS A C 1
ATOM 5302 O O . LYS A 1 677 ? -1.368 -3.463 -18.665 1.00 83.19 677 LYS A O 1
ATOM 5307 N N . PRO A 1 678 ? -2.336 -1.948 -20.021 1.00 79.06 678 PRO A N 1
ATOM 5308 C CA . PRO A 1 678 ? -1.132 -1.719 -20.815 1.00 79.06 678 PRO A CA 1
ATOM 5309 C C . PRO A 1 678 ? 0.059 -1.274 -19.956 1.00 79.06 678 PRO A C 1
ATOM 5311 O O . PRO A 1 678 ? -0.123 -0.599 -18.944 1.00 79.06 678 PRO A O 1
ATOM 5314 N N . ILE A 1 679 ? 1.277 -1.605 -20.398 1.00 85.06 679 ILE A N 1
ATOM 5315 C CA . ILE A 1 679 ? 2.507 -1.223 -19.694 1.00 85.06 679 ILE A CA 1
ATOM 5316 C C . ILE A 1 679 ? 2.589 0.294 -19.575 1.00 85.06 679 ILE A C 1
ATOM 5318 O O . ILE A 1 679 ? 2.485 1.023 -20.567 1.00 85.06 679 ILE A O 1
ATOM 5322 N N . ARG A 1 680 ? 2.851 0.767 -18.359 1.00 86.44 680 ARG A N 1
ATOM 5323 C CA . ARG A 1 680 ? 3.271 2.139 -18.120 1.00 86.44 680 ARG A CA 1
ATOM 5324 C C . ARG A 1 680 ? 4.761 2.243 -18.418 1.00 86.44 680 ARG A C 1
ATOM 5326 O O . ARG A 1 680 ? 5.602 1.951 -17.570 1.00 86.44 680 ARG A O 1
ATOM 5333 N N . GLU A 1 681 ? 5.077 2.619 -19.651 1.00 85.56 681 GLU A N 1
ATOM 5334 C CA . GLU A 1 681 ? 6.455 2.771 -20.111 1.00 85.56 681 GLU A CA 1
ATOM 5335 C C . GLU A 1 681 ? 7.141 3.981 -19.452 1.00 85.56 681 GLU A C 1
ATOM 5337 O O . GLU A 1 681 ? 6.616 5.094 -19.458 1.00 85.56 681 GLU A O 1
ATOM 5342 N N . ASN A 1 682 ? 8.337 3.763 -18.909 1.00 89.00 682 ASN A N 1
ATOM 5343 C CA . ASN A 1 682 ? 9.194 4.760 -18.269 1.00 89.00 682 ASN A CA 1
ATOM 5344 C C . ASN A 1 682 ? 10.664 4.517 -18.666 1.00 89.00 682 ASN A C 1
ATOM 5346 O O . ASN A 1 682 ? 10.960 3.679 -19.520 1.00 89.00 682 ASN A O 1
ATOM 5350 N N . CYS A 1 683 ? 11.606 5.265 -18.084 1.00 88.12 683 CYS A N 1
ATOM 5351 C CA . CYS A 1 683 ? 13.003 5.270 -18.520 1.00 88.12 683 CYS A CA 1
ATOM 5352 C C . CYS A 1 683 ? 13.672 3.891 -18.501 1.00 88.12 683 CYS A C 1
ATOM 5354 O O . CYS A 1 683 ? 14.452 3.615 -19.405 1.00 88.12 683 CYS A O 1
ATOM 5356 N N . SER A 1 684 ? 13.317 2.999 -17.571 1.00 93.81 684 SER A N 1
ATOM 5357 C CA . SER A 1 684 ? 13.914 1.660 -17.447 1.00 93.81 684 SER A CA 1
ATOM 5358 C C . SER A 1 684 ? 13.759 0.759 -18.677 1.00 93.81 684 SER A C 1
ATOM 5360 O O . SER A 1 684 ? 14.415 -0.276 -18.756 1.00 93.81 684 SER A O 1
ATOM 5362 N N . THR A 1 685 ? 12.895 1.125 -19.630 1.00 91.38 685 THR A N 1
ATOM 5363 C CA . THR A 1 685 ? 12.728 0.400 -20.897 1.00 91.38 685 THR A CA 1
ATOM 5364 C C . THR A 1 685 ? 12.887 1.266 -22.134 1.00 91.38 685 THR A C 1
ATOM 5366 O O . THR A 1 685 ? 12.650 0.784 -23.238 1.00 91.38 685 THR A O 1
ATOM 5369 N N . ARG A 1 686 ? 13.287 2.536 -22.007 1.00 85.94 686 ARG A N 1
ATOM 5370 C CA . ARG A 1 686 ? 13.436 3.426 -23.175 1.00 85.94 686 ARG A CA 1
ATOM 5371 C C . ARG A 1 686 ? 14.613 3.052 -24.082 1.00 85.94 686 ARG A C 1
ATOM 5373 O O . ARG A 1 686 ? 14.677 3.540 -25.210 1.00 85.94 686 ARG A O 1
ATOM 5380 N N . GLY A 1 687 ? 15.504 2.189 -23.610 1.00 82.94 687 GLY A N 1
ATOM 5381 C CA . GLY A 1 687 ? 16.610 1.639 -24.382 1.00 82.94 687 GLY A CA 1
ATOM 5382 C C . GLY A 1 687 ? 16.146 0.895 -25.631 1.00 82.94 687 GLY A C 1
ATOM 5383 O O . GLY A 1 687 ? 14.975 0.532 -25.778 1.00 82.94 687 GLY A O 1
ATOM 5384 N N . LEU A 1 688 ? 17.090 0.711 -26.545 1.00 81.69 688 LEU A N 1
ATOM 5385 C CA . LEU A 1 688 ? 16.957 -0.125 -27.732 1.00 81.69 688 LEU A CA 1
ATOM 5386 C C . LEU A 1 688 ? 18.069 -1.170 -27.696 1.00 81.69 688 LEU A C 1
ATOM 5388 O O . LEU A 1 688 ? 19.160 -0.871 -27.209 1.00 81.69 688 LEU A O 1
ATOM 5392 N N . ALA A 1 689 ? 17.806 -2.355 -28.243 1.00 82.38 689 ALA A N 1
ATOM 5393 C CA . ALA A 1 689 ? 18.772 -3.448 -28.323 1.00 82.38 689 ALA A CA 1
ATOM 5394 C C . ALA A 1 689 ? 19.841 -3.180 -29.398 1.00 82.38 689 ALA A C 1
ATOM 5396 O O . ALA A 1 689 ? 19.857 -3.782 -30.468 1.00 82.38 689 ALA A O 1
ATOM 5397 N N . THR A 1 690 ? 20.691 -2.180 -29.172 1.00 83.00 690 THR A N 1
ATOM 5398 C CA . THR A 1 690 ? 21.710 -1.757 -30.135 1.00 83.00 690 THR A CA 1
ATOM 5399 C C . THR A 1 690 ? 22.836 -0.979 -29.470 1.00 83.00 690 THR A C 1
ATOM 5401 O O . THR A 1 690 ? 22.610 -0.221 -28.530 1.00 83.00 690 THR A O 1
ATOM 5404 N N . ASP A 1 691 ? 24.047 -1.086 -30.016 1.00 84.00 691 ASP A N 1
ATOM 5405 C CA . ASP A 1 691 ? 25.172 -0.205 -29.674 1.00 84.00 691 ASP A CA 1
ATOM 5406 C C . ASP A 1 691 ? 25.249 1.036 -30.584 1.00 84.00 691 ASP A C 1
ATOM 5408 O O . ASP A 1 691 ? 26.099 1.905 -30.396 1.00 84.00 691 ASP A O 1
ATOM 5412 N N . SER A 1 692 ? 24.350 1.160 -31.568 1.00 86.56 692 SER A N 1
ATOM 5413 C CA . SER A 1 692 ? 24.304 2.319 -32.461 1.00 86.56 692 SER A CA 1
ATOM 5414 C C . SER A 1 692 ? 23.858 3.579 -31.714 1.00 86.56 692 SER A C 1
ATOM 5416 O O . SER A 1 692 ? 22.667 3.788 -31.469 1.00 86.56 692 SER A O 1
ATOM 5418 N N . ASN A 1 693 ? 24.814 4.458 -31.398 1.00 86.94 693 ASN A N 1
ATOM 5419 C CA . ASN A 1 693 ? 24.522 5.736 -30.748 1.00 86.94 693 ASN A CA 1
ATOM 5420 C C . ASN A 1 693 ? 23.588 6.620 -31.595 1.00 86.94 693 ASN A C 1
ATOM 5422 O O . ASN A 1 693 ? 22.670 7.231 -31.060 1.00 86.94 693 ASN A O 1
ATOM 5426 N N . SER A 1 694 ? 23.757 6.629 -32.923 1.00 90.75 694 SER A N 1
ATOM 5427 C CA . SER A 1 694 ? 22.891 7.395 -33.832 1.00 90.75 694 SER A CA 1
ATOM 5428 C C . SER A 1 694 ? 21.430 6.937 -33.763 1.00 90.75 694 SER A C 1
ATOM 5430 O O . SER A 1 694 ? 20.529 7.770 -33.713 1.00 90.75 694 SER A O 1
ATOM 5432 N N . LEU A 1 695 ? 21.174 5.625 -33.688 1.00 88.69 695 LEU A N 1
AT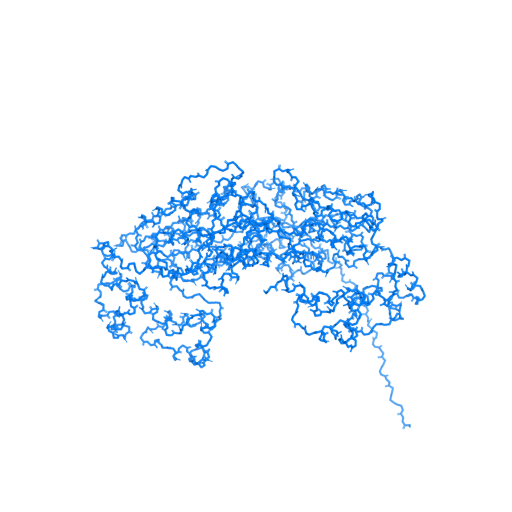OM 5433 C CA . LEU A 1 695 ? 19.812 5.102 -33.556 1.00 88.69 695 LEU A CA 1
ATOM 5434 C C . LEU A 1 695 ? 19.206 5.414 -32.176 1.00 88.69 695 LEU A C 1
ATOM 5436 O O . LEU A 1 695 ? 18.015 5.720 -32.095 1.00 88.69 695 LEU A O 1
ATOM 5440 N N . LYS A 1 696 ? 20.011 5.388 -31.103 1.00 87.06 696 LYS A N 1
ATOM 5441 C CA . LYS A 1 696 ? 19.574 5.807 -29.758 1.00 87.06 696 LYS A CA 1
ATOM 5442 C C . LYS A 1 696 ? 19.161 7.282 -29.741 1.00 87.06 696 LYS A C 1
ATOM 5444 O O . LYS A 1 696 ? 18.031 7.580 -29.357 1.00 87.06 696 LYS A O 1
ATOM 5449 N N . VAL A 1 697 ? 20.015 8.173 -30.254 1.00 89.31 697 VAL A N 1
ATOM 5450 C CA . VAL A 1 697 ? 19.736 9.618 -30.361 1.00 89.31 697 VAL A CA 1
ATOM 5451 C C . VAL A 1 697 ? 18.494 9.880 -31.216 1.00 89.31 697 VAL A C 1
ATOM 5453 O O . VAL A 1 697 ? 17.615 10.639 -30.811 1.00 89.31 697 VAL A O 1
ATOM 5456 N N . ALA A 1 698 ? 18.355 9.198 -32.357 1.00 90.88 698 ALA A N 1
ATOM 5457 C CA . ALA A 1 698 ? 17.166 9.294 -33.202 1.00 90.88 698 ALA A CA 1
ATOM 5458 C C . ALA A 1 698 ? 15.883 8.900 -32.451 1.00 90.88 698 ALA A C 1
ATOM 5460 O O . ALA A 1 698 ? 14.867 9.594 -32.524 1.00 90.88 698 ALA A O 1
ATOM 5461 N N . ALA A 1 699 ? 15.911 7.789 -31.710 1.00 87.62 699 ALA A N 1
ATOM 5462 C CA . ALA A 1 699 ? 14.760 7.321 -30.948 1.00 87.62 699 ALA A CA 1
ATOM 5463 C C . ALA A 1 699 ? 14.401 8.255 -29.781 1.00 87.62 699 ALA A C 1
ATOM 5465 O O . ALA A 1 699 ? 13.216 8.455 -29.506 1.00 87.62 699 ALA A O 1
ATOM 5466 N N . GLU A 1 700 ? 15.390 8.841 -29.106 1.00 87.12 700 GLU A N 1
ATOM 5467 C CA . GLU A 1 700 ? 15.177 9.861 -28.073 1.00 87.12 700 GLU A CA 1
ATOM 5468 C C . GLU A 1 700 ? 14.587 11.147 -28.649 1.00 87.12 700 GLU A C 1
ATOM 5470 O O . GLU A 1 700 ? 13.585 11.637 -28.124 1.00 87.12 700 GLU A O 1
ATOM 5475 N N . PHE A 1 701 ? 15.127 11.635 -29.768 1.00 91.00 701 PHE A N 1
ATOM 5476 C CA . PHE A 1 701 ? 14.599 12.800 -30.474 1.00 91.00 701 PHE A CA 1
ATOM 5477 C C . PHE A 1 701 ? 13.132 12.601 -30.869 1.00 91.00 701 PHE A C 1
ATOM 5479 O O . PHE A 1 701 ? 12.296 13.469 -30.608 1.00 91.00 701 PHE A O 1
ATOM 5486 N N . ILE A 1 702 ? 12.788 11.436 -31.429 1.00 91.06 702 ILE A N 1
ATOM 5487 C CA . ILE A 1 702 ? 11.401 11.102 -31.777 1.00 91.06 702 ILE A CA 1
ATOM 5488 C C . ILE A 1 702 ? 10.500 11.152 -30.539 1.00 91.06 702 ILE A C 1
ATOM 5490 O O . ILE A 1 702 ? 9.426 11.748 -30.587 1.00 91.06 702 ILE A O 1
ATOM 5494 N N . ARG A 1 703 ? 10.918 10.542 -29.424 1.00 86.44 703 ARG A N 1
ATOM 5495 C CA . ARG A 1 703 ? 10.116 10.507 -28.190 1.00 86.44 703 ARG A CA 1
ATOM 5496 C C . ARG A 1 703 ? 9.922 11.895 -27.585 1.00 86.44 703 ARG A C 1
ATOM 5498 O O . ARG A 1 703 ? 8.817 12.196 -27.141 1.00 86.44 703 ARG A O 1
ATOM 5505 N N . ALA A 1 704 ? 10.960 12.729 -27.585 1.00 87.19 704 ALA A N 1
ATOM 5506 C CA . ALA A 1 704 ? 10.897 14.095 -27.068 1.00 87.19 704 ALA A CA 1
ATOM 5507 C C . ALA A 1 704 ? 9.958 14.998 -27.889 1.00 87.19 704 ALA A C 1
ATOM 5509 O O . ALA A 1 704 ? 9.376 15.930 -27.342 1.00 87.19 704 ALA A O 1
ATOM 5510 N N . ASN A 1 705 ? 9.765 14.688 -29.176 1.00 90.81 705 ASN A N 1
ATOM 5511 C CA . ASN A 1 705 ? 8.993 15.500 -30.119 1.00 90.81 705 ASN A CA 1
ATOM 5512 C C . ASN A 1 705 ? 7.706 14.809 -30.607 1.00 90.81 705 ASN A C 1
ATOM 5514 O O . ASN A 1 705 ? 7.139 15.187 -31.628 1.00 90.81 705 ASN A O 1
ATOM 5518 N N . LEU A 1 706 ? 7.219 13.777 -29.906 1.00 88.19 706 LEU A N 1
ATOM 5519 C CA . LEU A 1 706 ? 6.144 12.911 -30.413 1.00 88.19 706 LEU A CA 1
ATOM 5520 C C . LEU A 1 706 ? 4.857 13.675 -30.786 1.00 88.19 706 LEU A C 1
ATOM 5522 O O . LEU A 1 706 ? 4.163 13.307 -31.742 1.00 88.19 706 LEU A O 1
ATOM 5526 N N . SER A 1 707 ? 4.564 14.739 -30.031 1.00 87.31 707 SER A N 1
ATOM 5527 C CA . SER A 1 707 ? 3.389 15.606 -30.157 1.00 87.31 707 SER A CA 1
ATOM 5528 C C . SER A 1 707 ? 3.452 16.581 -31.337 1.00 87.31 707 SER A C 1
ATOM 5530 O O . SER A 1 707 ? 2.420 17.125 -31.731 1.00 87.31 707 SER A O 1
ATOM 5532 N N . THR A 1 708 ? 4.623 16.788 -31.942 1.00 87.44 708 THR A N 1
ATOM 5533 C CA . THR A 1 708 ? 4.808 17.684 -33.090 1.00 87.44 708 THR A CA 1
ATOM 5534 C C . THR A 1 708 ? 4.994 16.885 -34.384 1.00 87.44 708 THR A C 1
ATOM 5536 O O . THR A 1 708 ? 5.310 15.694 -34.358 1.00 87.44 708 THR A O 1
ATOM 5539 N N . PRO A 1 709 ? 4.734 17.466 -35.568 1.00 85.19 709 PRO A N 1
ATOM 5540 C CA . PRO A 1 709 ? 5.092 16.825 -36.830 1.00 85.19 709 PRO A CA 1
ATOM 5541 C C . PRO A 1 709 ? 6.608 16.584 -36.893 1.00 85.19 709 PRO A C 1
ATOM 5543 O O . PRO A 1 709 ? 7.366 17.535 -36.786 1.00 85.19 709 PRO A O 1
ATOM 5546 N N . ILE A 1 710 ? 7.021 15.327 -37.084 1.00 89.19 710 ILE A N 1
ATOM 5547 C CA . ILE A 1 710 ? 8.426 14.925 -37.227 1.00 89.19 710 ILE A CA 1
ATOM 5548 C C . ILE A 1 710 ? 8.619 14.326 -38.625 1.00 89.19 710 ILE A C 1
ATOM 5550 O O . ILE A 1 710 ? 7.867 13.430 -39.031 1.00 89.19 710 ILE A O 1
ATOM 5554 N N . SER A 1 711 ? 9.622 14.801 -39.355 1.00 88.56 711 SER A N 1
ATOM 5555 C CA . SER A 1 711 ? 10.084 14.247 -40.628 1.00 88.56 711 SER A CA 1
ATOM 5556 C C . SER A 1 711 ? 11.263 13.287 -40.435 1.00 88.56 711 SER A C 1
ATOM 5558 O O . SER A 1 711 ? 11.973 13.330 -39.436 1.00 88.56 711 SER A O 1
ATOM 5560 N N . ALA A 1 712 ? 11.487 12.393 -41.403 1.00 86.31 712 ALA A N 1
ATOM 5561 C CA . ALA A 1 712 ? 12.632 11.481 -41.357 1.00 86.31 712 ALA A CA 1
ATOM 5562 C C . ALA A 1 712 ? 13.981 12.215 -41.484 1.00 86.31 712 ALA A C 1
ATOM 5564 O O . ALA A 1 712 ? 14.982 11.710 -40.984 1.00 86.31 712 ALA A O 1
ATOM 5565 N N . ASP A 1 713 ? 13.996 13.381 -42.136 1.00 89.88 713 ASP A N 1
ATOM 5566 C CA . ASP A 1 713 ? 15.187 14.218 -42.293 1.00 89.88 713 ASP A CA 1
ATOM 5567 C C . ASP A 1 713 ? 15.574 14.866 -40.952 1.00 89.88 713 ASP A C 1
ATOM 5569 O O . ASP A 1 713 ? 16.707 14.703 -40.518 1.00 89.88 713 ASP A O 1
ATOM 5573 N N . GLU A 1 714 ? 14.617 15.432 -40.205 1.00 92.56 714 GLU A N 1
ATOM 5574 C CA . GLU A 1 714 ? 14.870 15.978 -38.856 1.00 92.56 714 GLU A CA 1
ATOM 5575 C C . GLU A 1 714 ? 15.410 14.921 -37.878 1.00 92.56 714 GLU A C 1
ATOM 5577 O O . GLU A 1 714 ? 16.280 15.208 -37.059 1.00 92.56 714 GLU A O 1
ATOM 5582 N N . VAL A 1 715 ? 14.917 13.680 -37.970 1.00 92.50 715 VAL A N 1
ATOM 5583 C CA . VAL A 1 715 ? 15.423 12.560 -37.157 1.00 92.50 715 VAL A CA 1
ATOM 5584 C C . VAL A 1 715 ? 16.875 12.235 -37.508 1.00 92.50 715 VAL A C 1
ATOM 5586 O O . VAL A 1 715 ? 17.678 11.963 -36.616 1.00 92.50 715 VAL A O 1
ATOM 5589 N N . ALA A 1 716 ? 17.209 12.238 -38.799 1.00 93.31 716 ALA A N 1
ATOM 5590 C CA . ALA A 1 716 ? 18.555 11.948 -39.276 1.00 93.31 716 ALA A CA 1
ATOM 5591 C C . ALA A 1 716 ? 19.538 13.069 -38.898 1.00 93.31 716 ALA A C 1
ATOM 5593 O O . ALA A 1 716 ? 20.634 12.778 -38.414 1.00 93.31 716 ALA A O 1
ATOM 5594 N N . ASP A 1 717 ? 19.107 14.327 -39.020 1.00 93.56 717 ASP A N 1
ATOM 5595 C CA . ASP A 1 717 ? 19.870 15.513 -38.629 1.00 93.56 717 ASP A CA 1
ATOM 5596 C C . ASP A 1 717 ? 20.166 15.518 -37.124 1.00 93.56 717 ASP A C 1
ATOM 5598 O O . ASP A 1 717 ? 21.313 15.715 -36.719 1.00 93.56 717 ASP A O 1
ATOM 5602 N N . ALA A 1 718 ? 19.166 15.216 -36.284 1.00 93.06 718 ALA A N 1
ATOM 5603 C CA . ALA A 1 718 ? 19.346 15.103 -34.835 1.00 93.06 718 ALA A CA 1
ATOM 5604 C C . ALA A 1 718 ? 20.363 14.014 -34.452 1.00 93.06 718 ALA A C 1
ATOM 5606 O O . ALA A 1 718 ? 21.139 14.184 -33.514 1.00 93.06 718 ALA A O 1
ATOM 5607 N N . ALA A 1 719 ? 20.382 12.907 -35.198 1.00 92.56 719 ALA A N 1
ATOM 5608 C CA . ALA A 1 719 ? 21.324 11.806 -35.020 1.00 92.56 719 ALA A CA 1
ATOM 5609 C C . ALA A 1 719 ? 22.671 12.007 -35.743 1.00 92.56 719 ALA A C 1
ATOM 5611 O O . ALA A 1 719 ? 23.526 11.123 -35.670 1.00 92.56 719 ALA A O 1
ATOM 5612 N N . GLN A 1 720 ? 22.861 13.140 -36.431 1.00 94.69 720 GLN A N 1
ATOM 5613 C CA . GLN A 1 720 ? 24.059 13.488 -37.203 1.00 94.69 720 GLN A CA 1
ATOM 5614 C C . GLN A 1 720 ? 24.455 12.429 -38.250 1.00 94.69 720 GLN A C 1
ATOM 5616 O O . GLN A 1 720 ? 25.635 12.151 -38.472 1.00 94.69 720 GLN A O 1
ATOM 5621 N N . VAL A 1 721 ? 23.466 11.824 -38.914 1.00 95.25 721 VAL A N 1
ATOM 5622 C CA . VAL A 1 721 ? 23.673 10.827 -39.977 1.00 95.25 721 VAL A CA 1
ATOM 5623 C C . VAL A 1 721 ? 22.830 11.148 -41.206 1.00 95.25 721 VAL A C 1
ATOM 5625 O O . VAL A 1 721 ? 21.845 11.871 -41.137 1.00 95.25 721 VAL A O 1
ATOM 5628 N N . SER A 1 722 ? 23.180 10.577 -42.362 1.00 95.38 722 SER A N 1
ATOM 5629 C CA . SER A 1 722 ? 22.331 10.718 -43.550 1.00 95.38 722 SER A CA 1
ATOM 5630 C C . SER A 1 722 ? 20.988 10.002 -43.361 1.00 95.38 722 SER A C 1
ATOM 5632 O O . SER A 1 722 ? 20.928 8.931 -42.748 1.00 95.38 722 SER A O 1
ATOM 5634 N N . ARG A 1 723 ? 19.917 10.512 -43.981 1.00 93.62 723 ARG A N 1
ATOM 5635 C CA . ARG A 1 723 ? 18.603 9.846 -43.992 1.00 93.62 723 ARG A CA 1
ATOM 5636 C C . ARG A 1 723 ? 18.669 8.391 -44.457 1.00 93.62 723 ARG A C 1
ATOM 5638 O O . ARG A 1 723 ? 18.030 7.531 -43.860 1.00 93.62 723 ARG A O 1
ATOM 5645 N N . ARG A 1 724 ? 19.477 8.094 -45.479 1.00 93.31 724 ARG A N 1
ATOM 5646 C CA . ARG A 1 724 ? 19.676 6.723 -45.979 1.00 93.31 724 ARG A CA 1
ATOM 5647 C C . ARG A 1 724 ? 20.283 5.816 -44.907 1.00 93.31 724 ARG A C 1
ATOM 5649 O O . ARG A 1 724 ? 19.850 4.677 -44.755 1.00 93.31 724 ARG A O 1
ATOM 5656 N N . THR A 1 725 ? 21.271 6.319 -44.166 1.00 92.38 725 THR A N 1
ATOM 5657 C CA . THR A 1 725 ? 21.867 5.605 -43.027 1.00 92.38 725 THR A CA 1
ATOM 5658 C C . THR A 1 725 ? 20.822 5.359 -41.944 1.00 92.38 725 THR A C 1
ATOM 5660 O O . THR A 1 725 ? 20.745 4.252 -41.414 1.00 92.38 725 THR A O 1
ATOM 5663 N N . MET A 1 726 ? 19.984 6.359 -41.657 1.00 93.19 726 MET A N 1
ATOM 5664 C CA . MET A 1 726 ? 18.941 6.240 -40.645 1.00 93.19 726 MET A CA 1
ATOM 5665 C C . MET A 1 726 ? 17.875 5.205 -41.037 1.00 93.19 726 MET A C 1
ATOM 5667 O O . MET A 1 726 ? 17.550 4.313 -40.257 1.00 93.19 726 MET A O 1
ATOM 5671 N N . GLU A 1 727 ? 17.369 5.261 -42.269 1.00 92.19 727 GLU A N 1
ATOM 5672 C CA . GLU A 1 727 ? 16.407 4.286 -42.798 1.00 92.19 727 GLU A CA 1
ATOM 5673 C C . GLU A 1 727 ? 16.972 2.860 -42.774 1.00 92.19 727 GLU A C 1
ATOM 5675 O O . GLU A 1 727 ? 16.270 1.930 -42.373 1.00 92.19 727 GLU A O 1
ATOM 5680 N N . TYR A 1 728 ? 18.249 2.694 -43.132 1.00 90.75 728 TYR A N 1
ATOM 5681 C CA . TYR A 1 728 ? 18.930 1.406 -43.042 1.00 90.75 728 TYR A CA 1
ATOM 5682 C C . TYR A 1 728 ? 19.000 0.890 -41.600 1.00 90.75 728 TYR A C 1
ATOM 5684 O O . TYR A 1 728 ? 18.608 -0.247 -41.365 1.00 90.75 728 TYR A O 1
ATOM 5692 N N . GLN A 1 729 ? 19.432 1.712 -40.634 1.00 89.81 729 GLN A N 1
ATOM 5693 C CA . GLN A 1 729 ? 19.529 1.309 -39.223 1.00 89.81 729 GLN A CA 1
ATOM 5694 C C . GLN A 1 729 ? 18.167 0.930 -38.626 1.00 89.81 729 GLN A C 1
ATOM 5696 O O . GLN A 1 729 ? 18.053 -0.102 -37.971 1.00 89.81 729 GLN A O 1
ATOM 5701 N N . PHE A 1 730 ? 17.111 1.709 -38.887 1.00 90.25 730 PHE A N 1
ATOM 5702 C CA . PHE A 1 730 ? 15.754 1.351 -38.451 1.00 90.25 730 PHE A CA 1
ATOM 5703 C C . PHE A 1 730 ? 15.296 0.016 -39.049 1.00 90.25 730 PHE A C 1
ATOM 5705 O O . PHE A 1 730 ? 14.653 -0.781 -38.361 1.00 90.25 730 PHE A O 1
ATOM 5712 N N . LYS A 1 731 ? 15.640 -0.249 -40.314 1.00 89.56 731 LYS A N 1
ATOM 5713 C CA . LYS A 1 731 ? 15.233 -1.480 -40.988 1.00 89.56 731 LYS A CA 1
ATOM 5714 C C . LYS A 1 731 ? 16.038 -2.693 -40.538 1.00 89.56 731 LYS A C 1
ATOM 5716 O O . LYS A 1 731 ? 15.452 -3.760 -40.395 1.00 89.56 731 LYS A O 1
ATOM 5721 N N . SER A 1 732 ? 17.343 -2.553 -40.332 1.00 85.69 732 SER A N 1
ATOM 5722 C CA . SER A 1 732 ? 18.207 -3.668 -39.944 1.00 85.69 732 SER A CA 1
ATOM 5723 C C . SER A 1 732 ? 18.083 -4.027 -38.465 1.00 85.69 732 SER A C 1
ATOM 5725 O O . SER A 1 732 ? 18.143 -5.205 -38.145 1.00 85.69 732 SER A O 1
ATOM 5727 N N . ILE A 1 733 ? 17.877 -3.041 -37.583 1.00 82.69 733 ILE A N 1
ATOM 5728 C CA . ILE A 1 733 ? 17.879 -3.245 -36.123 1.00 82.69 733 ILE A CA 1
ATOM 5729 C C . ILE A 1 733 ? 16.458 -3.363 -35.560 1.00 82.69 733 ILE A C 1
ATOM 5731 O O . ILE A 1 733 ? 16.187 -4.221 -34.732 1.00 82.69 733 ILE A O 1
ATOM 5735 N N . LEU A 1 734 ? 15.526 -2.509 -35.998 1.00 82.88 734 LEU A N 1
ATOM 5736 C CA . LEU A 1 734 ? 14.155 -2.469 -35.460 1.00 82.88 734 LEU A CA 1
ATOM 5737 C C . LEU A 1 734 ? 13.118 -3.080 -36.415 1.00 82.88 734 LEU A C 1
ATOM 5739 O O . LEU A 1 734 ? 11.916 -3.001 -36.161 1.00 82.88 734 LEU A O 1
ATOM 5743 N N . ASN A 1 735 ? 13.567 -3.632 -37.548 1.00 85.06 735 ASN A N 1
ATOM 5744 C CA . ASN A 1 735 ? 12.732 -4.171 -38.623 1.00 85.06 735 ASN A CA 1
ATOM 5745 C C . ASN A 1 735 ? 11.592 -3.232 -39.077 1.00 85.06 735 ASN A C 1
ATOM 5747 O O . ASN A 1 735 ? 10.535 -3.671 -39.535 1.00 85.06 735 ASN A O 1
ATOM 5751 N N . THR A 1 736 ? 11.797 -1.916 -38.981 1.00 88.88 736 THR A N 1
ATOM 5752 C CA . THR A 1 736 ? 10.771 -0.903 -39.271 1.00 88.88 736 THR A CA 1
ATOM 5753 C C . THR A 1 736 ? 11.360 0.291 -40.028 1.00 88.88 736 THR A C 1
ATOM 5755 O O . THR A 1 736 ? 12.533 0.297 -40.383 1.00 88.88 736 THR A O 1
ATOM 5758 N N . SER A 1 737 ? 10.541 1.298 -40.337 1.00 90.50 737 SER A N 1
ATOM 5759 C CA . SER A 1 737 ? 11.000 2.585 -40.885 1.00 90.50 737 SER A CA 1
ATOM 5760 C C . SER A 1 737 ? 10.850 3.691 -39.834 1.00 90.50 737 SER A C 1
ATOM 5762 O O . SER A 1 737 ? 9.971 3.565 -38.977 1.00 90.50 737 SER A O 1
ATOM 5764 N N . PRO A 1 738 ? 11.603 4.808 -39.916 1.00 89.50 738 PRO A N 1
ATOM 5765 C CA . PRO A 1 738 ? 11.450 5.923 -38.975 1.00 89.50 738 PRO A CA 1
ATOM 5766 C C . PRO A 1 738 ? 9.997 6.414 -38.870 1.00 89.50 738 PRO A C 1
ATOM 5768 O O . PRO A 1 738 ? 9.468 6.616 -37.780 1.00 89.50 738 PRO A O 1
ATOM 5771 N N . ARG A 1 739 ? 9.303 6.525 -40.011 1.00 89.50 739 ARG A N 1
ATOM 5772 C CA . ARG A 1 739 ? 7.900 6.961 -40.068 1.00 89.50 739 ARG A CA 1
ATOM 5773 C C . ARG A 1 739 ? 6.950 5.975 -39.388 1.00 89.50 739 ARG A C 1
ATOM 5775 O O . ARG A 1 739 ? 6.077 6.398 -38.633 1.00 89.50 739 ARG A O 1
ATOM 5782 N N . ALA A 1 740 ? 7.109 4.680 -39.658 1.00 87.81 740 ALA A N 1
ATOM 5783 C CA . ALA A 1 740 ? 6.292 3.647 -39.027 1.00 87.81 740 ALA A CA 1
ATOM 5784 C C . ALA A 1 740 ? 6.562 3.562 -37.515 1.00 87.81 740 ALA A C 1
ATOM 5786 O O . ALA A 1 740 ? 5.631 3.363 -36.740 1.00 87.81 740 ALA A O 1
ATOM 5787 N N . TYR A 1 741 ? 7.808 3.786 -37.090 1.00 88.50 741 TYR A N 1
ATOM 5788 C CA . TYR A 1 741 ? 8.181 3.843 -35.680 1.00 88.50 741 TYR A CA 1
ATOM 5789 C C . TYR A 1 741 ? 7.531 5.027 -34.947 1.00 88.50 741 TYR A C 1
ATOM 5791 O O . TYR A 1 741 ? 6.949 4.835 -33.880 1.00 88.50 741 TYR A O 1
ATOM 5799 N N . ILE A 1 742 ? 7.538 6.229 -35.542 1.00 89.88 742 ILE A N 1
ATOM 5800 C CA . ILE A 1 742 ? 6.815 7.398 -35.005 1.00 89.88 742 ILE A CA 1
ATOM 5801 C C . ILE A 1 742 ? 5.326 7.071 -34.848 1.00 89.88 742 ILE A C 1
ATOM 5803 O O . ILE A 1 742 ? 4.750 7.285 -33.783 1.00 89.88 742 ILE A O 1
ATOM 5807 N N . GLU A 1 743 ? 4.695 6.524 -35.891 1.00 89.44 743 GLU A N 1
ATOM 5808 C CA . GLU A 1 743 ? 3.274 6.166 -35.851 1.00 89.44 743 GLU A CA 1
ATOM 5809 C C . GLU A 1 743 ? 2.976 5.131 -34.755 1.00 89.44 743 GLU A C 1
ATOM 5811 O O . GLU A 1 743 ? 2.024 5.300 -33.993 1.00 89.44 743 GLU A O 1
ATOM 5816 N N . GLN A 1 744 ? 3.824 4.112 -34.604 1.00 86.62 744 GLN A N 1
ATOM 5817 C CA . GLN A 1 744 ? 3.701 3.103 -33.553 1.00 86.62 744 GLN A CA 1
ATOM 5818 C C . GLN A 1 744 ? 3.789 3.710 -32.148 1.00 86.62 744 GLN A C 1
ATOM 5820 O O . GLN A 1 744 ? 2.945 3.404 -31.305 1.00 86.62 744 GLN A O 1
ATOM 5825 N N . LEU A 1 745 ? 4.757 4.593 -31.893 1.00 85.38 745 LEU A N 1
ATOM 5826 C CA . LEU A 1 745 ? 4.874 5.273 -30.602 1.00 85.38 745 LEU A CA 1
ATOM 5827 C C . LEU A 1 745 ? 3.640 6.139 -30.302 1.00 85.38 745 LEU A C 1
ATOM 5829 O O . LEU A 1 745 ? 3.124 6.104 -29.185 1.00 85.38 745 LEU A O 1
ATOM 5833 N N . ARG A 1 746 ? 3.101 6.849 -31.302 1.00 90.50 746 ARG A N 1
ATOM 5834 C CA . ARG A 1 746 ? 1.863 7.636 -31.145 1.00 90.50 746 ARG A CA 1
ATOM 5835 C C . ARG A 1 746 ? 0.652 6.771 -30.830 1.00 90.50 746 ARG A C 1
ATOM 5837 O O . ARG A 1 746 ? -0.185 7.149 -30.012 1.00 90.50 746 ARG A O 1
ATOM 5844 N N . LEU A 1 747 ? 0.544 5.607 -31.465 1.00 89.44 747 LEU A N 1
ATOM 5845 C CA . LEU A 1 747 ? -0.523 4.644 -31.197 1.00 89.44 747 LEU A CA 1
ATOM 5846 C C . LEU A 1 747 ? -0.404 4.022 -29.799 1.00 89.44 747 LEU A C 1
ATOM 5848 O O . LEU A 1 747 ? -1.424 3.819 -29.139 1.00 89.44 747 LEU A O 1
ATOM 5852 N N . ASN A 1 748 ? 0.815 3.755 -29.328 1.00 83.00 748 ASN A N 1
ATOM 5853 C CA . ASN A 1 748 ? 1.058 3.275 -27.968 1.00 83.00 748 ASN A CA 1
ATOM 5854 C C . ASN A 1 748 ? 0.659 4.330 -26.927 1.00 83.00 748 ASN A C 1
ATOM 5856 O O . ASN A 1 748 ? -0.078 4.019 -25.990 1.00 83.00 748 ASN A O 1
ATOM 5860 N N . GLU A 1 749 ? 1.040 5.590 -27.140 1.00 83.69 749 GLU A N 1
ATOM 5861 C CA . GLU A 1 749 ? 0.618 6.693 -26.272 1.00 83.69 749 GLU A CA 1
ATOM 5862 C C . GLU A 1 749 ? -0.902 6.919 -26.343 1.00 83.69 749 GLU A C 1
ATOM 5864 O O . GLU A 1 749 ? -1.551 7.138 -25.321 1.00 83.69 749 GLU A O 1
ATOM 5869 N N . THR A 1 750 ? -1.510 6.741 -27.522 1.00 90.00 750 THR A N 1
ATOM 5870 C CA . THR A 1 750 ? -2.973 6.754 -27.677 1.00 90.00 750 THR A CA 1
ATOM 5871 C C . THR A 1 750 ? -3.622 5.668 -26.822 1.00 90.00 750 THR A C 1
ATOM 5873 O O . THR A 1 750 ? -4.554 5.962 -26.078 1.00 90.00 750 THR A O 1
ATOM 5876 N N . LYS A 1 751 ? -3.140 4.415 -26.876 1.00 85.69 751 LYS A N 1
ATOM 5877 C CA . LYS A 1 751 ? -3.647 3.326 -26.020 1.00 85.69 751 LYS A CA 1
ATOM 5878 C C . LYS A 1 751 ? -3.580 3.703 -24.543 1.00 85.69 751 LYS A C 1
ATOM 5880 O O . LYS A 1 751 ? -4.549 3.470 -23.822 1.00 85.69 751 LYS A O 1
ATOM 5885 N N . ARG A 1 752 ? -2.463 4.293 -24.112 1.00 79.38 752 ARG A N 1
ATOM 5886 C CA . ARG A 1 752 ? -2.259 4.734 -22.731 1.00 79.38 752 ARG A CA 1
ATOM 5887 C C . ARG A 1 752 ? -3.279 5.803 -22.333 1.00 79.38 752 ARG A C 1
ATOM 5889 O O . ARG A 1 752 ? -3.984 5.625 -21.345 1.00 79.38 752 ARG A O 1
ATOM 5896 N N . GLN A 1 753 ? -3.424 6.870 -23.119 1.00 86.31 753 GLN A N 1
ATOM 5897 C CA . GLN A 1 753 ? -4.370 7.954 -22.825 1.00 86.31 753 GLN A CA 1
ATOM 5898 C C . GLN A 1 753 ? -5.834 7.500 -22.900 1.00 86.31 753 GLN A C 1
ATOM 5900 O O . GLN A 1 753 ? -6.647 7.926 -22.087 1.00 86.31 753 GLN A O 1
ATOM 5905 N N . LEU A 1 754 ? -6.178 6.578 -23.809 1.00 87.75 754 LEU A N 1
ATOM 5906 C CA . LEU A 1 754 ? -7.528 6.011 -23.892 1.00 87.75 754 LEU A CA 1
ATOM 5907 C C . LEU A 1 754 ? -7.962 5.308 -22.601 1.00 87.75 754 LEU A C 1
ATOM 5909 O O . LEU A 1 754 ? -9.156 5.333 -22.305 1.00 87.75 754 LEU A O 1
ATOM 5913 N N . VAL A 1 755 ? -7.014 4.685 -21.891 1.00 77.38 755 VAL A N 1
ATOM 5914 C CA . VAL A 1 755 ? -7.240 3.968 -20.626 1.00 77.38 755 VAL A CA 1
ATOM 5915 C C . VAL A 1 755 ? -7.117 4.902 -19.420 1.00 77.38 755 VAL A C 1
ATOM 5917 O O . VAL A 1 755 ? -7.898 4.793 -18.482 1.00 77.38 755 VAL A O 1
ATOM 5920 N N . MET A 1 756 ? -6.150 5.823 -19.431 1.00 71.12 756 MET A N 1
ATOM 5921 C CA . MET A 1 756 ? -5.822 6.649 -18.263 1.00 71.12 756 MET A CA 1
ATOM 5922 C C . MET A 1 756 ? -6.607 7.964 -18.168 1.00 71.12 756 MET A C 1
ATOM 5924 O O . MET A 1 756 ? -6.562 8.611 -17.123 1.00 71.12 756 MET A O 1
ATOM 5928 N N . SER A 1 757 ? -7.294 8.401 -19.228 1.00 81.50 757 SER A N 1
ATOM 5929 C CA . SER A 1 757 ? -7.994 9.687 -19.245 1.00 81.50 757 SER A CA 1
ATOM 5930 C C . SER A 1 757 ? -9.394 9.605 -19.860 1.00 81.50 757 SER A C 1
ATOM 5932 O O . SER A 1 757 ? -9.736 8.705 -20.629 1.00 81.50 757 SER A O 1
ATOM 5934 N N . LYS A 1 758 ? -10.222 10.603 -19.530 1.00 84.62 758 LYS A N 1
ATOM 5935 C CA . LYS A 1 758 ? -11.562 10.794 -20.111 1.00 84.62 758 LYS A CA 1
ATOM 5936 C C . LYS A 1 758 ? -11.552 11.681 -21.363 1.00 84.62 758 LYS A C 1
ATOM 5938 O O . LYS A 1 758 ? -12.618 12.063 -21.835 1.00 84.62 758 LYS A O 1
ATOM 5943 N N . GLN A 1 759 ? -10.373 12.005 -21.897 1.00 90.31 759 GLN A N 1
ATOM 5944 C CA . GLN A 1 759 ? -10.220 12.910 -23.039 1.00 90.31 759 GLN A CA 1
ATOM 5945 C C . GLN A 1 759 ? -10.915 12.366 -24.290 1.00 90.31 759 GLN A C 1
ATOM 5947 O O . GLN A 1 759 ? -11.065 11.153 -24.470 1.00 90.31 759 GLN A O 1
ATOM 5952 N N . THR A 1 760 ? -11.352 13.243 -25.183 1.00 93.69 760 THR A N 1
ATOM 5953 C CA . THR A 1 760 ? -11.936 12.828 -26.463 1.00 93.69 760 THR A CA 1
ATOM 5954 C C . THR A 1 760 ? -10.860 12.273 -27.405 1.00 93.69 760 THR A C 1
ATOM 5956 O O . THR A 1 760 ? -9.668 12.522 -27.235 1.00 93.69 760 THR A O 1
ATOM 5959 N N . VAL A 1 761 ? -11.261 11.502 -28.422 1.00 93.88 761 VAL A N 1
ATOM 5960 C CA . VAL A 1 761 ? -10.312 10.990 -29.434 1.00 93.88 761 VAL A CA 1
ATOM 5961 C C . VAL A 1 761 ? -9.629 12.139 -30.186 1.00 93.88 761 VAL A C 1
ATOM 5963 O O . VAL A 1 761 ? -8.471 12.004 -30.567 1.00 93.88 761 VAL A O 1
ATOM 5966 N N . GLU A 1 762 ? -10.317 13.271 -30.363 1.00 94.00 762 GLU A N 1
ATOM 5967 C CA . GLU A 1 762 ? -9.759 14.465 -31.006 1.00 94.00 762 GLU A CA 1
ATOM 5968 C C . GLU A 1 762 ? -8.690 15.135 -30.128 1.00 94.00 762 GLU A C 1
ATOM 5970 O O . GLU A 1 762 ? -7.610 15.460 -30.615 1.00 94.00 762 GLU A O 1
ATOM 5975 N N . GLU A 1 763 ? -8.946 15.266 -28.822 1.00 92.75 763 GLU A N 1
ATOM 5976 C CA . GLU A 1 763 ? -7.969 15.788 -27.855 1.00 92.75 763 GLU A CA 1
ATOM 5977 C C . GLU A 1 763 ? -6.720 14.905 -27.779 1.00 92.75 763 GLU A C 1
ATOM 5979 O O . GLU A 1 763 ? -5.601 15.415 -27.824 1.00 92.75 763 GLU A O 1
ATOM 5984 N N . ILE A 1 764 ? -6.905 13.581 -27.717 1.00 93.38 764 ILE A N 1
ATOM 5985 C CA . ILE A 1 764 ? -5.792 12.624 -27.701 1.00 93.38 764 ILE A CA 1
ATOM 5986 C C . ILE A 1 764 ? -4.994 12.732 -29.000 1.00 93.38 764 ILE A C 1
ATOM 5988 O O . ILE A 1 764 ? -3.771 12.831 -28.953 1.00 93.38 764 ILE A O 1
ATOM 5992 N N . ALA A 1 765 ? -5.664 12.772 -30.158 1.00 93.00 765 ALA A N 1
ATOM 5993 C CA . ALA A 1 765 ? -5.006 12.930 -31.452 1.00 93.00 765 ALA A CA 1
ATOM 5994 C C . ALA A 1 765 ? -4.111 14.175 -31.491 1.00 93.00 765 ALA A C 1
ATOM 5996 O O . ALA A 1 765 ? -2.950 14.062 -31.884 1.00 93.00 765 ALA A O 1
ATOM 5997 N N . ALA A 1 766 ? -4.617 15.320 -31.026 1.00 89.88 766 ALA A N 1
ATOM 5998 C CA . ALA A 1 766 ? -3.850 16.559 -30.958 1.00 89.88 766 ALA A CA 1
ATOM 5999 C C . ALA A 1 766 ? -2.632 16.444 -30.024 1.00 89.88 766 ALA A C 1
ATOM 6001 O O . ALA A 1 766 ? -1.553 16.920 -30.368 1.00 89.88 766 ALA A O 1
ATOM 6002 N N . GLN A 1 767 ? -2.769 15.774 -28.875 1.00 89.69 767 GLN A N 1
ATOM 6003 C CA . GLN A 1 767 ? -1.675 15.613 -27.908 1.00 89.69 767 GLN A CA 1
ATOM 6004 C C . GLN A 1 767 ? -0.580 14.656 -28.375 1.00 89.69 767 GLN A C 1
ATOM 6006 O O . GLN A 1 767 ? 0.593 14.891 -28.095 1.00 89.69 767 GLN A O 1
ATOM 6011 N N . VAL A 1 768 ? -0.936 13.590 -29.095 1.00 90.00 768 VAL A N 1
ATOM 6012 C CA . VAL A 1 768 ? 0.046 12.616 -29.593 1.00 90.00 768 VAL A CA 1
ATOM 6013 C C . VAL A 1 768 ? 0.598 12.971 -30.977 1.00 90.00 768 VAL A C 1
ATOM 6015 O O . VAL A 1 768 ? 1.387 12.211 -31.522 1.00 90.00 768 VAL A O 1
ATOM 6018 N N . GLY A 1 769 ? 0.195 14.097 -31.575 1.00 88.69 769 GLY A N 1
ATOM 6019 C CA . GLY A 1 769 ? 0.739 14.579 -32.850 1.00 88.69 769 GLY A CA 1
ATOM 6020 C C . GLY A 1 769 ? 0.056 14.036 -34.114 1.00 88.69 769 GLY A C 1
ATOM 6021 O O . GLY A 1 769 ? 0.638 14.077 -35.202 1.00 88.69 769 GLY A O 1
ATOM 6022 N N . PHE A 1 770 ? -1.180 13.537 -34.017 1.00 89.44 770 PHE A N 1
ATOM 6023 C CA . PHE A 1 770 ? -2.035 13.292 -35.183 1.00 89.44 770 PHE A CA 1
ATOM 6024 C C . PHE A 1 770 ? -2.796 14.564 -35.577 1.00 89.44 770 PHE A C 1
ATOM 6026 O O . PHE A 1 770 ? -3.368 15.254 -34.742 1.00 89.44 770 PHE A O 1
ATOM 6033 N N . LYS A 1 771 ? -2.871 14.850 -36.885 1.00 86.19 771 LYS A N 1
ATOM 6034 C CA . LYS A 1 771 ? -3.534 16.066 -37.397 1.00 86.19 771 LYS A CA 1
ATOM 6035 C C . LYS A 1 771 ? -5.048 16.114 -37.147 1.00 86.19 771 LYS A C 1
ATOM 6037 O O . LYS A 1 771 ? -5.601 17.206 -37.111 1.00 86.19 771 LYS A O 1
ATOM 6042 N N . LYS A 1 772 ? -5.717 14.955 -37.094 1.00 91.81 772 LYS A N 1
ATOM 6043 C CA . LYS A 1 772 ? -7.174 14.810 -36.914 1.00 91.81 772 LYS A CA 1
ATOM 6044 C C . LYS A 1 772 ? -7.497 13.500 -36.198 1.00 91.81 772 LYS A C 1
ATOM 6046 O O . LYS A 1 772 ? -6.872 12.476 -36.501 1.00 91.81 772 LYS A O 1
ATOM 6051 N N . GLY A 1 773 ? -8.529 13.492 -35.356 1.00 91.56 773 GLY A N 1
ATOM 6052 C CA . GLY A 1 773 ? -9.017 12.280 -34.685 1.00 91.56 773 GLY A CA 1
ATOM 6053 C C . GLY A 1 773 ? -9.572 11.221 -35.643 1.00 91.56 773 GLY A C 1
ATOM 6054 O O . GLY A 1 773 ? -9.484 10.022 -35.364 1.00 91.56 773 GLY A O 1
ATOM 6055 N N . SER A 1 774 ? -10.066 11.624 -36.819 1.00 92.81 774 SER A N 1
ATOM 6056 C CA . SER A 1 774 ? -10.513 10.695 -37.867 1.00 92.81 774 SER A CA 1
ATOM 6057 C C . SER A 1 774 ? -9.367 9.860 -38.447 1.00 92.81 774 SER A C 1
ATOM 6059 O O . SER A 1 774 ? -9.510 8.646 -38.597 1.00 92.81 774 SER A O 1
ATOM 6061 N N . TYR A 1 775 ? -8.209 10.481 -38.704 1.00 92.06 775 TYR A N 1
ATOM 6062 C CA . TYR A 1 775 ? -7.013 9.774 -39.171 1.00 92.06 775 TYR A CA 1
ATOM 6063 C C . TYR A 1 775 ? -6.466 8.846 -38.084 1.00 92.06 775 TYR A C 1
ATOM 6065 O O . TYR A 1 775 ? -6.207 7.677 -38.363 1.00 92.06 775 TYR A O 1
ATOM 6073 N N . LEU A 1 776 ? -6.390 9.320 -36.831 1.00 93.50 776 LEU A N 1
ATOM 6074 C CA . LEU A 1 776 ? -6.033 8.466 -35.694 1.00 93.50 776 LEU A CA 1
ATOM 6075 C C . LEU A 1 776 ? -6.953 7.238 -35.619 1.00 93.50 776 LEU A C 1
ATOM 6077 O O . LEU A 1 776 ? -6.472 6.119 -35.495 1.00 93.50 776 LEU A O 1
ATOM 6081 N N . THR A 1 777 ? -8.268 7.427 -35.737 1.00 93.94 777 THR A N 1
ATOM 6082 C CA . THR A 1 777 ? -9.248 6.332 -35.678 1.00 93.94 777 THR A CA 1
ATOM 6083 C C . THR A 1 777 ? -9.029 5.302 -36.782 1.00 93.94 777 THR A C 1
ATOM 6085 O O . THR A 1 777 ? -9.069 4.101 -36.509 1.00 93.94 777 THR A O 1
ATOM 6088 N N . GLN A 1 778 ? -8.769 5.754 -38.012 1.00 92.94 778 GLN A N 1
ATOM 6089 C CA . GLN A 1 778 ? -8.484 4.874 -39.142 1.00 92.94 778 GLN A CA 1
ATOM 6090 C C . GLN A 1 778 ? -7.218 4.048 -38.896 1.00 92.94 778 GLN A C 1
ATOM 6092 O O . GLN A 1 778 ? -7.268 2.822 -38.980 1.00 92.94 778 GLN A O 1
ATOM 6097 N N . VAL A 1 779 ? -6.106 4.704 -38.555 1.00 91.62 779 VAL A N 1
ATOM 6098 C CA . VAL A 1 779 ? -4.817 4.040 -38.311 1.00 91.62 779 VAL A CA 1
ATOM 6099 C C . VAL A 1 779 ? -4.918 3.074 -37.127 1.00 91.62 779 VAL A C 1
ATOM 6101 O O . VAL A 1 779 ? -4.482 1.926 -37.216 1.00 91.62 779 VAL A O 1
ATOM 6104 N N . PHE A 1 780 ? -5.561 3.497 -36.038 1.00 93.12 780 PHE A N 1
ATOM 6105 C CA . PHE A 1 780 ? -5.761 2.679 -34.845 1.00 93.12 780 PHE A CA 1
ATOM 6106 C C . PHE A 1 780 ? -6.601 1.429 -35.152 1.00 93.12 780 PHE A C 1
ATOM 6108 O O . PHE A 1 780 ? -6.234 0.331 -34.733 1.00 93.12 780 PHE A O 1
ATOM 6115 N N . ARG A 1 781 ? -7.675 1.560 -35.948 1.00 92.19 781 ARG A N 1
ATOM 6116 C CA . ARG A 1 781 ? -8.490 0.414 -36.381 1.00 92.19 781 ARG A CA 1
ATOM 6117 C C . ARG A 1 781 ? -7.704 -0.547 -37.262 1.00 92.19 781 ARG A C 1
ATOM 6119 O O . ARG A 1 781 ? -7.788 -1.751 -37.049 1.00 92.19 781 ARG A O 1
ATOM 6126 N N . THR A 1 782 ? -6.925 -0.030 -38.207 1.00 90.06 782 THR A N 1
ATOM 6127 C CA . THR A 1 782 ? -6.059 -0.854 -39.061 1.00 90.06 782 THR A CA 1
ATOM 6128 C C . THR A 1 782 ? -5.049 -1.641 -38.231 1.00 90.06 782 THR A C 1
ATOM 6130 O O . THR A 1 782 ? -4.824 -2.817 -38.497 1.00 90.06 782 THR A O 1
ATOM 6133 N N . ARG A 1 783 ? -4.457 -1.019 -37.203 1.00 86.00 783 ARG A N 1
ATOM 6134 C CA . ARG A 1 783 ? -3.410 -1.654 -36.394 1.00 86.00 783 ARG A CA 1
ATOM 6135 C C . ARG A 1 783 ? -3.943 -2.624 -35.341 1.00 86.00 783 ARG A C 1
ATOM 6137 O O . ARG A 1 783 ? -3.285 -3.623 -35.072 1.00 86.00 783 ARG A O 1
ATOM 6144 N N . PHE A 1 784 ? -5.088 -2.328 -34.724 1.00 83.50 784 PHE A N 1
ATOM 6145 C CA . PHE A 1 784 ? -5.588 -3.064 -33.553 1.00 83.50 784 PHE A CA 1
ATOM 6146 C C . PHE A 1 784 ? -6.935 -3.767 -33.764 1.00 83.50 784 PHE A C 1
ATOM 6148 O O . PHE A 1 784 ? -7.472 -4.334 -32.811 1.00 83.50 784 PHE A O 1
ATOM 6155 N N . GLY A 1 785 ? -7.505 -3.704 -34.970 1.00 86.50 785 GLY A N 1
ATOM 6156 C CA . GLY A 1 785 ? -8.770 -4.356 -35.327 1.00 86.50 785 GLY A CA 1
ATOM 6157 C C . GLY A 1 785 ? -10.028 -3.713 -34.729 1.00 86.50 785 GLY A C 1
ATOM 6158 O O . GLY A 1 785 ? -11.125 -4.215 -34.940 1.00 86.50 785 GLY A O 1
ATOM 6159 N N . ARG A 1 786 ? -9.892 -2.607 -33.990 1.00 91.62 786 ARG A N 1
ATOM 6160 C CA . ARG A 1 786 ? -10.986 -1.895 -33.306 1.00 91.62 786 ARG A CA 1
ATOM 6161 C C . ARG A 1 786 ? -10.717 -0.400 -33.261 1.00 91.62 786 ARG A C 1
ATOM 6163 O O . ARG A 1 786 ? -9.563 0.014 -33.269 1.00 91.62 786 ARG A O 1
ATOM 6170 N N . THR A 1 787 ? -11.761 0.415 -33.208 1.00 93.44 787 THR A N 1
ATOM 6171 C CA . THR A 1 787 ? -11.646 1.875 -33.077 1.00 93.44 787 THR A CA 1
ATOM 6172 C C . THR A 1 787 ? -11.152 2.283 -31.678 1.00 93.44 787 THR A C 1
ATOM 6174 O O . THR A 1 787 ? -11.299 1.512 -30.726 1.00 93.44 787 THR A O 1
ATOM 6177 N N . PRO A 1 788 ? -10.613 3.505 -31.496 1.00 92.19 788 PRO A N 1
ATOM 6178 C CA . PRO A 1 788 ? -10.234 4.023 -30.178 1.00 92.19 788 PRO A CA 1
ATOM 6179 C C . PRO A 1 788 ? -11.374 3.980 -29.146 1.00 92.19 788 PRO A C 1
ATOM 6181 O O . PRO A 1 788 ? -11.148 3.656 -27.982 1.00 92.19 788 PRO A O 1
ATOM 6184 N N . ILE A 1 789 ? -12.612 4.261 -29.572 1.00 90.31 789 ILE A N 1
ATOM 6185 C CA . ILE A 1 789 ? -13.796 4.243 -28.697 1.00 90.31 789 ILE A CA 1
ATOM 6186 C C . ILE A 1 789 ? -14.160 2.811 -28.305 1.00 90.31 789 ILE A C 1
ATOM 6188 O O . ILE A 1 789 ? -14.420 2.555 -27.133 1.00 90.31 789 ILE A O 1
ATOM 6192 N N . GLU A 1 790 ? -14.155 1.870 -29.253 1.00 86.69 790 GLU A N 1
ATOM 6193 C CA . GLU A 1 790 ? -14.373 0.447 -28.958 1.00 86.69 790 GLU A CA 1
ATOM 6194 C C . GLU A 1 790 ? -13.274 -0.105 -28.051 1.00 86.69 790 GLU A C 1
ATOM 6196 O O . GLU A 1 790 ? -13.565 -0.857 -27.128 1.00 86.69 790 GLU A O 1
ATOM 6201 N N . TYR A 1 791 ? -12.021 0.308 -28.260 1.00 85.75 791 TYR A N 1
ATOM 6202 C CA . TYR A 1 791 ? -10.911 -0.041 -27.379 1.00 85.75 791 TYR A CA 1
ATOM 6203 C C . TYR A 1 791 ? -11.140 0.482 -25.963 1.00 85.75 791 TYR A C 1
ATOM 6205 O O . TYR A 1 791 ? -11.087 -0.299 -25.019 1.00 85.75 791 TYR A O 1
ATOM 6213 N N . ARG A 1 792 ? -11.474 1.769 -25.810 1.00 85.81 792 ARG A N 1
ATOM 6214 C CA . ARG A 1 792 ? -11.814 2.357 -24.509 1.00 85.81 792 ARG A CA 1
ATOM 6215 C C . ARG A 1 792 ? -12.989 1.637 -23.856 1.00 85.81 792 ARG A C 1
ATOM 6217 O O . ARG A 1 792 ? -12.912 1.323 -22.679 1.00 85.81 792 ARG A O 1
ATOM 6224 N N . ARG A 1 793 ? -14.058 1.343 -24.601 1.00 77.81 793 ARG A N 1
ATOM 6225 C CA . ARG A 1 793 ? -15.228 0.618 -24.081 1.00 77.81 793 ARG A CA 1
ATOM 6226 C C . ARG A 1 793 ? -14.899 -0.808 -23.685 1.00 77.81 793 ARG A C 1
ATOM 6228 O O . ARG A 1 793 ? -15.409 -1.250 -22.671 1.00 77.81 793 ARG A O 1
ATOM 6235 N N . ALA A 1 794 ? -14.061 -1.519 -24.432 1.00 71.88 794 ALA A N 1
ATOM 6236 C CA . ALA A 1 794 ? -13.617 -2.853 -24.045 1.00 71.88 794 ALA A CA 1
ATOM 6237 C C . ALA A 1 794 ? -12.823 -2.802 -22.731 1.00 71.88 794 ALA A C 1
ATOM 6239 O O . ALA A 1 794 ? -13.054 -3.630 -21.861 1.00 71.88 794 ALA A O 1
ATOM 6240 N N . GLN A 1 795 ? -11.972 -1.782 -22.566 1.00 66.75 795 GLN A N 1
ATOM 6241 C CA . GLN A 1 795 ? -11.192 -1.557 -21.345 1.00 66.75 795 GLN A CA 1
ATOM 6242 C C . GLN A 1 795 ? -12.036 -1.020 -20.166 1.00 66.75 795 GLN A C 1
ATOM 6244 O O . GLN A 1 795 ? -11.705 -1.280 -19.015 1.00 66.75 795 GLN A O 1
ATOM 6249 N N . ALA A 1 796 ? -13.144 -0.321 -20.436 1.00 51.16 796 ALA A N 1
ATOM 6250 C CA . ALA A 1 796 ? -14.118 0.147 -19.439 1.00 51.16 796 ALA A CA 1
ATOM 6251 C C . ALA A 1 796 ?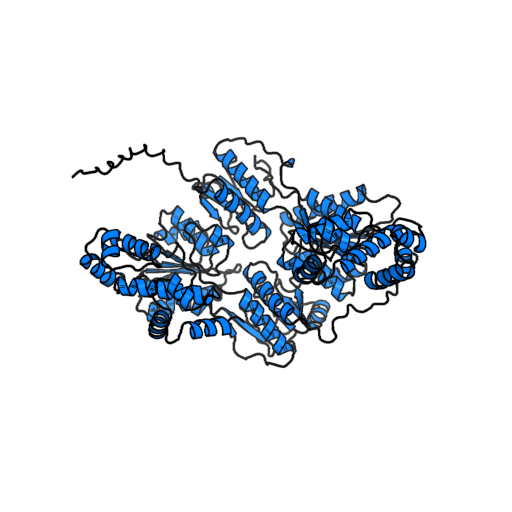 -15.237 -0.880 -19.154 1.00 51.16 796 ALA A C 1
ATOM 6253 O O . ALA A 1 796 ? -15.840 -0.899 -18.099 1.00 51.16 796 ALA A O 1
ATOM 6254 N N . SER A 1 797 ? -15.511 -1.829 -20.045 1.00 39.66 797 SER A N 1
ATOM 6255 C CA . SER A 1 797 ? -16.339 -3.000 -19.698 1.00 39.66 797 SER A CA 1
ATOM 6256 C C . SER A 1 797 ? -15.557 -3.929 -18.753 1.00 39.66 797 SER A C 1
ATOM 6258 O O . SER A 1 797 ? -16.138 -4.673 -17.960 1.00 39.66 797 SER A O 1
ATOM 6260 N N . SER A 1 798 ? -14.223 -3.810 -18.770 1.00 35.97 798 SER A N 1
ATOM 6261 C CA . SER A 1 798 ? -13.302 -4.263 -17.728 1.00 35.97 798 SER A CA 1
ATOM 6262 C C . SER A 1 798 ? -13.063 -3.252 -16.577 1.00 35.97 798 SER A C 1
ATOM 6264 O O . SER A 1 798 ? -12.212 -3.532 -15.753 1.00 35.97 798 SER A O 1
ATOM 6266 N N . LEU A 1 799 ? -13.839 -2.159 -16.448 1.00 31.42 799 LEU A N 1
ATOM 6267 C CA . LEU A 1 799 ? -13.795 -1.162 -15.350 1.00 31.42 799 LEU A CA 1
ATOM 6268 C C . LEU A 1 799 ? -15.043 -0.234 -15.387 1.00 31.42 799 LEU A C 1
ATOM 6270 O O . LEU A 1 799 ? -15.020 0.728 -16.163 1.00 31.42 799 LEU A O 1
ATOM 6274 N N . PRO A 1 800 ? -16.133 -0.477 -14.624 1.00 32.19 800 PRO A N 1
ATOM 6275 C CA . PRO A 1 800 ? -17.223 0.498 -14.514 1.00 32.19 800 PRO A CA 1
ATOM 6276 C C . PRO A 1 800 ? -16.823 1.737 -13.703 1.00 32.19 800 PRO A C 1
ATOM 6278 O O . PRO A 1 800 ? -16.382 1.562 -12.544 1.00 32.19 800 PRO A O 1
#

Radius of gyration: 30.8 Å; chains: 1; bounding box: 73×81×92 Å

Secondary structure (DSSP, 8-state):
----PPPPPP----PPPPP-PPPPEEEEE--TTSHHHHHHHHHHHHHHHHH-TT-EEEEE-TTS-B-GGGGTT-SEEEE---TTTB----TTS-EEESSPPPTTS---B----HHHHHHHHHHHHHHHT-SEEEEE-------HHHHHHHHHHHHHHHHHHHHHS-TTS--EEEEE-SS-HHHHHHHHHHSPSSEEEEESSHHHHHHHHHHHHHTT--TTTTEEEEEES--HHHHHHSSSPPEEEE--HHHHHHHHHHHHHHHHH-S-----GGGSPPPEEE--GGGT------HHHHHHHHHHHHS-TTT--HHHHHHHTT--HHHHHHHHHHHHSS-HHHHHHHHHHHHHHHHHHH----HHHHHHHTT--HHHHHHHHHHHHSS-HHHHHHHHTT--------------TTPEEEEEE----SHHHHHHHHHHHHHHHHHSSEEEEE--SS--S-TT----HHHHHHHHTSSEEEE-TTSPPPTTSSTTS-EEEESS---STTEEEEEE-HHHHHHHHHHHHHTTT--EEEEEE-B-TTSPBPHHHHHHHHHHHHHHHHTT--GGGEEEEE---HHHHHHHHTTSPTTEEEEESSHHHHHHHHHHHHHTT--TTTTEEEEEES--HHHHHH-SSPPEEE---HHHHHHHHHHHHHHHHTTSSPPPSSPEEEPPPPEE--GGG---S---HHHHHHHHHHHHTTTS---HHHHHHHTTS-HHHHHHHHHHHSSS-HHHHHHHHHHHHHHHHHHH----HHHHHHHHT-S-HHHHHHHHHHHHSS-HHHHHHHHHHT--

Sequence (800 aa):
MSCLLAPEPVALASLPPEPATRTLRLGIIANPQLAHGRNLLRGAARYLQENHPEALLDLLDFALPYGTDDFKDYDGVIACTNSAQLKSIDPDYPLIILGRKIEGDASYDLQVRHKLIGQAAADLLIETGVISFGYYDGTRSPSPETDIRSERRLRSFKQRIEESISPLIDWSFATHQPDDFEDLRTWLRDLPKPAGIFAFNDFGALLVSTACGHEGIRIPEEVAIVGVDNDQLLCKLNQPTISSIETKAESVAAEGMRLLLERIGHANVPYDLEKLPTPQLQPRESTGANACQHPVIRRCFELIQQHPIDELTPGFLAQANKYSLRQLEALFRKEIATTLQESIILERVRRAKMLLRNTDESFEQIAASQNQVVGNLRRQFRRHAGMTPQQYRDLFQGKARPEIDVLPARIPPNQLSVCFLSGLRHQAARDVLFGAQHYAHTDGTIQIALNGGMATAGPNLGLKTSELALLGSYHGFLTLPDAKLPTKYLADKPIVCIDHAREAPMSLSIRVDNPAVGRLAAQTFLSKGYEEFAYCGFTNVFGDRDRRSADRYAGFRDELLDNGIAADNIRHKVYTGHRDLANWLRQLPRHTAICAFSDQLAIFIMIASRQVGIEIPNELVVIGVDNDHLFHELARPSLSSVEVDFKDIGYRSMQSLAAMIRGESKAPFEPINVSAKPIRENCSTRGLATDSNSLKVAAEFIRANLSTPISADEVADAAQVSRRTMEYQFKSILNTSPRAYIEQLRLNETKRQLVMSKQTVEEIAAQVGFKKGSYLTQVFRTRFGRTPIEYRRAQASSLP

InterPro domains:
  IPR009057 Homedomain-like superfamily [SSF46689] (348-394)
  IPR009057 Homedomain-like superfamily [SSF46689] (693-742)
  IPR009057 Homedomain-like superfamily [SSF46689] (745-794)
  IPR018060 AraC-like, DNA binding HTH domain [PF12833] (317-394)
  IPR018060 AraC-like, DNA binding HTH domain [PF12833] (716-793)
  IPR018060 AraC-like, DNA binding HTH domain [PS01124] (298-395)
  IPR018060 AraC-like, DNA binding HTH domain [PS01124] (696-794)
  IPR018060 AraC-like, DNA binding HTH domain [SM00342] (311-393)
  IPR018060 AraC-like, DNA binding HTH domain [SM00342] (709-792)
  IPR018062 HTH domain AraC-type, conserved site [PS00041] (746-788)
  IPR028082 Periplasmic binding protein-like I [SSF53822] (74-291)
  IPR028082 Periplasmic binding protein-like I [SSF53822] (482-667)
  IPR046335 Transcriptional regulator LacI/GalR-like, sensor domain [PF13377] (123-287)
  IPR046335 Transcriptional regulator LacI/GalR-like, sensor domain [PF13377] (523-668)

pLDDT: mean 81.36, std 14.96, range [28.66, 98.25]

Foldseek 3Di:
DDDDDDDDDDDDDDDDDDDPDPAAEEEEQFDCLDPLRLLLLLLLLVLCVVPPVSHAYAYAYNVAADEQVNCPVHLAYEYAHDPVRYDHYDLQRLYEYEADDDPPHPHDPLYQPLLLQLLVLLVLLVLLPKQEEEEELQDPDPDVRSVVSSCSSVVSNVVNNVVPDDPPANGYYYYDYQDFLVVLLVCLVPGAWQYEYEYAALVRQQSNLLSCLVNLNDAPLTYATEGECPPVLSQVLDVQGHKYKNRCSSQSSSVSSVSSVVSSVPSDDDDDNVPRDRIDTQDTRNSLQHGFPPPLVVVLSVCLVPDQLLPDDLCVSCVVSVHDSVVVQVVCCVTRVDGSVLNSLSSLLSQLLVCLQPHPDDLVRSCVSNVHDSVVNQVSNCVPNQDGSVQSSCSNVVNDPDPRPCPPPCLPPQAAEEEEADPSSRVLSSLLQLLLSVQCVVVVRYRYRYPPGQFQDDQPGDDDPVRLVVVVPHQEYEYEPNGDDHLPGPLVHAYEYECDWHPGQNYAYAYAQLLLQLLLLLVLQVLQQFQAEEEEAEADPVRHGDVSRVSSLCSNQVNCVVVPRDPVSYYYHYDDGLVVLLVVLVVGFWRYEYEYAALVVQSSNQVSCVVNPHDAPARYAYEGEQPDPSSQSSDVVGHKYWHDSSSLSSNVSSVVSVCSSVVVDGHDPDHHHQYIARIPDGRRHLYHSDPQQLQSQLSVVLVVQQLADDDLCNSCVSSVHDSVVQQVCCCVRSVDGSVVVSLVVLLSQLSVCLQVHPDDLQVSCNRRHHPGSVVVQVSNCVVPVHGSVVSSVVVCVSPD

Organism: Coraliomargarita akajimensis (strain DSM 45221 / IAM 15411 / JCM 23193 / KCTC 12865 / 04OKA010-24) (NCBI:txid583355)